Protein AF-A0A521UIH8-F1 (afdb_monomer)

Structure (mmCIF, N/CA/C/O backbone):
data_AF-A0A521UIH8-F1
#
_entry.id   AF-A0A521UIH8-F1
#
loop_
_atom_site.group_PDB
_atom_site.id
_atom_site.type_symbol
_atom_site.label_atom_id
_atom_site.label_alt_id
_atom_site.label_comp_id
_atom_site.label_asym_id
_atom_site.label_entity_id
_atom_site.label_seq_id
_atom_site.pdbx_PDB_ins_code
_atom_site.Cartn_x
_atom_site.Cartn_y
_atom_site.Cartn_z
_atom_site.occupancy
_atom_site.B_iso_or_equiv
_atom_site.auth_seq_id
_atom_site.auth_comp_id
_atom_site.auth_asym_id
_atom_site.auth_atom_id
_atom_site.pdbx_PDB_model_num
ATOM 1 N N . MET A 1 1 ? -16.086 1.139 -69.461 1.00 29.80 1 MET A N 1
ATOM 2 C CA . MET A 1 1 ? -15.122 1.568 -70.500 1.00 29.80 1 MET A CA 1
ATOM 3 C C . MET A 1 1 ? -14.608 2.951 -70.121 1.00 29.80 1 MET A C 1
ATOM 5 O O . MET A 1 1 ? -15.429 3.725 -69.659 1.00 29.80 1 MET A O 1
ATOM 9 N N . ASN A 1 2 ? -13.298 3.191 -70.269 1.00 28.78 2 ASN A N 1
ATOM 10 C CA . ASN A 1 2 ? -12.584 4.452 -70.571 1.00 28.78 2 ASN A CA 1
ATOM 11 C C . ASN A 1 2 ? -13.185 5.811 -70.108 1.00 28.78 2 ASN A C 1
ATOM 13 O O . ASN A 1 2 ? -14.320 6.101 -70.449 1.00 28.78 2 ASN A O 1
ATOM 17 N N . THR A 1 3 ? -12.506 6.819 -69.537 1.00 31.66 3 THR A N 1
ATOM 18 C CA . THR A 1 3 ? -11.187 7.076 -68.903 1.00 31.66 3 THR A CA 1
ATOM 19 C C . THR A 1 3 ? -10.995 8.615 -68.867 1.00 31.66 3 THR A C 1
ATOM 21 O O . THR A 1 3 ? -11.022 9.231 -69.925 1.00 31.66 3 THR A O 1
ATOM 24 N N . PHE A 1 4 ? -10.638 9.175 -67.699 1.00 28.64 4 PHE A N 1
ATOM 25 C CA . PHE A 1 4 ? -9.679 10.292 -67.478 1.00 28.64 4 PHE A CA 1
ATOM 26 C C . PHE A 1 4 ? -9.965 11.819 -67.684 1.00 28.64 4 PHE A C 1
ATOM 28 O O . PHE A 1 4 ? -10.278 12.278 -68.776 1.00 28.64 4 PHE A O 1
ATOM 35 N N . ARG A 1 5 ? -9.523 12.579 -66.645 1.00 30.08 5 ARG A N 1
ATOM 36 C CA . ARG A 1 5 ? -9.122 14.024 -66.527 1.00 30.08 5 ARG A CA 1
ATOM 37 C C . ARG A 1 5 ? -10.261 15.075 -66.491 1.00 30.08 5 ARG A C 1
ATOM 39 O O . ARG A 1 5 ? -11.291 14.867 -67.109 1.00 30.08 5 ARG A O 1
ATOM 46 N N . TRP A 1 6 ? -10.173 16.200 -65.756 1.00 24.73 6 TRP A N 1
ATOM 47 C CA . TRP A 1 6 ? -9.013 17.047 -65.374 1.00 24.73 6 TRP A CA 1
ATOM 48 C C . TRP A 1 6 ? -9.039 17.637 -63.937 1.00 24.73 6 TRP A C 1
ATOM 50 O O . TRP A 1 6 ? -10.040 17.560 -63.234 1.00 24.73 6 TRP A O 1
ATOM 60 N N . SER A 1 7 ? -7.905 18.229 -63.532 1.00 27.53 7 SER A N 1
ATOM 61 C CA . SER A 1 7 ? -7.573 18.787 -62.204 1.00 27.53 7 SER A CA 1
ATOM 62 C C . SER A 1 7 ? -7.971 20.260 -61.985 1.00 27.53 7 SER A C 1
ATOM 64 O O . SER A 1 7 ? -8.008 21.027 -62.943 1.00 27.53 7 SER A O 1
ATOM 66 N N . VAL A 1 8 ? -8.071 20.691 -60.716 1.00 25.27 8 VAL A N 1
ATOM 67 C CA . VAL A 1 8 ? -7.895 22.097 -60.276 1.00 25.27 8 VAL A CA 1
ATOM 68 C C . VAL A 1 8 ? -7.083 22.134 -58.968 1.00 25.27 8 VAL A C 1
ATOM 70 O O . VAL A 1 8 ? -7.305 21.312 -58.085 1.00 25.27 8 VAL A O 1
ATOM 73 N N . PHE A 1 9 ? -6.154 23.089 -58.852 1.00 27.59 9 PHE A N 1
ATOM 74 C CA . PHE A 1 9 ? -5.380 23.412 -57.642 1.00 27.59 9 PHE A CA 1
ATOM 75 C C . PHE A 1 9 ? -5.812 24.783 -57.099 1.00 27.59 9 PHE A C 1
ATOM 77 O O . PHE A 1 9 ? -5.789 25.745 -57.863 1.00 27.59 9 PHE A O 1
ATOM 84 N N . VAL A 1 10 ? -6.064 24.895 -55.790 1.00 25.72 10 VAL A N 1
ATOM 85 C CA . VAL A 1 10 ? -5.802 26.097 -54.964 1.00 25.72 10 VAL A CA 1
ATOM 86 C C . VAL A 1 10 ? -5.436 25.608 -53.555 1.00 25.72 10 VAL A C 1
ATOM 88 O O . VAL A 1 10 ? -6.010 24.629 -53.086 1.00 25.72 10 VAL A O 1
ATOM 91 N N . ALA A 1 11 ? -4.486 26.265 -52.886 1.00 26.70 11 ALA A N 1
ATOM 92 C CA . ALA A 1 11 ? -4.033 25.924 -51.536 1.00 26.70 11 ALA A CA 1
ATOM 93 C C . ALA A 1 11 ? -4.116 27.133 -50.592 1.00 26.70 11 ALA A C 1
ATOM 95 O O . ALA A 1 11 ? -3.763 28.228 -51.020 1.00 26.70 11 ALA A O 1
ATOM 96 N N . VAL A 1 12 ? -4.468 26.905 -49.317 1.00 26.09 12 VAL A N 1
ATOM 97 C CA . VAL A 1 12 ? -3.965 27.623 -48.120 1.00 26.09 12 VAL A CA 1
ATOM 98 C C . VAL A 1 12 ? -3.976 26.633 -46.932 1.00 26.09 12 VAL A C 1
ATOM 100 O O . VAL A 1 12 ? -4.798 25.722 -46.900 1.00 26.09 12 VAL A O 1
ATOM 103 N N . ALA A 1 13 ? -3.029 26.778 -45.998 1.00 24.91 13 ALA A N 1
ATOM 104 C CA . ALA A 1 13 ? -2.865 25.971 -44.774 1.00 24.91 13 ALA A CA 1
ATOM 105 C C . ALA A 1 13 ? -3.866 26.391 -43.647 1.00 24.91 13 ALA A C 1
ATOM 107 O O . ALA A 1 13 ? -4.666 27.292 -43.879 1.00 24.91 13 ALA A O 1
ATOM 108 N N . SER A 1 14 ? -3.914 25.840 -42.421 1.00 26.36 14 SER A N 1
ATOM 109 C CA . SER A 1 14 ? -2.974 25.006 -41.642 1.00 26.36 14 SER A CA 1
ATOM 110 C C . SER A 1 14 ? -3.665 24.284 -40.450 1.00 26.36 14 SER A C 1
ATOM 112 O O . SER A 1 14 ? -4.808 24.584 -40.126 1.00 26.36 14 SER A O 1
ATOM 114 N N . LEU A 1 15 ? -2.905 23.411 -39.756 1.00 28.77 15 LEU A N 1
ATOM 115 C CA . LEU A 1 15 ? -3.108 22.871 -38.388 1.00 28.77 15 LEU A CA 1
ATOM 116 C C . LEU A 1 15 ? -4.198 21.802 -38.128 1.00 28.77 15 LEU A C 1
ATOM 118 O O . LEU A 1 15 ? -5.325 22.123 -37.768 1.00 28.77 15 LEU A O 1
ATOM 122 N N . ALA A 1 16 ? -3.776 20.528 -38.109 1.00 25.72 16 ALA A N 1
ATOM 123 C CA . ALA A 1 16 ? -4.160 19.512 -37.111 1.00 25.72 16 ALA A CA 1
ATOM 124 C C . ALA A 1 16 ? -3.248 18.268 -37.229 1.00 25.72 16 ALA A C 1
ATOM 126 O O . ALA A 1 16 ? -2.805 17.950 -38.330 1.00 25.72 16 ALA A O 1
ATOM 127 N N . GLY A 1 17 ? -3.034 17.537 -36.125 1.00 25.61 17 GLY A N 1
ATOM 128 C CA . GLY A 1 17 ? -2.573 16.138 -36.156 1.00 25.61 17 GLY A CA 1
ATOM 129 C C . GLY A 1 17 ? -1.165 15.856 -35.619 1.00 25.61 17 GLY A C 1
ATOM 130 O O . GLY A 1 17 ? -0.207 15.787 -36.382 1.00 25.61 17 GLY A O 1
ATOM 131 N N . CYS A 1 18 ? -1.068 15.556 -34.321 1.00 23.88 18 CYS A N 1
ATOM 132 C CA . CYS A 1 18 ? -0.074 14.591 -33.843 1.00 23.88 18 CYS A CA 1
ATOM 133 C C . CYS A 1 18 ? -0.611 13.180 -34.122 1.00 23.88 18 CYS A C 1
ATOM 135 O O . CYS A 1 18 ? -1.764 12.903 -33.789 1.00 23.88 18 CYS A O 1
ATOM 137 N N . SER A 1 19 ? 0.206 12.273 -34.660 1.00 25.80 19 SER A N 1
ATOM 138 C CA . SER A 1 19 ? -0.119 10.842 -34.683 1.00 25.80 19 SER A CA 1
ATOM 139 C C . SER A 1 19 ? 1.139 9.983 -34.589 1.00 25.80 19 SER A C 1
ATOM 141 O O . SER A 1 19 ? 2.038 10.154 -35.404 1.00 25.80 19 SER A O 1
ATOM 143 N N . ALA A 1 20 ? 1.118 9.088 -33.599 1.00 27.11 20 ALA A N 1
ATOM 144 C CA . ALA A 1 20 ? 1.859 7.837 -33.417 1.00 27.11 20 ALA A CA 1
ATOM 145 C C . ALA A 1 20 ? 3.084 7.533 -34.303 1.00 27.11 20 ALA A C 1
ATOM 147 O O . ALA A 1 20 ? 3.005 7.509 -35.533 1.00 27.11 20 ALA A O 1
ATOM 148 N N . ASP A 1 21 ? 4.165 7.122 -33.633 1.00 26.84 21 ASP A N 1
ATOM 149 C CA . ASP A 1 21 ? 5.261 6.366 -34.234 1.00 26.84 21 ASP A CA 1
ATOM 150 C C . ASP A 1 21 ? 4.727 5.191 -35.065 1.00 26.84 21 ASP A C 1
ATOM 152 O O . ASP A 1 21 ? 3.883 4.413 -34.613 1.00 26.84 21 ASP A O 1
ATOM 156 N N . GLN A 1 22 ? 5.224 5.056 -36.295 1.00 26.36 22 GLN A N 1
ATOM 157 C CA . GLN A 1 22 ? 4.889 3.913 -37.133 1.00 26.36 22 GLN A CA 1
ATOM 158 C C . GLN A 1 22 ? 5.618 2.668 -36.629 1.00 26.36 22 GLN A C 1
ATOM 160 O O . GLN A 1 22 ? 6.847 2.599 -36.677 1.00 26.36 22 GLN A O 1
ATOM 165 N N . GLU A 1 23 ? 4.852 1.649 -36.237 1.00 28.39 23 GLU A N 1
ATOM 166 C CA . GLU A 1 23 ? 5.355 0.279 -36.191 1.00 28.39 23 GLU A CA 1
ATOM 167 C C . GLU A 1 23 ? 5.955 -0.083 -37.557 1.00 28.39 23 GLU A C 1
ATOM 169 O O . GLU A 1 23 ? 5.314 0.071 -38.602 1.00 28.39 23 GLU A O 1
ATOM 174 N N . SER A 1 24 ? 7.190 -0.582 -37.566 1.00 28.02 24 SER A N 1
ATOM 175 C CA . SER A 1 24 ? 7.796 -1.118 -38.780 1.00 28.02 24 SER A CA 1
ATOM 176 C C . SER A 1 24 ? 7.092 -2.420 -39.165 1.00 28.02 24 SER A C 1
ATOM 178 O O . SER A 1 24 ? 7.333 -3.467 -38.561 1.00 28.02 24 SER A O 1
ATOM 180 N N . VAL A 1 25 ? 6.239 -2.357 -40.185 1.00 30.89 25 VAL A N 1
ATOM 181 C CA . VAL A 1 25 ? 5.628 -3.537 -40.804 1.00 30.89 25 VAL A CA 1
ATOM 182 C C . VAL A 1 25 ? 6.720 -4.354 -41.500 1.00 30.89 25 VAL A C 1
ATOM 184 O O . VAL A 1 25 ? 7.178 -3.979 -42.578 1.00 30.89 25 VAL A O 1
ATOM 187 N N . GLU A 1 26 ? 7.115 -5.485 -40.916 1.00 37.66 26 GLU A N 1
ATOM 188 C CA . GLU A 1 26 ? 7.933 -6.495 -41.597 1.00 37.66 26 GLU A CA 1
ATOM 189 C C . GLU A 1 26 ? 7.175 -7.831 -41.659 1.00 37.66 26 GLU A C 1
ATOM 191 O O . GLU A 1 26 ? 7.083 -8.586 -40.689 1.00 37.66 26 GLU A O 1
ATOM 196 N N . GLU A 1 27 ? 6.600 -8.124 -42.828 1.00 37.50 27 GLU A N 1
ATOM 197 C CA . GLU A 1 27 ? 6.132 -9.470 -43.158 1.00 37.50 27 GLU A CA 1
ATOM 198 C C . GLU A 1 27 ? 7.301 -10.379 -43.585 1.00 37.50 27 GLU A C 1
ATOM 200 O O . GLU A 1 27 ? 8.315 -9.918 -44.102 1.00 37.50 27 GLU A O 1
ATOM 205 N N . VAL A 1 28 ? 7.060 -11.696 -43.493 1.00 41.78 28 VAL A N 1
ATOM 206 C CA . VAL A 1 28 ? 7.850 -12.818 -44.053 1.00 41.78 28 VAL A CA 1
ATOM 207 C C . VAL A 1 28 ? 8.972 -13.410 -43.169 1.00 41.78 28 VAL A C 1
ATOM 209 O O . VAL A 1 28 ? 10.071 -12.889 -43.031 1.00 41.78 28 VAL A O 1
ATOM 212 N N . ASN A 1 29 ? 8.716 -14.638 -42.703 1.00 50.62 29 ASN A N 1
ATOM 213 C CA . ASN A 1 29 ? 9.707 -15.688 -42.376 1.00 50.62 29 ASN A CA 1
ATOM 214 C C . ASN A 1 29 ? 9.721 -16.707 -43.561 1.00 50.62 29 ASN A C 1
ATOM 216 O O . ASN A 1 29 ? 8.980 -16.472 -44.513 1.00 50.62 29 ASN A O 1
ATOM 220 N N . PRO A 1 30 ? 10.438 -17.860 -43.604 1.00 48.22 30 PRO A N 1
ATOM 221 C CA . PRO A 1 30 ? 11.373 -18.481 -42.670 1.00 48.22 30 PRO A CA 1
ATOM 222 C C . PRO A 1 30 ? 12.662 -18.961 -43.373 1.00 48.22 30 PRO A C 1
ATOM 224 O O . PRO A 1 30 ? 13.184 -20.043 -43.115 1.00 48.22 30 PRO A O 1
ATOM 227 N N . SER A 1 31 ? 13.139 -18.178 -44.338 1.00 51.09 31 SER A N 1
ATOM 228 C CA . SER A 1 31 ? 14.408 -18.378 -45.043 1.00 51.09 31 SER A CA 1
ATOM 229 C C . SER A 1 31 ? 14.744 -17.068 -45.753 1.00 51.09 31 SER A C 1
ATOM 231 O O . SER A 1 31 ? 14.409 -16.899 -46.922 1.00 51.09 31 SER A O 1
ATOM 233 N N . ALA A 1 32 ? 15.281 -16.109 -44.990 1.00 52.47 32 ALA A N 1
ATOM 234 C CA . ALA A 1 32 ? 15.352 -14.688 -45.330 1.00 52.47 32 ALA A CA 1
ATOM 235 C C . ALA A 1 32 ? 15.695 -14.384 -46.798 1.00 52.47 32 ALA A C 1
ATOM 237 O O . ALA A 1 32 ? 16.686 -14.887 -47.345 1.00 52.47 32 ALA A O 1
ATOM 238 N N . SER A 1 33 ? 14.894 -13.493 -47.387 1.00 55.19 33 SER A N 1
ATOM 239 C CA . SER A 1 33 ? 15.216 -12.793 -48.629 1.00 55.19 33 SER A CA 1
ATOM 240 C C . SER A 1 33 ? 16.451 -11.905 -48.441 1.00 55.19 33 SER A C 1
ATOM 242 O O . SER A 1 33 ? 16.813 -11.548 -47.315 1.00 55.19 33 SER A O 1
ATOM 244 N N . ASP A 1 34 ? 17.099 -11.520 -49.539 1.00 53.56 34 ASP A N 1
ATOM 245 C CA . ASP A 1 34 ? 18.330 -10.720 -49.477 1.00 53.56 34 ASP A CA 1
ATOM 246 C C . ASP A 1 34 ? 18.126 -9.339 -48.831 1.00 53.56 34 ASP A C 1
ATOM 248 O O . ASP A 1 34 ? 19.036 -8.820 -48.187 1.00 53.56 34 ASP A O 1
ATOM 252 N N . ALA A 1 35 ? 16.908 -8.790 -48.907 1.00 53.03 35 ALA A N 1
ATOM 253 C CA . ALA A 1 35 ? 16.530 -7.550 -48.230 1.00 53.03 35 ALA A CA 1
ATOM 254 C C . ALA A 1 35 ? 16.553 -7.684 -46.695 1.00 53.03 35 ALA A C 1
ATOM 256 O O . ALA A 1 35 ? 17.174 -6.867 -46.019 1.00 53.03 35 ALA A O 1
ATOM 257 N N . ILE A 1 36 ? 15.954 -8.748 -46.146 1.00 57.50 36 ILE A N 1
ATOM 258 C CA . ILE A 1 36 ? 15.903 -8.991 -44.692 1.00 57.50 36 ILE A CA 1
ATOM 259 C C . ILE A 1 36 ? 17.323 -9.196 -44.130 1.00 57.50 36 ILE A C 1
ATOM 261 O O . ILE A 1 36 ? 17.656 -8.721 -43.045 1.00 57.50 36 ILE A O 1
ATOM 265 N N . ARG A 1 37 ? 18.212 -9.850 -44.889 1.00 65.19 37 ARG A N 1
ATOM 266 C CA . ARG A 1 37 ? 19.614 -10.089 -44.487 1.00 65.19 37 ARG A CA 1
ATOM 267 C C . ARG A 1 37 ? 20.432 -8.814 -44.326 1.00 65.19 37 ARG A C 1
ATOM 269 O O . ARG A 1 37 ? 21.368 -8.818 -43.531 1.00 65.19 37 ARG A O 1
ATOM 276 N N . ALA A 1 38 ? 20.094 -7.753 -45.058 1.00 60.53 38 ALA A N 1
ATOM 277 C CA . ALA A 1 38 ? 20.756 -6.458 -44.942 1.00 60.53 38 ALA A CA 1
ATOM 278 C C . ALA A 1 38 ? 20.384 -5.713 -43.643 1.00 60.53 38 ALA A C 1
ATOM 280 O O . ALA A 1 38 ? 21.172 -4.896 -43.175 1.00 60.53 38 ALA A O 1
ATOM 281 N N . GLY A 1 39 ? 19.221 -6.017 -43.049 1.00 66.00 39 GLY A N 1
ATOM 282 C CA . GLY A 1 39 ? 18.761 -5.466 -41.766 1.00 66.00 39 GLY A CA 1
ATOM 283 C C . GLY A 1 39 ? 19.103 -6.314 -40.532 1.00 66.00 39 GLY A C 1
ATOM 284 O O . GLY A 1 39 ? 18.811 -5.909 -39.408 1.00 66.00 39 GLY A O 1
ATOM 285 N N . MET A 1 40 ? 19.712 -7.493 -40.707 1.00 74.69 40 MET A N 1
ATOM 286 C CA . MET A 1 40 ? 20.062 -8.379 -39.591 1.00 74.69 40 MET A CA 1
ATOM 287 C C . MET A 1 40 ? 21.207 -7.800 -38.743 1.00 74.69 40 MET A C 1
ATOM 289 O O . MET A 1 40 ? 22.238 -7.419 -39.305 1.00 74.69 40 MET A O 1
ATOM 293 N N . PRO A 1 41 ? 21.111 -7.825 -37.396 1.00 80.56 41 PRO A N 1
ATOM 294 C CA . PRO A 1 41 ? 22.246 -7.527 -36.522 1.00 80.56 41 PRO A CA 1
ATOM 295 C C . PRO A 1 41 ? 23.450 -8.426 -36.840 1.00 80.56 41 PRO A C 1
ATOM 297 O O . PRO A 1 41 ? 23.280 -9.538 -37.348 1.00 80.56 41 PRO A O 1
ATOM 300 N N . ALA A 1 42 ? 24.669 -7.980 -36.534 1.00 84.81 42 ALA A N 1
ATOM 301 C CA . ALA A 1 42 ? 25.887 -8.708 -36.893 1.00 84.81 42 ALA A CA 1
ATOM 302 C C . ALA A 1 42 ? 25.930 -10.145 -36.324 1.00 84.81 42 ALA A C 1
ATOM 304 O O . ALA A 1 42 ? 25.291 -10.470 -35.325 1.00 84.81 42 ALA A O 1
ATOM 305 N N . CYS A 1 43 ? 26.702 -11.029 -36.967 1.00 85.38 43 CYS A N 1
ATOM 306 C CA . CYS A 1 43 ? 26.877 -12.411 -36.508 1.00 85.38 43 CYS A CA 1
ATOM 307 C C . CYS A 1 43 ? 27.311 -12.461 -35.033 1.00 85.38 43 CYS A C 1
ATOM 309 O O . CYS A 1 43 ? 28.343 -11.901 -34.667 1.00 85.38 43 CYS A O 1
ATOM 311 N N . GLY A 1 44 ? 26.545 -13.159 -34.194 1.00 81.31 44 GLY A N 1
ATOM 312 C CA . GLY A 1 44 ? 26.816 -13.286 -32.764 1.00 81.31 44 GLY A CA 1
ATOM 313 C C . GLY A 1 44 ? 26.409 -12.087 -31.905 1.00 81.31 44 GLY A C 1
ATOM 314 O O . GLY A 1 44 ? 26.666 -12.121 -30.704 1.00 81.31 44 GLY A O 1
ATOM 315 N N . THR A 1 45 ? 25.749 -11.062 -32.458 1.00 85.62 45 THR A N 1
ATOM 316 C CA . THR A 1 45 ? 25.109 -10.009 -31.655 1.00 85.62 45 THR A CA 1
ATOM 317 C C . THR A 1 45 ? 24.028 -10.630 -30.758 1.00 85.62 45 THR A C 1
ATOM 319 O O . THR A 1 45 ? 23.142 -11.303 -31.292 1.00 85.62 45 THR A O 1
ATOM 322 N N . PRO A 1 46 ? 24.067 -10.434 -29.424 1.00 82.25 46 PRO A N 1
ATOM 323 C CA . PRO A 1 46 ? 22.975 -10.821 -28.534 1.00 82.25 46 PRO A CA 1
ATOM 324 C C . PRO A 1 46 ? 21.701 -10.057 -28.899 1.00 82.25 46 PRO A C 1
ATOM 326 O O . PRO A 1 46 ? 21.744 -8.843 -29.080 1.00 82.25 46 PRO A O 1
ATOM 329 N N . LEU A 1 47 ? 20.580 -10.764 -28.996 1.00 79.25 47 LEU A N 1
ATOM 330 C CA . LEU A 1 47 ? 19.273 -10.189 -29.317 1.00 79.25 47 LEU A CA 1
ATOM 331 C C . LEU A 1 47 ? 18.453 -9.967 -28.041 1.00 79.25 47 LEU A C 1
ATOM 333 O O . LEU A 1 47 ? 18.016 -8.858 -27.752 1.00 79.25 47 LEU A O 1
ATOM 337 N N . GLY A 1 48 ? 18.329 -11.020 -27.236 1.00 78.81 48 GLY A N 1
ATOM 338 C CA . GLY A 1 48 ? 17.655 -11.012 -25.944 1.00 78.81 48 GLY A CA 1
ATOM 339 C C . GLY A 1 48 ? 17.918 -12.314 -25.193 1.00 78.81 48 GLY A C 1
ATOM 340 O O . GLY A 1 48 ? 18.507 -13.246 -25.742 1.00 78.81 48 GLY A O 1
ATOM 341 N N . SER A 1 49 ? 17.483 -12.399 -23.940 1.00 83.25 49 SER A N 1
ATOM 342 C CA . SER A 1 49 ? 17.629 -13.602 -23.115 1.00 83.25 49 SER A CA 1
ATOM 343 C C . SER A 1 49 ? 16.344 -13.961 -22.373 1.00 83.25 49 SER A C 1
ATOM 345 O O . SER A 1 49 ? 15.463 -13.117 -22.169 1.00 83.25 49 SER A O 1
ATOM 347 N N . PHE A 1 50 ? 16.253 -15.234 -21.996 1.00 83.50 50 PHE A N 1
ATOM 348 C CA . PHE A 1 50 ? 15.239 -15.814 -21.121 1.00 83.50 50 PHE A CA 1
ATOM 349 C C . PHE A 1 50 ? 15.883 -16.958 -20.335 1.00 83.50 50 PHE A C 1
ATOM 351 O O . PHE A 1 50 ? 16.585 -17.765 -20.937 1.00 83.50 50 PHE A O 1
ATOM 358 N N . ASP A 1 51 ? 15.677 -16.990 -19.015 1.00 81.38 51 ASP A N 1
ATOM 359 C CA . ASP A 1 51 ? 16.182 -18.031 -18.105 1.00 81.38 51 ASP A CA 1
ATOM 360 C C . ASP A 1 51 ? 17.639 -18.457 -18.407 1.00 81.38 51 ASP A C 1
ATOM 362 O O . ASP A 1 51 ? 17.927 -19.572 -18.828 1.00 81.38 51 ASP A O 1
ATOM 366 N N . GLY A 1 52 ? 18.574 -17.499 -18.367 1.00 78.81 52 GLY A N 1
ATOM 367 C CA . GLY A 1 52 ? 19.996 -17.719 -18.692 1.00 78.81 52 GLY A CA 1
ATOM 368 C C . GLY A 1 52 ? 20.321 -18.053 -20.162 1.00 78.81 52 GLY A C 1
ATOM 369 O O . GLY A 1 52 ? 21.485 -18.003 -20.564 1.00 78.81 52 GLY A O 1
ATOM 370 N N . THR A 1 53 ? 19.325 -18.337 -21.003 1.00 83.94 53 THR A N 1
ATOM 371 C CA . THR A 1 53 ? 19.498 -18.680 -22.416 1.00 83.94 53 THR A CA 1
ATOM 372 C C . THR A 1 53 ? 19.386 -17.438 -23.305 1.00 83.94 53 THR A C 1
ATOM 374 O O . THR A 1 53 ? 18.310 -16.881 -23.516 1.00 83.94 53 THR A O 1
ATOM 377 N N . THR A 1 54 ? 20.517 -17.009 -23.869 1.00 89.00 54 THR A N 1
ATOM 378 C CA . THR A 1 54 ? 20.597 -15.859 -24.789 1.00 89.00 54 THR A CA 1
ATOM 379 C C . THR A 1 54 ? 20.397 -16.268 -26.251 1.00 89.00 54 THR A C 1
ATOM 381 O O . THR A 1 54 ? 21.060 -17.188 -26.741 1.00 89.00 54 THR A O 1
ATOM 384 N N . ALA A 1 55 ? 19.529 -15.553 -26.962 1.00 87.00 55 ALA A N 1
ATOM 385 C CA . ALA A 1 55 ? 19.405 -15.589 -28.414 1.00 87.00 55 ALA A CA 1
ATOM 386 C C . ALA A 1 55 ? 20.426 -14.652 -29.075 1.00 87.00 55 ALA A C 1
ATOM 388 O O . ALA A 1 55 ? 20.671 -13.545 -28.598 1.00 87.00 55 ALA A O 1
ATOM 389 N N . TYR A 1 56 ? 20.996 -15.091 -30.192 1.00 88.38 56 TYR A N 1
ATOM 390 C CA . TYR A 1 56 ? 22.004 -14.381 -30.969 1.00 88.38 56 TYR A CA 1
ATOM 391 C C . TYR A 1 56 ? 21.615 -14.301 -32.448 1.00 88.38 56 TYR A C 1
ATOM 393 O O . TYR A 1 56 ? 20.975 -15.207 -32.988 1.00 88.38 56 TYR A O 1
ATOM 401 N N . SER A 1 57 ? 22.057 -13.242 -33.123 1.00 86.75 57 SER A N 1
ATOM 402 C CA . SER A 1 57 ? 21.897 -13.100 -34.568 1.00 86.75 57 SER A CA 1
ATOM 403 C C . SER A 1 57 ? 22.836 -14.022 -35.348 1.00 86.75 57 SER A C 1
ATOM 405 O O . SER A 1 57 ? 24.020 -14.155 -35.032 1.00 86.75 57 SER A O 1
ATOM 407 N N . ASN A 1 58 ? 22.325 -14.589 -36.440 1.00 84.06 58 ASN A N 1
ATOM 408 C CA . ASN A 1 58 ? 23.111 -15.299 -37.449 1.00 84.06 58 ASN A CA 1
ATOM 409 C C . ASN A 1 58 ? 23.577 -14.364 -38.600 1.00 84.06 58 ASN A C 1
ATOM 411 O O . ASN A 1 58 ? 24.217 -14.796 -39.565 1.00 84.06 58 ASN A O 1
ATOM 415 N N . GLY A 1 59 ? 23.270 -13.063 -38.510 1.00 83.69 59 GLY A N 1
ATOM 416 C CA . GLY A 1 59 ? 23.633 -12.039 -39.493 1.00 83.69 59 GLY A CA 1
ATOM 417 C C . GLY A 1 59 ? 23.130 -12.358 -40.901 1.00 83.69 59 GLY A C 1
ATOM 418 O O . GLY A 1 59 ? 22.034 -12.881 -41.088 1.00 83.69 59 GLY A O 1
ATOM 419 N N . ALA A 1 60 ? 23.965 -12.114 -41.912 1.00 81.06 60 ALA A N 1
ATOM 420 C CA . ALA A 1 60 ? 23.642 -12.408 -43.312 1.00 81.06 60 ALA A CA 1
ATOM 421 C C . ALA A 1 60 ? 23.392 -13.908 -43.617 1.00 81.06 60 ALA A C 1
ATOM 423 O O . ALA A 1 60 ? 22.853 -14.240 -44.677 1.00 81.06 60 ALA A O 1
ATOM 424 N N . ASN A 1 61 ? 23.756 -14.817 -42.699 1.00 78.38 61 ASN A N 1
ATOM 425 C CA . ASN A 1 61 ? 23.473 -16.252 -42.816 1.00 78.38 61 ASN A CA 1
ATOM 426 C C . ASN A 1 61 ? 22.085 -16.641 -42.283 1.00 78.38 61 ASN A C 1
ATOM 428 O O . ASN A 1 61 ? 21.670 -17.792 -42.465 1.00 78.38 61 ASN A O 1
ATOM 432 N N . THR A 1 62 ? 21.339 -15.709 -41.680 1.00 80.88 62 THR A N 1
ATOM 433 C CA . THR A 1 62 ? 19.933 -15.909 -41.319 1.00 80.88 62 THR A CA 1
ATOM 434 C C . THR A 1 62 ? 19.157 -16.493 -42.505 1.00 80.88 62 THR A C 1
ATOM 436 O O . THR A 1 62 ? 19.224 -15.998 -43.628 1.00 80.88 62 THR A O 1
ATOM 439 N N . GLY A 1 63 ? 18.457 -17.605 -42.270 1.00 70.88 63 GLY A N 1
ATOM 440 C CA . GLY A 1 63 ? 17.645 -18.272 -43.290 1.00 70.88 63 GLY A CA 1
ATOM 441 C C . GLY A 1 63 ? 18.386 -19.081 -44.367 1.00 70.88 63 GLY A C 1
ATOM 442 O O . GLY A 1 63 ? 17.726 -19.608 -45.256 1.00 70.88 63 GLY A O 1
ATOM 443 N N . THR A 1 64 ? 19.716 -19.229 -44.309 1.00 71.19 64 THR A N 1
ATOM 444 C CA . THR A 1 64 ? 20.477 -20.106 -45.240 1.00 71.19 64 THR A CA 1
ATOM 445 C C . THR A 1 64 ? 20.465 -21.591 -44.881 1.00 71.19 64 THR A C 1
ATOM 447 O O . THR A 1 64 ? 20.832 -22.417 -45.710 1.00 71.19 64 THR A O 1
ATOM 450 N N . GLY A 1 65 ? 20.145 -21.933 -43.630 1.00 69.94 65 GLY A N 1
ATOM 451 C CA . GLY A 1 65 ? 20.496 -23.233 -43.041 1.00 69.94 65 GLY A CA 1
ATOM 452 C C . GLY A 1 65 ? 21.975 -23.368 -42.630 1.00 69.94 65 GLY A C 1
ATOM 453 O O . GLY A 1 65 ? 22.366 -24.409 -42.114 1.00 69.94 65 GLY A O 1
ATOM 454 N N . VAL A 1 66 ? 22.799 -22.327 -42.803 1.00 74.31 66 VAL A N 1
ATOM 455 C CA . VAL A 1 66 ? 24.221 -22.268 -42.422 1.00 74.31 66 VAL A CA 1
ATOM 456 C C . VAL A 1 66 ? 24.397 -21.373 -41.191 1.00 74.31 66 VAL A C 1
ATOM 458 O O . VAL A 1 66 ? 23.668 -20.400 -40.998 1.00 74.31 66 VAL A O 1
ATOM 461 N N . SER A 1 67 ? 25.347 -21.707 -40.319 1.00 81.31 67 SER A N 1
ATOM 462 C CA . SER A 1 67 ? 25.726 -20.871 -39.172 1.00 81.31 67 SER A CA 1
ATOM 463 C C . SER A 1 67 ? 26.909 -19.976 -39.525 1.00 81.31 67 SER A C 1
ATOM 465 O O . SER A 1 67 ? 27.933 -20.465 -40.006 1.00 81.31 67 SER A O 1
ATOM 467 N N . CYS A 1 68 ? 26.814 -18.690 -39.191 1.00 82.44 68 CYS A N 1
ATOM 468 C CA . CYS A 1 68 ? 27.904 -17.727 -39.329 1.00 82.44 68 CYS A CA 1
ATOM 469 C C . CYS A 1 68 ? 29.092 -17.990 -38.378 1.00 82.44 68 CYS A C 1
ATOM 471 O O . CYS A 1 68 ? 30.157 -17.402 -38.557 1.00 82.44 68 CYS A O 1
ATOM 473 N N . ARG A 1 69 ? 28.932 -18.887 -37.391 1.00 80.38 69 ARG A N 1
ATOM 474 C CA . ARG A 1 69 ? 29.974 -19.311 -36.435 1.00 80.38 69 ARG A CA 1
ATOM 475 C C . ARG A 1 69 ? 30.315 -20.812 -36.529 1.00 80.38 69 ARG A C 1
ATOM 477 O O . ARG A 1 69 ? 31.122 -21.315 -35.758 1.00 80.38 69 ARG A O 1
ATOM 484 N N . GLY A 1 70 ? 29.724 -21.537 -37.482 1.00 75.44 70 GLY A N 1
ATOM 485 C CA . GLY A 1 70 ? 29.879 -22.987 -37.626 1.00 75.44 70 GLY A CA 1
ATOM 486 C C . GLY A 1 70 ? 29.074 -23.815 -36.610 1.00 75.44 70 GLY A C 1
ATOM 487 O O . GLY A 1 70 ? 28.020 -23.398 -36.120 1.00 75.44 70 GLY A O 1
ATOM 488 N N . SER A 1 71 ? 29.546 -25.033 -36.339 1.00 71.88 71 SER A N 1
ATOM 489 C CA . SER A 1 71 ? 28.900 -25.980 -35.421 1.00 71.88 71 SER A CA 1
ATOM 490 C C . SER A 1 71 ? 29.407 -25.812 -33.988 1.00 71.88 71 SER A C 1
ATOM 492 O O . SER A 1 71 ? 30.605 -25.656 -33.765 1.00 71.88 71 SER A O 1
ATOM 494 N N . GLY A 1 72 ? 28.499 -25.891 -33.018 1.00 71.88 72 GLY A N 1
ATOM 495 C CA . GLY A 1 72 ? 28.793 -25.896 -31.587 1.00 71.88 72 GLY A CA 1
ATOM 496 C C . GLY A 1 72 ? 28.068 -27.030 -30.861 1.00 71.88 72 GLY A C 1
ATOM 497 O O . GLY A 1 72 ? 27.407 -27.869 -31.475 1.00 71.88 72 GLY A O 1
ATOM 498 N N . ALA A 1 73 ? 28.161 -27.039 -29.528 1.00 70.31 73 ALA A N 1
ATOM 499 C CA . ALA A 1 73 ? 27.648 -28.125 -28.688 1.00 70.31 73 ALA A CA 1
ATOM 500 C C . ALA A 1 73 ? 26.165 -28.468 -28.942 1.00 70.31 73 ALA A C 1
ATOM 502 O O . ALA A 1 73 ? 25.809 -29.644 -28.925 1.00 70.31 73 ALA A O 1
ATOM 503 N N . TYR A 1 74 ? 25.321 -27.473 -29.236 1.00 73.56 74 TYR A N 1
ATOM 504 C CA . TYR A 1 74 ? 23.860 -27.619 -29.357 1.00 73.56 74 TYR A CA 1
ATOM 505 C C . TYR A 1 74 ? 23.337 -27.619 -30.804 1.00 73.56 74 TYR A C 1
ATOM 507 O O . TYR A 1 74 ? 22.174 -27.944 -31.042 1.00 73.56 74 TYR A O 1
ATOM 515 N N . GLY A 1 75 ? 24.203 -27.387 -31.795 1.00 77.56 75 GLY A N 1
ATOM 516 C CA . GLY A 1 75 ? 23.858 -27.418 -33.219 1.00 77.56 75 GLY A CA 1
ATOM 517 C C . GLY A 1 75 ? 24.681 -26.425 -34.032 1.00 77.56 75 GLY A C 1
ATOM 518 O O . GLY A 1 75 ? 25.716 -25.939 -33.577 1.00 77.56 75 GLY A O 1
ATOM 519 N N . LEU A 1 76 ? 24.200 -26.096 -35.231 1.00 78.31 76 LEU A N 1
ATOM 520 C CA . LEU A 1 76 ? 24.704 -24.955 -35.994 1.00 78.31 76 LEU A CA 1
ATOM 521 C C . LEU A 1 76 ? 24.406 -23.676 -35.203 1.00 78.31 76 LEU A C 1
ATOM 523 O O . LEU A 1 76 ? 23.242 -23.334 -35.005 1.00 78.31 76 LEU A O 1
ATOM 527 N N . GLN A 1 77 ? 25.450 -23.009 -34.712 1.00 78.81 77 GLN A N 1
ATOM 528 C CA . GLN A 1 77 ? 25.305 -21.892 -33.775 1.00 78.81 77 GLN A CA 1
ATOM 529 C C . GLN A 1 77 ? 24.422 -20.776 -34.347 1.00 78.81 77 GLN A C 1
ATOM 531 O O . GLN A 1 77 ? 24.475 -20.479 -35.538 1.00 78.81 77 GLN A O 1
ATOM 536 N N . PHE A 1 78 ? 23.603 -20.166 -33.490 1.00 87.44 78 PHE A N 1
ATOM 537 C CA . PHE A 1 78 ? 22.740 -19.029 -33.833 1.00 87.44 78 PHE A CA 1
ATOM 538 C C . PHE A 1 78 ? 21.584 -19.341 -34.810 1.00 87.44 78 PHE A C 1
ATOM 540 O O . PHE A 1 78 ? 20.807 -18.453 -35.148 1.00 87.44 78 PHE A O 1
ATOM 547 N N . GLN A 1 79 ? 21.393 -20.602 -35.217 1.00 86.38 79 GLN A N 1
ATOM 548 C CA . GLN A 1 79 ? 20.159 -21.046 -35.879 1.00 86.38 79 GLN A CA 1
ATOM 549 C C . GLN A 1 79 ? 18.998 -21.143 -34.873 1.00 86.38 79 GLN A C 1
ATOM 551 O O . GLN A 1 79 ? 19.211 -21.417 -33.694 1.00 86.38 79 GLN A O 1
ATOM 556 N N . CYS A 1 80 ? 17.748 -20.981 -35.316 1.00 88.06 80 CYS A N 1
ATOM 557 C CA . CYS A 1 80 ? 16.572 -21.048 -34.430 1.00 88.06 80 CYS A CA 1
ATOM 558 C C . CYS A 1 80 ? 16.471 -22.374 -33.641 1.00 88.06 80 CYS A C 1
ATOM 560 O O . CYS A 1 80 ? 16.197 -22.353 -32.444 1.00 88.06 80 CYS A O 1
ATOM 562 N N . VAL A 1 81 ? 16.815 -23.512 -34.259 1.00 88.50 81 VAL A N 1
ATOM 563 C CA . VAL A 1 81 ? 16.900 -24.825 -33.580 1.00 88.50 81 VAL A CA 1
ATOM 564 C C . VAL A 1 81 ? 17.954 -24.844 -32.467 1.00 88.50 81 VAL A C 1
ATOM 566 O O . VAL A 1 81 ? 17.753 -25.477 -31.434 1.00 88.50 81 VAL A O 1
ATOM 569 N N . GLU A 1 82 ? 19.079 -24.150 -32.651 1.00 91.38 82 GLU A N 1
ATOM 570 C CA . GLU A 1 82 ? 20.165 -24.139 -31.668 1.00 91.38 82 GLU A CA 1
ATOM 571 C C . GLU A 1 82 ? 19.774 -23.404 -30.384 1.00 91.38 82 GLU A C 1
ATOM 573 O O . GLU A 1 82 ? 20.181 -23.847 -29.315 1.00 91.38 82 GLU A O 1
ATOM 578 N N . LEU A 1 83 ? 18.927 -22.368 -30.464 1.00 92.75 83 LEU A N 1
ATOM 579 C CA . LEU A 1 83 ? 18.378 -21.690 -29.284 1.00 92.75 83 LEU A CA 1
ATOM 580 C C . LEU A 1 83 ? 17.596 -22.665 -28.399 1.00 92.75 83 LEU A C 1
ATOM 582 O O . LEU A 1 83 ? 17.913 -22.841 -27.222 1.00 92.75 83 LEU A O 1
ATOM 586 N N . VAL A 1 84 ? 16.578 -23.305 -28.981 1.00 94.31 84 VAL A N 1
ATOM 587 C CA . VAL A 1 84 ? 15.648 -24.157 -28.232 1.00 94.31 84 VAL A CA 1
ATOM 588 C C . VAL A 1 84 ? 16.333 -25.431 -27.733 1.00 94.31 84 VAL A C 1
ATOM 590 O O . VAL A 1 84 ? 16.114 -25.841 -26.596 1.00 94.31 84 VAL A O 1
ATOM 593 N N . MET A 1 85 ? 17.245 -26.012 -28.522 1.00 92.56 85 MET A N 1
ATOM 594 C CA . MET A 1 85 ? 18.034 -27.169 -28.088 1.00 92.56 85 MET A CA 1
ATOM 595 C C . MET A 1 85 ? 19.077 -26.806 -27.024 1.00 92.56 85 MET A C 1
ATOM 597 O O . MET A 1 85 ? 19.335 -27.624 -26.144 1.00 92.56 85 MET A O 1
ATOM 601 N N . ARG A 1 86 ? 19.664 -25.599 -27.056 1.00 92.88 86 ARG A N 1
ATOM 602 C CA . ARG A 1 86 ? 20.556 -25.120 -25.987 1.00 92.88 86 ARG A CA 1
ATOM 603 C C . ARG A 1 86 ? 19.794 -24.934 -24.678 1.00 92.88 86 ARG A C 1
ATOM 605 O O . ARG A 1 86 ? 20.310 -25.358 -23.648 1.00 92.88 86 ARG A O 1
ATOM 612 N N . HIS A 1 87 ? 18.574 -24.397 -24.716 1.00 91.00 87 HIS A N 1
ATOM 613 C CA . HIS A 1 87 ? 17.707 -24.301 -23.536 1.00 91.00 87 HIS A CA 1
ATOM 614 C C . HIS A 1 87 ? 17.376 -25.691 -22.966 1.00 91.00 87 HIS A C 1
ATOM 616 O O . HIS A 1 87 ? 17.780 -26.025 -21.854 1.00 91.00 87 HIS A O 1
ATOM 622 N N . PHE A 1 88 ? 16.760 -26.571 -23.761 1.00 90.00 88 PHE A N 1
ATOM 623 C CA . PHE A 1 88 ? 16.355 -27.901 -23.288 1.00 90.00 88 PHE A CA 1
ATOM 624 C C . PHE A 1 88 ? 17.543 -28.754 -22.795 1.00 90.00 88 PHE A C 1
ATOM 626 O O . PHE A 1 88 ? 17.396 -29.536 -21.849 1.00 90.00 88 PHE A O 1
ATOM 633 N N . GLN A 1 89 ? 18.739 -28.575 -23.371 1.00 85.94 89 GLN A N 1
ATOM 634 C CA . GLN A 1 89 ? 19.948 -29.270 -22.928 1.00 85.94 89 GLN A CA 1
ATOM 635 C C . GLN A 1 89 ? 20.536 -28.674 -21.642 1.00 85.94 89 GLN A C 1
ATOM 637 O O . GLN A 1 89 ? 21.059 -29.433 -20.828 1.00 85.94 89 GLN A O 1
ATOM 642 N N . THR A 1 90 ? 20.445 -27.356 -21.446 1.00 86.25 90 THR A N 1
ATOM 643 C CA . THR A 1 90 ? 20.972 -26.669 -20.254 1.00 86.25 90 THR A CA 1
ATOM 644 C C . THR A 1 90 ? 20.086 -26.916 -19.033 1.00 86.25 90 THR A C 1
ATOM 646 O O . THR A 1 90 ? 20.602 -27.269 -17.978 1.00 86.25 90 THR A O 1
ATOM 649 N N . HIS A 1 91 ? 18.762 -26.808 -19.182 1.00 83.81 91 HIS A N 1
ATOM 650 C CA . HIS A 1 91 ? 17.822 -26.865 -18.053 1.00 83.81 91 HIS A CA 1
ATOM 651 C C . HIS A 1 91 ? 17.379 -28.298 -17.718 1.00 83.81 91 HIS A C 1
ATOM 653 O O . HIS A 1 91 ? 17.150 -28.618 -16.554 1.00 83.81 91 HIS A O 1
ATOM 659 N N . TRP A 1 92 ? 17.313 -29.197 -18.712 1.00 89.75 92 TRP A N 1
ATOM 660 C CA . TRP A 1 92 ? 16.811 -30.566 -18.509 1.00 89.75 92 TRP A CA 1
ATOM 661 C C . TRP A 1 92 ? 17.706 -31.672 -19.083 1.00 89.75 92 TRP A C 1
ATOM 663 O O . TRP A 1 92 ? 17.322 -32.847 -19.061 1.00 89.75 92 TRP A O 1
ATOM 673 N N . GLY A 1 93 ? 18.886 -31.350 -19.620 1.00 86.31 93 GLY A N 1
ATOM 674 C CA . GLY A 1 93 ? 19.760 -32.351 -20.240 1.00 86.31 93 GLY A CA 1
ATOM 675 C C . GLY A 1 93 ? 19.109 -33.062 -21.435 1.00 86.31 93 GLY A C 1
ATOM 676 O O . GLY A 1 93 ? 19.320 -34.262 -21.623 1.00 86.31 93 GLY A O 1
ATOM 677 N N . MET A 1 94 ? 18.243 -32.365 -22.180 1.00 85.12 94 MET A N 1
ATOM 678 C CA . MET A 1 94 ? 17.500 -32.900 -23.322 1.00 85.12 94 MET A CA 1
ATOM 679 C C . MET A 1 94 ? 17.904 -32.255 -24.639 1.00 85.12 94 MET A C 1
ATOM 681 O O . MET A 1 94 ? 17.920 -31.037 -24.777 1.00 85.12 94 MET A O 1
ATOM 685 N N . ARG A 1 95 ? 18.102 -33.090 -25.656 1.00 84.31 95 ARG A N 1
ATOM 686 C CA . ARG A 1 95 ? 18.272 -32.659 -27.039 1.00 84.31 95 ARG A CA 1
ATOM 687 C C . ARG A 1 95 ? 17.777 -33.738 -27.983 1.00 84.31 95 ARG A C 1
ATOM 689 O O . ARG A 1 95 ? 17.954 -34.927 -27.723 1.00 84.31 95 ARG A O 1
ATOM 696 N N . TRP A 1 96 ? 17.201 -33.312 -29.095 1.00 88.12 96 TRP A N 1
ATOM 697 C CA . TRP A 1 96 ? 16.866 -34.171 -30.222 1.00 88.12 96 TRP A CA 1
ATOM 698 C C . TRP A 1 96 ? 17.220 -33.467 -31.534 1.00 88.12 96 TRP A C 1
ATOM 700 O O . TRP A 1 96 ? 17.739 -32.350 -31.539 1.00 88.12 96 TRP A O 1
ATOM 710 N N . TRP A 1 97 ? 17.038 -34.169 -32.647 1.00 77.75 97 TRP A N 1
ATOM 711 C CA . TRP A 1 97 ? 17.586 -33.781 -33.945 1.00 77.75 97 TRP A CA 1
ATOM 712 C C . TRP A 1 97 ? 16.486 -33.499 -34.961 1.00 77.75 97 TRP A C 1
ATOM 714 O O . TRP A 1 97 ? 15.388 -34.046 -34.873 1.00 77.75 97 TRP A O 1
ATOM 724 N N . GLY A 1 98 ? 16.808 -32.670 -35.950 1.00 81.12 98 GLY A N 1
ATOM 725 C CA . GLY A 1 98 ? 15.903 -32.251 -37.013 1.00 81.12 98 GLY A CA 1
ATOM 726 C C . GLY A 1 98 ? 16.023 -30.756 -37.286 1.00 81.12 98 GLY A C 1
ATOM 727 O O . GLY A 1 98 ? 16.715 -30.030 -36.569 1.00 81.12 98 GLY A O 1
ATOM 728 N N . ASN A 1 99 ? 15.342 -30.300 -38.327 1.00 83.75 99 ASN A N 1
ATOM 729 C CA . ASN A 1 99 ? 15.099 -28.882 -38.552 1.00 83.75 99 ASN A CA 1
ATOM 730 C C . ASN A 1 99 ? 13.951 -28.426 -37.646 1.00 83.75 99 ASN A C 1
ATOM 732 O O . ASN A 1 99 ? 13.263 -29.251 -37.044 1.00 83.75 99 ASN A O 1
ATOM 736 N N . ALA A 1 100 ? 13.697 -27.121 -37.571 1.00 86.88 100 ALA A N 1
ATOM 737 C CA . ALA A 1 100 ? 12.676 -26.579 -36.679 1.00 86.88 100 ALA A CA 1
ATOM 738 C C . ALA A 1 100 ? 11.296 -27.225 -36.900 1.00 86.88 100 ALA A C 1
ATOM 740 O O . ALA A 1 100 ? 10.635 -27.595 -35.932 1.00 86.88 100 ALA A O 1
ATOM 741 N N . ARG A 1 101 ? 10.910 -27.471 -38.162 1.00 85.69 101 ARG A N 1
ATOM 742 C CA . ARG A 1 101 ? 9.645 -28.149 -38.504 1.00 85.69 101 ARG A CA 1
ATOM 743 C C . ARG A 1 101 ? 9.529 -29.587 -37.984 1.00 85.69 101 ARG A C 1
ATOM 745 O O . ARG A 1 101 ? 8.417 -30.063 -37.760 1.00 85.69 101 ARG A O 1
ATOM 752 N N . ASP A 1 102 ? 10.659 -30.261 -37.786 1.00 86.25 102 ASP A N 1
ATOM 753 C CA . ASP A 1 102 ? 10.733 -31.669 -37.394 1.00 86.25 102 ASP A CA 1
ATOM 754 C C . ASP A 1 102 ? 10.657 -31.842 -35.864 1.00 86.25 102 ASP A C 1
ATOM 756 O O . ASP A 1 102 ? 10.373 -32.936 -35.374 1.00 86.25 102 ASP A O 1
ATOM 760 N N . LEU A 1 103 ? 10.881 -30.768 -35.090 1.00 88.94 103 LEU A N 1
ATOM 761 C CA . LEU A 1 103 ? 11.082 -30.849 -33.639 1.00 88.94 103 LEU A CA 1
ATOM 762 C C . LEU A 1 103 ? 9.874 -31.399 -32.871 1.00 88.94 103 LEU A C 1
ATOM 764 O O . LEU A 1 103 ? 10.085 -32.149 -31.924 1.00 88.94 103 LEU A O 1
ATOM 768 N N . LEU A 1 104 ? 8.632 -31.099 -33.270 1.00 92.69 104 LEU A N 1
ATOM 769 C CA . LEU A 1 104 ? 7.438 -31.657 -32.606 1.00 92.69 104 LEU A CA 1
ATOM 770 C C . LEU A 1 104 ? 7.279 -33.169 -32.856 1.00 92.69 104 LEU A C 1
ATOM 772 O O . LEU A 1 104 ? 6.794 -33.906 -31.994 1.00 92.69 104 LEU A O 1
ATOM 776 N N . ASN A 1 105 ? 7.704 -33.649 -34.028 1.00 89.62 105 ASN A N 1
ATOM 777 C CA . ASN A 1 105 ? 7.634 -35.067 -34.388 1.00 89.62 105 ASN A CA 1
ATOM 778 C C . ASN A 1 105 ? 8.758 -35.860 -33.712 1.00 89.62 105 ASN A C 1
ATOM 780 O O . ASN A 1 105 ? 8.519 -36.943 -33.182 1.00 89.62 105 ASN A O 1
ATOM 784 N N . ASN A 1 106 ? 9.961 -35.284 -33.671 1.00 88.38 106 ASN A N 1
ATOM 785 C CA . ASN A 1 106 ? 11.162 -35.922 -33.133 1.00 88.38 106 ASN A CA 1
ATOM 786 C C . ASN A 1 106 ? 11.325 -35.741 -31.608 1.00 88.38 106 ASN A C 1
ATOM 788 O O . ASN A 1 106 ? 12.297 -36.238 -31.037 1.00 88.38 106 ASN A O 1
ATOM 792 N N . ALA A 1 107 ? 10.399 -35.039 -30.945 1.00 91.38 107 ALA A N 1
ATOM 793 C CA . ALA A 1 107 ? 10.410 -34.831 -29.500 1.00 91.38 107 ALA A CA 1
ATOM 794 C C . ALA A 1 107 ? 10.331 -36.169 -28.730 1.00 91.38 107 ALA A C 1
ATOM 796 O O . ALA A 1 107 ? 9.445 -36.988 -29.010 1.00 91.38 107 ALA A O 1
ATOM 797 N N . PRO A 1 108 ? 11.205 -36.410 -27.733 1.00 88.88 108 PRO A N 1
ATOM 798 C CA . PRO A 1 108 ? 11.237 -37.666 -26.990 1.00 88.88 108 PRO A CA 1
ATOM 799 C C . PRO A 1 108 ? 10.033 -37.771 -26.041 1.00 88.88 108 PRO A C 1
ATOM 801 O O . PRO A 1 108 ? 10.077 -37.301 -24.904 1.00 88.88 108 PRO A O 1
ATOM 804 N N . ARG A 1 109 ? 8.962 -38.436 -26.493 1.00 88.75 109 ARG A N 1
ATOM 805 C CA . ARG A 1 109 ? 7.649 -38.517 -25.809 1.00 88.75 109 ARG A CA 1
ATOM 806 C C . ARG A 1 109 ? 7.654 -39.136 -24.404 1.00 88.75 109 ARG A C 1
ATOM 808 O O . ARG A 1 109 ? 6.666 -39.037 -23.688 1.00 88.75 109 ARG A O 1
ATOM 815 N N . SER A 1 110 ? 8.757 -39.751 -23.982 1.00 87.94 110 SER A N 1
ATOM 816 C CA . SER A 1 110 ? 8.969 -40.192 -22.597 1.00 87.94 110 SER A CA 1
ATOM 817 C C . SER A 1 110 ? 9.291 -39.047 -21.626 1.00 87.94 110 SER A C 1
ATOM 819 O O . SER A 1 110 ? 9.164 -39.228 -20.416 1.00 87.94 110 SER A O 1
ATOM 821 N N . ARG A 1 111 ? 9.726 -37.884 -22.132 1.00 89.81 111 ARG A N 1
ATOM 822 C CA . ARG A 1 111 ? 10.187 -36.726 -21.342 1.00 89.81 111 ARG A CA 1
ATOM 823 C C . ARG A 1 111 ? 9.629 -35.376 -21.812 1.00 89.81 111 ARG A C 1
ATOM 825 O O . ARG A 1 111 ? 9.738 -34.400 -21.074 1.00 89.81 111 ARG A O 1
ATOM 832 N N . VAL A 1 112 ? 9.072 -35.314 -23.019 1.00 93.19 112 VAL A N 1
ATOM 833 C CA . VAL A 1 112 ? 8.548 -34.096 -23.649 1.00 93.19 112 VAL A CA 1
ATOM 834 C C . VAL A 1 112 ? 7.138 -34.364 -24.165 1.00 93.19 112 VAL A C 1
ATOM 836 O O . VAL A 1 112 ? 6.944 -35.237 -25.015 1.00 93.19 112 VAL A O 1
ATOM 839 N N . ASP A 1 113 ? 6.172 -33.601 -23.666 1.00 93.38 113 ASP A N 1
ATOM 840 C CA . ASP A 1 113 ? 4.818 -33.557 -24.208 1.00 93.38 113 ASP A CA 1
ATOM 841 C C . ASP A 1 113 ? 4.748 -32.598 -25.392 1.00 93.38 113 ASP A C 1
ATOM 843 O O . ASP A 1 113 ? 5.565 -31.689 -25.532 1.00 93.38 113 ASP A O 1
ATOM 847 N N . VAL A 1 114 ? 3.796 -32.834 -26.290 1.00 94.50 114 VAL A N 1
ATOM 848 C CA . VAL A 1 114 ? 3.640 -32.059 -27.522 1.00 94.50 114 VAL A CA 1
ATOM 849 C C . VAL A 1 114 ? 2.164 -31.814 -27.754 1.00 94.50 114 VAL A C 1
ATOM 851 O O . VAL A 1 114 ? 1.397 -32.768 -27.904 1.00 94.50 114 VAL A O 1
ATOM 854 N N . TYR A 1 115 ? 1.809 -30.539 -27.841 1.00 94.88 115 TYR A N 1
ATOM 855 C CA . TYR A 1 115 ? 0.440 -30.059 -27.941 1.00 94.88 115 TYR A CA 1
ATOM 856 C C . TYR A 1 115 ? 0.235 -29.357 -29.284 1.00 94.88 115 TYR A C 1
ATOM 858 O O . TYR A 1 115 ? 1.125 -28.671 -29.794 1.00 94.88 115 TYR A O 1
ATOM 866 N N . GLY A 1 116 ? -0.931 -29.567 -29.893 1.00 92.06 116 GLY A N 1
ATOM 867 C CA . GLY A 1 116 ? -1.301 -28.919 -31.149 1.00 92.06 116 GLY A CA 1
ATOM 868 C C . GLY A 1 116 ? -1.844 -27.513 -30.909 1.00 92.06 116 GLY A C 1
ATOM 869 O O . GLY A 1 116 ? -2.523 -27.269 -29.914 1.00 92.06 116 GLY A O 1
ATOM 870 N N . ASN A 1 117 ? -1.603 -26.591 -31.840 1.00 91.94 117 ASN A N 1
ATOM 871 C CA . ASN A 1 117 ? -2.197 -25.260 -31.757 1.00 91.94 117 ASN A CA 1
ATOM 872 C C . ASN A 1 117 ? -3.735 -25.353 -31.838 1.00 91.94 117 ASN A C 1
ATOM 874 O O . ASN A 1 117 ? -4.276 -25.828 -32.836 1.00 91.94 117 ASN A O 1
ATOM 878 N N . GLY A 1 118 ? -4.428 -24.945 -30.769 1.00 83.81 118 GLY A N 1
ATOM 879 C CA . GLY A 1 118 ? -5.858 -25.204 -30.552 1.00 83.81 118 GLY A CA 1
ATOM 880 C C . GLY A 1 118 ? -6.177 -26.100 -29.347 1.00 83.81 118 GLY A C 1
ATOM 881 O O . GLY A 1 118 ? -7.359 -26.226 -28.997 1.00 83.81 118 GLY A O 1
ATOM 882 N N . ASP A 1 119 ? -5.165 -26.692 -28.702 1.00 80.81 119 ASP A N 1
ATOM 883 C CA . ASP A 1 119 ? -5.284 -27.323 -27.384 1.00 80.81 119 ASP A CA 1
ATOM 884 C C . ASP A 1 119 ? -5.369 -26.245 -26.288 1.00 80.81 119 ASP A C 1
ATOM 886 O O . ASP A 1 119 ? -4.393 -25.571 -25.968 1.00 80.81 119 ASP A O 1
ATOM 890 N N . GLY A 1 120 ? -6.573 -26.063 -25.740 1.00 75.75 120 GLY A N 1
ATOM 891 C CA . GLY A 1 120 ? -6.841 -25.145 -24.627 1.00 75.75 120 GLY A CA 1
ATOM 892 C C . GLY A 1 120 ? -6.831 -25.814 -23.251 1.00 75.75 120 GLY A C 1
ATOM 893 O O . GLY A 1 120 ? -7.108 -25.140 -22.265 1.00 75.75 120 GLY A O 1
ATOM 894 N N . ALA A 1 121 ? -6.563 -27.122 -23.169 1.00 75.19 121 ALA A N 1
ATOM 895 C CA . ALA A 1 121 ? -6.404 -27.822 -21.894 1.00 75.19 121 ALA A CA 1
ATOM 896 C C . ALA A 1 121 ? -4.958 -27.737 -21.376 1.00 75.19 121 ALA A C 1
ATOM 898 O O . ALA A 1 121 ? -4.735 -27.796 -20.169 1.00 75.19 121 ALA A O 1
ATOM 899 N N . HIS A 1 122 ? -3.990 -27.559 -22.282 1.00 86.50 122 HIS A N 1
ATOM 900 C CA . HIS A 1 122 ? -2.557 -27.537 -21.979 1.00 86.50 122 HIS A CA 1
ATOM 901 C C . HIS A 1 122 ? -1.890 -26.245 -22.486 1.00 86.50 122 HIS A C 1
ATOM 903 O O . HIS A 1 122 ? -1.054 -26.312 -23.392 1.00 86.50 122 HIS A O 1
ATOM 909 N N . PRO A 1 123 ? -2.269 -25.058 -21.965 1.00 85.38 123 PRO A N 1
ATOM 910 C CA . PRO A 1 123 ? -1.701 -23.787 -22.412 1.00 85.38 123 PRO A CA 1
ATOM 911 C C . PRO A 1 123 ? -0.163 -23.806 -22.331 1.00 85.38 123 PRO A C 1
ATOM 913 O O . PRO A 1 123 ? 0.383 -24.431 -21.419 1.00 85.38 123 PRO A O 1
ATOM 916 N N . PRO A 1 124 ? 0.546 -23.137 -23.261 1.00 90.31 124 PRO A N 1
ATOM 917 C CA . PRO A 1 124 ? 2.000 -23.049 -23.206 1.00 90.31 124 PRO A CA 1
ATOM 918 C C . PRO A 1 124 ? 2.454 -22.362 -21.913 1.00 90.31 124 PRO A C 1
ATOM 920 O O . PRO A 1 124 ? 1.748 -21.505 -21.374 1.00 90.31 124 PRO A O 1
ATOM 923 N N . VAL A 1 125 ? 3.656 -22.692 -21.449 1.00 90.19 125 VAL A N 1
ATOM 924 C CA . VAL A 1 125 ? 4.287 -22.061 -20.278 1.00 90.19 125 VAL A CA 1
ATOM 925 C C . VAL A 1 125 ? 5.703 -21.565 -20.600 1.00 90.19 125 VAL A C 1
ATOM 927 O O . VAL A 1 125 ? 6.312 -22.035 -21.566 1.00 90.19 125 VAL A O 1
ATOM 930 N N . PRO A 1 126 ? 6.263 -20.606 -19.833 1.00 93.31 126 PRO A N 1
ATOM 931 C CA . PRO A 1 126 ? 7.647 -20.168 -20.011 1.00 93.31 126 PRO A CA 1
ATOM 932 C C . PRO A 1 126 ? 8.627 -21.353 -20.003 1.00 93.31 126 PRO A C 1
ATOM 934 O O . PRO A 1 126 ? 8.530 -22.234 -19.151 1.00 93.31 126 PRO A O 1
ATOM 937 N N . GLY A 1 127 ? 9.553 -21.383 -20.963 1.00 90.31 127 GLY A N 1
ATOM 938 C CA . GLY A 1 127 ? 10.485 -22.495 -21.201 1.00 90.31 127 GLY A CA 1
ATOM 939 C C . GLY A 1 127 ? 10.035 -23.516 -22.256 1.00 90.31 127 GLY A C 1
ATOM 940 O O . GLY A 1 127 ? 10.871 -24.263 -22.769 1.00 90.31 127 GLY A O 1
ATOM 941 N N . ASP A 1 128 ? 8.759 -23.527 -22.653 1.00 95.88 128 ASP A N 1
ATOM 942 C CA . ASP A 1 128 ? 8.294 -24.349 -23.777 1.00 95.88 128 ASP A CA 1
ATOM 943 C C . ASP A 1 128 ? 8.897 -23.870 -25.107 1.00 95.88 128 ASP A C 1
ATOM 945 O O . ASP A 1 128 ? 9.208 -22.688 -25.277 1.00 95.88 128 ASP A O 1
ATOM 949 N N . LEU A 1 129 ? 9.020 -24.768 -26.092 1.00 95.56 129 LEU A N 1
ATOM 950 C CA . LEU A 1 129 ? 9.353 -24.375 -27.467 1.00 95.56 129 LEU A CA 1
ATOM 951 C C . LEU A 1 129 ? 8.118 -24.395 -28.367 1.00 95.56 129 LEU A C 1
ATOM 953 O O . LEU A 1 129 ? 7.328 -25.335 -28.334 1.00 95.56 129 LEU A O 1
ATOM 957 N N . ILE A 1 130 ? 7.972 -23.371 -29.205 1.00 95.81 130 ILE A N 1
ATOM 958 C CA . ILE A 1 130 ? 6.932 -23.254 -30.236 1.00 95.81 130 ILE A CA 1
ATOM 959 C C . ILE A 1 130 ? 7.548 -23.568 -31.600 1.00 95.81 130 ILE A C 1
ATOM 961 O O . ILE A 1 130 ? 8.694 -23.196 -31.867 1.00 95.81 130 ILE A O 1
ATOM 965 N N . VAL A 1 131 ? 6.798 -24.236 -32.482 1.00 94.06 131 VAL A N 1
ATOM 966 C CA . VAL A 1 131 ? 7.261 -24.626 -33.825 1.00 94.06 131 VAL A CA 1
ATOM 967 C C . VAL A 1 131 ? 6.306 -24.153 -34.918 1.00 94.06 131 VAL A C 1
ATOM 969 O O . VAL A 1 131 ? 5.111 -24.446 -34.899 1.00 94.06 131 VAL A O 1
ATOM 972 N N . TRP A 1 132 ? 6.871 -23.526 -35.947 1.00 91.75 132 TRP A N 1
ATOM 973 C CA . TRP A 1 132 ? 6.245 -23.292 -37.246 1.00 91.75 132 TRP A CA 1
ATOM 974 C C . TRP A 1 132 ? 6.817 -24.281 -38.260 1.00 91.75 132 TRP A C 1
ATOM 976 O O . TRP A 1 132 ? 8.033 -24.380 -38.425 1.00 91.75 132 TRP A O 1
ATOM 986 N N . GLN A 1 133 ? 5.949 -24.993 -38.980 1.00 84.44 133 GLN A N 1
ATOM 987 C CA . GLN A 1 133 ? 6.373 -25.961 -40.001 1.00 84.44 133 GLN A CA 1
ATOM 988 C C . GLN A 1 133 ? 6.478 -25.368 -41.417 1.00 84.44 133 GLN A C 1
ATOM 990 O O . GLN A 1 133 ? 6.803 -26.098 -42.357 1.00 84.44 133 GLN A O 1
ATOM 995 N N . THR A 1 134 ? 6.214 -24.069 -41.576 1.00 76.81 134 THR A N 1
ATOM 996 C CA . THR A 1 134 ? 6.186 -23.360 -42.864 1.00 76.81 134 THR A CA 1
ATOM 997 C C . THR A 1 134 ? 7.584 -23.186 -43.472 1.00 76.81 134 THR A C 1
ATOM 999 O O . THR A 1 134 ? 8.570 -23.005 -42.761 1.00 76.81 134 THR A O 1
ATOM 1002 N N . GLY A 1 135 ? 7.673 -23.221 -44.805 1.00 71.38 135 GLY A N 1
ATOM 1003 C CA . GLY A 1 135 ? 8.934 -23.148 -45.554 1.00 71.38 135 GLY A CA 1
ATOM 1004 C C . GLY A 1 135 ? 9.755 -24.444 -45.524 1.00 71.38 135 GLY A C 1
ATOM 1005 O O . GLY A 1 135 ? 9.274 -25.491 -45.100 1.00 71.38 135 GLY A O 1
ATOM 1006 N N . GLN A 1 136 ? 10.994 -24.397 -46.025 1.00 71.19 136 GLN A N 1
ATOM 1007 C CA . GLN A 1 136 ? 11.829 -25.596 -46.199 1.00 71.19 136 GLN A CA 1
ATOM 1008 C C . GLN A 1 136 ? 12.264 -26.217 -44.861 1.00 71.19 136 GLN A C 1
ATOM 1010 O O . GLN A 1 136 ? 12.202 -27.437 -44.703 1.00 71.19 136 GLN A O 1
ATOM 1015 N N . TRP A 1 137 ? 12.654 -25.374 -43.900 1.00 76.75 137 TRP A N 1
ATOM 1016 C CA . TRP A 1 137 ? 13.281 -25.775 -42.634 1.00 76.75 137 TRP A CA 1
ATOM 1017 C C . TRP A 1 137 ? 12.371 -25.589 -41.402 1.00 76.75 137 TRP A C 1
ATOM 1019 O O . TRP A 1 137 ? 12.614 -26.193 -40.355 1.00 76.75 137 TRP A O 1
ATOM 1029 N N . GLY A 1 138 ? 11.295 -24.805 -41.528 1.00 84.38 138 GLY A N 1
ATOM 1030 C CA . GLY A 1 138 ? 10.487 -24.341 -40.398 1.00 84.38 138 GLY A CA 1
ATOM 1031 C C . GLY A 1 138 ? 11.165 -23.240 -39.582 1.00 84.38 138 GLY A C 1
ATOM 1032 O O . GLY A 1 138 ? 12.266 -22.791 -39.899 1.00 84.38 138 GLY A O 1
ATOM 1033 N N . HIS A 1 139 ? 10.522 -22.852 -38.483 1.00 89.88 139 HIS A N 1
ATOM 1034 C CA . HIS A 1 139 ? 11.074 -21.938 -37.480 1.00 89.88 139 HIS A CA 1
ATOM 1035 C C . HIS A 1 139 ? 10.661 -22.354 -36.069 1.00 89.88 139 HIS A C 1
ATOM 1037 O O . HIS A 1 139 ? 9.680 -23.077 -35.898 1.00 89.88 139 HIS A O 1
ATOM 1043 N N . THR A 1 140 ? 11.410 -21.928 -35.054 1.00 92.25 140 THR A N 1
ATOM 1044 C CA . THR A 1 140 ? 11.111 -22.241 -33.654 1.00 92.25 140 THR A CA 1
ATOM 1045 C C . THR A 1 140 ? 11.605 -21.145 -32.713 1.00 92.25 140 THR A C 1
ATOM 1047 O O . THR A 1 140 ? 12.573 -20.447 -33.021 1.00 92.25 140 THR A O 1
ATOM 1050 N N . ALA A 1 141 ? 10.914 -20.994 -31.588 1.00 94.44 141 ALA A N 1
ATOM 1051 C CA . ALA A 1 141 ? 11.144 -19.976 -30.569 1.00 94.44 141 ALA A CA 1
ATOM 1052 C C . ALA A 1 141 ? 10.901 -20.570 -29.173 1.00 94.44 141 ALA A C 1
ATOM 1054 O O . ALA A 1 141 ? 10.184 -21.564 -29.050 1.00 94.44 141 ALA A O 1
ATOM 1055 N N . LEU A 1 142 ? 11.467 -19.953 -28.138 1.00 96.12 142 LEU A N 1
ATOM 1056 C CA . LEU A 1 142 ? 11.155 -20.237 -26.734 1.00 96.12 142 LEU A CA 1
ATOM 1057 C C . LEU A 1 142 ? 10.007 -19.346 -26.262 1.00 96.12 142 LEU A C 1
ATOM 1059 O O . LEU A 1 142 ? 10.004 -18.155 -26.565 1.00 96.12 142 LEU A O 1
ATOM 1063 N N . VAL A 1 143 ? 9.083 -19.894 -25.479 1.00 95.31 143 VAL A N 1
ATOM 1064 C CA . VAL A 1 143 ? 8.099 -19.122 -24.712 1.00 95.31 143 VAL A CA 1
ATOM 1065 C C . VAL A 1 143 ? 8.806 -18.470 -23.530 1.00 95.31 143 VAL A C 1
ATOM 1067 O O . VAL A 1 143 ? 9.502 -19.144 -22.772 1.00 95.31 143 VAL A O 1
ATOM 1070 N N . THR A 1 144 ? 8.623 -17.164 -23.363 1.00 90.31 144 THR A N 1
ATOM 1071 C CA . THR A 1 144 ? 9.214 -16.385 -22.263 1.00 90.31 144 THR A CA 1
ATOM 1072 C C . THR A 1 144 ? 8.179 -15.857 -21.280 1.00 90.31 144 THR A C 1
ATOM 1074 O O . THR A 1 144 ? 8.510 -15.586 -20.127 1.00 90.31 144 THR A O 1
ATOM 1077 N N . GLY A 1 145 ? 6.925 -15.748 -21.715 1.00 83.94 145 GLY A N 1
ATOM 1078 C CA . GLY A 1 145 ? 5.798 -15.295 -20.912 1.00 83.94 145 GLY A CA 1
ATOM 1079 C C . GLY A 1 145 ? 4.482 -15.684 -21.572 1.00 83.94 145 GLY A C 1
ATOM 1080 O O . GLY A 1 145 ? 4.397 -15.789 -22.794 1.00 83.94 145 GLY A O 1
ATOM 1081 N N . VAL A 1 146 ? 3.446 -15.900 -20.767 1.00 83.69 146 VAL A N 1
ATOM 1082 C CA . VAL A 1 146 ? 2.073 -16.094 -21.247 1.00 83.69 146 VAL A CA 1
ATOM 1083 C C . VAL A 1 146 ? 1.164 -15.234 -20.388 1.00 83.69 146 VAL A C 1
ATOM 1085 O O . VAL A 1 146 ? 1.248 -15.266 -19.161 1.00 83.69 146 VAL A O 1
ATOM 1088 N N . ARG A 1 147 ? 0.338 -14.421 -21.041 1.00 76.69 147 ARG A N 1
ATOM 1089 C CA . ARG A 1 147 ? -0.497 -13.392 -20.417 1.00 76.69 147 ARG A CA 1
ATOM 1090 C C . ARG A 1 147 ? -1.824 -13.268 -21.156 1.00 76.69 147 ARG A C 1
ATOM 1092 O O . ARG A 1 147 ? -1.990 -13.804 -22.252 1.00 76.69 147 ARG A O 1
ATOM 1099 N N . SER A 1 148 ? -2.777 -12.546 -20.571 1.00 73.12 148 SER A N 1
ATOM 1100 C CA . SER A 1 148 ? -4.062 -12.302 -21.233 1.00 73.12 148 SER A CA 1
ATOM 1101 C C . SER A 1 148 ? -3.840 -11.657 -22.607 1.00 73.12 148 SER A C 1
ATOM 1103 O O . SER A 1 148 ? -3.143 -10.647 -22.724 1.00 73.12 148 SER A O 1
ATOM 1105 N N . GLY A 1 149 ? -4.375 -12.287 -23.653 1.00 76.62 149 GLY A N 1
ATOM 1106 C CA . GLY A 1 149 ? -4.247 -11.836 -25.037 1.00 76.62 149 GLY A CA 1
ATOM 1107 C C . GLY A 1 149 ? -2.932 -12.178 -25.754 1.00 76.62 149 GLY A C 1
ATOM 1108 O O . GLY A 1 149 ? -2.881 -11.963 -26.967 1.00 76.62 149 GLY A O 1
ATOM 1109 N N . ALA A 1 150 ? -1.885 -12.698 -25.090 1.00 80.50 150 ALA A N 1
ATOM 1110 C CA . ALA A 1 150 ? -0.587 -12.920 -25.746 1.00 80.50 150 ALA A CA 1
ATOM 1111 C C . ALA A 1 150 ? 0.309 -14.039 -25.171 1.00 80.50 150 ALA A C 1
ATOM 1113 O O . ALA A 1 150 ? 0.338 -14.304 -23.970 1.00 80.50 150 ALA A O 1
ATOM 1114 N N . VAL A 1 151 ? 1.119 -14.632 -26.054 1.00 86.25 151 VAL A N 1
ATOM 1115 C CA . VAL A 1 151 ? 2.294 -15.457 -25.724 1.00 86.25 151 VAL A CA 1
ATOM 1116 C C . VAL A 1 151 ? 3.545 -14.701 -26.161 1.00 86.25 151 VAL A C 1
ATOM 1118 O O . VAL A 1 151 ? 3.731 -14.435 -27.349 1.00 86.25 151 VAL A O 1
ATOM 1121 N N . ASP A 1 152 ? 4.399 -14.352 -25.207 1.00 88.69 152 ASP A N 1
ATOM 1122 C CA . ASP A 1 152 ? 5.669 -13.672 -25.443 1.00 88.69 152 ASP A CA 1
ATOM 1123 C C . ASP A 1 152 ? 6.773 -14.710 -25.702 1.00 88.69 152 ASP A C 1
ATOM 1125 O O . ASP A 1 152 ? 6.834 -15.755 -25.045 1.00 88.69 152 ASP A O 1
ATOM 1129 N N . ILE A 1 153 ? 7.640 -14.443 -26.683 1.00 91.62 153 ILE A N 1
ATOM 1130 C CA . ILE A 1 153 ? 8.647 -15.391 -27.177 1.00 91.62 153 ILE A CA 1
ATOM 1131 C C . ILE A 1 153 ? 10.043 -14.774 -27.344 1.00 91.62 153 ILE A C 1
ATOM 1133 O O . ILE A 1 153 ? 10.202 -13.558 -27.469 1.00 91.62 153 ILE A O 1
ATOM 1137 N N . LEU A 1 154 ? 11.056 -15.644 -27.378 1.00 92.06 154 LEU A N 1
ATOM 1138 C CA . LEU A 1 154 ? 12.449 -15.353 -27.721 1.00 92.06 154 LEU A CA 1
ATOM 1139 C C . LEU A 1 154 ? 12.905 -16.262 -28.869 1.00 92.06 154 LEU A C 1
ATOM 1141 O O . LEU A 1 154 ? 12.713 -17.479 -28.825 1.00 92.06 154 LEU A O 1
ATOM 1145 N N . GLU A 1 155 ? 13.561 -15.695 -29.876 1.00 88.25 155 GLU A N 1
ATOM 1146 C CA . GLU A 1 155 ? 13.980 -16.415 -31.078 1.00 88.25 155 GLU A CA 1
ATOM 1147 C C . GLU A 1 155 ? 15.284 -15.883 -31.699 1.00 88.25 155 GLU A C 1
ATOM 1149 O O . GLU A 1 155 ? 15.709 -14.751 -31.473 1.00 88.25 155 GLU A O 1
ATOM 1154 N N . GLN A 1 156 ? 15.930 -16.736 -32.498 1.00 87.44 156 GLN A N 1
ATOM 1155 C CA . GLN A 1 156 ? 17.071 -16.385 -33.358 1.00 87.44 156 GLN A CA 1
ATOM 1156 C C . GLN A 1 156 ? 16.595 -16.309 -34.819 1.00 87.44 156 GLN A C 1
ATOM 1158 O O . GLN A 1 156 ? 15.468 -16.703 -35.111 1.00 87.44 156 GLN A O 1
ATOM 1163 N N . ASN A 1 157 ? 17.453 -15.869 -35.748 1.00 78.19 157 ASN A N 1
ATOM 1164 C CA . ASN A 1 157 ? 17.126 -15.711 -37.178 1.00 78.19 157 ASN A CA 1
ATOM 1165 C C . ASN A 1 157 ? 16.022 -14.665 -37.494 1.00 78.19 157 ASN A C 1
ATOM 1167 O O . ASN A 1 157 ? 15.356 -14.779 -38.521 1.00 78.19 157 ASN A O 1
ATOM 1171 N N . VAL A 1 158 ? 15.844 -13.636 -36.660 1.00 74.25 158 VAL A N 1
ATOM 1172 C CA . VAL A 1 158 ? 14.925 -12.503 -36.909 1.00 74.25 158 VAL A CA 1
ATOM 1173 C C . VAL A 1 158 ? 15.648 -11.163 -36.740 1.00 74.25 158 VAL A C 1
ATOM 1175 O O . VAL A 1 158 ? 16.671 -11.099 -36.056 1.00 74.25 158 VAL A O 1
ATOM 1178 N N . GLY A 1 159 ? 15.119 -10.102 -37.358 1.00 66.44 159 GLY A N 1
ATOM 1179 C CA . GLY A 1 159 ? 15.578 -8.730 -37.129 1.00 66.44 159 GLY A CA 1
ATOM 1180 C C . GLY A 1 159 ? 15.215 -8.211 -35.730 1.00 66.44 159 GLY A C 1
ATOM 1181 O O . GLY A 1 159 ? 14.433 -8.822 -34.997 1.00 66.44 159 GLY A O 1
ATOM 1182 N N . GLY A 1 160 ? 15.782 -7.063 -35.352 1.00 70.00 160 GLY A N 1
ATOM 1183 C CA . GLY A 1 160 ? 15.513 -6.424 -34.059 1.00 70.00 160 GLY A CA 1
ATOM 1184 C C . GLY A 1 160 ? 16.029 -7.219 -32.849 1.00 70.00 160 GLY A C 1
ATOM 1185 O O . GLY A 1 160 ? 17.030 -7.924 -32.933 1.00 70.00 160 GLY A O 1
ATOM 1186 N N . GLY A 1 161 ? 15.355 -7.085 -31.702 1.00 70.75 161 GLY A N 1
ATOM 1187 C CA . GLY A 1 161 ? 15.780 -7.645 -30.407 1.00 70.75 161 GLY A CA 1
ATOM 1188 C C . GLY A 1 161 ? 15.435 -9.121 -30.159 1.00 70.75 161 GLY A C 1
ATOM 1189 O O . GLY A 1 161 ? 15.420 -9.551 -29.009 1.00 70.75 161 GLY A O 1
ATOM 1190 N N . GLY A 1 162 ? 15.094 -9.903 -31.191 1.00 78.94 162 GLY A N 1
ATOM 1191 C CA . GLY A 1 162 ? 14.813 -11.343 -31.051 1.00 78.94 162 GLY A CA 1
ATOM 1192 C C . GLY A 1 162 ? 13.637 -11.702 -30.132 1.00 78.94 162 GLY A C 1
ATOM 1193 O O . GLY A 1 162 ? 13.509 -12.858 -29.741 1.00 78.94 162 GLY A O 1
ATOM 1194 N N . ARG A 1 163 ? 12.797 -10.729 -29.764 1.00 85.12 163 ARG A N 1
ATOM 1195 C CA . ARG A 1 163 ? 11.594 -10.899 -28.942 1.00 85.12 163 ARG A CA 1
ATOM 1196 C C . ARG A 1 163 ? 10.360 -10.513 -29.745 1.00 85.12 163 ARG A C 1
ATOM 1198 O O . ARG A 1 163 ? 10.418 -9.582 -30.546 1.00 85.12 163 ARG A O 1
ATOM 1205 N N . ALA A 1 164 ? 9.251 -11.201 -29.503 1.00 82.62 164 ALA A N 1
ATOM 1206 C CA . ALA A 1 164 ? 7.950 -10.878 -30.080 1.00 82.62 164 ALA A CA 1
ATOM 1207 C C . ALA A 1 164 ? 6.814 -11.323 -29.152 1.00 82.62 164 ALA A C 1
ATOM 1209 O O . ALA A 1 164 ? 7.013 -12.172 -28.284 1.00 82.62 164 ALA A O 1
ATOM 1210 N N . SER A 1 165 ? 5.620 -10.783 -29.383 1.00 86.69 165 SER A N 1
ATOM 1211 C CA . SER A 1 165 ? 4.376 -11.217 -28.746 1.00 86.69 165 SER A CA 1
ATOM 1212 C C . SER A 1 165 ? 3.434 -11.762 -29.813 1.00 86.69 165 SER A C 1
ATOM 1214 O O . SER A 1 165 ? 3.173 -11.103 -30.818 1.00 86.69 165 SER A O 1
ATOM 1216 N N . LEU A 1 166 ? 2.920 -12.969 -29.604 1.00 84.69 166 LEU A N 1
ATOM 1217 C CA . LEU A 1 166 ? 1.935 -13.610 -30.469 1.00 84.69 166 LEU A CA 1
ATOM 1218 C C . LEU A 1 166 ? 0.544 -13.416 -29.867 1.00 84.69 166 LEU A C 1
ATOM 1220 O O . LEU A 1 166 ? 0.397 -13.689 -28.676 1.00 84.69 166 LEU A O 1
ATOM 1224 N N . PRO A 1 167 ? -0.488 -13.033 -30.641 1.00 87.56 167 PRO A N 1
ATOM 1225 C CA . PRO A 1 167 ? -1.860 -13.009 -30.140 1.00 87.56 167 PRO A CA 1
ATOM 1226 C C . PRO A 1 167 ? -2.256 -14.377 -29.572 1.00 87.56 167 PRO A C 1
ATOM 1228 O O . PRO A 1 167 ? -1.986 -15.401 -30.197 1.00 87.56 167 PRO A O 1
ATOM 1231 N N . TYR A 1 168 ? -2.896 -14.423 -28.408 1.00 88.31 168 TYR A N 1
ATOM 1232 C CA . TYR A 1 168 ? -3.292 -15.676 -27.763 1.00 88.31 168 TYR A CA 1
ATOM 1233 C C . TYR A 1 168 ? -4.609 -15.520 -27.005 1.00 88.31 168 TYR A C 1
ATOM 1235 O O . TYR A 1 168 ? -4.734 -14.699 -26.104 1.00 88.31 168 TYR A O 1
ATOM 1243 N N . ASN A 1 169 ? -5.596 -16.338 -27.361 1.00 79.56 169 ASN A N 1
ATOM 1244 C CA . ASN A 1 169 ? -6.953 -16.296 -26.802 1.00 79.56 169 ASN A CA 1
ATOM 1245 C C . ASN A 1 169 ? -7.206 -17.378 -25.731 1.00 79.56 169 ASN A C 1
ATOM 1247 O O . ASN A 1 169 ? -8.345 -17.795 -25.543 1.00 79.56 169 ASN A O 1
ATOM 1251 N N . GLY A 1 170 ? -6.153 -17.902 -25.093 1.00 75.81 170 GLY A N 1
ATOM 1252 C CA . GLY A 1 170 ? -6.258 -19.022 -24.147 1.00 75.81 170 GLY A CA 1
ATOM 1253 C C . GLY A 1 170 ? -6.377 -20.408 -24.798 1.00 75.81 170 GLY A C 1
ATOM 1254 O O . GLY A 1 170 ? -6.480 -21.404 -24.089 1.00 75.81 170 GLY A O 1
ATOM 1255 N N . ARG A 1 171 ? -6.361 -20.507 -26.138 1.00 81.25 171 ARG A N 1
ATOM 1256 C CA . ARG A 1 171 ? -6.502 -21.790 -26.854 1.00 81.25 171 ARG A CA 1
ATOM 1257 C C . ARG A 1 171 ? -5.678 -21.905 -28.136 1.00 81.25 171 ARG A C 1
ATOM 1259 O O . ARG A 1 171 ? -5.082 -22.945 -28.396 1.00 81.25 171 ARG A O 1
ATOM 1266 N N . THR A 1 172 ? -5.657 -20.858 -28.950 1.00 87.56 172 THR A N 1
ATOM 1267 C CA . THR A 1 172 ? -4.911 -20.791 -30.211 1.00 87.56 172 THR A CA 1
ATOM 1268 C C . THR A 1 172 ? -3.902 -19.657 -30.166 1.00 87.56 172 THR A C 1
ATOM 1270 O O . THR A 1 172 ? -4.269 -18.513 -29.889 1.00 87.56 172 THR A O 1
ATOM 1273 N N . ILE A 1 173 ? -2.651 -19.969 -30.489 1.00 91.94 173 ILE A N 1
ATOM 1274 C CA . ILE A 1 173 ? -1.591 -18.991 -30.717 1.00 91.94 173 ILE A CA 1
ATOM 1275 C C . ILE A 1 173 ? -1.724 -18.470 -32.152 1.00 91.94 173 ILE A C 1
ATOM 1277 O O . ILE A 1 173 ? -1.793 -19.246 -33.110 1.00 91.94 173 ILE A O 1
ATOM 1281 N N . GLY A 1 174 ? -1.787 -17.151 -32.284 1.00 85.31 174 GLY A N 1
ATOM 1282 C CA . GLY A 1 174 ? -1.962 -16.423 -33.529 1.00 85.31 174 GLY A CA 1
ATOM 1283 C C . GLY A 1 174 ? -0.727 -16.424 -34.429 1.00 85.31 174 GLY A C 1
ATOM 1284 O O . GLY A 1 174 ? 0.305 -17.037 -34.155 1.00 85.31 174 GLY A O 1
ATOM 1285 N N . SER A 1 175 ? -0.857 -15.724 -35.552 1.00 82.12 175 SER A N 1
ATOM 1286 C CA . SER A 1 175 ? 0.194 -15.647 -36.568 1.00 82.12 175 SER A CA 1
ATOM 1287 C C . SER A 1 175 ? 1.291 -14.660 -36.188 1.00 82.12 175 SER A C 1
ATOM 1289 O O . SER A 1 175 ? 0.983 -13.571 -35.715 1.00 82.12 175 SER A O 1
ATOM 1291 N N . ARG A 1 176 ? 2.556 -15.005 -36.470 1.00 72.88 176 ARG A N 1
ATOM 1292 C CA . ARG A 1 176 ? 3.690 -14.071 -36.321 1.00 72.88 176 ARG A CA 1
ATOM 1293 C C . ARG A 1 176 ? 4.037 -13.318 -37.611 1.00 72.88 176 ARG A C 1
ATOM 1295 O O . ARG A 1 176 ? 4.553 -12.213 -37.545 1.00 72.88 176 ARG A O 1
ATOM 1302 N N . TRP A 1 177 ? 3.759 -13.909 -38.775 1.00 69.81 177 TRP A N 1
ATOM 1303 C CA . TRP A 1 177 ? 4.055 -13.326 -40.090 1.00 69.81 177 TRP A CA 1
ATOM 1304 C C . TRP A 1 177 ? 2.938 -13.670 -41.070 1.00 69.81 177 TRP A C 1
ATOM 1306 O O . TRP A 1 177 ? 2.659 -14.856 -41.218 1.00 69.81 177 TRP A O 1
ATOM 1316 N N . GLY A 1 178 ? 2.318 -12.688 -41.733 1.00 56.69 178 GLY A N 1
ATOM 1317 C CA . GLY A 1 178 ? 1.462 -12.889 -42.919 1.00 56.69 178 GLY A CA 1
ATOM 1318 C C . GLY A 1 178 ? 0.487 -14.078 -42.885 1.00 56.69 178 GLY A C 1
ATOM 1319 O O . GLY A 1 178 ? 0.361 -14.804 -43.869 1.00 56.69 178 GLY A O 1
ATOM 1320 N N . GLY A 1 179 ? -0.162 -14.333 -41.741 1.00 65.12 179 GLY A N 1
ATOM 1321 C CA . GLY A 1 179 ? -1.104 -15.451 -41.559 1.00 65.12 179 GLY A CA 1
ATOM 1322 C C . GLY A 1 179 ? -0.505 -16.804 -41.134 1.00 65.12 179 GLY A C 1
ATOM 1323 O O . GLY A 1 179 ? -1.203 -17.816 -41.176 1.00 65.12 179 GLY A O 1
ATOM 1324 N N . TRP A 1 180 ? 0.768 -16.870 -40.732 1.00 74.88 180 TRP A N 1
ATOM 1325 C CA . TRP A 1 180 ? 1.424 -18.113 -40.306 1.00 74.88 180 TRP A CA 1
ATOM 1326 C C . TRP A 1 180 ? 1.408 -18.293 -38.784 1.00 74.88 180 TRP A C 1
ATOM 1328 O O . TRP A 1 180 ? 2.291 -17.818 -38.057 1.00 74.88 180 TRP A O 1
ATOM 1338 N N . ALA A 1 181 ? 0.403 -19.024 -38.310 1.00 86.69 181 ALA A N 1
ATOM 1339 C CA . ALA A 1 181 ? 0.326 -19.537 -36.946 1.00 86.69 181 ALA A CA 1
ATOM 1340 C C . ALA A 1 181 ? 1.319 -20.701 -36.724 1.00 86.69 181 ALA A C 1
ATOM 1342 O O . ALA A 1 181 ? 1.674 -21.399 -37.681 1.00 86.69 181 ALA A O 1
ATOM 1343 N N . PRO A 1 182 ? 1.782 -20.939 -35.483 1.00 92.62 182 PRO A N 1
ATOM 1344 C CA . PRO A 1 182 ? 2.569 -22.125 -35.169 1.00 92.62 182 PRO A CA 1
ATOM 1345 C C . PRO A 1 182 ? 1.719 -23.397 -35.270 1.00 92.62 182 PRO A C 1
ATOM 1347 O O . PRO A 1 182 ? 0.501 -23.367 -35.098 1.00 92.62 182 PRO A O 1
ATOM 1350 N N . GLN A 1 183 ? 2.371 -24.535 -35.502 1.00 93.50 183 GLN A N 1
ATOM 1351 C CA . GLN A 1 183 ? 1.723 -25.849 -35.533 1.00 93.50 183 GLN A CA 1
ATOM 1352 C C . GLN A 1 183 ? 1.375 -26.353 -34.122 1.00 93.50 183 GLN A C 1
ATOM 1354 O O . GLN A 1 183 ? 0.424 -27.116 -33.944 1.00 93.50 183 GLN A O 1
ATOM 1359 N N . GLY A 1 184 ? 2.152 -25.936 -33.122 1.00 93.56 184 GLY A N 1
ATOM 1360 C CA . GLY A 1 184 ? 2.035 -26.384 -31.739 1.00 93.56 184 GLY A CA 1
ATOM 1361 C C . GLY A 1 184 ? 3.271 -26.035 -30.911 1.00 93.56 184 GLY A C 1
ATOM 1362 O O . GLY A 1 184 ? 4.193 -25.371 -31.405 1.00 93.56 184 GLY A O 1
ATOM 1363 N N . TRP A 1 185 ? 3.286 -26.509 -29.669 1.00 96.62 185 TRP A N 1
ATOM 1364 C CA . TRP A 1 185 ? 4.404 -26.376 -28.734 1.00 96.62 185 TRP A CA 1
ATOM 1365 C C . TRP A 1 185 ? 4.821 -27.731 -28.163 1.00 96.62 185 TRP A C 1
ATOM 1367 O O . TRP A 1 185 ? 4.067 -28.707 -28.192 1.00 96.62 185 TRP A O 1
ATOM 1377 N N . ALA A 1 186 ? 6.056 -27.790 -27.672 1.00 95.69 186 ALA A N 1
ATOM 1378 C CA . ALA A 1 186 ? 6.593 -28.922 -26.940 1.00 95.69 186 ALA A CA 1
ATOM 1379 C C . ALA A 1 186 ? 7.023 -28.477 -25.539 1.00 95.69 186 ALA A C 1
ATOM 1381 O O . ALA A 1 186 ? 7.785 -27.519 -25.385 1.00 95.69 186 ALA A O 1
ATOM 1382 N N . HIS A 1 187 ? 6.534 -29.209 -24.544 1.00 94.62 187 HIS A N 1
ATOM 1383 C CA . HIS A 1 187 ? 6.685 -28.946 -23.122 1.00 94.62 187 HIS A CA 1
ATOM 1384 C C . HIS A 1 187 ? 7.573 -30.019 -22.494 1.00 94.62 187 HIS A C 1
ATOM 1386 O O . HIS A 1 187 ? 7.302 -31.218 -22.611 1.00 94.62 187 HIS A O 1
ATOM 1392 N N . ALA A 1 188 ? 8.648 -29.622 -21.819 1.00 92.88 188 ALA A N 1
ATOM 1393 C CA . ALA A 1 188 ? 9.433 -30.562 -21.030 1.00 92.88 188 ALA A CA 1
ATOM 1394 C C . ALA A 1 188 ? 8.635 -30.978 -19.787 1.00 92.88 188 ALA A C 1
ATOM 1396 O O . ALA A 1 188 ? 8.294 -30.124 -18.986 1.00 92.88 188 ALA A O 1
ATOM 1397 N N . ARG A 1 189 ? 8.438 -32.278 -19.531 1.00 89.88 189 ARG A N 1
ATOM 1398 C CA . ARG A 1 189 ? 7.739 -32.762 -18.313 1.00 89.88 189 ARG A CA 1
ATOM 1399 C C . ARG A 1 189 ? 8.416 -32.378 -16.992 1.00 89.88 189 ARG A C 1
ATOM 1401 O O . ARG A 1 189 ? 7.830 -32.529 -15.929 1.00 89.88 189 ARG A O 1
ATOM 1408 N N . ALA A 1 190 ? 9.672 -31.943 -17.064 1.00 84.69 190 ALA A N 1
ATOM 1409 C CA . ALA A 1 190 ? 10.438 -31.413 -15.942 1.00 84.69 190 ALA A CA 1
ATOM 1410 C C . ALA A 1 190 ? 10.299 -29.882 -15.782 1.00 84.69 190 ALA A C 1
ATOM 1412 O O . ALA A 1 190 ? 10.876 -29.317 -14.858 1.00 84.69 190 ALA A O 1
ATOM 1413 N N . ASN A 1 191 ? 9.562 -29.210 -16.671 1.00 86.81 191 ASN A N 1
ATOM 1414 C CA . ASN A 1 191 ? 9.229 -27.797 -16.569 1.00 86.81 191 ASN A CA 1
ATOM 1415 C C . ASN A 1 191 ? 7.969 -27.627 -15.710 1.00 86.81 191 ASN A C 1
ATOM 1417 O O . ASN A 1 191 ? 6.852 -27.618 -16.214 1.00 86.81 191 ASN A O 1
ATOM 1421 N N . THR A 1 192 ? 8.132 -27.495 -14.396 1.00 74.00 192 THR A N 1
ATOM 1422 C CA . THR A 1 192 ? 7.002 -27.295 -13.471 1.00 74.00 192 THR A CA 1
ATOM 1423 C C . THR A 1 192 ? 6.569 -25.828 -13.354 1.00 74.00 192 THR A C 1
ATOM 1425 O O . THR A 1 192 ? 5.900 -25.467 -12.387 1.00 74.00 192 THR A O 1
ATOM 1428 N N . ALA A 1 193 ? 6.969 -24.962 -14.292 1.00 60.59 193 ALA A N 1
ATOM 1429 C CA . ALA A 1 193 ? 6.609 -23.552 -14.279 1.00 60.59 193 ALA A CA 1
ATOM 1430 C C . ALA A 1 193 ? 5.114 -23.355 -14.585 1.00 60.59 193 ALA A C 1
ATOM 1432 O O . ALA A 1 193 ? 4.696 -23.301 -15.739 1.00 60.59 193 ALA A O 1
ATOM 1433 N N . THR A 1 194 ? 4.304 -23.157 -13.545 1.00 55.81 194 THR A N 1
ATOM 1434 C CA . THR A 1 194 ? 3.093 -22.333 -13.674 1.00 55.81 194 THR A CA 1
ATOM 1435 C C . THR A 1 194 ? 3.507 -20.901 -14.030 1.00 55.81 194 THR A C 1
ATOM 1437 O O . THR A 1 194 ? 4.630 -20.501 -13.725 1.00 55.81 194 THR A O 1
ATOM 1440 N N . ALA A 1 195 ? 2.640 -20.121 -14.678 1.00 47.16 195 ALA A N 1
ATOM 1441 C CA . ALA A 1 195 ? 3.004 -18.835 -15.285 1.00 47.16 195 ALA A CA 1
ATOM 1442 C C . ALA A 1 195 ? 3.501 -17.740 -14.290 1.00 47.16 195 ALA A C 1
ATOM 1444 O O . ALA A 1 195 ? 2.745 -16.839 -13.942 1.00 47.16 195 ALA A O 1
ATOM 1445 N N . ALA A 1 196 ? 4.807 -17.801 -13.959 1.00 39.50 196 ALA A N 1
ATOM 1446 C CA . ALA A 1 196 ? 5.705 -16.817 -13.308 1.00 39.50 196 ALA A CA 1
ATOM 1447 C C . ALA A 1 196 ? 5.448 -16.435 -11.820 1.00 39.50 196 ALA A C 1
ATOM 1449 O O . ALA A 1 196 ? 4.305 -16.492 -11.372 1.00 39.50 196 ALA A O 1
ATOM 1450 N N . PRO A 1 197 ? 6.444 -15.879 -11.070 1.00 50.00 197 PRO A N 1
ATOM 1451 C CA . PRO A 1 197 ? 7.913 -16.126 -10.963 1.00 50.00 197 PRO A CA 1
ATOM 1452 C C . PRO A 1 197 ? 8.297 -16.393 -9.450 1.00 50.00 197 PRO A C 1
ATOM 1454 O O . PRO A 1 197 ? 7.453 -16.991 -8.785 1.00 50.00 197 PRO A O 1
ATOM 1457 N N . PRO A 1 198 ? 9.426 -15.974 -8.789 1.00 41.94 198 PRO A N 1
ATOM 1458 C CA . PRO A 1 198 ? 10.789 -15.570 -9.206 1.00 41.94 198 PRO A CA 1
ATOM 1459 C C . PRO A 1 198 ? 12.022 -16.440 -8.740 1.00 41.94 198 PRO A C 1
ATOM 1461 O O . PRO A 1 198 ? 12.350 -17.327 -9.525 1.00 41.94 198 PRO A O 1
ATOM 1464 N N . PRO A 1 199 ? 12.845 -16.185 -7.668 1.00 39.88 199 PRO A N 1
ATOM 1465 C CA . PRO A 1 199 ? 14.313 -16.134 -7.886 1.00 39.88 199 PRO A CA 1
ATOM 1466 C C . PRO A 1 199 ? 15.235 -17.156 -7.129 1.00 39.88 199 PRO A C 1
ATOM 1468 O O . PRO A 1 199 ? 14.753 -17.893 -6.271 1.00 39.88 199 PRO A O 1
ATOM 1471 N N . PRO A 1 200 ? 16.567 -17.228 -7.437 1.00 44.91 200 PRO A N 1
ATOM 1472 C CA . PRO A 1 200 ? 17.403 -18.449 -7.278 1.00 44.91 200 PRO A CA 1
ATOM 1473 C C . PRO A 1 200 ? 18.698 -18.364 -6.405 1.00 44.91 200 PRO A C 1
ATOM 1475 O O . PRO A 1 200 ? 19.182 -17.272 -6.109 1.00 44.91 200 PRO A O 1
ATOM 1478 N N . PRO A 1 201 ? 19.339 -19.520 -6.085 1.00 33.44 201 PRO A N 1
ATOM 1479 C CA . PRO A 1 201 ? 20.800 -19.639 -5.804 1.00 33.44 201 PRO A CA 1
ATOM 1480 C C . PRO A 1 201 ? 21.457 -20.966 -6.342 1.00 33.44 201 PRO A C 1
ATOM 1482 O O . PRO A 1 201 ? 20.745 -21.782 -6.923 1.00 33.44 201 PRO A O 1
ATOM 1485 N N . PRO A 1 202 ? 22.735 -21.335 -6.043 1.00 34.25 202 PRO A N 1
ATOM 1486 C CA . PRO A 1 202 ? 24.049 -20.725 -6.362 1.00 34.25 202 PRO A CA 1
ATOM 1487 C C . PRO A 1 202 ? 25.028 -21.695 -7.140 1.00 34.25 202 PRO A C 1
ATOM 1489 O O . PRO A 1 202 ? 24.665 -22.844 -7.391 1.00 34.25 202 PRO A O 1
ATOM 1492 N N . PRO A 1 203 ? 26.275 -21.302 -7.528 1.00 39.25 203 PRO A N 1
ATOM 1493 C CA . PRO A 1 203 ? 27.157 -22.093 -8.428 1.00 39.25 203 PRO A CA 1
ATOM 1494 C C . PRO A 1 203 ? 28.350 -22.864 -7.772 1.00 39.25 203 PRO A C 1
ATOM 1496 O O . PRO A 1 203 ? 28.803 -22.477 -6.694 1.00 39.25 203 PRO A O 1
ATOM 1499 N N . PRO A 1 204 ? 28.933 -23.897 -8.439 1.00 26.00 204 PRO A N 1
ATOM 1500 C CA . PRO A 1 204 ? 30.182 -24.592 -8.046 1.00 26.00 204 PRO A CA 1
ATOM 1501 C C . PRO A 1 204 ? 31.473 -24.083 -8.763 1.00 26.00 204 PRO A C 1
ATOM 1503 O O . PRO A 1 204 ? 31.417 -23.160 -9.571 1.00 26.00 204 PRO A O 1
ATOM 1506 N N . THR A 1 205 ? 32.656 -24.645 -8.439 1.00 32.41 205 THR A N 1
ATOM 1507 C CA . THR A 1 205 ? 33.943 -23.900 -8.307 1.00 32.41 205 THR A CA 1
ATOM 1508 C C . THR A 1 205 ? 35.187 -24.352 -9.135 1.00 32.41 205 THR A C 1
ATOM 1510 O O . THR A 1 205 ? 35.252 -25.482 -9.612 1.00 32.41 205 THR A O 1
ATOM 1513 N N . CYS A 1 206 ? 36.224 -23.471 -9.157 1.00 25.02 206 CYS A N 1
ATOM 1514 C CA . CYS A 1 206 ? 37.680 -23.658 -9.471 1.00 25.02 206 CYS A CA 1
ATOM 1515 C C . CYS A 1 206 ? 38.182 -23.606 -10.954 1.00 25.02 206 CYS A C 1
ATOM 1517 O O . CYS A 1 206 ? 37.463 -24.047 -11.844 1.00 25.02 206 CYS A O 1
ATOM 1519 N N . PRO A 1 207 ? 39.472 -23.251 -11.242 1.00 35.22 207 PRO A N 1
ATOM 1520 C CA . PRO A 1 207 ? 40.277 -22.114 -10.727 1.00 35.22 207 PRO A CA 1
ATOM 1521 C C . PRO A 1 207 ? 41.215 -21.390 -11.768 1.00 35.22 207 PRO A C 1
ATOM 1523 O O . PRO A 1 207 ? 41.510 -21.922 -12.834 1.00 35.22 207 PRO A O 1
ATOM 1526 N N . ALA A 1 208 ? 41.815 -20.259 -11.340 1.00 33.53 208 ALA A N 1
ATOM 1527 C CA . ALA A 1 208 ? 43.036 -19.565 -11.844 1.00 33.53 208 ALA A CA 1
ATOM 1528 C C . ALA A 1 208 ? 42.972 -18.590 -13.061 1.00 33.53 208 ALA A C 1
ATOM 1530 O O . ALA A 1 208 ? 42.160 -18.719 -13.971 1.00 33.53 208 ALA A O 1
ATOM 1531 N N . HIS A 1 209 ? 43.847 -17.567 -13.018 1.00 36.69 209 HIS A N 1
ATOM 1532 C CA . HIS A 1 209 ? 43.702 -16.240 -13.656 1.00 36.69 209 HIS A CA 1
ATOM 1533 C C . HIS A 1 209 ? 44.641 -15.951 -14.850 1.00 36.69 209 HIS A C 1
ATOM 1535 O O . HIS A 1 209 ? 45.605 -16.670 -15.102 1.00 36.69 209 HIS A O 1
ATOM 1541 N N . CYS A 1 210 ? 44.396 -14.820 -15.527 1.00 33.91 210 CYS A N 1
ATOM 1542 C CA . CYS A 1 210 ? 45.321 -14.185 -16.469 1.00 33.91 210 CYS A CA 1
ATOM 1543 C C . CYS A 1 210 ? 46.335 -13.261 -15.765 1.00 33.91 210 CYS A C 1
ATOM 1545 O O . CYS A 1 210 ? 45.931 -12.290 -15.131 1.00 33.91 210 CYS A O 1
ATOM 1547 N N . GLU A 1 211 ? 47.628 -13.456 -16.031 1.00 38.38 211 GLU A N 1
ATOM 1548 C CA . GLU A 1 211 ? 48.631 -12.380 -16.074 1.00 38.38 211 GLU A CA 1
ATOM 1549 C C . GLU A 1 211 ? 49.516 -12.558 -17.321 1.00 38.38 211 GLU A C 1
ATOM 1551 O O . GLU A 1 211 ? 49.853 -13.679 -17.689 1.00 38.38 211 GLU A O 1
ATOM 1556 N N . GLY A 1 212 ? 49.884 -11.442 -17.961 1.00 43.97 212 GLY A N 1
ATOM 1557 C CA . GLY A 1 212 ? 51.027 -11.310 -18.878 1.00 43.97 212 GLY A CA 1
ATOM 1558 C C . GLY A 1 212 ? 51.147 -12.257 -20.087 1.00 43.97 212 GLY A C 1
ATOM 1559 O O . GLY A 1 212 ? 51.818 -13.280 -19.993 1.00 43.97 212 GLY A O 1
ATOM 1560 N N . ASN A 1 213 ? 50.633 -11.839 -21.256 1.00 28.81 213 ASN A N 1
ATOM 1561 C CA . ASN A 1 213 ? 51.323 -11.777 -22.573 1.00 28.81 213 ASN A CA 1
ATOM 1562 C C . ASN A 1 213 ? 50.309 -11.622 -23.734 1.00 28.81 213 ASN A C 1
ATOM 1564 O O . ASN A 1 213 ? 49.136 -11.954 -23.590 1.00 28.81 213 ASN A O 1
ATOM 1568 N N . VAL A 1 214 ? 50.740 -11.060 -24.873 1.00 40.84 214 VAL A N 1
ATOM 1569 C CA . VAL A 1 214 ? 49.853 -10.474 -25.909 1.00 40.84 214 VAL A CA 1
ATOM 1570 C C . VAL A 1 214 ? 50.071 -11.098 -27.307 1.00 40.84 214 VAL A C 1
ATOM 1572 O O . VAL A 1 214 ? 51.174 -11.553 -27.598 1.00 40.84 214 VAL A O 1
ATOM 1575 N N . PHE A 1 215 ? 49.047 -10.989 -28.180 1.00 35.09 215 PHE A N 1
ATOM 1576 C CA . PHE A 1 215 ? 49.027 -11.184 -29.658 1.00 35.09 215 PHE A CA 1
ATOM 1577 C C . PHE A 1 215 ? 48.857 -12.646 -30.178 1.00 35.09 215 PHE A C 1
ATOM 1579 O O . PHE A 1 215 ? 49.328 -13.574 -29.538 1.00 35.09 215 PHE A O 1
ATOM 1586 N N . VAL A 1 216 ? 48.217 -12.965 -31.328 1.00 40.44 216 VAL A N 1
ATOM 1587 C CA . VAL A 1 216 ? 47.367 -12.218 -32.302 1.00 40.44 216 VAL A CA 1
ATOM 1588 C C . VAL A 1 216 ? 46.520 -13.185 -33.170 1.00 40.44 216 VAL A C 1
ATOM 1590 O O . VAL A 1 216 ? 46.856 -14.357 -33.280 1.00 40.44 216 VAL A O 1
ATOM 1593 N N . ALA A 1 217 ? 45.506 -12.631 -33.858 1.00 31.05 217 ALA A N 1
ATOM 1594 C CA . ALA A 1 217 ? 44.743 -13.168 -35.007 1.00 31.05 217 ALA A CA 1
ATOM 1595 C C . ALA A 1 217 ? 43.524 -14.084 -34.746 1.00 31.05 217 ALA A C 1
ATOM 1597 O O . ALA A 1 217 ? 43.639 -15.207 -34.276 1.00 31.05 217 ALA A O 1
ATOM 1598 N N . GLY A 1 218 ? 42.359 -13.620 -35.224 1.00 34.94 218 GLY A N 1
ATOM 1599 C CA . GLY A 1 218 ? 41.220 -14.464 -35.610 1.00 34.94 218 GLY A CA 1
ATOM 1600 C C . GLY A 1 218 ? 40.320 -14.980 -34.480 1.00 34.94 218 GLY A C 1
ATOM 1601 O O . GLY A 1 218 ? 40.494 -16.089 -33.996 1.00 34.94 218 GLY A O 1
ATOM 1602 N N . ASN A 1 219 ? 39.249 -14.237 -34.183 1.00 34.50 219 ASN A N 1
ATOM 1603 C CA . ASN A 1 219 ? 38.046 -14.727 -33.491 1.00 34.50 219 ASN A CA 1
ATOM 1604 C C . ASN A 1 219 ? 38.228 -15.286 -32.062 1.00 34.50 219 ASN A C 1
ATOM 1606 O O . ASN A 1 219 ? 37.974 -16.459 -31.790 1.00 34.50 219 ASN A O 1
ATOM 1610 N N . CYS A 1 220 ? 38.494 -14.395 -31.104 1.00 29.72 220 CYS A N 1
ATOM 1611 C CA . CYS A 1 220 ? 38.166 -14.624 -29.692 1.00 29.72 220 CYS A CA 1
ATOM 1612 C C . CYS A 1 220 ? 37.589 -13.358 -29.043 1.00 29.72 220 CYS A C 1
ATOM 1614 O O . CYS A 1 220 ? 38.270 -12.669 -28.291 1.00 29.72 220 CYS A O 1
ATOM 1616 N N . ALA A 1 221 ? 36.301 -13.088 -29.278 1.00 35.59 221 ALA A N 1
ATOM 1617 C CA . ALA A 1 221 ? 35.523 -12.205 -28.409 1.00 35.59 221 ALA A CA 1
ATOM 1618 C C . ALA A 1 221 ? 35.228 -12.942 -27.087 1.00 35.59 221 ALA A C 1
ATOM 1620 O O . ALA A 1 221 ? 34.149 -13.506 -26.894 1.00 35.59 221 ALA A O 1
ATOM 1621 N N . ARG A 1 222 ? 36.237 -13.011 -26.210 1.00 41.94 222 ARG A N 1
ATOM 1622 C CA . ARG A 1 222 ? 36.088 -13.401 -24.803 1.00 41.94 222 ARG A CA 1
ATOM 1623 C C . ARG A 1 222 ? 35.992 -12.108 -23.993 1.00 41.94 222 ARG A C 1
ATOM 1625 O O . ARG A 1 222 ? 36.893 -11.284 -24.055 1.00 41.94 222 ARG A O 1
ATOM 1632 N N . THR A 1 223 ? 34.883 -11.932 -23.285 1.00 43.34 223 THR A N 1
ATOM 1633 C CA . THR A 1 223 ? 34.475 -10.672 -22.635 1.00 43.34 223 THR A CA 1
ATOM 1634 C C . THR A 1 223 ? 34.810 -10.605 -21.144 1.00 43.34 223 THR A C 1
ATOM 1636 O O . THR A 1 223 ? 34.289 -9.742 -20.445 1.00 43.34 223 THR A O 1
ATOM 1639 N N . ASP A 1 224 ? 35.607 -11.547 -20.639 1.00 48.94 224 ASP A N 1
ATOM 1640 C CA . ASP A 1 224 ? 35.827 -11.726 -19.206 1.00 48.94 224 ASP A CA 1
ATOM 1641 C C . ASP A 1 224 ? 37.209 -11.220 -18.781 1.00 48.94 224 ASP A C 1
ATOM 1643 O O . ASP A 1 224 ? 38.245 -11.688 -19.259 1.00 48.94 224 ASP A O 1
ATOM 1647 N N . CYS A 1 225 ? 37.198 -10.273 -17.847 1.00 53.97 225 CYS A N 1
ATOM 1648 C CA . CYS A 1 225 ? 38.374 -9.709 -17.197 1.00 53.97 225 CYS A CA 1
ATOM 1649 C C . CYS A 1 225 ? 38.792 -10.479 -15.929 1.00 53.97 225 CYS A C 1
ATOM 1651 O O . CYS A 1 225 ? 39.488 -9.938 -15.070 1.00 53.97 225 CYS A O 1
ATOM 1653 N N . GLY A 1 226 ? 38.351 -11.733 -15.790 1.00 47.72 226 GLY A N 1
ATOM 1654 C CA . GLY A 1 226 ? 38.695 -12.648 -14.700 1.00 47.72 226 GLY A CA 1
ATOM 1655 C C . GLY A 1 226 ? 38.069 -12.283 -13.352 1.00 47.72 226 GLY A C 1
ATOM 1656 O O . GLY A 1 226 ? 38.437 -12.866 -12.333 1.00 47.72 226 GLY A O 1
ATOM 1657 N N . SER A 1 227 ? 37.169 -11.298 -13.326 1.00 50.88 227 SER A N 1
ATOM 1658 C CA . SER A 1 227 ? 36.445 -10.854 -12.138 1.00 50.88 227 SER A CA 1
ATOM 1659 C C . SER A 1 227 ? 35.179 -10.093 -12.536 1.00 50.88 227 SER A C 1
ATOM 1661 O O . SER A 1 227 ? 35.176 -9.342 -13.510 1.00 50.88 227 SER A O 1
ATOM 1663 N N . ALA A 1 228 ? 34.127 -10.202 -11.721 1.00 51.75 228 ALA A N 1
ATOM 1664 C CA . ALA A 1 228 ? 32.888 -9.430 -11.882 1.00 51.75 228 ALA A CA 1
ATOM 1665 C C . ALA A 1 228 ? 33.069 -7.903 -11.693 1.00 51.75 228 ALA A C 1
ATOM 1667 O O . ALA A 1 228 ? 32.112 -7.146 -11.816 1.00 51.75 228 ALA A O 1
ATOM 1668 N N . ALA A 1 229 ? 34.291 -7.450 -11.392 1.00 56.59 229 ALA A N 1
ATOM 1669 C CA . ALA A 1 229 ? 34.657 -6.061 -11.148 1.00 56.59 229 ALA A CA 1
ATOM 1670 C C . ALA A 1 229 ? 35.392 -5.406 -12.337 1.00 56.59 229 ALA A C 1
ATOM 1672 O O . ALA A 1 229 ? 36.020 -4.364 -12.153 1.00 56.59 229 ALA A O 1
ATOM 1673 N N . ALA A 1 230 ? 35.350 -5.981 -13.546 1.00 60.28 230 ALA A N 1
ATOM 1674 C CA . ALA A 1 230 ? 35.975 -5.393 -14.735 1.00 60.28 230 ALA A CA 1
ATOM 1675 C C . ALA A 1 230 ? 35.267 -5.760 -16.057 1.00 60.28 230 ALA A C 1
ATOM 1677 O O . ALA A 1 230 ? 34.675 -6.827 -16.192 1.00 60.28 230 ALA A O 1
ATOM 1678 N N . GLN A 1 231 ? 35.359 -4.864 -17.043 1.00 64.62 231 GLN A N 1
ATOM 1679 C CA . GLN A 1 231 ? 34.744 -4.948 -18.372 1.00 64.62 231 GLN A CA 1
ATOM 1680 C C . GLN A 1 231 ? 35.788 -4.662 -19.467 1.00 64.62 231 GLN A C 1
ATOM 1682 O O . GLN A 1 231 ? 36.636 -3.782 -19.315 1.00 64.62 231 GLN A O 1
ATOM 1687 N N . CYS A 1 232 ? 35.724 -5.373 -20.597 1.00 61.62 232 CYS A N 1
ATOM 1688 C CA . CYS A 1 232 ? 36.569 -5.090 -21.762 1.00 61.62 232 CYS A CA 1
ATOM 1689 C C . CYS A 1 232 ? 36.120 -3.812 -22.497 1.00 61.62 232 CYS A C 1
ATOM 1691 O O . CYS A 1 232 ? 34.926 -3.623 -22.737 1.00 61.62 232 CYS A O 1
ATOM 1693 N N . ARG A 1 233 ? 37.075 -2.969 -22.908 1.00 59.88 233 ARG A N 1
ATOM 1694 C CA . ARG A 1 233 ? 36.833 -1.744 -23.693 1.00 59.88 233 ARG A CA 1
ATOM 1695 C C . ARG A 1 233 ? 37.897 -1.570 -24.784 1.00 59.88 233 ARG A C 1
ATOM 1697 O O . ARG A 1 233 ? 39.046 -1.960 -24.581 1.00 59.88 233 ARG A O 1
ATOM 1704 N N . GLU A 1 234 ? 37.516 -0.980 -25.920 1.00 56.84 234 GLU A N 1
ATOM 1705 C CA . GLU A 1 234 ? 38.357 -0.856 -27.130 1.00 56.84 234 GLU A CA 1
ATOM 1706 C C . GLU A 1 234 ? 38.885 0.573 -27.394 1.00 56.84 234 GLU A C 1
ATOM 1708 O O . GLU A 1 234 ? 39.333 0.900 -28.492 1.00 56.84 234 GLU A O 1
ATOM 1713 N N . ASP A 1 235 ? 38.909 1.432 -26.373 1.00 53.34 235 ASP A N 1
ATOM 1714 C CA . ASP A 1 235 ? 39.439 2.799 -26.456 1.00 53.34 235 ASP A CA 1
ATOM 1715 C C . ASP A 1 235 ? 40.980 2.794 -26.515 1.00 53.34 235 ASP A C 1
ATOM 1717 O O . ASP A 1 235 ? 41.657 2.875 -25.479 1.00 53.34 235 ASP A O 1
ATOM 1721 N N . GLY A 1 236 ? 41.522 2.697 -27.734 1.00 49.16 236 GLY A N 1
ATOM 1722 C CA . GLY A 1 236 ? 42.964 2.689 -28.027 1.00 49.16 236 GLY A CA 1
ATOM 1723 C C . GLY A 1 236 ? 43.625 1.303 -27.997 1.00 49.16 236 GLY A C 1
ATOM 1724 O O . GLY A 1 236 ? 44.849 1.210 -28.057 1.00 49.16 236 GLY A O 1
ATOM 1725 N N . GLY A 1 237 ? 42.829 0.237 -27.903 1.00 51.31 237 GLY A N 1
ATOM 1726 C CA . GLY A 1 237 ? 43.279 -1.153 -27.795 1.00 51.31 237 GLY A CA 1
ATOM 1727 C C . GLY A 1 237 ? 42.461 -1.924 -26.759 1.00 51.31 237 GLY A C 1
ATOM 1728 O O . GLY A 1 237 ? 41.985 -1.340 -25.787 1.00 51.31 237 GLY A O 1
ATOM 1729 N N . ALA A 1 238 ? 42.286 -3.231 -26.966 1.00 49.53 238 ALA A N 1
ATOM 1730 C CA . ALA A 1 238 ? 41.489 -4.073 -26.078 1.00 49.53 238 ALA A CA 1
ATOM 1731 C C . ALA A 1 238 ? 42.147 -4.193 -24.693 1.00 49.53 238 ALA A C 1
ATOM 1733 O O . ALA A 1 238 ? 43.200 -4.818 -24.542 1.00 49.53 238 ALA A O 1
ATOM 1734 N N . ARG A 1 239 ? 41.515 -3.599 -23.677 1.00 62.78 239 ARG A N 1
ATOM 1735 C CA . ARG A 1 239 ? 41.969 -3.639 -22.279 1.00 62.78 239 ARG A CA 1
ATOM 1736 C C . ARG A 1 239 ? 40.815 -3.884 -21.319 1.00 62.78 239 ARG A C 1
ATOM 1738 O O . ARG A 1 239 ? 39.675 -3.507 -21.584 1.00 62.78 239 ARG A O 1
ATOM 1745 N N . CYS A 1 240 ? 41.140 -4.487 -20.182 1.00 65.19 240 CYS A N 1
ATOM 1746 C CA . CYS A 1 240 ? 40.226 -4.607 -19.058 1.00 65.19 240 CYS A CA 1
ATOM 1747 C C . CYS A 1 240 ? 40.189 -3.304 -18.262 1.00 65.19 240 CYS A C 1
ATOM 1749 O O . CYS A 1 240 ? 41.225 -2.776 -17.861 1.00 65.19 240 CYS A O 1
ATOM 1751 N N . VAL A 1 241 ? 38.981 -2.790 -18.057 1.00 72.06 241 VAL A N 1
ATOM 1752 C CA . VAL A 1 241 ? 38.686 -1.550 -17.342 1.00 72.06 241 VAL A CA 1
ATOM 1753 C C . VAL A 1 241 ? 37.865 -1.914 -16.113 1.00 72.06 241 VAL A C 1
ATOM 1755 O O . VAL A 1 241 ? 36.880 -2.639 -16.225 1.00 72.06 241 VAL A O 1
ATOM 1758 N N . ALA A 1 242 ? 38.267 -1.441 -14.935 1.00 79.44 242 ALA A N 1
ATOM 1759 C CA . ALA A 1 242 ? 37.548 -1.737 -13.700 1.00 79.44 242 ALA A CA 1
ATOM 1760 C C . ALA A 1 242 ? 36.112 -1.189 -13.748 1.00 79.44 242 ALA A C 1
ATOM 1762 O O . ALA A 1 242 ? 35.883 -0.049 -14.149 1.00 79.44 242 ALA A O 1
ATOM 1763 N N . LEU A 1 243 ? 35.135 -1.978 -13.317 1.00 85.56 243 LEU A N 1
ATOM 1764 C CA . LEU A 1 243 ? 33.765 -1.523 -13.101 1.00 85.56 243 LEU A CA 1
ATOM 1765 C C . LEU A 1 243 ? 33.661 -0.712 -11.799 1.00 85.56 243 LEU A C 1
ATOM 1767 O O . LEU A 1 243 ? 34.555 -0.798 -10.952 1.00 85.56 243 LEU A O 1
ATOM 1771 N N . PRO A 1 244 ? 32.602 0.099 -11.634 1.00 91.56 244 PRO A N 1
ATOM 1772 C CA . PRO A 1 244 ? 32.284 0.697 -10.344 1.00 91.56 244 PRO A CA 1
ATOM 1773 C C . PRO A 1 244 ? 32.171 -0.372 -9.255 1.00 91.56 244 PRO A C 1
ATOM 1775 O O . PRO A 1 244 ? 31.764 -1.502 -9.520 1.00 91.56 244 PRO A O 1
ATOM 1778 N N . ARG A 1 245 ? 32.517 -0.020 -8.021 1.00 91.06 245 ARG A N 1
ATOM 1779 C CA . ARG A 1 245 ? 32.436 -0.911 -6.856 1.00 91.06 245 ARG A CA 1
ATOM 1780 C C . ARG A 1 245 ? 31.841 -0.172 -5.671 1.00 91.06 245 ARG A C 1
ATOM 1782 O O . ARG A 1 245 ? 31.972 1.044 -5.588 1.00 91.06 245 ARG A O 1
ATOM 1789 N N . GLY A 1 246 ? 31.237 -0.902 -4.747 1.00 93.12 246 GLY A N 1
ATOM 1790 C CA . GLY A 1 246 ? 30.621 -0.313 -3.568 1.00 93.12 246 GLY A CA 1
ATOM 1791 C C . GLY A 1 246 ? 29.735 -1.296 -2.820 1.00 93.12 246 GLY A C 1
ATOM 1792 O O . GLY A 1 246 ? 29.612 -2.460 -3.218 1.00 93.12 246 GLY A O 1
ATOM 1793 N N . ALA A 1 247 ? 29.090 -0.811 -1.768 1.00 93.75 247 ALA A N 1
ATOM 1794 C CA . ALA A 1 247 ? 28.154 -1.578 -0.959 1.00 93.75 247 ALA A CA 1
ATOM 1795 C C . ALA A 1 247 ? 26.933 -0.733 -0.582 1.00 93.75 247 ALA A C 1
ATOM 1797 O O . ALA A 1 247 ? 27.041 0.474 -0.369 1.00 93.75 247 ALA A O 1
ATOM 1798 N N . LEU A 1 248 ? 25.783 -1.396 -0.480 1.00 94.38 248 LEU A N 1
ATOM 1799 C CA . LEU A 1 248 ? 24.605 -0.908 0.221 1.00 94.38 248 LEU A CA 1
ATOM 1800 C C . LEU A 1 248 ? 24.734 -1.357 1.684 1.00 94.38 248 LEU A C 1
ATOM 1802 O O . LEU A 1 248 ? 24.494 -2.520 2.030 1.00 94.38 248 LEU A O 1
ATOM 1806 N N . ASP A 1 249 ? 25.192 -0.459 2.548 1.00 83.38 249 ASP A N 1
ATOM 1807 C CA . ASP A 1 249 ? 25.528 -0.792 3.934 1.00 83.38 249 ASP A CA 1
ATOM 1808 C C . ASP A 1 249 ? 24.271 -0.885 4.804 1.00 83.38 249 ASP A C 1
ATOM 1810 O O . ASP A 1 249 ? 24.163 -1.792 5.632 1.00 83.38 249 ASP A O 1
ATOM 1814 N N . ALA A 1 250 ? 23.289 -0.013 4.564 1.00 76.12 250 ALA A N 1
ATOM 1815 C CA . ALA A 1 250 ? 22.011 -0.008 5.261 1.00 76.12 250 ALA A CA 1
ATOM 1816 C C . ALA A 1 250 ? 20.852 0.400 4.339 1.00 76.12 250 ALA A C 1
ATOM 1818 O O . ALA A 1 250 ? 21.004 1.245 3.461 1.00 76.12 250 ALA A O 1
ATOM 1819 N N . ALA A 1 251 ? 19.689 -0.198 4.589 1.00 77.69 251 ALA A N 1
ATOM 1820 C CA . ALA A 1 251 ? 18.385 0.305 4.178 1.00 77.69 251 ALA A CA 1
ATOM 1821 C C . ALA A 1 251 ? 17.521 0.290 5.447 1.00 77.69 251 ALA A C 1
ATOM 1823 O O . ALA A 1 251 ? 17.153 -0.779 5.936 1.00 77.69 251 ALA A O 1
ATOM 1824 N N . GLN A 1 252 ? 17.340 1.457 6.057 1.00 66.31 252 GLN A N 1
ATOM 1825 C CA . GLN A 1 252 ? 16.669 1.660 7.346 1.00 66.31 252 GLN A CA 1
ATOM 1826 C C . GLN A 1 252 ? 15.571 2.717 7.176 1.00 66.31 252 GLN A C 1
ATOM 1828 O O . GLN A 1 252 ? 15.464 3.325 6.119 1.00 66.31 252 GLN A O 1
ATOM 1833 N N . CYS A 1 253 ? 14.694 2.909 8.160 1.00 59.41 253 CYS A N 1
ATOM 1834 C CA . CYS A 1 253 ? 13.531 3.785 7.965 1.00 59.41 253 CYS A CA 1
ATOM 1835 C C . CYS A 1 253 ? 13.882 5.269 7.914 1.00 59.41 253 CYS A C 1
ATOM 1837 O O . CYS A 1 253 ? 13.204 6.019 7.226 1.00 59.41 253 CYS A O 1
ATOM 1839 N N . ASP A 1 254 ? 14.959 5.649 8.583 1.00 53.25 254 ASP A N 1
ATOM 1840 C CA . ASP A 1 254 ? 15.649 6.927 8.492 1.00 53.25 254 ASP A CA 1
ATOM 1841 C C . ASP A 1 254 ? 16.455 7.037 7.186 1.00 53.25 254 ASP A C 1
ATOM 1843 O O . ASP A 1 254 ? 16.201 7.936 6.388 1.00 53.25 254 ASP A O 1
ATOM 1847 N N . GLU A 1 255 ? 17.369 6.096 6.916 1.00 61.91 255 GLU A N 1
ATOM 1848 C CA . GLU A 1 255 ? 18.399 6.278 5.883 1.00 61.91 255 GLU A CA 1
ATOM 1849 C C . GLU A 1 255 ? 18.700 5.018 5.041 1.00 61.91 255 GLU A C 1
ATOM 1851 O O . GLU A 1 255 ? 18.820 3.891 5.539 1.00 61.91 255 GLU A O 1
ATOM 1856 N N . ILE A 1 256 ? 18.915 5.233 3.741 1.00 76.75 256 ILE A N 1
ATOM 1857 C CA . ILE A 1 256 ? 19.543 4.309 2.793 1.00 76.75 256 ILE A CA 1
ATOM 1858 C C . ILE A 1 256 ? 20.973 4.802 2.535 1.00 76.75 256 ILE A C 1
ATOM 1860 O O . ILE A 1 256 ? 21.198 5.776 1.811 1.00 76.75 256 ILE A O 1
ATOM 1864 N N . ARG A 1 257 ? 21.967 4.116 3.108 1.00 87.31 257 ARG A N 1
ATOM 1865 C CA . ARG A 1 257 ? 23.382 4.515 3.007 1.00 87.31 257 ARG A CA 1
ATOM 1866 C C . ARG A 1 257 ? 24.303 3.408 2.527 1.00 87.31 257 ARG A C 1
ATOM 1868 O O . ARG A 1 257 ? 24.047 2.212 2.689 1.00 87.31 257 ARG A O 1
ATOM 1875 N N . GLY A 1 258 ? 25.428 3.834 1.978 1.00 92.38 258 GLY A N 1
ATOM 1876 C CA . GLY A 1 258 ? 26.472 2.967 1.470 1.00 92.38 258 GLY A CA 1
ATOM 1877 C C . GLY A 1 258 ? 27.665 3.761 0.961 1.00 92.38 258 GLY A C 1
ATOM 1878 O O . GLY A 1 258 ? 27.941 4.880 1.401 1.00 92.38 258 GLY A O 1
ATOM 1879 N N . TRP A 1 259 ? 28.382 3.178 0.012 1.00 97.25 259 TRP A N 1
ATOM 1880 C CA . TRP A 1 259 ? 29.460 3.853 -0.702 1.00 97.25 259 TRP A CA 1
ATOM 1881 C C . TRP A 1 259 ? 29.596 3.309 -2.122 1.00 97.25 259 TRP A C 1
ATOM 1883 O O . TRP A 1 259 ? 29.233 2.159 -2.385 1.00 97.25 259 TRP A O 1
ATOM 1893 N N . ALA A 1 260 ? 30.123 4.123 -3.036 1.00 95.88 260 ALA A N 1
ATOM 1894 C CA . ALA A 1 260 ? 30.415 3.721 -4.406 1.00 95.88 260 ALA A CA 1
ATOM 1895 C C . ALA A 1 260 ? 31.597 4.511 -4.985 1.00 95.88 260 ALA A C 1
ATOM 1897 O O . ALA A 1 260 ? 31.619 5.735 -4.923 1.00 95.88 260 ALA A O 1
ATOM 1898 N N . GLN A 1 261 ? 32.552 3.806 -5.593 1.00 94.81 261 GLN A N 1
ATOM 1899 C CA . GLN A 1 261 ? 33.741 4.373 -6.230 1.00 94.81 261 GLN A CA 1
ATOM 1900 C C . GLN A 1 261 ? 33.922 3.802 -7.641 1.00 94.81 261 GLN A C 1
ATOM 1902 O O . GLN A 1 261 ? 33.764 2.601 -7.875 1.00 94.81 261 GLN A O 1
ATOM 1907 N N . ASP A 1 262 ? 34.352 4.655 -8.564 1.00 93.06 262 ASP A N 1
ATOM 1908 C CA . ASP A 1 262 ? 34.914 4.275 -9.858 1.00 93.06 262 ASP A CA 1
ATOM 1909 C C . ASP A 1 262 ? 36.447 4.108 -9.737 1.00 93.06 262 ASP A C 1
ATOM 1911 O O . ASP A 1 262 ? 37.141 5.104 -9.535 1.00 93.06 262 ASP A O 1
ATOM 1915 N N . PRO A 1 263 ? 37.026 2.897 -9.885 1.00 89.31 263 PRO A N 1
ATOM 1916 C CA . PRO A 1 263 ? 38.477 2.710 -9.754 1.00 89.31 263 PRO A CA 1
ATOM 1917 C C . PRO A 1 263 ? 39.311 3.283 -10.916 1.00 89.31 263 PRO A C 1
ATOM 1919 O O . PRO A 1 263 ? 40.533 3.345 -10.808 1.00 89.31 263 PRO A O 1
ATOM 1922 N N . VAL A 1 264 ? 38.679 3.684 -12.026 1.00 87.12 264 VAL A N 1
ATOM 1923 C CA . VAL A 1 264 ? 39.308 4.383 -13.164 1.00 87.12 264 VAL A CA 1
ATOM 1924 C C . VAL A 1 264 ? 39.450 5.876 -12.860 1.00 87.12 264 VAL A C 1
ATOM 1926 O O . VAL A 1 264 ? 40.432 6.497 -13.263 1.00 87.12 264 VAL A O 1
ATOM 1929 N N . THR A 1 265 ? 38.512 6.440 -12.095 1.00 89.38 265 THR A N 1
ATOM 1930 C CA . THR A 1 265 ? 38.562 7.814 -11.571 1.00 89.38 265 THR A CA 1
ATOM 1931 C C . THR A 1 265 ? 38.493 7.809 -10.034 1.00 89.38 265 THR A C 1
ATOM 1933 O O . THR A 1 265 ? 37.530 8.321 -9.463 1.00 89.38 265 THR A O 1
ATOM 1936 N N . PRO A 1 266 ? 39.498 7.244 -9.332 1.00 87.00 266 PRO A N 1
ATOM 1937 C CA . PRO A 1 266 ? 39.389 6.835 -7.923 1.00 87.00 266 PRO A CA 1
ATOM 1938 C C . PRO A 1 266 ? 39.225 7.978 -6.911 1.00 87.00 266 PRO A C 1
ATOM 1940 O O . PRO A 1 266 ? 38.943 7.716 -5.743 1.00 87.00 266 PRO A O 1
ATOM 1943 N N . THR A 1 267 ? 39.392 9.231 -7.335 1.00 88.19 267 THR A N 1
ATOM 1944 C CA . THR A 1 267 ? 39.179 10.446 -6.532 1.00 88.19 267 THR A CA 1
ATOM 1945 C C . THR A 1 267 ? 37.913 11.219 -6.912 1.00 88.19 267 THR A C 1
ATOM 1947 O O . THR A 1 267 ? 37.594 12.205 -6.255 1.00 88.19 267 THR A O 1
ATOM 1950 N N . ALA A 1 268 ? 37.202 10.815 -7.969 1.00 90.12 268 ALA A N 1
ATOM 1951 C CA . ALA A 1 268 ? 35.986 11.482 -8.418 1.00 90.12 268 ALA A CA 1
ATOM 1952 C C . ALA A 1 268 ? 34.749 10.748 -7.869 1.00 90.12 268 ALA A C 1
ATOM 1954 O O . ALA A 1 268 ? 34.631 9.541 -8.094 1.00 90.12 268 ALA A O 1
ATOM 1955 N N . PRO A 1 269 ? 33.812 11.446 -7.200 1.00 89.75 269 PRO A N 1
ATOM 1956 C CA . PRO A 1 269 ? 32.569 10.834 -6.746 1.00 89.75 269 PRO A CA 1
ATOM 1957 C C . PRO A 1 269 ? 31.717 10.423 -7.949 1.00 89.75 269 PRO A C 1
ATOM 1959 O O . PRO A 1 269 ? 31.720 11.120 -8.971 1.00 89.75 269 PRO A O 1
ATOM 1962 N N . ILE A 1 270 ? 30.941 9.349 -7.818 1.00 93.50 270 ILE A N 1
ATOM 1963 C CA . ILE A 1 270 ? 30.032 8.846 -8.863 1.00 93.50 270 ILE A CA 1
ATOM 1964 C C . ILE A 1 270 ? 28.567 8.864 -8.424 1.00 93.50 270 ILE A C 1
ATOM 1966 O O . ILE A 1 270 ? 28.263 9.149 -7.269 1.00 93.50 270 ILE A O 1
ATOM 1970 N N . ASP A 1 271 ? 27.653 8.601 -9.356 1.00 92.81 271 ASP A N 1
ATOM 1971 C CA . ASP A 1 271 ? 26.230 8.466 -9.045 1.00 92.81 271 ASP A CA 1
ATOM 1972 C C . ASP A 1 271 ? 25.889 7.016 -8.668 1.00 92.81 271 ASP A C 1
ATOM 1974 O O . ASP A 1 271 ? 26.488 6.063 -9.177 1.00 92.81 271 ASP A O 1
ATOM 1978 N N . VAL A 1 272 ? 24.884 6.854 -7.813 1.00 94.06 272 VAL A N 1
ATOM 1979 C CA . VAL A 1 272 ? 24.252 5.574 -7.481 1.00 94.06 272 VAL A CA 1
ATOM 1980 C C . VAL A 1 272 ? 22.765 5.676 -7.799 1.00 94.06 272 VAL A C 1
ATOM 1982 O O . VAL A 1 272 ? 22.101 6.629 -7.393 1.00 94.06 272 VAL A O 1
ATOM 1985 N N . ASP A 1 273 ? 22.251 4.696 -8.536 1.00 87.94 273 ASP A N 1
ATOM 1986 C CA . ASP A 1 273 ? 20.826 4.530 -8.807 1.00 87.94 273 ASP A CA 1
ATOM 1987 C C . ASP A 1 273 ? 20.229 3.530 -7.819 1.00 87.94 273 ASP A C 1
ATOM 1989 O O . ASP A 1 273 ? 20.594 2.350 -7.817 1.00 87.94 273 ASP A O 1
ATOM 1993 N N . LEU A 1 274 ? 19.302 4.004 -6.995 1.00 84.31 274 LEU A N 1
ATOM 1994 C CA . LEU A 1 274 ? 18.465 3.186 -6.131 1.00 84.31 274 LEU A CA 1
ATOM 1995 C C . LEU A 1 274 ? 17.152 2.879 -6.855 1.00 84.31 274 LEU A C 1
ATOM 1997 O O . LEU A 1 274 ? 16.522 3.796 -7.382 1.00 84.31 274 LEU A O 1
ATOM 2001 N N . TYR A 1 275 ? 16.735 1.616 -6.867 1.00 73.69 275 TYR A N 1
ATOM 2002 C CA . TYR A 1 275 ? 15.436 1.184 -7.386 1.00 73.69 275 TYR A CA 1
ATOM 2003 C C . TYR A 1 275 ? 14.636 0.509 -6.275 1.00 73.69 275 TYR A C 1
ATOM 2005 O O . TYR A 1 275 ? 15.193 -0.247 -5.474 1.00 73.69 275 TYR A O 1
ATOM 2013 N N . PHE A 1 276 ? 13.334 0.775 -6.247 1.00 73.38 276 PHE A N 1
ATOM 2014 C CA . PHE A 1 276 ? 12.427 0.319 -5.198 1.00 73.38 276 PHE A CA 1
ATOM 2015 C C . PHE A 1 276 ? 11.415 -0.679 -5.764 1.00 73.38 276 PHE A C 1
ATOM 2017 O O . PHE A 1 276 ? 10.879 -0.463 -6.848 1.00 73.38 276 PHE A O 1
ATOM 2024 N N . ASP A 1 277 ? 11.182 -1.782 -5.055 1.00 61.09 277 ASP A N 1
ATOM 2025 C CA . ASP A 1 277 ? 10.230 -2.851 -5.413 1.00 61.09 277 ASP A CA 1
ATOM 2026 C C . ASP A 1 277 ? 10.527 -3.612 -6.718 1.00 61.09 277 ASP A C 1
ATOM 2028 O O . ASP A 1 277 ? 9.809 -4.540 -7.094 1.00 61.09 277 ASP A O 1
ATOM 2032 N N . GLY A 1 278 ? 11.643 -3.306 -7.381 1.00 61.34 278 GLY A N 1
ATOM 2033 C CA . GLY A 1 278 ? 12.134 -4.057 -8.528 1.00 61.34 278 GLY A CA 1
ATOM 2034 C C . GLY A 1 278 ? 13.543 -3.641 -8.965 1.00 61.34 278 GLY A C 1
ATOM 2035 O O . GLY A 1 278 ? 13.991 -2.535 -8.669 1.00 61.34 278 GLY A O 1
ATOM 2036 N N . PRO A 1 279 ? 14.268 -4.517 -9.683 1.00 74.19 279 PRO A N 1
ATOM 2037 C CA . PRO A 1 279 ? 15.611 -4.231 -10.182 1.00 74.19 279 PRO A CA 1
ATOM 2038 C C . PRO A 1 279 ? 15.599 -3.231 -11.347 1.00 74.19 279 PRO A C 1
ATOM 2040 O O . PRO A 1 279 ? 14.559 -2.961 -11.959 1.00 74.19 279 PRO A O 1
ATOM 2043 N N . ALA A 1 280 ? 16.781 -2.733 -11.721 1.00 66.69 280 ALA A N 1
ATOM 2044 C CA . ALA A 1 280 ? 16.942 -1.844 -12.869 1.00 66.69 280 ALA A CA 1
ATOM 2045 C C . ALA A 1 280 ? 16.318 -2.432 -14.154 1.00 66.69 280 ALA A C 1
ATOM 2047 O O . ALA A 1 280 ? 16.561 -3.584 -14.512 1.00 66.69 280 ALA A O 1
ATOM 2048 N N . GLY A 1 281 ? 15.512 -1.628 -14.856 1.00 60.84 281 GLY A N 1
ATOM 2049 C CA . GLY A 1 281 ? 14.825 -2.032 -16.092 1.00 60.84 281 GLY A CA 1
ATOM 2050 C C . GLY A 1 281 ? 13.464 -2.721 -15.907 1.00 60.84 281 GLY A C 1
ATOM 2051 O O . GLY A 1 281 ? 12.817 -3.025 -16.904 1.00 60.84 281 GLY A O 1
ATOM 2052 N N . SER A 1 282 ? 12.995 -2.924 -14.671 1.00 52.56 282 SER A N 1
ATOM 2053 C CA . SER A 1 282 ? 11.651 -3.464 -14.379 1.00 52.56 282 SER A CA 1
ATOM 2054 C C . SER A 1 282 ? 10.503 -2.448 -14.508 1.00 52.56 282 SER A C 1
ATOM 2056 O O . SER A 1 282 ? 9.341 -2.832 -14.439 1.00 52.56 282 SER A O 1
ATOM 2058 N N . GLY A 1 283 ? 10.815 -1.157 -14.669 1.00 47.69 283 GLY A N 1
ATOM 2059 C CA . GLY A 1 283 ? 9.854 -0.057 -14.505 1.00 47.69 283 GLY A CA 1
ATOM 2060 C C . GLY A 1 283 ? 9.729 0.453 -13.062 1.00 47.69 283 GLY A C 1
ATOM 2061 O O . GLY A 1 283 ? 8.997 1.409 -12.829 1.00 47.69 283 GLY A O 1
ATOM 2062 N N . ALA A 1 284 ? 10.464 -0.146 -12.117 1.00 48.94 284 ALA A N 1
ATOM 2063 C CA . ALA A 1 284 ? 10.537 0.267 -10.717 1.00 48.94 284 ALA A CA 1
ATOM 2064 C C . ALA A 1 284 ? 10.850 1.770 -10.522 1.00 48.94 284 ALA A C 1
ATOM 2066 O O . ALA A 1 284 ? 11.742 2.301 -11.203 1.00 48.94 284 ALA A O 1
ATOM 2067 N N . PRO A 1 285 ? 10.201 2.445 -9.549 1.00 52.06 285 PRO A N 1
ATOM 2068 C CA . PRO A 1 285 ? 10.574 3.787 -9.112 1.00 52.06 285 PRO A CA 1
ATOM 2069 C C . PRO A 1 285 ? 12.074 3.885 -8.808 1.00 52.06 285 PRO A C 1
ATOM 2071 O O . PRO A 1 285 ? 12.658 2.984 -8.207 1.00 52.06 285 PRO A O 1
ATOM 2074 N N . THR A 1 286 ? 12.707 4.973 -9.256 1.00 68.06 286 THR A N 1
ATOM 2075 C CA . THR A 1 286 ? 14.167 5.151 -9.203 1.00 68.06 286 THR A CA 1
ATOM 2076 C C . THR A 1 286 ? 14.545 6.478 -8.545 1.00 68.06 286 THR A C 1
ATOM 2078 O O . THR A 1 286 ? 13.973 7.516 -8.880 1.00 68.06 286 THR A O 1
ATOM 2081 N N . LEU A 1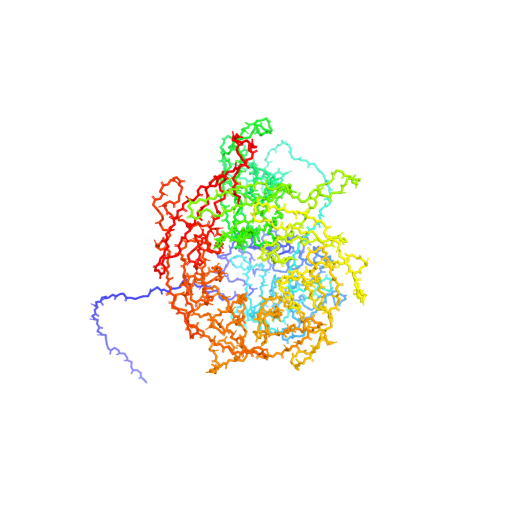 287 ? 15.560 6.465 -7.680 1.00 69.06 287 LEU A N 1
ATOM 2082 C CA . LEU A 1 287 ? 16.168 7.644 -7.059 1.00 69.06 287 LEU A CA 1
ATOM 2083 C C . LEU A 1 287 ? 17.681 7.645 -7.318 1.00 69.06 287 LEU A C 1
ATOM 2085 O O . LEU A 1 287 ? 18.349 6.643 -7.084 1.00 69.06 287 LEU A O 1
ATOM 2089 N N . ARG A 1 288 ? 18.238 8.768 -7.789 1.00 81.62 288 ARG A N 1
ATOM 2090 C CA . ARG A 1 288 ? 19.686 8.920 -8.011 1.00 81.62 288 ARG A CA 1
ATOM 2091 C C . ARG A 1 288 ? 20.315 9.761 -6.907 1.00 81.62 288 ARG A C 1
ATOM 2093 O O . ARG A 1 288 ? 19.886 10.891 -6.690 1.00 81.62 288 ARG A O 1
ATOM 2100 N N . VAL A 1 289 ? 21.361 9.236 -6.275 1.00 78.94 289 VAL A N 1
ATOM 2101 C CA . VAL A 1 289 ? 22.149 9.908 -5.230 1.00 78.94 289 VAL A CA 1
ATOM 2102 C C . VAL A 1 289 ? 23.613 10.035 -5.660 1.00 78.94 289 VAL A C 1
ATOM 2104 O O . VAL A 1 289 ? 24.132 9.175 -6.374 1.00 78.94 289 VAL A O 1
ATOM 2107 N N . ARG A 1 290 ? 24.292 11.111 -5.245 1.00 89.19 290 ARG A N 1
ATOM 2108 C CA . ARG A 1 290 ? 25.732 11.292 -5.475 1.00 89.19 290 ARG A CA 1
ATOM 2109 C C . ARG A 1 290 ? 26.526 10.674 -4.325 1.00 89.19 290 ARG A C 1
ATOM 2111 O O . ARG A 1 290 ? 26.280 10.985 -3.166 1.00 89.19 290 ARG A O 1
ATOM 2118 N N . ALA A 1 291 ? 27.509 9.842 -4.645 1.00 92.12 291 ALA A N 1
ATOM 2119 C CA . ALA A 1 291 ? 28.434 9.266 -3.678 1.00 92.12 291 ALA A CA 1
ATOM 2120 C C . ALA A 1 291 ? 29.631 10.205 -3.450 1.00 92.12 291 ALA A C 1
ATOM 2122 O O . ALA A 1 291 ? 30.726 9.937 -3.932 1.00 92.12 291 ALA A O 1
ATOM 2123 N N . ASN A 1 292 ? 29.397 11.350 -2.797 1.00 87.31 292 ASN A N 1
ATOM 2124 C CA . ASN A 1 292 ? 30.402 12.382 -2.488 1.00 87.31 292 ASN A CA 1
ATOM 2125 C C . ASN A 1 292 ? 30.576 12.664 -0.983 1.00 87.31 292 ASN A C 1
ATOM 2127 O O . ASN A 1 292 ? 31.269 13.613 -0.615 1.00 87.31 292 ASN A O 1
ATOM 2131 N N . GLY A 1 293 ? 29.926 11.888 -0.116 1.00 84.69 293 GLY A N 1
ATOM 2132 C CA . GLY A 1 293 ? 30.073 11.993 1.331 1.00 84.69 293 GLY A CA 1
ATOM 2133 C C . GLY A 1 293 ? 31.429 11.462 1.796 1.00 84.69 293 GLY A C 1
ATOM 2134 O O . GLY A 1 293 ? 31.952 10.485 1.254 1.00 84.69 293 GLY A O 1
ATOM 2135 N N . ARG A 1 294 ? 31.996 12.090 2.827 1.00 88.62 294 ARG A N 1
ATOM 2136 C CA . ARG A 1 294 ? 33.286 11.695 3.395 1.00 88.62 294 ARG A CA 1
ATOM 2137 C C . ARG A 1 294 ? 33.126 10.582 4.429 1.00 88.62 294 ARG A C 1
ATOM 2139 O O . ARG A 1 294 ? 32.365 10.729 5.381 1.00 88.62 294 ARG A O 1
ATOM 2146 N N . ARG A 1 295 ? 33.918 9.517 4.297 1.00 85.94 295 ARG A N 1
ATOM 2147 C CA . ARG A 1 295 ? 34.036 8.423 5.273 1.00 85.94 295 ARG A CA 1
ATOM 2148 C C . ARG A 1 295 ? 35.496 8.062 5.528 1.00 85.94 295 ARG A C 1
ATOM 2150 O O . ARG A 1 295 ? 36.261 7.830 4.594 1.00 85.94 295 ARG A O 1
ATOM 2157 N N . GLU A 1 296 ? 35.893 8.034 6.799 1.00 86.75 296 GLU A N 1
ATOM 2158 C CA . GLU A 1 296 ? 37.300 7.838 7.183 1.00 86.75 296 GLU A CA 1
ATOM 2159 C C . GLU A 1 296 ? 37.793 6.403 6.957 1.00 86.75 296 GLU A C 1
ATOM 2161 O O . GLU A 1 296 ? 38.951 6.196 6.593 1.00 86.75 296 GLU A O 1
ATOM 2166 N N . ASP A 1 297 ? 36.904 5.415 7.084 1.00 85.81 297 ASP A N 1
ATOM 2167 C CA . ASP A 1 297 ? 37.198 4.007 6.804 1.00 85.81 297 ASP A CA 1
ATOM 2168 C C . ASP A 1 297 ? 37.527 3.762 5.320 1.00 85.81 297 ASP A C 1
ATOM 2170 O O . ASP A 1 297 ? 38.386 2.937 4.995 1.00 85.81 297 ASP A O 1
ATOM 2174 N N . LEU A 1 298 ? 36.929 4.545 4.414 1.00 88.69 298 LEU A N 1
ATOM 2175 C CA . LEU A 1 298 ? 37.191 4.468 2.975 1.00 88.69 298 LEU A CA 1
ATOM 2176 C C . LEU A 1 298 ? 38.574 5.019 2.588 1.00 88.69 298 LEU A C 1
ATOM 2178 O O . LEU A 1 298 ? 39.212 4.466 1.688 1.00 88.69 298 LEU A O 1
ATOM 2182 N N . CYS A 1 299 ? 39.079 6.042 3.292 1.00 88.75 299 CYS A N 1
ATOM 2183 C CA . CYS A 1 299 ? 40.351 6.706 2.975 1.00 88.75 299 CYS A CA 1
ATOM 2184 C C . CYS A 1 299 ? 41.500 5.708 2.745 1.00 88.75 299 CYS A C 1
ATOM 2186 O O . CYS A 1 299 ? 42.205 5.783 1.737 1.00 88.75 299 CYS A O 1
ATOM 2188 N N . SER A 1 300 ? 41.654 4.749 3.663 1.00 84.69 300 SER A N 1
ATOM 2189 C CA . SER A 1 300 ? 42.698 3.718 3.606 1.00 84.69 300 SER A CA 1
ATOM 2190 C C . SER A 1 300 ? 42.267 2.472 2.828 1.00 84.69 300 SER A C 1
ATOM 2192 O O . SER A 1 300 ? 43.113 1.819 2.221 1.00 84.69 300 SER A O 1
ATOM 2194 N N . ALA A 1 301 ? 40.973 2.131 2.824 1.00 83.50 301 ALA A N 1
ATOM 2195 C CA . ALA A 1 301 ? 40.465 0.920 2.175 1.00 83.50 301 ALA A CA 1
ATOM 2196 C C . ALA A 1 301 ? 40.421 1.019 0.639 1.00 83.50 301 ALA A C 1
ATOM 2198 O O . ALA A 1 301 ? 40.667 0.029 -0.052 1.00 83.50 301 ALA A O 1
ATOM 2199 N N . ILE A 1 302 ? 40.112 2.204 0.099 1.00 86.88 302 ILE A N 1
ATOM 2200 C CA . ILE A 1 302 ? 39.947 2.437 -1.347 1.00 86.88 302 ILE A CA 1
ATOM 2201 C C . ILE A 1 302 ? 40.787 3.605 -1.893 1.00 86.88 302 ILE A C 1
ATOM 2203 O O . ILE A 1 302 ? 40.659 3.955 -3.069 1.00 86.88 302 ILE A O 1
ATOM 2207 N N . GLY A 1 303 ? 41.659 4.190 -1.064 1.00 87.44 303 GLY A N 1
ATOM 2208 C CA . GLY A 1 303 ? 42.588 5.263 -1.442 1.00 87.44 303 GLY A CA 1
ATOM 2209 C C . GLY A 1 303 ? 41.952 6.651 -1.578 1.00 87.44 303 GLY A C 1
ATOM 2210 O O . GLY A 1 303 ? 42.582 7.560 -2.115 1.00 87.44 303 GLY A O 1
ATOM 2211 N N . SER A 1 304 ? 40.701 6.820 -1.141 1.00 90.69 304 SER A N 1
ATOM 2212 C CA . SER A 1 304 ? 39.963 8.084 -1.187 1.00 90.69 304 SER A CA 1
ATOM 2213 C C . SER A 1 304 ? 38.793 8.045 -0.201 1.00 90.69 304 SER A C 1
ATOM 2215 O O . SER A 1 304 ? 38.184 6.997 -0.003 1.00 90.69 304 SER A O 1
ATOM 2217 N N . CYS A 1 305 ? 38.494 9.177 0.434 1.00 89.12 305 CYS A N 1
ATOM 2218 C CA . CYS A 1 305 ? 37.502 9.267 1.508 1.00 89.12 305 CYS A CA 1
ATOM 2219 C C . CYS A 1 305 ? 36.083 9.598 1.012 1.00 89.12 305 CYS A C 1
ATOM 2221 O O . CYS A 1 305 ? 35.106 9.285 1.687 1.00 89.12 305 CYS A O 1
ATOM 2223 N N . ASP A 1 306 ? 35.971 10.262 -0.140 1.00 91.69 306 ASP A N 1
ATOM 2224 C CA . ASP A 1 306 ? 34.782 11.031 -0.534 1.00 91.69 306 ASP A CA 1
ATOM 2225 C C . ASP A 1 306 ? 33.890 10.243 -1.510 1.00 91.69 306 ASP A C 1
ATOM 2227 O O . ASP A 1 306 ? 33.600 10.690 -2.619 1.00 91.69 306 ASP A O 1
ATOM 2231 N N . HIS A 1 307 ? 33.511 9.030 -1.088 1.00 94.31 307 HIS A N 1
ATOM 2232 C CA . HIS A 1 307 ? 32.755 8.034 -1.873 1.00 94.31 307 HIS A CA 1
ATOM 2233 C C . HIS A 1 307 ? 31.535 7.464 -1.138 1.00 94.31 307 HIS A C 1
ATOM 2235 O O . HIS A 1 307 ? 30.927 6.499 -1.603 1.00 94.31 307 HIS A O 1
ATOM 2241 N N . ALA A 1 308 ? 31.172 8.010 0.022 1.00 86.88 308 ALA A N 1
ATOM 2242 C CA . ALA A 1 308 ? 29.954 7.616 0.722 1.00 86.88 308 ALA A CA 1
ATOM 2243 C C . ALA A 1 308 ? 28.722 8.200 0.020 1.00 86.88 308 ALA A C 1
ATOM 2245 O O . ALA A 1 308 ? 28.759 9.335 -0.458 1.00 86.88 308 ALA A O 1
ATOM 2246 N N . PHE A 1 309 ? 27.617 7.462 0.013 1.00 87.81 309 PHE A N 1
ATOM 2247 C CA . PHE A 1 309 ? 26.297 8.036 -0.230 1.00 87.81 309 PHE A CA 1
ATOM 2248 C C . PHE A 1 309 ? 25.410 7.776 0.981 1.00 87.81 309 PHE A C 1
ATOM 2250 O O . PHE A 1 309 ? 25.443 6.704 1.586 1.00 87.81 309 PHE A O 1
ATOM 2257 N N . ALA A 1 310 ? 24.605 8.774 1.294 1.00 77.69 310 ALA A N 1
ATOM 2258 C CA . ALA A 1 310 ? 23.511 8.712 2.234 1.00 77.69 310 ALA A CA 1
ATOM 2259 C C . ALA A 1 310 ? 22.340 9.394 1.538 1.00 77.69 310 ALA A C 1
ATOM 2261 O O . ALA A 1 310 ? 22.493 10.493 0.996 1.00 77.69 310 ALA A O 1
ATOM 2262 N N . VAL A 1 311 ? 21.203 8.717 1.487 1.00 64.56 311 VAL A N 1
ATOM 2263 C CA . VAL A 1 311 ? 19.940 9.354 1.160 1.00 64.56 311 VAL A CA 1
ATOM 2264 C C . VAL A 1 311 ? 18.896 8.818 2.103 1.00 64.56 311 VAL A C 1
ATOM 2266 O O . VAL A 1 311 ? 18.811 7.624 2.371 1.00 64.56 311 VAL A O 1
ATOM 2269 N N . ASP A 1 312 ? 18.114 9.734 2.613 1.00 58.91 312 ASP A N 1
ATOM 2270 C CA . ASP A 1 312 ? 17.030 9.443 3.513 1.00 58.91 312 ASP A CA 1
ATOM 2271 C C . ASP A 1 312 ? 15.972 8.559 2.820 1.00 58.91 312 ASP A C 1
ATOM 2273 O O . ASP A 1 312 ? 15.746 8.648 1.605 1.00 58.91 312 ASP A O 1
ATOM 2277 N N . THR A 1 313 ? 15.295 7.709 3.580 1.00 59.94 313 THR A N 1
ATOM 2278 C CA . THR A 1 313 ? 14.364 6.728 3.009 1.00 59.94 313 THR A CA 1
ATOM 2279 C C . THR A 1 313 ? 13.043 7.369 2.567 1.00 59.94 313 THR A C 1
ATOM 2281 O O . THR A 1 313 ? 12.355 7.955 3.408 1.00 59.94 313 THR A O 1
ATOM 2284 N N . PRO A 1 314 ? 12.618 7.216 1.292 1.00 58.78 314 PRO A N 1
ATOM 2285 C CA . PRO A 1 314 ? 11.361 7.784 0.800 1.00 58.78 314 PRO A CA 1
ATOM 2286 C C . PRO A 1 314 ? 10.143 7.334 1.616 1.00 58.78 314 PRO A C 1
ATOM 2288 O O . PRO A 1 314 ? 9.965 6.140 1.866 1.00 58.78 314 PRO A O 1
ATOM 2291 N N . LEU A 1 315 ? 9.258 8.272 1.978 1.00 51.00 315 LEU A N 1
ATOM 2292 C CA . LEU A 1 315 ? 8.075 7.967 2.798 1.00 51.00 315 LEU A CA 1
ATOM 2293 C C . LEU A 1 315 ? 7.105 7.002 2.108 1.00 51.00 315 LEU A C 1
ATOM 2295 O O . LEU A 1 315 ? 6.402 6.259 2.785 1.00 51.00 315 LEU A O 1
ATOM 2299 N N . SER A 1 316 ? 7.086 6.976 0.773 1.00 48.97 316 SER A N 1
ATOM 2300 C CA . SER A 1 316 ? 6.315 6.001 -0.009 1.00 48.97 316 SER A CA 1
ATOM 2301 C C . SER A 1 316 ? 6.701 4.540 0.261 1.00 48.97 316 SER A C 1
ATOM 2303 O O . SER A 1 316 ? 5.925 3.656 -0.075 1.00 48.97 316 SER A O 1
ATOM 2305 N N . LEU A 1 317 ? 7.873 4.287 0.860 1.00 54.31 317 LEU A N 1
ATOM 2306 C CA . LEU A 1 317 ? 8.351 2.958 1.275 1.00 54.31 317 LEU A CA 1
ATOM 2307 C C . LEU A 1 317 ? 8.156 2.706 2.783 1.00 54.31 317 LEU A C 1
ATOM 2309 O O . LEU A 1 317 ? 8.730 1.781 3.362 1.00 54.31 317 LEU A O 1
ATOM 2313 N N . ARG A 1 318 ? 7.396 3.582 3.451 1.00 61.47 318 ARG A N 1
ATOM 2314 C CA . ARG A 1 318 ? 7.043 3.487 4.869 1.00 61.47 318 ARG A CA 1
ATOM 2315 C C . ARG A 1 318 ? 5.569 3.098 5.046 1.00 61.47 318 ARG A C 1
ATOM 2317 O O . ARG A 1 318 ? 4.923 3.551 5.982 1.00 61.47 318 ARG A O 1
ATOM 2324 N N . ASP A 1 319 ? 5.011 2.269 4.166 1.00 51.28 319 ASP A N 1
ATOM 2325 C CA . ASP A 1 319 ? 3.590 1.872 4.202 1.00 51.28 319 ASP A CA 1
ATOM 2326 C C . ASP A 1 319 ? 3.291 0.669 5.136 1.00 51.28 319 ASP A C 1
ATOM 2328 O O . ASP A 1 319 ? 2.140 0.264 5.301 1.00 51.28 319 ASP A O 1
ATOM 2332 N N . GLY A 1 320 ? 4.316 0.107 5.786 1.00 50.03 320 GLY A N 1
ATOM 2333 C CA . GLY A 1 320 ? 4.243 -1.090 6.631 1.00 50.03 320 GLY A CA 1
ATOM 2334 C C . GLY A 1 320 ? 4.511 -2.414 5.901 1.00 50.03 320 GLY A C 1
ATOM 2335 O O . GLY A 1 320 ? 4.574 -3.459 6.564 1.00 50.03 320 GLY A O 1
ATOM 2336 N N . ARG A 1 321 ? 4.693 -2.397 4.575 1.00 50.28 321 ARG A N 1
ATOM 2337 C CA . ARG A 1 321 ? 5.076 -3.550 3.743 1.00 50.28 321 ARG A CA 1
ATOM 2338 C C . ARG A 1 321 ? 6.597 -3.678 3.636 1.00 50.28 321 ARG A C 1
ATOM 2340 O O . ARG A 1 321 ? 7.355 -2.851 4.137 1.00 50.28 321 ARG A O 1
ATOM 2347 N N . GLU A 1 322 ? 7.040 -4.785 3.048 1.00 57.50 322 GLU A N 1
ATOM 2348 C CA . GLU A 1 322 ? 8.450 -5.027 2.746 1.00 57.50 322 GLU A CA 1
ATOM 2349 C C . GLU A 1 322 ? 8.762 -4.603 1.308 1.00 57.50 322 GLU A C 1
ATOM 2351 O O . GLU A 1 322 ? 8.147 -5.100 0.367 1.00 57.50 322 GLU A O 1
ATOM 2356 N N . HIS A 1 323 ? 9.744 -3.717 1.166 1.00 67.25 323 HIS A N 1
ATOM 2357 C CA . HIS A 1 323 ? 10.219 -3.140 -0.083 1.00 67.25 323 HIS A CA 1
ATOM 2358 C C . HIS A 1 323 ? 11.674 -3.564 -0.348 1.00 67.25 323 HIS A C 1
ATOM 2360 O O . HIS A 1 323 ? 12.571 -3.185 0.415 1.00 67.25 323 HIS A O 1
ATOM 2366 N N . PRO A 1 324 ? 11.983 -4.339 -1.403 1.00 68.44 324 PRO A N 1
ATOM 2367 C CA . PRO A 1 324 ? 13.365 -4.623 -1.778 1.00 68.44 324 PRO A CA 1
ATOM 2368 C C . PRO A 1 324 ? 14.028 -3.400 -2.437 1.00 68.44 324 PRO A C 1
ATOM 2370 O O . PRO A 1 324 ? 13.605 -2.924 -3.491 1.00 68.44 324 PRO A O 1
ATOM 2373 N N . ILE A 1 325 ? 15.112 -2.921 -1.824 1.00 84.62 325 ILE A N 1
ATOM 2374 C CA . ILE A 1 325 ? 15.915 -1.776 -2.267 1.00 84.62 325 ILE A CA 1
ATOM 2375 C C . ILE A 1 325 ? 17.132 -2.271 -3.047 1.00 84.62 325 ILE A C 1
ATOM 2377 O O . ILE A 1 325 ? 18.077 -2.812 -2.465 1.00 84.62 325 ILE A O 1
ATOM 2381 N N . TYR A 1 326 ? 17.136 -2.059 -4.359 1.00 89.25 326 TYR A N 1
ATOM 2382 C CA . TYR A 1 326 ? 18.268 -2.352 -5.237 1.00 89.25 326 TYR A CA 1
ATOM 2383 C C . TYR A 1 326 ? 19.144 -1.105 -5.391 1.00 89.25 326 TYR A C 1
ATOM 2385 O O . TYR A 1 326 ? 18.626 0.004 -5.438 1.00 89.25 326 TYR A O 1
ATOM 2393 N N . ALA A 1 327 ? 20.462 -1.272 -5.518 1.00 93.25 327 ALA A N 1
ATOM 2394 C CA . ALA A 1 327 ? 21.403 -0.168 -5.699 1.00 93.25 327 ALA A CA 1
ATOM 2395 C C . ALA A 1 327 ? 22.442 -0.515 -6.772 1.00 93.25 327 ALA A C 1
ATOM 2397 O O . ALA A 1 327 ? 23.034 -1.593 -6.716 1.00 93.25 327 ALA A O 1
ATOM 2398 N N . TYR A 1 328 ? 22.685 0.393 -7.720 1.00 94.56 328 TYR A N 1
ATOM 2399 C CA . TYR A 1 328 ? 23.622 0.209 -8.833 1.00 94.56 328 TYR A CA 1
ATOM 2400 C C . TYR A 1 328 ? 24.545 1.420 -8.970 1.00 94.56 328 TYR A C 1
ATOM 2402 O O . TYR A 1 328 ? 24.085 2.560 -8.944 1.00 94.56 328 TYR A O 1
ATOM 2410 N N . ALA A 1 329 ? 25.847 1.195 -9.142 1.00 91.88 329 ALA A N 1
ATOM 2411 C CA . ALA A 1 329 ? 26.811 2.284 -9.299 1.00 91.88 329 ALA A CA 1
ATOM 2412 C C . ALA A 1 329 ? 27.013 2.673 -10.771 1.00 91.88 329 ALA A C 1
ATOM 2414 O O . ALA A 1 329 ? 27.226 1.819 -11.636 1.00 91.88 329 ALA A O 1
ATOM 2415 N N . ARG A 1 330 ? 26.989 3.980 -11.048 1.00 90.44 330 ARG A N 1
ATOM 2416 C CA . ARG A 1 330 ? 27.025 4.564 -12.393 1.00 90.44 330 ARG A CA 1
ATOM 2417 C C . ARG A 1 330 ? 28.304 5.370 -12.609 1.00 90.44 330 ARG A C 1
ATOM 2419 O O . ARG A 1 330 ? 28.440 6.491 -12.124 1.00 90.44 330 ARG A O 1
ATOM 2426 N N . ALA A 1 331 ? 29.220 4.820 -13.403 1.00 84.50 331 ALA A N 1
ATOM 2427 C CA . ALA A 1 331 ? 30.356 5.578 -13.919 1.00 84.50 331 ALA A CA 1
ATOM 2428 C C . ALA A 1 331 ? 29.924 6.601 -14.982 1.00 84.50 331 ALA A C 1
ATOM 2430 O O . ALA A 1 331 ? 28.974 6.388 -15.740 1.00 84.50 331 ALA A O 1
ATOM 2431 N N . ALA A 1 332 ? 30.669 7.705 -15.066 1.00 79.31 332 ALA A N 1
ATOM 2432 C CA . ALA A 1 332 ? 30.390 8.812 -15.983 1.00 79.31 332 ALA A CA 1
ATOM 2433 C C . ALA A 1 332 ? 30.642 8.479 -17.468 1.00 79.31 332 ALA A C 1
ATOM 2435 O O . ALA A 1 332 ? 30.206 9.214 -18.349 1.00 79.31 332 ALA A O 1
ATOM 2436 N N . ASP A 1 333 ? 31.343 7.379 -17.754 1.00 75.94 333 ASP A N 1
ATOM 2437 C CA . ASP A 1 333 ? 31.750 6.952 -19.095 1.00 75.94 333 ASP A CA 1
ATOM 2438 C C . ASP A 1 333 ? 30.786 5.948 -19.756 1.00 75.94 333 ASP A C 1
ATOM 2440 O O . ASP A 1 333 ? 31.101 5.399 -20.812 1.00 75.94 333 ASP A O 1
ATOM 2444 N N . GLY A 1 334 ? 29.617 5.709 -19.151 1.00 70.19 334 GLY A N 1
ATOM 2445 C CA . GLY A 1 334 ? 28.543 4.892 -19.728 1.00 70.19 334 GLY A CA 1
ATOM 2446 C C . GLY A 1 334 ? 28.793 3.380 -19.725 1.00 70.19 334 GLY A C 1
ATOM 2447 O O . GLY A 1 334 ? 28.033 2.644 -20.355 1.00 70.19 334 GLY A O 1
ATOM 2448 N N . ARG A 1 335 ? 29.836 2.900 -19.033 1.00 79.62 335 ARG A N 1
ATOM 2449 C CA . ARG A 1 335 ? 30.096 1.460 -18.876 1.00 79.62 335 ARG A CA 1
ATOM 2450 C C . ARG A 1 335 ? 29.059 0.777 -17.972 1.00 79.62 335 ARG A C 1
ATOM 2452 O O . ARG A 1 335 ? 28.198 1.439 -17.389 1.00 79.62 335 ARG A O 1
ATOM 2459 N N . ALA A 1 336 ? 29.111 -0.555 -17.887 1.00 74.81 336 ALA A N 1
ATOM 2460 C CA . ALA A 1 336 ? 28.099 -1.337 -17.180 1.00 74.81 336 ALA A CA 1
ATOM 2461 C C . ALA A 1 336 ? 27.935 -0.890 -15.716 1.00 74.81 336 ALA A C 1
ATOM 2463 O O . ALA A 1 336 ? 28.906 -0.524 -15.054 1.00 74.81 336 ALA A O 1
ATOM 2464 N N . GLN A 1 337 ? 26.694 -0.938 -15.229 1.00 84.06 337 GLN A N 1
ATOM 2465 C CA . GLN A 1 337 ? 26.305 -0.504 -13.886 1.00 84.06 337 GLN A CA 1
ATOM 2466 C C . GLN A 1 337 ? 26.116 -1.745 -13.002 1.00 84.06 337 GLN A C 1
ATOM 2468 O O . GLN A 1 337 ? 25.048 -2.360 -13.046 1.00 84.06 337 GLN A O 1
ATOM 2473 N N . PRO A 1 338 ? 27.145 -2.195 -12.261 1.00 82.56 338 PRO A N 1
ATOM 2474 C CA . PRO A 1 338 ? 27.008 -3.345 -11.381 1.00 82.56 338 PRO A CA 1
ATOM 2475 C C . PRO A 1 338 ? 26.109 -3.005 -10.192 1.00 82.56 338 PRO A C 1
ATOM 2477 O O . PRO A 1 338 ? 26.108 -1.874 -9.695 1.00 82.56 338 PRO A O 1
ATOM 2480 N N . ALA A 1 339 ? 25.378 -4.012 -9.715 1.00 88.44 339 ALA A N 1
ATOM 2481 C CA . ALA A 1 339 ? 24.720 -3.936 -8.420 1.00 88.44 339 ALA A CA 1
ATOM 2482 C C . ALA A 1 339 ? 25.780 -3.780 -7.318 1.00 88.44 339 ALA A C 1
ATOM 2484 O O . ALA A 1 339 ? 26.834 -4.423 -7.361 1.00 88.44 339 ALA A O 1
ATOM 2485 N N . LEU A 1 340 ? 25.502 -2.930 -6.333 1.00 91.88 340 LEU A N 1
ATOM 2486 C CA . LEU A 1 340 ? 26.341 -2.797 -5.150 1.00 91.88 340 LEU A CA 1
ATOM 2487 C C . LEU A 1 340 ? 26.263 -4.060 -4.285 1.00 91.88 340 LEU A C 1
ATOM 2489 O O . LEU A 1 340 ? 25.245 -4.756 -4.260 1.00 91.88 340 LEU A O 1
ATOM 2493 N N . ALA A 1 341 ? 27.328 -4.341 -3.532 1.00 88.69 341 ALA A N 1
ATOM 2494 C CA . ALA A 1 341 ? 27.312 -5.433 -2.566 1.00 88.69 341 ALA A CA 1
ATOM 2495 C C . ALA A 1 341 ? 26.162 -5.252 -1.556 1.00 88.69 341 ALA A C 1
ATOM 2497 O O . ALA A 1 341 ? 25.828 -4.130 -1.177 1.00 88.69 341 ALA A O 1
ATOM 2498 N N . ASN A 1 342 ? 25.571 -6.365 -1.115 1.00 85.00 342 ASN A N 1
ATOM 2499 C CA . ASN A 1 342 ? 24.367 -6.434 -0.274 1.00 85.00 342 ASN A CA 1
ATOM 2500 C C . ASN A 1 342 ? 23.051 -5.943 -0.915 1.00 85.00 342 ASN A C 1
ATOM 2502 O O . ASN A 1 342 ? 22.040 -5.950 -0.221 1.00 85.00 342 ASN A O 1
ATOM 2506 N N . ALA A 1 343 ? 23.016 -5.528 -2.188 1.00 86.00 343 ALA A N 1
ATOM 2507 C CA . ALA A 1 343 ? 21.758 -5.217 -2.871 1.00 86.00 343 ALA A CA 1
ATOM 2508 C C . ALA A 1 343 ? 21.138 -6.476 -3.535 1.00 86.00 343 ALA A C 1
ATOM 2510 O O . ALA A 1 343 ? 21.873 -7.240 -4.166 1.00 86.00 343 ALA A O 1
ATOM 2511 N N . PRO A 1 344 ? 19.806 -6.681 -3.472 1.00 87.00 344 PRO A N 1
ATOM 2512 C CA . PRO A 1 344 ? 18.838 -5.855 -2.756 1.00 87.00 344 PRO A CA 1
ATOM 2513 C C . PRO A 1 344 ? 18.884 -6.045 -1.232 1.00 87.00 344 PRO A C 1
ATOM 2515 O O . PRO A 1 344 ? 19.097 -7.156 -0.747 1.00 87.00 344 PRO A O 1
ATOM 2518 N N . ARG A 1 345 ? 18.596 -4.975 -0.481 1.00 82.81 345 ARG A N 1
ATOM 2519 C CA . ARG A 1 345 ? 18.237 -5.065 0.945 1.00 82.81 345 ARG A CA 1
ATOM 2520 C C . ARG A 1 345 ? 16.731 -4.916 1.107 1.00 82.81 345 ARG A C 1
ATOM 2522 O O . ARG A 1 345 ? 16.158 -3.994 0.541 1.00 82.81 345 ARG A O 1
ATOM 2529 N N . ALA A 1 346 ? 16.108 -5.772 1.910 1.00 71.38 346 ALA A N 1
ATOM 2530 C CA . ALA A 1 346 ? 14.731 -5.565 2.340 1.00 71.38 346 ALA A CA 1
ATOM 2531 C C . ALA A 1 346 ? 14.650 -4.364 3.297 1.00 71.38 346 ALA A C 1
ATOM 2533 O O . ALA A 1 346 ? 15.399 -4.284 4.275 1.00 71.38 346 ALA A O 1
ATOM 2534 N N . LEU A 1 347 ? 13.732 -3.449 3.006 1.00 70.44 347 LEU A N 1
ATOM 2535 C CA . LEU A 1 347 ? 13.328 -2.330 3.844 1.00 70.44 347 LEU A CA 1
ATOM 2536 C C . LEU A 1 347 ? 11.880 -2.581 4.263 1.00 70.44 347 LEU A C 1
ATOM 2538 O O . LEU A 1 347 ? 11.021 -2.743 3.407 1.00 70.44 347 LEU A O 1
ATOM 2542 N N . ARG A 1 348 ? 11.581 -2.584 5.561 1.00 64.12 348 ARG A N 1
ATOM 2543 C CA . ARG A 1 348 ? 10.196 -2.628 6.039 1.00 64.12 348 ARG A CA 1
ATOM 2544 C C . ARG A 1 348 ? 9.997 -1.551 7.081 1.00 64.12 348 ARG A C 1
ATOM 2546 O O . ARG A 1 348 ? 10.561 -1.634 8.171 1.00 64.12 348 ARG A O 1
ATOM 2553 N N . CYS A 1 349 ? 9.226 -0.538 6.712 1.00 58.66 349 CYS A N 1
ATOM 2554 C CA . CYS A 1 349 ? 9.100 0.683 7.486 1.00 58.66 349 CYS A CA 1
ATOM 2555 C C . CYS A 1 349 ? 7.652 1.070 7.676 1.00 58.66 349 CYS A C 1
ATOM 2557 O O . CYS A 1 349 ? 6.816 0.899 6.797 1.00 58.66 349 CYS A O 1
ATOM 2559 N N . THR A 1 350 ? 7.364 1.572 8.865 1.00 55.06 350 THR A N 1
ATOM 2560 C CA . THR A 1 350 ? 6.013 1.799 9.349 1.00 55.06 350 THR A CA 1
ATOM 2561 C C . THR A 1 350 ? 5.771 3.298 9.397 1.00 55.06 350 THR A C 1
ATOM 2563 O O . THR A 1 350 ? 6.516 4.002 10.082 1.00 55.06 350 THR A O 1
ATOM 2566 N N . ALA A 1 351 ? 4.752 3.792 8.697 1.00 60.78 351 ALA A N 1
ATOM 2567 C CA . ALA A 1 351 ? 4.366 5.193 8.785 1.00 60.78 351 ALA A CA 1
ATOM 2568 C C . ALA A 1 351 ? 4.097 5.563 10.246 1.00 60.78 351 ALA A C 1
ATOM 2570 O O . ALA A 1 351 ? 3.587 4.747 11.023 1.00 60.78 351 ALA A O 1
ATOM 2571 N N . ALA A 1 352 ? 4.416 6.805 10.602 1.00 70.50 352 ALA A N 1
ATOM 2572 C CA . ALA A 1 352 ? 3.956 7.367 11.859 1.00 70.50 352 ALA A CA 1
ATOM 2573 C C . ALA A 1 352 ? 2.413 7.359 11.907 1.00 70.50 352 ALA A C 1
ATOM 2575 O O . ALA A 1 352 ? 1.736 7.178 10.886 1.00 70.50 352 ALA A O 1
ATOM 2576 N N . ARG A 1 353 ? 1.854 7.478 13.108 1.00 78.06 353 ARG A N 1
ATOM 2577 C CA . ARG A 1 353 ? 0.410 7.455 13.350 1.00 78.06 353 ARG A CA 1
ATOM 2578 C C . ARG A 1 353 ? -0.024 8.768 13.976 1.00 78.06 353 ARG A C 1
ATOM 2580 O O . ARG A 1 353 ? 0.731 9.359 14.746 1.00 78.06 353 ARG A O 1
ATOM 2587 N N . VAL A 1 354 ? -1.238 9.176 13.632 1.00 84.25 354 VAL A N 1
ATOM 2588 C CA . VAL A 1 354 ? -1.852 10.432 14.048 1.00 84.25 354 VAL A CA 1
ATOM 2589 C C . VAL A 1 354 ? -3.069 10.124 14.906 1.00 84.25 354 VAL A C 1
ATOM 2591 O O . VAL A 1 354 ? -3.907 9.328 14.486 1.00 84.25 354 VAL A O 1
ATOM 2594 N N . ALA A 1 355 ? -3.140 10.729 16.089 1.00 88.00 355 ALA A N 1
ATOM 2595 C CA . ALA A 1 355 ? -4.320 10.783 16.951 1.00 88.00 355 ALA A CA 1
ATOM 2596 C C . ALA A 1 355 ? -4.081 11.809 18.068 1.00 88.00 355 ALA A C 1
ATOM 2598 O O . ALA A 1 355 ? -2.932 12.113 18.367 1.00 88.00 355 ALA A O 1
ATOM 2599 N N . ASP A 1 356 ? -5.132 12.326 18.700 1.00 90.38 356 ASP A N 1
ATOM 2600 C CA . ASP A 1 356 ? -5.005 13.189 19.883 1.00 90.38 356 ASP A CA 1
ATOM 2601 C C . ASP A 1 356 ? -4.621 12.359 21.113 1.00 90.38 356 ASP A C 1
ATOM 2603 O O . ASP A 1 356 ? -5.481 11.761 21.755 1.00 90.38 356 ASP A O 1
ATOM 2607 N N . PHE A 1 357 ? -3.328 12.283 21.437 1.00 88.19 357 PHE A N 1
ATOM 2608 C CA . PHE A 1 357 ? -2.841 11.475 22.556 1.00 88.19 357 PHE A CA 1
ATOM 2609 C C . PHE A 1 357 ? -3.023 12.160 23.909 1.00 88.19 357 PHE A C 1
ATOM 2611 O O . PHE A 1 357 ? -2.824 11.505 24.938 1.00 88.19 357 PHE A O 1
ATOM 2618 N N . ASN A 1 358 ? -3.353 13.453 23.935 1.00 87.56 358 ASN A N 1
ATOM 2619 C CA . ASN A 1 358 ? -3.357 14.253 25.155 1.00 87.56 358 ASN A CA 1
ATOM 2620 C C . ASN A 1 358 ? -4.737 14.796 25.572 1.00 87.56 358 ASN A C 1
ATOM 2622 O O . ASN A 1 358 ? -4.910 15.164 26.738 1.00 87.56 358 ASN A O 1
ATOM 2626 N N . GLY A 1 359 ? -5.720 14.738 24.675 1.00 89.19 359 GLY A N 1
ATOM 2627 C CA . GLY A 1 359 ? -7.093 15.185 24.875 1.00 89.19 359 GLY A CA 1
ATOM 2628 C C . GLY A 1 359 ? -7.289 16.696 24.708 1.00 89.19 359 GLY A C 1
ATOM 2629 O O . GLY A 1 359 ? -8.283 17.217 25.223 1.00 89.19 359 GLY A O 1
ATOM 2630 N N . ASP A 1 360 ? -6.362 17.424 24.065 1.00 90.25 360 ASP A N 1
ATOM 2631 C CA . ASP A 1 360 ? -6.497 18.874 23.821 1.00 90.25 360 ASP A CA 1
ATOM 2632 C C . ASP A 1 360 ? -7.286 19.229 22.550 1.00 90.25 360 ASP A C 1
ATOM 2634 O O . ASP A 1 360 ? -7.508 20.415 22.276 1.00 90.25 360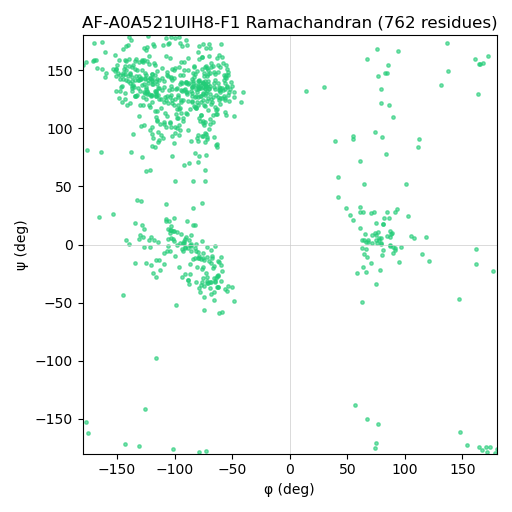 ASP A O 1
ATOM 2638 N N . GLY A 1 361 ? -7.767 18.221 21.819 1.00 89.94 361 GLY A N 1
ATOM 2639 C CA . GLY A 1 361 ? -8.507 18.367 20.571 1.00 89.94 361 GLY A CA 1
ATOM 2640 C C . GLY A 1 361 ? -7.613 18.455 19.337 1.00 89.94 361 GLY A C 1
ATOM 2641 O O . GLY A 1 361 ? -8.135 18.708 18.252 1.00 89.94 361 GLY A O 1
ATOM 2642 N N . ARG A 1 362 ? -6.293 18.266 19.467 1.00 90.69 362 ARG A N 1
ATOM 2643 C CA . ARG A 1 362 ? -5.361 18.264 18.336 1.00 90.69 362 ARG A CA 1
ATOM 2644 C C . ARG A 1 362 ? -4.792 16.889 18.078 1.00 90.69 362 ARG A C 1
ATOM 2646 O O . ARG A 1 362 ? -4.433 16.138 18.970 1.00 90.69 362 ARG A O 1
ATOM 2653 N N . SER A 1 363 ? -4.611 16.611 16.804 1.00 90.75 363 SER A N 1
ATOM 2654 C CA . SER A 1 363 ? -3.864 15.474 16.310 1.00 90.75 363 SER A CA 1
ATOM 2655 C C . SER A 1 363 ? -2.392 15.575 16.712 1.00 90.75 363 SER A C 1
ATOM 2657 O O . SER A 1 363 ? -1.646 16.419 16.216 1.00 90.75 363 SER A O 1
ATOM 2659 N N . ASP A 1 364 ? -1.968 14.674 17.588 1.00 87.25 364 ASP A N 1
ATOM 2660 C CA . ASP A 1 364 ? -0.572 14.430 17.920 1.00 87.25 364 ASP A CA 1
ATOM 2661 C C . ASP A 1 364 ? 0.019 13.357 16.993 1.00 87.25 364 ASP A C 1
ATOM 2663 O O . ASP A 1 364 ? -0.664 12.740 16.168 1.00 87.25 364 ASP A O 1
ATOM 2667 N N . LEU A 1 365 ? 1.319 13.106 17.143 1.00 81.75 365 LEU A N 1
ATOM 2668 C CA . LEU A 1 365 ? 2.054 12.118 16.370 1.00 81.75 365 LEU A CA 1
ATOM 2669 C C . LEU A 1 365 ? 2.781 11.114 17.268 1.00 81.75 365 LEU A C 1
ATOM 2671 O O . LEU A 1 365 ? 3.523 11.505 18.170 1.00 81.75 365 LEU A O 1
ATOM 2675 N N . VAL A 1 366 ? 2.687 9.827 16.927 1.00 76.69 366 VAL A N 1
ATOM 2676 C CA . VAL A 1 366 ? 3.634 8.797 17.377 1.00 76.69 366 VAL A CA 1
ATOM 2677 C C . VAL A 1 366 ? 4.384 8.218 16.185 1.00 76.69 366 VAL A C 1
ATOM 2679 O O . VAL A 1 366 ? 3.798 7.831 15.169 1.00 76.69 366 VAL A O 1
ATOM 2682 N N . GLN A 1 367 ? 5.701 8.136 16.317 1.00 70.19 367 GLN A N 1
ATOM 2683 C CA . GLN A 1 367 ? 6.586 7.550 15.325 1.00 70.19 367 GLN A CA 1
ATOM 2684 C C . GLN A 1 367 ? 7.390 6.398 15.930 1.00 70.19 367 GLN A C 1
ATOM 2686 O O . GLN A 1 367 ? 7.507 6.236 17.142 1.00 70.19 367 GLN A O 1
ATOM 2691 N N . TYR A 1 368 ? 7.945 5.577 15.047 1.00 59.59 368 TYR A N 1
ATOM 2692 C CA . TYR A 1 368 ? 8.815 4.473 15.382 1.00 59.59 368 TYR A CA 1
ATOM 2693 C C . TYR A 1 368 ? 10.228 4.697 14.813 1.00 59.59 368 TYR A C 1
ATOM 2695 O O . TYR A 1 368 ? 10.363 5.007 13.628 1.00 59.59 368 TYR A O 1
ATOM 2703 N N . ARG A 1 369 ? 11.278 4.530 15.632 1.00 54.31 369 ARG A N 1
ATOM 2704 C CA . ARG A 1 369 ? 12.685 4.694 15.211 1.00 54.31 369 ARG A CA 1
ATOM 2705 C C . ARG A 1 369 ? 13.345 3.370 14.822 1.00 54.31 369 ARG A C 1
ATOM 2707 O O . ARG A 1 369 ? 13.093 2.316 15.404 1.00 54.31 369 ARG A O 1
ATOM 2714 N N . SER A 1 370 ? 14.240 3.429 13.836 1.00 49.53 370 SER A N 1
ATOM 2715 C CA . SER A 1 370 ? 14.971 2.266 13.305 1.00 49.53 370 SER A CA 1
ATOM 2716 C C . SER A 1 370 ? 15.937 1.621 14.312 1.00 49.53 370 SER A C 1
ATOM 2718 O O . SER A 1 370 ? 16.283 0.445 14.149 1.00 49.53 370 SER A O 1
ATOM 2720 N N . ASP A 1 371 ? 16.313 2.351 15.370 1.00 49.06 371 ASP A N 1
ATOM 2721 C CA . ASP A 1 371 ? 17.098 1.868 16.516 1.00 49.06 371 ASP A CA 1
ATOM 2722 C C . ASP A 1 371 ? 16.369 0.830 17.387 1.00 49.06 371 ASP A C 1
ATOM 2724 O O . ASP A 1 371 ? 17.026 0.029 18.052 1.00 49.06 371 ASP A O 1
ATOM 2728 N N . ARG A 1 372 ? 15.032 0.766 17.306 1.00 49.97 372 ARG A N 1
ATOM 2729 C CA . ARG A 1 372 ? 14.171 -0.184 18.030 1.00 49.97 372 ARG A CA 1
ATOM 2730 C C . ARG A 1 372 ? 14.228 -0.092 19.555 1.00 49.97 372 ARG A C 1
ATOM 2732 O O . ARG A 1 372 ? 13.987 -1.088 20.235 1.00 49.97 372 ARG A O 1
ATOM 2739 N N . THR A 1 373 ? 14.526 1.082 20.105 1.00 50.22 373 THR A N 1
ATOM 2740 C CA . THR A 1 373 ? 14.573 1.286 21.567 1.00 50.22 373 THR A CA 1
ATOM 2741 C C . THR A 1 373 ? 13.676 2.418 22.059 1.00 50.22 373 THR A C 1
ATOM 2743 O O . THR A 1 373 ? 13.370 2.478 23.252 1.00 50.22 373 THR A O 1
ATOM 2746 N N . THR A 1 374 ? 13.213 3.292 21.161 1.00 55.12 374 THR A N 1
ATOM 2747 C CA . THR A 1 374 ? 12.426 4.479 21.518 1.00 55.12 374 THR A CA 1
ATOM 2748 C C . THR A 1 374 ? 11.174 4.656 20.660 1.00 55.12 374 THR A C 1
ATOM 2750 O O . THR A 1 374 ? 11.127 4.270 19.490 1.00 55.12 374 THR A O 1
ATOM 2753 N N . LEU A 1 375 ? 10.155 5.271 21.262 1.00 63.78 375 LEU A N 1
ATOM 2754 C CA . LEU A 1 375 ? 8.940 5.745 20.600 1.00 63.78 375 LEU A CA 1
ATOM 2755 C C . LEU A 1 375 ? 8.911 7.278 20.690 1.00 63.78 375 LEU A C 1
ATOM 2757 O O . LEU A 1 375 ? 8.525 7.813 21.733 1.00 63.78 375 LEU A O 1
ATOM 2761 N N . PRO A 1 376 ? 9.354 8.013 19.655 1.00 68.38 376 PRO A N 1
ATOM 2762 C CA . PRO A 1 376 ? 9.102 9.443 19.576 1.00 68.38 376 PRO A CA 1
ATOM 2763 C C . PRO A 1 376 ? 7.602 9.734 19.578 1.00 68.38 376 PRO A C 1
ATOM 2765 O O . PRO A 1 376 ? 6.861 9.226 18.734 1.00 68.38 376 PRO A O 1
ATOM 2768 N N . VAL A 1 377 ? 7.173 10.585 20.505 1.00 75.56 377 VAL A N 1
ATOM 2769 C CA . VAL A 1 377 ? 5.839 11.189 20.502 1.00 75.56 377 VAL A CA 1
ATOM 2770 C C . VAL A 1 377 ? 6.001 12.699 20.447 1.00 75.56 377 VAL A C 1
ATOM 2772 O O . VAL A 1 377 ? 6.735 13.274 21.255 1.00 75.56 377 VAL A O 1
ATOM 2775 N N .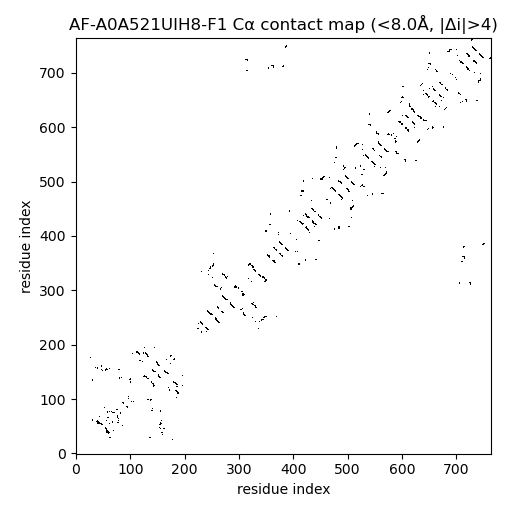 CYS A 1 378 ? 5.315 13.318 19.493 1.00 78.31 378 CYS A N 1
ATOM 2776 C CA . CYS A 1 378 ? 5.286 14.754 19.271 1.00 78.31 378 CYS A CA 1
ATOM 2777 C C . CYS A 1 378 ? 3.862 15.256 19.472 1.00 78.31 378 CYS A C 1
ATOM 2779 O O . CYS A 1 378 ? 2.969 14.896 18.707 1.00 78.31 378 CYS A O 1
ATOM 2781 N N . LEU A 1 379 ? 3.669 16.079 20.500 1.00 85.06 379 LEU A N 1
ATOM 2782 C CA . LEU A 1 379 ? 2.385 16.710 20.782 1.00 85.06 379 LEU A CA 1
ATOM 2783 C C . LEU A 1 379 ? 2.244 17.995 19.956 1.00 85.06 379 LEU A C 1
ATOM 2785 O O . LEU A 1 379 ? 3.207 18.774 19.888 1.00 85.06 379 LEU A O 1
ATOM 2789 N N . SER A 1 380 ? 1.086 18.232 19.341 1.00 86.69 380 SER A N 1
ATOM 2790 C CA . SER A 1 380 ? 0.853 19.449 18.561 1.00 86.69 380 SER A CA 1
ATOM 2791 C C . SER A 1 380 ? 0.511 20.631 19.464 1.00 86.69 380 SER A C 1
ATOM 2793 O O . SER A 1 380 ? -0.486 20.652 20.177 1.00 86.69 380 SER A O 1
ATOM 2795 N N . LEU A 1 381 ? 1.300 21.700 19.370 1.00 84.88 381 LEU A N 1
ATOM 2796 C CA . LEU A 1 381 ? 1.016 22.965 20.051 1.00 84.88 381 LEU A CA 1
ATOM 2797 C C . LEU A 1 381 ? 0.162 23.914 19.187 1.00 84.88 381 LEU A C 1
ATOM 2799 O O . LEU A 1 381 ? 0.050 25.102 19.505 1.00 84.88 381 LEU A O 1
ATOM 2803 N N . GLY A 1 382 ? -0.331 23.463 18.024 1.00 79.81 382 GLY A N 1
ATOM 2804 C CA . GLY A 1 382 ? -1.033 24.286 17.024 1.00 79.81 382 GLY A CA 1
ATOM 2805 C C . GLY A 1 382 ? -0.187 25.411 16.395 1.00 79.81 382 GLY A C 1
ATOM 2806 O O . GLY A 1 382 ? -0.639 26.131 15.503 1.00 79.81 382 GLY A O 1
ATOM 2807 N N . SER A 1 383 ? 1.063 25.583 16.831 1.00 77.88 383 SER A N 1
ATOM 2808 C CA . SER A 1 383 ? 2.043 26.564 16.330 1.00 77.88 383 SER A CA 1
ATOM 2809 C C . SER A 1 383 ? 3.479 26.024 16.278 1.00 77.88 383 SER A C 1
ATOM 2811 O O . SER A 1 383 ? 4.404 26.757 15.941 1.00 77.88 383 SER A O 1
ATOM 2813 N N . GLY A 1 384 ? 3.649 24.744 16.597 1.00 74.25 384 GLY A N 1
ATOM 2814 C CA . GLY A 1 384 ? 4.909 24.037 16.789 1.00 74.25 384 GLY A CA 1
ATOM 2815 C C . GLY A 1 384 ? 4.612 22.644 17.346 1.00 74.25 384 GLY A C 1
ATOM 2816 O O . GLY A 1 384 ? 3.445 22.310 17.563 1.00 74.25 384 GLY A O 1
ATOM 2817 N N . TRP A 1 385 ? 5.652 21.868 17.618 1.00 77.62 385 TRP A N 1
ATOM 2818 C CA . TRP A 1 385 ? 5.554 20.528 18.191 1.00 77.62 385 TRP A CA 1
ATOM 2819 C C . TRP A 1 385 ? 6.402 20.420 19.458 1.00 77.62 385 TRP A C 1
ATOM 2821 O O . TRP A 1 385 ? 7.501 20.971 19.521 1.00 77.62 385 TRP A O 1
ATOM 2831 N N . SER A 1 386 ? 5.907 19.684 20.452 1.00 79.25 386 SER A N 1
ATOM 2832 C CA . SER A 1 386 ? 6.672 19.294 21.641 1.00 79.25 386 SER A CA 1
ATOM 2833 C C . SER A 1 386 ? 6.966 17.800 21.567 1.00 79.25 386 SER A C 1
ATOM 2835 O O . SER A 1 386 ? 6.076 16.970 21.771 1.00 79.25 386 SER A O 1
ATOM 2837 N N . CYS A 1 387 ? 8.201 17.455 21.218 1.00 73.12 387 CYS A N 1
ATOM 2838 C CA . CYS A 1 387 ? 8.637 16.090 20.965 1.00 73.12 387 CYS A CA 1
ATOM 2839 C C . CYS A 1 387 ? 9.437 15.517 22.139 1.00 73.12 387 CYS A C 1
ATOM 2841 O O . CYS A 1 387 ? 10.240 16.187 22.793 1.00 73.12 387 CYS A O 1
ATOM 2843 N N . ARG A 1 388 ? 9.247 14.222 22.387 1.00 70.00 388 ARG A N 1
ATOM 2844 C CA . ARG A 1 388 ? 10.024 13.452 23.361 1.00 70.00 388 ARG A CA 1
ATOM 2845 C C . ARG A 1 388 ? 10.222 12.025 22.880 1.00 70.00 388 ARG A C 1
ATOM 2847 O O . ARG A 1 388 ? 9.279 11.372 22.440 1.00 70.00 388 ARG A O 1
ATOM 2854 N N . ASN A 1 389 ? 11.444 11.524 23.029 1.00 61.09 389 ASN A N 1
ATOM 2855 C CA . ASN A 1 389 ? 11.718 10.100 22.887 1.00 61.09 389 ASN A CA 1
ATOM 2856 C C . ASN A 1 389 ? 11.256 9.406 24.167 1.00 61.09 389 ASN A C 1
ATOM 2858 O O . ASN A 1 389 ? 11.841 9.600 25.234 1.00 61.09 389 ASN A O 1
ATOM 2862 N N . LEU A 1 390 ? 10.201 8.606 24.071 1.00 57.69 390 LEU A N 1
ATOM 2863 C CA . LEU A 1 390 ? 9.794 7.733 25.161 1.00 57.69 390 LEU A CA 1
ATOM 2864 C C . LEU A 1 390 ? 10.655 6.474 25.110 1.00 57.69 390 LEU A C 1
ATOM 2866 O O . LEU A 1 390 ? 10.858 5.902 24.035 1.00 57.69 390 LEU A O 1
ATOM 2870 N N . ALA A 1 391 ? 11.119 6.009 26.268 1.00 51.56 391 ALA A N 1
ATOM 2871 C CA . ALA A 1 391 ? 11.589 4.638 26.376 1.00 51.56 391 ALA A CA 1
ATOM 2872 C C . ALA A 1 391 ? 10.417 3.705 26.031 1.00 51.56 391 ALA A C 1
ATOM 2874 O O . ALA A 1 391 ? 9.339 3.820 26.621 1.00 51.56 391 ALA A O 1
ATOM 2875 N N . ALA A 1 392 ? 10.615 2.797 25.072 1.00 49.06 392 ALA A N 1
ATOM 2876 C CA . ALA A 1 392 ? 9.663 1.712 24.849 1.00 49.06 392 ALA A CA 1
ATOM 2877 C C . ALA A 1 392 ? 9.563 0.831 26.114 1.00 49.06 392 ALA A C 1
ATOM 2879 O O . ALA A 1 392 ? 10.435 0.891 26.979 1.00 49.06 392 ALA A O 1
ATOM 2880 N N . ALA A 1 393 ? 8.515 0.006 26.232 1.00 47.88 393 ALA A N 1
ATOM 2881 C CA . ALA A 1 393 ? 8.291 -0.852 27.403 1.00 47.88 393 ALA A CA 1
ATOM 2882 C C . ALA A 1 393 ? 9.556 -1.644 27.807 1.00 47.88 393 ALA A C 1
ATOM 2884 O O . ALA A 1 393 ? 9.942 -2.591 27.122 1.00 47.88 393 ALA A O 1
ATOM 2885 N N . THR A 1 394 ? 10.169 -1.311 28.945 1.00 45.72 394 THR A N 1
ATOM 2886 C CA . THR A 1 394 ? 11.326 -2.048 29.502 1.00 45.72 394 THR A CA 1
ATOM 2887 C C . THR A 1 394 ? 10.945 -2.947 30.684 1.00 45.72 394 THR A C 1
ATOM 2889 O O . THR A 1 394 ? 11.800 -3.466 31.404 1.00 45.72 394 THR A O 1
ATOM 2892 N N . ASP A 1 395 ? 9.645 -3.151 30.883 1.00 37.44 395 ASP A N 1
ATOM 2893 C CA . ASP A 1 395 ? 9.040 -3.679 32.102 1.00 37.44 395 ASP A CA 1
ATOM 2894 C C . ASP A 1 395 ? 9.152 -5.217 32.210 1.00 37.44 395 ASP A C 1
ATOM 2896 O O . ASP A 1 395 ? 8.166 -5.955 32.146 1.00 37.44 395 ASP A O 1
ATOM 2900 N N . GLY A 1 396 ? 10.376 -5.710 32.441 1.00 38.31 396 GLY A N 1
ATOM 2901 C CA . GLY A 1 396 ? 10.592 -6.930 33.233 1.00 38.31 396 GLY A CA 1
ATOM 2902 C C . GLY A 1 396 ? 11.258 -8.146 32.577 1.00 38.31 396 GLY A C 1
ATOM 2903 O O . GLY A 1 396 ? 11.341 -9.179 33.240 1.00 38.31 396 GLY A O 1
ATOM 2904 N N . TRP A 1 397 ? 11.769 -8.082 31.340 1.00 33.09 397 TRP A N 1
ATOM 2905 C CA . TRP A 1 397 ? 12.460 -9.231 30.715 1.00 33.09 397 TRP A CA 1
ATOM 2906 C C . TRP A 1 397 ? 13.984 -9.220 30.960 1.00 33.09 397 TRP A C 1
ATOM 2908 O O . TRP A 1 397 ? 14.786 -9.078 30.042 1.00 33.09 397 TRP A O 1
ATOM 2918 N N . SER A 1 398 ? 14.420 -9.441 32.204 1.00 30.06 398 SER A N 1
ATOM 2919 C CA . SER A 1 398 ? 15.847 -9.574 32.581 1.00 30.06 398 SER A CA 1
ATOM 2920 C C . SER A 1 398 ? 16.416 -10.996 32.384 1.00 30.06 398 SER A C 1
ATOM 2922 O O . SER A 1 398 ? 17.298 -11.450 33.114 1.00 30.06 398 SER A O 1
ATOM 2924 N N . GLY A 1 399 ? 15.895 -11.722 31.392 1.00 26.02 399 GLY A N 1
ATOM 2925 C CA . GLY A 1 399 ? 16.075 -13.164 31.216 1.00 26.02 399 GLY A CA 1
ATOM 2926 C C . GLY A 1 399 ? 16.753 -13.581 29.909 1.00 26.02 399 GLY A C 1
ATOM 2927 O O . GLY A 1 399 ? 16.077 -14.023 28.986 1.00 26.02 399 GLY A O 1
ATOM 2928 N N . GLY A 1 400 ? 18.089 -13.573 29.890 1.00 26.83 400 GLY A N 1
ATOM 2929 C CA . GLY A 1 400 ? 18.821 -14.703 29.299 1.00 26.83 400 GLY A CA 1
ATOM 2930 C C . GLY A 1 400 ? 19.223 -14.692 27.818 1.00 26.83 400 GLY A C 1
ATOM 2931 O O . GLY A 1 400 ? 19.377 -15.780 27.277 1.00 26.83 400 GLY A O 1
ATOM 2932 N N . ASN A 1 401 ? 19.442 -13.540 27.173 1.00 25.09 401 ASN A N 1
ATOM 2933 C CA . ASN A 1 401 ? 20.521 -13.326 26.181 1.00 25.09 401 ASN A CA 1
ATOM 2934 C C . ASN A 1 401 ? 20.490 -11.883 25.654 1.00 25.09 401 ASN A C 1
ATOM 2936 O O . ASN A 1 401 ? 19.443 -11.245 25.662 1.00 25.09 401 ASN A O 1
ATOM 2940 N N . GLY A 1 402 ? 21.633 -11.367 25.190 1.00 28.89 402 GLY A N 1
ATOM 2941 C CA . GLY A 1 402 ? 21.775 -9.998 24.672 1.00 28.89 402 GLY A CA 1
ATOM 2942 C C . GLY A 1 402 ? 21.147 -9.783 23.290 1.00 28.89 402 GLY A C 1
ATOM 2943 O O . GLY A 1 402 ? 21.866 -9.518 22.331 1.00 28.89 402 GLY A O 1
ATOM 2944 N N . GLY A 1 403 ? 19.824 -9.914 23.190 1.00 27.66 403 GLY A N 1
ATOM 2945 C CA . GLY A 1 403 ? 19.013 -9.511 22.041 1.00 27.66 403 GLY A CA 1
ATOM 2946 C C . GLY A 1 403 ? 18.058 -8.387 22.444 1.00 27.66 403 GLY A C 1
ATOM 2947 O O . GLY A 1 403 ? 17.561 -8.383 23.569 1.00 27.66 403 GLY A O 1
ATOM 2948 N N . SER A 1 404 ? 17.831 -7.426 21.542 1.00 32.97 404 SER A N 1
ATOM 2949 C CA . SER A 1 404 ? 16.973 -6.264 21.809 1.00 32.97 404 SER A CA 1
ATOM 2950 C C . SER A 1 404 ? 15.572 -6.676 22.261 1.00 32.97 404 SER A C 1
ATOM 2952 O O . SER A 1 404 ? 15.002 -7.650 21.758 1.00 32.97 404 SER A O 1
ATOM 2954 N N . ALA A 1 405 ? 14.994 -5.910 23.183 1.00 33.06 405 ALA A N 1
ATOM 2955 C CA . ALA A 1 405 ? 13.604 -6.086 23.554 1.00 33.06 405 ALA A CA 1
ATOM 2956 C C . ALA A 1 405 ? 12.703 -5.655 22.383 1.00 33.06 405 ALA A C 1
ATOM 2958 O O . ALA A 1 405 ? 12.507 -4.467 22.154 1.00 33.06 405 ALA A O 1
ATOM 2959 N N . VAL A 1 406 ? 12.091 -6.650 21.724 1.00 33.97 406 VAL A N 1
ATOM 2960 C CA . VAL A 1 406 ? 10.986 -6.500 20.753 1.00 33.97 406 VAL A CA 1
ATOM 2961 C C . VAL A 1 406 ? 11.441 -5.983 19.359 1.00 33.97 406 VAL A C 1
ATOM 2963 O O . VAL A 1 406 ? 12.564 -5.524 19.168 1.00 33.97 406 VAL A O 1
ATOM 2966 N N . LEU A 1 407 ? 10.518 -6.072 18.385 1.00 48.88 407 LEU A N 1
ATOM 2967 C CA . LEU A 1 407 ? 10.400 -5.211 17.190 1.00 48.88 407 LEU A CA 1
ATOM 2968 C C . LEU A 1 407 ? 10.936 -5.743 15.841 1.00 48.88 407 LEU A C 1
ATOM 2970 O O . LEU A 1 407 ? 11.619 -5.049 15.078 1.00 48.88 407 LEU A O 1
ATOM 2974 N N . GLU A 1 408 ? 10.488 -6.946 15.470 1.00 38.94 408 GLU A N 1
ATOM 2975 C CA . GLU A 1 408 ? 10.386 -7.344 14.060 1.00 38.94 408 GLU A CA 1
ATOM 2976 C C . GLU A 1 408 ? 9.105 -6.776 13.409 1.00 38.94 408 GLU A C 1
ATOM 2978 O O . GLU A 1 408 ? 8.040 -7.386 13.407 1.00 38.94 408 GLU A O 1
ATOM 2983 N N . ALA A 1 409 ? 9.246 -5.592 12.807 1.00 39.09 409 ALA A N 1
ATOM 2984 C CA . ALA A 1 409 ? 8.505 -5.143 11.619 1.00 39.09 409 ALA A CA 1
ATOM 2985 C C . ALA A 1 409 ? 6.968 -4.924 11.674 1.00 39.09 409 ALA A C 1
ATOM 2987 O O . ALA A 1 409 ? 6.371 -4.682 10.624 1.00 39.09 409 ALA A O 1
ATOM 2988 N N . ALA A 1 410 ? 6.305 -4.955 12.833 1.00 47.22 410 ALA A N 1
ATOM 2989 C CA . ALA A 1 410 ? 4.884 -4.590 12.940 1.00 47.22 410 ALA A CA 1
ATOM 2990 C C . ALA A 1 410 ? 4.677 -3.067 13.079 1.00 47.22 410 ALA A C 1
ATOM 2992 O O . ALA A 1 410 ? 5.360 -2.410 13.861 1.00 47.22 410 ALA A O 1
ATOM 2993 N N . THR A 1 411 ? 3.704 -2.506 12.352 1.00 55.22 411 THR A N 1
ATOM 2994 C CA . THR A 1 411 ? 3.248 -1.118 12.536 1.00 55.22 411 THR A CA 1
ATOM 2995 C C . THR A 1 411 ? 2.597 -0.926 13.909 1.00 55.22 411 THR A C 1
ATOM 2997 O O . THR A 1 411 ? 1.815 -1.799 14.295 1.00 55.22 411 THR A O 1
ATOM 3000 N N . PRO A 1 412 ? 2.800 0.212 14.602 1.00 67.56 412 PRO A N 1
ATOM 3001 C CA . PRO A 1 412 ? 1.970 0.553 15.753 1.00 67.56 412 PRO A CA 1
ATOM 3002 C C . PRO A 1 412 ? 0.508 0.684 15.307 1.00 67.56 412 PRO A C 1
ATOM 3004 O O . PRO A 1 412 ? 0.207 1.312 14.282 1.00 67.56 412 PRO A O 1
ATOM 3007 N N . LEU A 1 413 ? -0.392 0.061 16.063 1.00 78.06 413 LEU A N 1
ATOM 3008 C CA . LEU A 1 413 ? -1.834 0.227 15.909 1.00 78.06 413 LEU A CA 1
ATOM 3009 C C . LEU A 1 413 ? -2.318 1.193 16.985 1.00 78.06 413 LEU A C 1
ATOM 3011 O O . LEU A 1 413 ? -1.797 1.166 18.101 1.00 78.06 413 LEU A O 1
ATOM 3015 N N . LEU A 1 414 ? -3.292 2.033 16.647 1.00 85.25 414 LEU A N 1
ATOM 3016 C CA . LEU A 1 414 ? -3.929 2.934 17.601 1.00 85.25 414 LEU A CA 1
ATOM 3017 C C . LEU A 1 414 ? -5.323 2.420 17.947 1.00 85.25 414 LEU A C 1
ATOM 3019 O O . LEU A 1 414 ? -6.000 1.878 17.073 1.00 85.25 414 LEU A O 1
ATOM 3023 N N . GLY A 1 415 ? -5.731 2.622 19.193 1.00 87.94 415 GLY A N 1
ATOM 3024 C CA . GLY A 1 415 ? -7.084 2.378 19.690 1.00 87.94 415 GLY A CA 1
ATOM 3025 C C . GLY A 1 415 ? -7.189 2.799 21.153 1.00 87.94 415 GLY A C 1
ATOM 3026 O O . GLY A 1 415 ? -6.170 2.887 21.828 1.00 87.94 415 GLY A O 1
ATOM 3027 N N . ARG A 1 416 ? -8.385 3.090 21.657 1.00 91.69 416 ARG A N 1
ATOM 3028 C CA . ARG A 1 416 ? -8.637 3.382 23.075 1.00 91.69 416 ARG A CA 1
ATOM 3029 C C . ARG A 1 416 ? -8.704 2.061 23.837 1.00 91.69 416 ARG A C 1
ATOM 3031 O O . ARG A 1 416 ? -9.772 1.466 23.946 1.00 91.69 416 ARG A O 1
ATOM 3038 N N . PHE A 1 417 ? -7.581 1.549 24.332 1.00 90.69 417 PHE A N 1
ATOM 3039 C CA . PHE A 1 417 ? -7.569 0.236 24.990 1.00 90.69 417 PHE A CA 1
ATOM 3040 C C . PHE A 1 417 ? -8.072 0.297 26.438 1.00 90.69 417 PHE A C 1
ATOM 3042 O O . PHE A 1 417 ? -8.243 -0.754 27.061 1.00 90.69 417 PHE A O 1
ATOM 3049 N N . ASN A 1 418 ? -8.335 1.488 26.979 1.00 89.00 418 ASN A N 1
ATOM 3050 C CA . ASN A 1 418 ? -8.808 1.693 28.343 1.00 89.00 418 ASN A CA 1
ATOM 3051 C C . ASN A 1 418 ? -9.898 2.792 28.442 1.00 89.00 418 ASN A C 1
ATOM 3053 O O . ASN A 1 418 ? -10.307 3.368 27.438 1.00 89.00 418 ASN A O 1
ATOM 3057 N N . ASP A 1 419 ? -10.412 3.034 29.652 1.00 89.62 419 ASP A N 1
ATOM 3058 C CA . ASP A 1 419 ? -11.604 3.867 29.900 1.00 89.62 419 ASP A CA 1
ATOM 3059 C C . ASP A 1 419 ? -11.311 5.383 30.031 1.00 89.62 419 ASP A C 1
ATOM 3061 O O . ASP A 1 419 ? -12.194 6.151 30.418 1.00 89.62 419 ASP A O 1
ATOM 3065 N N . ASP A 1 420 ? -10.083 5.837 29.755 1.00 86.44 420 ASP A N 1
ATOM 3066 C CA . ASP A 1 420 ? -9.680 7.255 29.825 1.00 86.44 420 ASP A CA 1
ATOM 3067 C C . ASP A 1 420 ? -10.031 8.084 28.573 1.00 86.44 420 ASP A C 1
ATOM 3069 O O . ASP A 1 420 ? -9.832 9.299 28.563 1.00 86.44 420 ASP A O 1
ATOM 3073 N N . ALA A 1 421 ? -10.593 7.428 27.552 1.00 84.81 421 ALA A N 1
ATOM 3074 C CA . ALA A 1 421 ? -10.919 7.956 26.228 1.00 84.81 421 ALA A CA 1
ATOM 3075 C C . ALA A 1 421 ? -9.719 8.411 25.369 1.00 84.81 421 ALA A C 1
ATOM 3077 O O . ALA A 1 421 ? -9.935 8.888 24.250 1.00 84.81 421 ALA A O 1
ATOM 3078 N N . LEU A 1 422 ? -8.480 8.225 25.831 1.00 89.50 422 LEU A N 1
ATOM 3079 C CA . LEU A 1 422 ? -7.284 8.564 25.069 1.00 89.50 422 LEU A CA 1
ATOM 3080 C C . LEU A 1 422 ? -6.915 7.429 24.093 1.00 89.50 422 LEU A C 1
ATOM 3082 O O . LEU A 1 422 ? -7.071 6.247 24.404 1.00 89.50 422 LEU A O 1
ATOM 3086 N N . PRO A 1 423 ? -6.408 7.752 22.893 1.00 89.19 423 PRO A N 1
ATOM 3087 C CA . PRO A 1 423 ? -5.781 6.783 22.011 1.00 89.19 423 PRO A CA 1
ATOM 3088 C C . PRO A 1 423 ? -4.515 6.209 22.657 1.00 89.19 423 PRO A C 1
ATOM 3090 O O . PRO A 1 423 ? -3.603 6.929 23.060 1.00 89.19 423 PRO A O 1
ATOM 3093 N N . ASP A 1 424 ? -4.433 4.890 22.683 1.00 86.94 424 ASP A N 1
ATOM 3094 C CA . ASP A 1 424 ? -3.299 4.114 23.158 1.00 86.94 424 ASP A CA 1
ATOM 3095 C C . ASP A 1 424 ? -2.565 3.476 21.962 1.00 86.94 424 ASP A C 1
ATOM 3097 O O . ASP A 1 424 ? -3.107 3.345 20.859 1.00 86.94 424 ASP A O 1
ATOM 3101 N N . VAL A 1 425 ? -1.320 3.036 22.166 1.00 81.38 425 VAL A N 1
ATOM 3102 C CA . VAL A 1 425 ? -0.506 2.377 21.128 1.00 81.38 425 VAL A CA 1
ATOM 3103 C C . VAL A 1 425 ? -0.364 0.886 21.427 1.00 81.38 425 VAL A C 1
ATOM 3105 O O . VAL A 1 425 ? 0.322 0.484 22.369 1.00 81.38 425 VAL A O 1
ATOM 3108 N N . PHE A 1 426 ? -0.947 0.045 20.577 1.00 78.12 426 PHE A N 1
ATOM 3109 C CA . PHE A 1 426 ? -0.794 -1.409 20.615 1.00 78.12 426 PHE A CA 1
ATOM 3110 C C . PHE A 1 426 ? 0.318 -1.883 19.677 1.00 78.12 426 PHE A C 1
ATOM 3112 O O . PHE A 1 426 ? 0.451 -1.415 18.540 1.00 78.12 426 PHE A O 1
ATOM 3119 N N . GLN A 1 427 ? 1.102 -2.858 20.139 1.00 70.81 427 GLN A N 1
ATOM 3120 C CA . GLN A 1 427 ? 2.168 -3.476 19.353 1.00 70.81 427 GLN A CA 1
ATOM 3121 C C . GLN A 1 427 ? 1.863 -4.955 19.125 1.00 70.81 427 GLN A C 1
ATOM 3123 O O . GLN A 1 427 ? 1.943 -5.777 20.034 1.00 70.81 427 GLN A O 1
ATOM 3128 N N . PHE A 1 428 ? 1.544 -5.316 17.885 1.00 61.75 428 PHE A N 1
ATOM 3129 C CA . PHE A 1 428 ? 1.284 -6.706 17.533 1.00 61.75 428 PHE A CA 1
ATOM 3130 C C . PHE A 1 428 ? 2.587 -7.502 17.392 1.00 61.75 428 PHE A C 1
ATOM 3132 O O . PHE A 1 428 ? 3.474 -7.113 16.631 1.00 61.75 428 PHE A O 1
ATOM 3139 N N . ARG A 1 429 ? 2.698 -8.644 18.078 1.00 60.72 429 ARG A N 1
ATOM 3140 C CA . ARG A 1 429 ? 3.857 -9.540 17.976 1.00 60.72 429 ARG A CA 1
ATOM 3141 C C . ARG A 1 429 ? 3.399 -11.003 18.059 1.00 60.72 429 ARG A C 1
ATOM 3143 O O . ARG A 1 429 ? 2.614 -11.353 18.931 1.00 60.72 429 ARG A O 1
ATOM 3150 N N . ALA A 1 430 ? 3.847 -11.840 17.121 1.00 53.19 430 ALA A N 1
ATOM 3151 C CA . ALA A 1 430 ? 3.243 -13.153 16.847 1.00 53.19 430 ALA A CA 1
ATOM 3152 C C . ALA A 1 430 ? 3.831 -14.350 17.629 1.00 53.19 430 ALA A C 1
ATOM 3154 O O . ALA A 1 430 ? 3.453 -15.491 17.374 1.00 53.19 430 ALA A O 1
ATOM 3155 N N . ASP A 1 431 ? 4.764 -14.104 18.548 1.00 51.00 431 ASP A N 1
ATOM 3156 C CA . ASP A 1 431 ? 5.569 -15.099 19.276 1.00 51.00 431 ASP A CA 1
ATOM 3157 C C . ASP A 1 431 ? 5.534 -14.905 20.810 1.00 51.00 431 ASP A C 1
ATOM 3159 O O . ASP A 1 431 ? 6.390 -15.438 21.517 1.00 51.00 431 ASP A O 1
ATOM 3163 N N . VAL A 1 432 ? 4.569 -14.139 21.339 1.00 54.12 432 VAL A N 1
ATOM 3164 C CA . VAL A 1 432 ? 4.474 -13.783 22.769 1.00 54.12 432 VAL A CA 1
ATOM 3165 C C . VAL A 1 432 ? 3.096 -14.059 23.377 1.00 54.12 432 VAL A C 1
ATOM 3167 O O . VAL A 1 432 ? 2.056 -13.816 22.771 1.00 54.12 432 VAL A O 1
ATOM 3170 N N . ASP A 1 433 ? 3.104 -14.511 24.632 1.00 56.41 433 ASP A N 1
ATOM 3171 C CA . ASP A 1 433 ? 1.931 -14.760 25.485 1.00 56.41 433 ASP A CA 1
ATOM 3172 C C . ASP A 1 433 ? 1.342 -13.477 26.110 1.00 56.41 433 ASP A C 1
ATOM 3174 O O . ASP A 1 433 ? 0.238 -13.485 26.664 1.00 56.41 433 ASP A O 1
ATOM 3178 N N . ARG A 1 434 ? 2.076 -12.364 26.010 1.00 63.22 434 ARG A N 1
ATOM 3179 C CA . ARG A 1 434 ? 1.686 -11.027 26.470 1.00 63.22 434 ARG A CA 1
ATOM 3180 C C . ARG A 1 434 ? 1.598 -10.075 25.292 1.00 63.22 434 ARG A C 1
ATOM 3182 O O . ARG A 1 434 ? 2.546 -9.974 24.519 1.00 63.22 434 ARG A O 1
ATOM 3189 N N . LEU A 1 435 ? 0.505 -9.326 25.215 1.00 71.88 435 LEU A N 1
ATOM 3190 C CA . LEU A 1 435 ? 0.281 -8.321 24.181 1.00 71.88 435 LEU A CA 1
ATOM 3191 C C . LEU A 1 435 ? 0.729 -6.942 24.709 1.00 71.88 435 LEU A C 1
ATOM 3193 O O . LEU A 1 435 ? 0.139 -6.455 25.680 1.00 71.88 435 LEU A O 1
ATOM 3197 N N . PRO A 1 436 ? 1.789 -6.323 24.150 1.00 72.12 436 PRO A N 1
ATOM 3198 C CA . PRO A 1 436 ? 2.275 -5.029 24.615 1.00 72.12 436 PRO A CA 1
ATOM 3199 C C . PRO A 1 436 ? 1.341 -3.875 24.239 1.00 72.12 436 PRO A C 1
ATOM 3201 O O . PRO A 1 436 ? 0.959 -3.716 23.078 1.00 72.12 436 PRO A O 1
ATOM 3204 N N . VAL A 1 437 ? 1.048 -3.032 25.228 1.00 77.12 437 VAL A N 1
ATOM 3205 C CA . VAL A 1 437 ? 0.287 -1.788 25.069 1.00 77.12 437 VAL A CA 1
ATOM 3206 C C . VAL A 1 437 ? 1.052 -0.654 25.735 1.00 77.12 437 VAL A C 1
ATOM 3208 O O . VAL A 1 437 ? 1.493 -0.794 26.875 1.00 77.12 437 VAL A O 1
ATOM 3211 N N . CYS A 1 438 ? 1.203 0.461 25.032 1.00 77.88 438 CYS A N 1
ATOM 3212 C CA . CYS A 1 438 ? 1.585 1.755 25.579 1.00 77.88 438 CYS A CA 1
ATOM 3213 C C . CYS A 1 438 ? 0.317 2.572 25.788 1.00 77.88 438 CYS A C 1
ATOM 3215 O O . CYS A 1 438 ? -0.215 3.125 24.830 1.00 77.88 438 CYS A O 1
ATOM 3217 N N . LEU A 1 439 ? -0.154 2.617 27.035 1.00 81.00 439 LEU A N 1
ATOM 3218 C CA . LEU A 1 439 ? -1.295 3.444 27.410 1.00 81.00 439 LEU A CA 1
ATOM 3219 C C . LEU A 1 439 ? -0.865 4.913 27.448 1.00 81.00 439 LEU A C 1
ATOM 3221 O O . LEU A 1 439 ? 0.192 5.208 28.029 1.00 81.00 439 LEU A O 1
ATOM 3225 N N . SER A 1 440 ? -1.647 5.815 26.863 1.00 83.00 440 SER A N 1
ATOM 3226 C CA . SER A 1 440 ? -1.467 7.247 27.082 1.00 83.00 440 SER A CA 1
ATOM 3227 C C . SER A 1 440 ? -1.917 7.615 28.498 1.00 83.00 440 SER A C 1
ATOM 3229 O O . SER A 1 440 ? -2.728 6.946 29.124 1.00 83.00 440 SER A O 1
ATOM 3231 N N . LEU A 1 441 ? -1.326 8.668 29.050 1.00 79.06 441 LEU A N 1
ATOM 3232 C CA . LEU A 1 441 ? -1.723 9.297 30.315 1.00 79.06 441 LEU A CA 1
ATOM 3233 C C . LEU A 1 441 ? -1.958 10.807 30.114 1.00 79.06 441 LEU A C 1
ATOM 3235 O O . LEU A 1 441 ? -1.905 11.581 31.078 1.00 79.06 441 LEU A O 1
ATOM 3239 N N . GLY A 1 442 ? -2.051 11.231 28.847 1.00 73.88 442 GLY A N 1
ATOM 3240 C CA . GLY A 1 442 ? -2.059 12.597 28.312 1.00 73.88 442 GLY A CA 1
ATOM 3241 C C . GLY A 1 442 ? -0.777 13.399 28.567 1.00 73.88 442 GLY A C 1
ATOM 3242 O O . GLY A 1 442 ? -0.130 13.918 27.662 1.00 73.88 442 GLY A O 1
ATOM 3243 N N . SER A 1 443 ? -0.318 13.418 29.814 1.00 67.50 443 SER A N 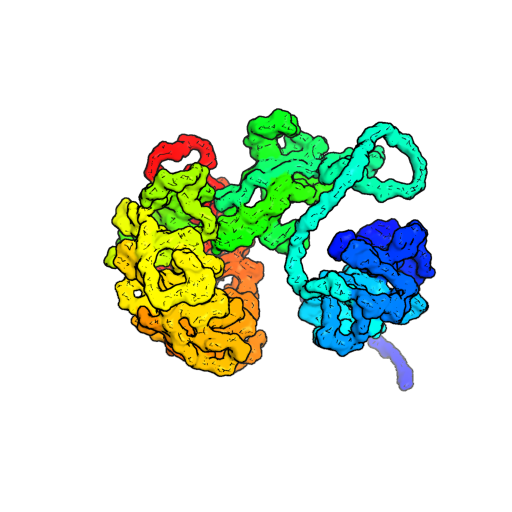1
ATOM 3244 C CA . SER A 1 443 ? 0.962 14.000 30.231 1.00 67.50 443 SER A CA 1
ATOM 3245 C C . SER A 1 443 ? 2.168 13.076 30.010 1.00 67.50 443 SER A C 1
ATOM 3247 O O . SER A 1 443 ? 3.312 13.529 30.076 1.00 67.50 443 SER A O 1
ATOM 3249 N N . GLY A 1 444 ? 1.956 11.797 29.700 1.00 68.62 444 GLY A N 1
ATOM 3250 C CA . GLY A 1 444 ? 2.993 10.767 29.600 1.00 68.62 444 GLY A CA 1
ATOM 3251 C C . GLY A 1 444 ? 2.417 9.440 29.112 1.00 68.62 444 GLY A C 1
ATOM 3252 O O . GLY A 1 444 ? 1.329 9.429 28.553 1.00 68.62 444 GLY A O 1
ATOM 3253 N N . TRP A 1 445 ? 3.144 8.341 29.318 1.00 74.56 445 TRP A N 1
ATOM 3254 C CA . TRP A 1 445 ? 2.779 7.017 28.804 1.00 74.56 445 TRP A CA 1
ATOM 3255 C C . TRP A 1 445 ? 3.119 5.913 29.811 1.00 74.56 445 TRP A C 1
ATOM 3257 O O . TRP A 1 445 ? 4.094 6.035 30.559 1.00 74.56 445 TRP A O 1
ATOM 3267 N N . SER A 1 446 ? 2.358 4.816 29.817 1.00 74.56 446 SER A N 1
ATOM 3268 C CA . SER A 1 446 ? 2.680 3.598 30.572 1.00 74.56 446 SER A CA 1
ATOM 3269 C C . SER A 1 446 ? 2.658 2.378 29.655 1.00 74.56 446 SER A C 1
ATOM 3271 O O . SER A 1 446 ? 1.599 1.863 29.305 1.00 74.56 446 SER A O 1
ATOM 3273 N N . CYS A 1 447 ? 3.843 1.900 29.278 1.00 72.12 447 CYS A N 1
ATOM 3274 C CA . CYS A 1 447 ? 3.993 0.755 28.389 1.00 72.12 447 CYS A CA 1
ATOM 3275 C C . CYS A 1 447 ? 4.176 -0.558 29.155 1.00 72.12 447 CYS A C 1
ATOM 3277 O O . CYS A 1 447 ? 5.104 -0.689 29.948 1.00 72.12 447 CYS A O 1
ATOM 3279 N N . ARG A 1 448 ? 3.305 -1.546 28.916 1.00 70.31 448 ARG A N 1
ATOM 3280 C CA . ARG A 1 448 ? 3.281 -2.824 29.646 1.00 70.31 448 ARG A CA 1
ATOM 3281 C C . ARG A 1 448 ? 2.958 -3.992 28.718 1.00 70.31 448 ARG A C 1
ATOM 3283 O O . ARG A 1 448 ? 2.085 -3.897 27.862 1.00 70.31 448 ARG A O 1
ATOM 3290 N N . GLY A 1 449 ? 3.612 -5.132 28.938 1.00 70.00 449 GLY A N 1
ATOM 3291 C CA . GLY A 1 449 ? 3.187 -6.413 28.368 1.00 70.00 449 GLY A CA 1
ATOM 3292 C C . GLY A 1 449 ? 1.973 -6.944 29.127 1.00 70.00 449 GLY A C 1
ATOM 3293 O O . GLY A 1 449 ? 2.148 -7.602 30.156 1.00 70.00 449 GLY A O 1
ATOM 3294 N N . LEU A 1 450 ? 0.763 -6.642 28.652 1.00 72.12 450 LEU A N 1
ATOM 3295 C CA . LEU A 1 450 ? -0.477 -7.046 29.313 1.00 72.12 450 LEU A CA 1
ATOM 3296 C C . LEU A 1 450 ? -0.755 -8.540 29.091 1.00 72.12 450 LEU A C 1
ATOM 3298 O O . LEU A 1 450 ? -0.534 -9.084 28.008 1.00 72.12 450 LEU A O 1
ATOM 3302 N N . VAL A 1 451 ? -1.236 -9.216 30.136 1.00 70.06 451 VAL A N 1
ATOM 3303 C CA . VAL A 1 451 ? -1.528 -10.656 30.090 1.00 70.06 451 VAL A CA 1
ATOM 3304 C C . VAL A 1 451 ? -2.782 -10.902 29.257 1.00 70.06 451 VAL A C 1
ATOM 3306 O O . VAL A 1 451 ? -3.821 -10.283 29.496 1.00 70.06 451 VAL A O 1
ATOM 3309 N N . ALA A 1 452 ? -2.695 -11.841 28.317 1.00 70.62 452 ALA A N 1
ATOM 3310 C CA . ALA A 1 452 ? -3.834 -12.309 27.547 1.00 70.62 452 ALA A CA 1
ATOM 3311 C C . ALA A 1 452 ? -4.395 -13.617 28.128 1.00 70.62 452 ALA A C 1
ATOM 3313 O O . ALA A 1 452 ? -3.727 -14.649 28.169 1.00 70.62 452 ALA A O 1
ATOM 3314 N N . GLY A 1 453 ? -5.639 -13.565 28.601 1.00 67.12 453 GLY A N 1
ATOM 3315 C CA . GLY A 1 453 ? -6.403 -14.726 29.040 1.00 67.12 453 GLY A CA 1
ATOM 3316 C C . GLY A 1 453 ? -7.129 -15.369 27.862 1.00 67.12 453 GLY A C 1
ATOM 3317 O O . GLY A 1 453 ? -8.013 -14.752 27.268 1.00 67.12 453 GLY A O 1
ATOM 3318 N N . TYR A 1 454 ? -6.782 -16.615 27.543 1.00 70.50 454 TYR A N 1
ATOM 3319 C CA . TYR A 1 454 ? -7.355 -17.360 26.419 1.00 70.50 454 TYR A CA 1
ATOM 3320 C C . TYR A 1 454 ? -8.480 -18.294 26.870 1.00 70.50 454 TYR A C 1
ATOM 3322 O O . TYR A 1 454 ? -8.338 -19.031 27.846 1.00 70.50 454 TYR A O 1
ATOM 3330 N N . SER A 1 455 ? -9.595 -18.302 26.135 1.00 59.47 455 SER A N 1
ATOM 3331 C CA . SER A 1 455 ? -10.745 -19.173 26.414 1.00 59.47 455 SER A CA 1
ATOM 3332 C C . SER A 1 455 ? -11.359 -19.758 25.135 1.00 59.47 455 SER A C 1
ATOM 3334 O O . SER A 1 455 ? -11.229 -19.194 24.051 1.00 59.47 455 SER A O 1
ATOM 3336 N N . GLY A 1 456 ? -12.010 -20.921 25.258 1.00 53.91 456 GLY A N 1
ATOM 3337 C CA . GLY A 1 456 ? -12.740 -21.579 24.161 1.00 53.91 456 GLY A CA 1
ATOM 3338 C C . GLY A 1 456 ? -11.936 -22.552 23.288 1.00 53.91 456 GLY A C 1
ATOM 3339 O O . GLY A 1 456 ? -12.534 -23.261 22.488 1.00 53.91 456 GLY A O 1
ATOM 3340 N N . GLY A 1 457 ? -10.616 -22.644 23.472 1.00 52.09 457 GLY A N 1
ATOM 3341 C CA . GLY A 1 457 ? -9.750 -23.503 22.662 1.00 52.09 457 GLY A CA 1
ATOM 3342 C C . GLY A 1 457 ? -9.416 -22.869 21.311 1.00 52.09 457 GLY A C 1
ATOM 3343 O O . GLY A 1 457 ? -10.286 -22.534 20.506 1.00 52.09 457 GLY A O 1
ATOM 3344 N N . LEU A 1 458 ? -8.123 -22.696 21.055 1.00 51.41 458 LEU A N 1
ATOM 3345 C CA . LEU A 1 458 ? -7.639 -22.249 19.757 1.00 51.41 458 LEU A CA 1
ATOM 3346 C C . LEU A 1 458 ? -7.593 -23.484 18.848 1.00 51.41 458 LEU A C 1
ATOM 3348 O O . LEU A 1 458 ? -6.906 -24.452 19.171 1.00 51.41 458 LEU A O 1
ATOM 3352 N N . GLY A 1 459 ? -8.381 -23.482 17.767 1.00 46.03 459 GLY A N 1
ATOM 3353 C CA . GLY A 1 459 ? -8.416 -24.580 16.795 1.00 46.03 459 GLY A CA 1
ATOM 3354 C C . GLY A 1 459 ? -7.051 -24.829 16.139 1.00 46.03 459 GLY A C 1
ATOM 3355 O O . GLY A 1 459 ? -6.107 -24.063 16.349 1.00 46.03 459 GLY A O 1
ATOM 3356 N N . GLU A 1 460 ? -6.944 -25.904 15.349 1.00 41.44 460 GLU A N 1
ATOM 3357 C CA . GLU A 1 460 ? -5.674 -26.362 14.763 1.00 41.44 460 GLU A CA 1
ATOM 3358 C C . GLU A 1 460 ? -4.802 -25.209 14.224 1.00 41.44 460 GLU A C 1
ATOM 3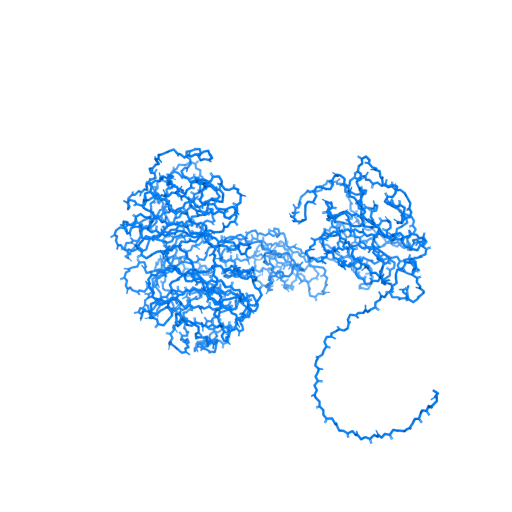360 O O . GLU A 1 460 ? -5.216 -24.427 13.367 1.00 41.44 460 GLU A O 1
ATOM 3365 N N . GLY A 1 461 ? -3.570 -25.112 14.741 1.00 45.81 461 GLY A N 1
ATOM 3366 C CA . GLY A 1 461 ? -2.543 -24.187 14.248 1.00 45.81 461 GLY A CA 1
ATOM 3367 C C . GLY A 1 461 ? -1.992 -23.166 15.250 1.00 45.81 461 GLY A C 1
ATOM 3368 O O . GLY A 1 461 ? -0.933 -22.611 14.983 1.00 45.81 461 GLY A O 1
ATOM 3369 N N . ASN A 1 462 ? -2.625 -22.937 16.406 1.00 51.47 462 ASN A N 1
ATOM 3370 C CA . ASN A 1 462 ? -2.095 -22.030 17.439 1.00 51.47 462 ASN A CA 1
ATOM 3371 C C . ASN A 1 462 ? -1.728 -22.816 18.705 1.00 51.47 462 ASN A C 1
ATOM 3373 O O . ASN A 1 462 ? -2.554 -23.017 19.594 1.00 51.47 462 ASN A O 1
ATOM 3377 N N . GLN A 1 463 ? -0.485 -23.312 18.747 1.00 49.84 463 GLN A N 1
ATOM 3378 C CA . GLN A 1 463 ? 0.041 -24.241 19.762 1.00 49.84 463 GLN A CA 1
ATOM 3379 C C . GLN A 1 463 ? 0.292 -23.567 21.131 1.00 49.84 463 GLN A C 1
ATOM 3381 O O . GLN A 1 463 ? 1.396 -23.608 21.664 1.00 49.84 463 GLN A O 1
ATOM 3386 N N . GLY A 1 464 ? -0.727 -22.909 21.690 1.00 47.94 464 GLY A N 1
ATOM 3387 C CA . GLY A 1 464 ? -0.627 -22.119 22.921 1.00 47.94 464 GLY A CA 1
ATOM 3388 C C . GLY A 1 464 ? 0.029 -20.743 22.746 1.00 47.94 464 GLY A C 1
ATOM 3389 O O . GLY A 1 464 ? 0.224 -20.054 23.739 1.00 47.94 464 GLY A O 1
ATOM 3390 N N . ALA A 1 465 ? 0.343 -20.330 21.513 1.00 48.59 465 ALA A N 1
ATOM 3391 C CA . ALA A 1 465 ? 1.034 -19.073 21.216 1.00 48.59 465 ALA A CA 1
ATOM 3392 C C . ALA A 1 465 ? 0.143 -17.824 21.359 1.00 48.59 465 ALA A C 1
ATOM 3394 O O . ALA A 1 465 ? 0.653 -16.710 21.369 1.00 48.59 465 ALA A O 1
ATOM 3395 N N . GLY A 1 466 ? -1.181 -17.989 21.451 1.00 50.34 466 GLY A N 1
ATOM 3396 C CA . GLY A 1 466 ? -2.148 -16.914 21.699 1.00 50.34 466 GLY A CA 1
ATOM 3397 C C . GLY A 1 466 ? -2.420 -16.003 20.496 1.00 50.34 466 GLY A C 1
ATOM 3398 O O . GLY A 1 466 ? -3.564 -15.630 20.226 1.00 50.34 466 GLY A O 1
ATOM 3399 N N . VAL A 1 467 ? -1.395 -15.771 19.685 1.00 59.09 467 VAL A N 1
ATOM 3400 C CA . VAL A 1 467 ? -1.450 -15.064 18.410 1.00 59.09 467 VAL A CA 1
ATOM 3401 C C . VAL A 1 467 ? -1.244 -16.045 17.256 1.00 59.09 467 VAL A C 1
ATOM 3403 O O . VAL A 1 467 ? -0.360 -16.899 17.305 1.00 59.09 467 VAL A O 1
ATOM 3406 N N . TYR A 1 468 ? -2.050 -15.947 16.198 1.00 62.78 468 TYR A N 1
ATOM 3407 C CA . TYR A 1 468 ? -1.804 -16.725 14.984 1.00 62.78 468 TYR A CA 1
ATOM 3408 C C . TYR A 1 468 ? -0.756 -16.024 14.106 1.00 62.78 468 TYR A C 1
ATOM 3410 O O . TYR A 1 468 ? -0.988 -14.922 13.603 1.00 62.78 468 TYR A O 1
ATOM 3418 N N . ALA A 1 469 ? 0.381 -16.681 13.872 1.00 61.88 469 ALA A N 1
ATOM 3419 C CA . ALA A 1 469 ? 1.405 -16.194 12.949 1.00 61.88 469 ALA A CA 1
ATOM 3420 C C . ALA A 1 469 ? 0.834 -15.946 11.538 1.00 61.88 469 ALA A C 1
ATOM 3422 O O . ALA A 1 469 ? 0.026 -16.729 11.035 1.00 61.88 469 ALA A O 1
ATOM 3423 N N . GLY A 1 470 ? 1.249 -14.841 10.910 1.00 64.94 470 GLY A N 1
ATOM 3424 C CA . GLY A 1 470 ? 0.754 -14.420 9.593 1.00 64.94 470 GLY A CA 1
ATOM 3425 C C . GLY A 1 470 ? -0.660 -13.823 9.580 1.00 64.94 470 GLY A C 1
ATOM 3426 O O . GLY A 1 470 ? -1.195 -13.600 8.499 1.00 64.94 470 GLY A O 1
ATOM 3427 N N . SER A 1 471 ? -1.275 -13.564 10.740 1.00 72.00 471 SER A N 1
ATOM 3428 C CA . SER A 1 471 ? -2.530 -12.804 10.809 1.00 72.00 471 SER A CA 1
ATOM 3429 C C . SER A 1 471 ? -2.314 -11.297 10.625 1.00 72.00 471 SER A C 1
ATOM 3431 O O . SER A 1 4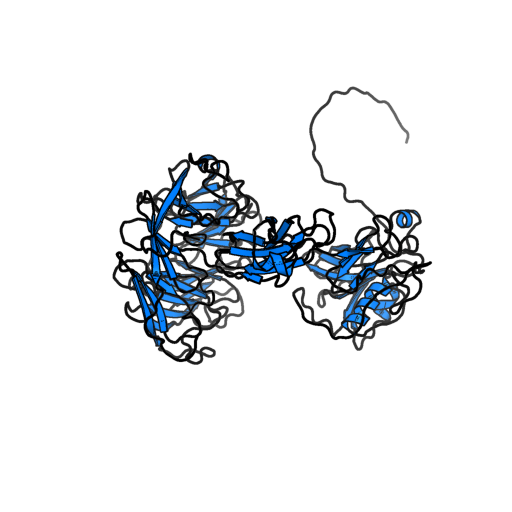71 ? -1.261 -10.749 10.959 1.00 72.00 471 SER A O 1
ATOM 3433 N N . THR A 1 472 ? -3.330 -10.629 10.082 1.00 76.69 472 THR A N 1
ATOM 3434 C CA . THR A 1 472 ? -3.418 -9.172 9.969 1.00 76.69 472 THR A CA 1
ATOM 3435 C C . THR A 1 472 ? -4.212 -8.641 11.162 1.00 76.69 472 THR A C 1
ATOM 3437 O O . THR A 1 472 ? -5.382 -9.004 11.303 1.00 76.69 472 THR A O 1
ATOM 3440 N N . PRO A 1 473 ? -3.619 -7.814 12.036 1.00 79.00 473 PRO A N 1
ATOM 3441 C CA . PRO A 1 473 ? -4.352 -7.246 13.152 1.00 79.00 473 PRO A CA 1
ATOM 3442 C C . PRO A 1 473 ? -5.243 -6.081 12.693 1.00 79.00 473 PRO A C 1
ATOM 3444 O O . PRO A 1 473 ? -4.801 -5.232 11.918 1.00 79.00 473 PRO A O 1
ATOM 3447 N N . LEU A 1 474 ? -6.478 -6.033 13.190 1.00 84.56 474 LEU A N 1
ATOM 3448 C CA . LEU A 1 474 ? -7.422 -4.921 13.014 1.00 84.56 474 LEU A CA 1
ATOM 3449 C C . LEU A 1 474 ? -7.896 -4.447 14.391 1.00 84.56 474 LEU A C 1
ATOM 3451 O O . LEU A 1 474 ? -8.016 -5.270 15.299 1.00 84.56 474 LEU A O 1
ATOM 3455 N N . VAL A 1 475 ? -8.150 -3.146 14.540 1.00 88.00 475 VAL A N 1
ATOM 3456 C CA . VAL A 1 475 ? -8.510 -2.507 15.816 1.00 88.00 475 VAL A CA 1
ATOM 3457 C C . VAL A 1 475 ? -9.866 -1.815 15.707 1.00 88.00 475 VAL A C 1
ATOM 3459 O O . VAL A 1 475 ? -10.175 -1.257 14.655 1.00 88.00 475 VAL A O 1
ATOM 3462 N N . GLY A 1 476 ? -10.638 -1.864 16.789 1.00 90.88 476 GLY A N 1
ATOM 3463 C CA . GLY A 1 476 ? -11.901 -1.148 16.975 1.00 90.88 476 GLY A CA 1
ATOM 3464 C C . GLY A 1 476 ? -12.733 -1.783 18.090 1.00 90.88 476 GLY A C 1
ATOM 3465 O O . GLY A 1 476 ? -12.490 -2.934 18.452 1.00 90.88 476 GLY A O 1
ATOM 3466 N N . ASP A 1 477 ? -13.688 -1.058 18.666 1.00 93.44 477 ASP A N 1
ATOM 3467 C CA . ASP A 1 477 ? -14.631 -1.599 19.655 1.00 93.44 477 ASP A CA 1
ATOM 3468 C C . ASP A 1 477 ? -15.545 -2.638 18.995 1.00 93.44 477 ASP A C 1
ATOM 3470 O O . ASP A 1 477 ? -16.575 -2.312 18.404 1.00 93.44 477 ASP A O 1
ATOM 3474 N N . PHE A 1 478 ? -15.151 -3.908 19.054 1.00 93.00 478 PHE A N 1
ATOM 3475 C CA . PHE A 1 478 ? -15.904 -4.999 18.448 1.00 93.00 478 PHE A CA 1
ATOM 3476 C C . PHE A 1 478 ? -17.025 -5.496 19.368 1.00 93.00 478 PHE A C 1
ATOM 3478 O O . PHE A 1 478 ? -17.872 -6.264 18.906 1.00 93.00 478 PHE A O 1
ATOM 3485 N N . ASN A 1 479 ? -17.059 -5.108 20.648 1.00 92.81 479 ASN A N 1
ATOM 3486 C CA . ASN A 1 479 ? -17.999 -5.671 21.619 1.00 92.81 479 ASN A CA 1
ATOM 3487 C C . ASN A 1 479 ? -19.067 -4.700 22.157 1.00 92.81 479 ASN A C 1
ATOM 3489 O O . ASN A 1 479 ? -20.106 -5.164 22.641 1.00 92.81 479 ASN A O 1
ATOM 3493 N N . GLY A 1 480 ? -18.893 -3.400 21.929 1.00 93.25 480 GLY A N 1
ATOM 3494 C CA . GLY A 1 480 ? -19.779 -2.317 22.350 1.00 93.25 480 GLY A CA 1
ATOM 3495 C C . GLY A 1 480 ? -19.520 -1.851 23.783 1.00 93.25 480 GLY A C 1
ATOM 3496 O O . GLY A 1 480 ? -20.465 -1.435 24.456 1.00 93.25 480 GLY A O 1
ATOM 3497 N N . ASP A 1 481 ? -18.286 -1.985 24.284 1.00 93.19 481 ASP A N 1
ATOM 3498 C CA . ASP A 1 481 ? -17.900 -1.550 25.638 1.00 93.19 481 ASP A CA 1
ATOM 3499 C C . ASP A 1 481 ? -17.094 -0.237 25.672 1.00 93.19 481 ASP A C 1
ATOM 3501 O O . ASP A 1 481 ? -16.680 0.203 26.749 1.00 93.19 481 ASP A O 1
ATOM 3505 N N . HIS A 1 482 ? -16.947 0.401 24.507 1.00 90.62 482 HIS A N 1
ATOM 3506 C CA . HIS A 1 482 ? -16.216 1.635 24.213 1.00 90.62 482 HIS A CA 1
ATOM 3507 C C . HIS A 1 482 ? -14.687 1.565 24.328 1.00 90.62 482 HIS A C 1
ATOM 3509 O O . HIS A 1 482 ? -14.022 2.576 24.056 1.00 90.62 482 HIS A O 1
ATOM 3515 N N . ARG A 1 483 ? -14.122 0.389 24.634 1.00 92.50 483 ARG A N 1
ATOM 3516 C CA . ARG A 1 483 ? -12.698 0.106 24.440 1.00 92.50 483 ARG A CA 1
ATOM 3517 C C . ARG A 1 483 ? -12.501 -0.556 23.085 1.00 92.50 483 ARG A C 1
ATOM 3519 O O . ARG A 1 483 ? -13.262 -1.427 22.682 1.00 92.50 483 ARG A O 1
ATOM 3526 N N . ASP A 1 484 ? -11.445 -0.165 22.391 1.00 92.94 484 ASP A N 1
ATOM 3527 C CA . ASP A 1 484 ? -11.068 -0.844 21.164 1.00 92.94 484 ASP A CA 1
ATOM 3528 C C . ASP A 1 484 ? -10.470 -2.225 21.488 1.00 92.94 484 ASP A C 1
ATOM 3530 O O . ASP A 1 484 ? -9.654 -2.389 22.395 1.00 92.94 484 ASP A O 1
ATOM 3534 N N . ASP A 1 485 ? -10.870 -3.234 20.725 1.00 91.25 485 ASP A N 1
ATOM 3535 C CA . ASP A 1 485 ? -10.382 -4.607 20.802 1.00 91.25 485 ASP A CA 1
ATOM 3536 C C . ASP A 1 485 ? -9.453 -4.903 19.605 1.00 91.25 485 ASP A C 1
ATOM 3538 O O . ASP A 1 485 ? -9.333 -4.102 18.674 1.00 91.25 485 ASP A O 1
ATOM 3542 N N . VAL A 1 486 ? -8.796 -6.072 19.586 1.00 86.00 486 VAL A N 1
ATOM 3543 C CA . VAL A 1 486 ? -7.915 -6.476 18.470 1.00 86.00 486 VAL A CA 1
ATOM 3544 C C . VAL A 1 486 ? -8.357 -7.794 17.838 1.00 86.00 486 VAL A C 1
ATOM 3546 O O . VAL A 1 486 ? -8.344 -8.850 18.478 1.00 86.00 486 VAL A O 1
ATOM 3549 N N . ILE A 1 487 ? -8.672 -7.762 16.544 1.00 83.06 487 ILE A N 1
ATOM 3550 C CA . ILE A 1 487 ? -8.953 -8.948 15.724 1.00 83.06 487 ILE A CA 1
ATOM 3551 C C . ILE A 1 487 ? -7.681 -9.470 15.081 1.00 83.06 487 ILE A C 1
ATOM 3553 O O . ILE A 1 487 ? -6.883 -8.702 14.558 1.00 83.06 487 ILE A O 1
ATOM 3557 N N . GLN A 1 488 ? -7.534 -10.793 15.044 1.00 80.38 488 GLN A N 1
ATOM 3558 C CA . GLN A 1 488 ? -6.460 -11.480 14.329 1.00 80.38 488 GLN A CA 1
ATOM 3559 C C . GLN A 1 488 ? -6.990 -12.053 13.005 1.00 80.38 488 GLN A C 1
ATOM 3561 O O . GLN A 1 488 ? -7.251 -13.256 12.896 1.00 80.38 488 GLN A O 1
ATOM 3566 N N . TYR A 1 489 ? -7.185 -11.198 11.996 1.00 78.38 489 TYR A N 1
ATOM 3567 C CA . TYR A 1 489 ? -7.731 -11.626 10.707 1.00 78.38 489 TYR A CA 1
ATOM 3568 C C . TYR A 1 489 ? -6.765 -12.586 10.010 1.00 78.38 489 TYR A C 1
ATOM 3570 O O . TYR A 1 489 ? -5.559 -12.347 9.939 1.00 78.38 489 TYR A O 1
ATOM 3578 N N . ARG A 1 490 ? -7.289 -13.689 9.477 1.00 77.00 490 ARG A N 1
ATOM 3579 C CA . ARG A 1 490 ? -6.510 -14.668 8.719 1.00 77.00 490 ARG A CA 1
ATOM 3580 C C . ARG A 1 490 ? -7.250 -15.087 7.477 1.00 77.00 490 ARG A C 1
ATOM 3582 O O . ARG A 1 490 ? -8.433 -15.409 7.536 1.00 77.00 490 ARG A O 1
ATOM 3589 N N . ASP A 1 491 ? -6.498 -15.183 6.391 1.00 71.19 491 ASP A N 1
ATOM 3590 C CA . ASP A 1 491 ? -7.033 -15.678 5.142 1.00 71.19 491 ASP A CA 1
ATOM 3591 C C . ASP A 1 491 ? -7.618 -17.100 5.285 1.00 71.19 491 ASP A C 1
ATOM 3593 O O . ASP A 1 491 ? -6.989 -17.991 5.861 1.00 71.19 491 ASP A O 1
ATOM 3597 N N . ALA A 1 492 ? -8.828 -17.294 4.751 1.00 64.81 492 ALA A N 1
ATOM 3598 C CA . ALA A 1 492 ? -9.593 -18.542 4.745 1.00 64.81 492 ALA A CA 1
ATOM 3599 C C . ALA A 1 492 ? -9.786 -19.209 6.130 1.00 64.81 492 ALA A C 1
ATOM 3601 O O . ALA A 1 492 ? -9.967 -20.427 6.210 1.00 64.81 492 ALA A O 1
ATOM 3602 N N . ALA A 1 493 ? -9.745 -18.441 7.226 1.00 71.38 493 ALA A N 1
ATOM 3603 C CA . ALA A 1 493 ? -9.924 -18.969 8.577 1.00 71.38 493 ALA A CA 1
ATOM 3604 C C . ALA A 1 493 ? -11.404 -19.168 8.944 1.00 71.38 493 ALA A C 1
ATOM 3606 O O . ALA A 1 493 ? -12.217 -18.270 8.787 1.00 71.38 493 ALA A O 1
ATOM 3607 N N . THR A 1 494 ? -11.739 -20.322 9.528 1.00 65.00 494 THR A N 1
ATOM 3608 C CA . THR A 1 494 ? -13.113 -20.687 9.934 1.00 65.00 494 THR A CA 1
ATOM 3609 C C . THR A 1 494 ? -13.617 -20.008 11.210 1.00 65.00 494 THR A C 1
ATOM 3611 O O . THR A 1 494 ? -14.719 -20.302 11.672 1.00 65.00 494 THR A O 1
ATOM 3614 N N . THR A 1 495 ? -12.816 -19.124 11.801 1.00 69.31 495 THR A N 1
ATOM 3615 C CA . THR A 1 495 ? -13.144 -18.330 12.987 1.00 69.31 495 THR A CA 1
ATOM 3616 C C . THR A 1 495 ? -12.514 -16.950 12.858 1.00 69.31 495 THR A C 1
ATOM 3618 O O . THR A 1 495 ? -11.437 -16.813 12.276 1.00 69.31 495 THR A O 1
ATOM 3621 N N . LEU A 1 496 ? -13.141 -15.946 13.475 1.00 77.50 496 LEU A N 1
ATOM 3622 C CA . LEU A 1 496 ? -12.563 -14.618 13.687 1.00 77.50 496 LEU A CA 1
ATOM 3623 C C . LEU A 1 496 ? -12.114 -14.521 15.158 1.00 77.50 496 LEU A C 1
ATOM 3625 O O . LEU A 1 496 ? -12.959 -14.384 16.050 1.00 77.50 496 LEU A O 1
ATOM 3629 N N . PRO A 1 497 ? -10.809 -14.674 15.457 1.00 78.75 497 PRO A N 1
ATOM 3630 C CA . PRO A 1 497 ? -10.288 -14.548 16.810 1.00 78.75 497 PRO A CA 1
ATOM 3631 C C . PRO A 1 497 ? -10.237 -13.076 17.206 1.00 78.75 497 PRO A C 1
ATOM 3633 O O . PRO A 1 497 ? -9.664 -12.261 16.480 1.00 78.75 497 PRO A O 1
ATOM 3636 N N . VAL A 1 498 ? -10.789 -12.760 18.375 1.00 83.88 498 VAL A N 1
ATOM 3637 C CA . VAL A 1 498 ? -10.807 -11.405 18.935 1.00 83.88 498 VAL A CA 1
ATOM 3638 C C . VAL A 1 498 ? -10.168 -11.435 20.317 1.00 83.88 498 VAL A C 1
ATOM 3640 O O . VAL A 1 498 ? -10.494 -12.294 21.142 1.00 83.88 498 VAL A O 1
ATOM 3643 N N . CYS A 1 499 ? -9.247 -10.511 20.556 1.00 85.06 499 CYS A N 1
ATOM 3644 C CA . CYS A 1 499 ? -8.694 -10.187 21.860 1.00 85.06 499 CYS A CA 1
ATOM 3645 C C . CYS A 1 499 ? -9.402 -8.944 22.382 1.00 85.06 499 CYS A C 1
ATOM 3647 O O . CYS A 1 499 ? -9.088 -7.838 21.955 1.00 85.06 499 CYS A O 1
ATOM 3649 N N . LEU A 1 500 ? -10.363 -9.159 23.282 1.00 89.31 500 LEU A N 1
ATOM 3650 C CA . LEU A 1 500 ? -11.137 -8.078 23.884 1.00 89.31 500 LEU A CA 1
ATOM 3651 C C . LEU A 1 500 ? -10.297 -7.342 24.932 1.00 89.31 500 LEU A C 1
ATOM 3653 O O . LEU A 1 500 ? -9.639 -8.015 25.739 1.00 89.31 500 LEU A O 1
ATOM 3657 N N . SER A 1 501 ? -10.316 -6.012 24.951 1.00 90.56 501 SER A N 1
ATOM 3658 C CA . SER A 1 501 ? -9.594 -5.233 25.952 1.00 90.56 501 SER A CA 1
ATOM 3659 C C . SER A 1 501 ? -10.362 -5.159 27.270 1.00 90.56 501 SER A C 1
ATOM 3661 O O . SER A 1 501 ? -11.543 -4.825 27.336 1.00 90.56 501 SER A O 1
ATOM 3663 N N . LEU A 1 502 ? -9.657 -5.437 28.366 1.00 88.69 502 LEU A N 1
ATOM 3664 C CA . LEU A 1 502 ? -10.166 -5.316 29.734 1.00 88.69 502 LEU A CA 1
ATOM 3665 C C . LEU A 1 502 ? -9.590 -4.079 30.454 1.00 88.69 502 LEU A C 1
ATOM 3667 O O . LEU A 1 502 ? -9.575 -4.051 31.688 1.00 88.69 502 LEU A O 1
ATOM 3671 N N . GLY A 1 503 ? -8.963 -3.146 29.721 1.00 86.06 503 GLY A N 1
ATOM 3672 C CA . GLY A 1 503 ? -8.207 -1.987 30.239 1.00 86.06 503 GLY A CA 1
ATOM 3673 C C . GLY A 1 503 ? -6.921 -2.328 31.017 1.00 86.06 503 GLY A C 1
ATOM 3674 O O . GLY A 1 503 ? -5.996 -1.530 31.115 1.00 86.06 503 GLY A O 1
ATOM 3675 N N . SER A 1 504 ? -6.836 -3.541 31.565 1.00 83.31 504 SER A N 1
ATOM 3676 C CA . SER A 1 504 ? -5.752 -4.046 32.421 1.00 83.31 504 SER A CA 1
ATOM 3677 C C . SER A 1 504 ? -5.153 -5.372 31.930 1.00 83.31 504 SER A C 1
ATOM 3679 O O . SER A 1 504 ? -4.213 -5.902 32.527 1.00 83.31 504 SER A O 1
ATOM 3681 N N . GLY A 1 505 ? -5.694 -5.916 30.841 1.00 81.81 505 GLY A N 1
ATOM 3682 C CA . GLY A 1 505 ? -5.413 -7.243 30.303 1.00 81.81 505 GLY A CA 1
ATOM 3683 C C . GLY A 1 505 ? -6.265 -7.509 29.066 1.00 81.81 505 GLY A C 1
ATOM 3684 O O . GLY A 1 505 ? -7.067 -6.663 28.677 1.00 81.81 505 GLY A O 1
ATOM 3685 N N . TRP A 1 506 ? -6.125 -8.696 28.483 1.00 83.94 506 TRP A N 1
ATOM 3686 C CA . TRP A 1 506 ? -6.872 -9.097 27.287 1.00 83.94 506 TRP A CA 1
ATOM 3687 C C . TRP A 1 506 ? -7.696 -10.362 27.531 1.00 83.94 506 TRP A C 1
ATOM 3689 O O . TRP A 1 506 ? -7.229 -11.289 28.195 1.00 83.94 506 TRP A O 1
ATOM 3699 N N . SER A 1 507 ? -8.897 -10.444 26.954 1.00 85.31 507 SER A N 1
ATOM 3700 C CA . SER A 1 507 ? -9.702 -11.670 26.887 1.00 85.31 507 SER A CA 1
ATOM 3701 C C . SER A 1 507 ? -9.795 -12.160 25.445 1.00 85.31 507 SER A C 1
ATOM 3703 O O . SER A 1 507 ? -10.667 -11.750 24.680 1.00 85.31 507 SER A O 1
ATOM 3705 N N . CYS A 1 508 ? -8.894 -13.064 25.073 1.00 80.94 508 CYS A N 1
ATOM 3706 C CA . CYS A 1 508 ? -8.814 -13.602 23.723 1.00 80.94 508 CYS A CA 1
ATOM 3707 C C . CYS A 1 508 ? -9.682 -14.859 23.557 1.00 80.94 508 CYS A C 1
ATOM 3709 O O . CYS A 1 508 ? -9.631 -15.799 24.362 1.00 80.94 508 CYS A O 1
ATOM 3711 N N . ARG A 1 509 ? -10.490 -14.877 22.495 1.00 78.50 509 ARG A N 1
ATOM 3712 C CA . ARG A 1 509 ? -11.451 -15.946 22.189 1.00 78.50 509 ARG A CA 1
ATOM 3713 C C . ARG A 1 509 ? -11.702 -16.056 20.684 1.00 78.50 509 ARG A C 1
ATOM 3715 O O . ARG A 1 509 ? -11.672 -15.063 19.963 1.00 78.50 509 ARG A O 1
ATOM 3722 N N . ASN A 1 510 ? -11.995 -17.264 20.211 1.00 76.00 510 ASN A N 1
ATOM 3723 C CA . ASN A 1 510 ? -12.537 -17.465 18.866 1.00 76.00 510 ASN A CA 1
ATOM 3724 C C . ASN A 1 510 ? -14.036 -17.132 18.900 1.00 76.00 510 ASN A C 1
ATOM 3726 O O . ASN A 1 510 ? -14.807 -17.889 19.491 1.00 76.00 510 ASN A O 1
ATOM 3730 N N . LEU A 1 511 ? -14.452 -16.014 18.297 1.00 76.00 511 LEU A N 1
ATOM 3731 C CA . LEU A 1 511 ? -15.873 -15.691 18.169 1.00 76.00 511 LEU A CA 1
ATOM 3732 C C . LEU A 1 511 ? -16.489 -16.477 17.005 1.00 76.00 511 LEU A C 1
ATOM 3734 O O . LEU A 1 511 ? -15.896 -16.602 15.931 1.00 76.00 511 LEU A O 1
ATOM 3738 N N . ALA A 1 512 ? -17.682 -17.027 17.232 1.00 69.62 512 ALA A N 1
ATOM 3739 C CA . ALA A 1 512 ? -18.406 -17.797 16.226 1.00 69.62 512 ALA A CA 1
ATOM 3740 C C . ALA A 1 512 ? -19.033 -16.870 15.176 1.00 69.62 512 ALA A C 1
ATOM 3742 O O . ALA A 1 512 ? -19.607 -15.839 15.527 1.00 69.62 512 ALA A O 1
ATOM 3743 N N . ALA A 1 513 ? -18.972 -17.264 13.903 1.00 72.81 513 ALA A N 1
ATOM 3744 C CA . ALA A 1 513 ? -19.622 -16.558 12.806 1.00 72.81 513 ALA A CA 1
ATOM 3745 C C . ALA A 1 513 ? -20.838 -17.337 12.288 1.00 72.81 513 ALA A C 1
ATOM 3747 O O . ALA A 1 513 ? -20.736 -18.498 11.890 1.00 72.81 513 ALA A O 1
ATOM 3748 N N . SER A 1 514 ? -21.994 -16.679 12.275 1.00 71.25 514 SER A N 1
ATOM 3749 C CA . SER A 1 514 ? -23.156 -17.099 11.489 1.00 71.25 514 SER A CA 1
ATOM 3750 C C . SER A 1 514 ? -23.014 -16.578 10.055 1.00 71.25 514 SER A C 1
ATOM 3752 O O . SER A 1 514 ? -22.413 -15.524 9.846 1.00 71.25 514 SER A O 1
ATOM 3754 N N . HIS A 1 515 ? -23.517 -17.318 9.063 1.00 69.56 515 HIS A N 1
ATOM 3755 C CA . HIS A 1 515 ? -23.317 -16.998 7.645 1.00 69.56 515 HIS A CA 1
ATOM 3756 C C . HIS A 1 515 ? -24.596 -17.158 6.811 1.00 69.56 515 HIS A C 1
ATOM 3758 O O . HIS A 1 515 ? -25.336 -18.125 6.992 1.00 69.56 515 HIS A O 1
ATOM 3764 N N . THR A 1 516 ? -24.825 -16.245 5.861 1.00 57.88 516 THR A N 1
ATOM 3765 C CA . THR A 1 516 ? -25.860 -16.353 4.812 1.00 57.88 516 THR A CA 1
ATOM 3766 C C . THR A 1 516 ? -25.387 -15.744 3.477 1.00 57.88 516 THR A C 1
ATOM 3768 O O . THR A 1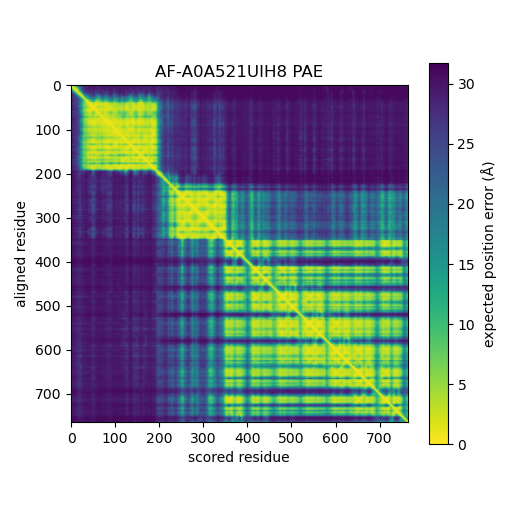 516 ? -24.702 -14.721 3.463 1.00 57.88 516 THR A O 1
ATOM 3771 N N . GLY A 1 517 ? -25.744 -16.361 2.342 1.00 53.38 517 GLY A N 1
ATOM 3772 C CA . GLY A 1 517 ? -25.405 -15.894 0.982 1.00 53.38 517 GLY A CA 1
ATOM 3773 C C . GLY A 1 517 ? -24.826 -17.002 0.089 1.00 53.38 517 GLY A C 1
ATOM 3774 O O . GLY A 1 517 ? -24.002 -17.787 0.551 1.00 53.38 517 GLY A O 1
ATOM 3775 N N . ASP A 1 518 ? -25.257 -17.058 -1.179 1.00 51.44 518 ASP A N 1
ATOM 3776 C CA . ASP A 1 518 ? -25.174 -18.273 -2.017 1.00 51.44 518 ASP A CA 1
ATOM 3777 C C . ASP A 1 518 ? -24.231 -18.204 -3.242 1.00 51.44 518 ASP A C 1
ATOM 3779 O O . ASP A 1 518 ? -24.121 -19.189 -3.975 1.00 51.44 518 ASP A O 1
ATOM 3783 N N . GLU A 1 519 ? -23.511 -17.101 -3.485 1.00 46.91 519 GLU A N 1
ATOM 3784 C CA . GLU A 1 519 ? -22.559 -17.025 -4.610 1.00 46.91 519 GLU A CA 1
ATOM 3785 C C . GLU A 1 519 ? -21.103 -17.241 -4.168 1.00 46.91 519 GLU A C 1
ATOM 3787 O O . GLU A 1 519 ? -20.555 -16.500 -3.353 1.00 46.91 519 GLU A O 1
ATOM 3792 N N . GLY A 1 520 ? -20.472 -18.283 -4.725 1.00 46.50 520 GLY A N 1
ATOM 3793 C CA . GLY A 1 520 ? -19.090 -18.681 -4.434 1.00 46.50 520 GLY A CA 1
ATOM 3794 C C . GLY A 1 520 ? -18.983 -20.009 -3.679 1.00 46.50 520 GLY A C 1
ATOM 3795 O O . GLY A 1 520 ? -18.817 -20.047 -2.459 1.00 46.50 520 GLY A O 1
ATOM 3796 N N . ALA A 1 521 ? -19.018 -21.128 -4.407 1.00 36.16 521 ALA A N 1
ATOM 3797 C CA . ALA A 1 521 ? -18.795 -22.449 -3.823 1.00 36.16 521 ALA A CA 1
ATOM 3798 C C . ALA A 1 521 ? -17.363 -22.575 -3.262 1.00 36.16 521 ALA A C 1
ATOM 3800 O O . ALA A 1 521 ? -16.399 -22.566 -4.026 1.00 36.16 521 ALA A O 1
ATOM 3801 N N . GLY A 1 522 ? -17.213 -22.751 -1.941 1.00 41.88 522 GLY A N 1
ATOM 3802 C CA . GLY A 1 522 ? -15.916 -23.139 -1.367 1.00 41.88 522 GLY A CA 1
ATOM 3803 C C . GLY A 1 522 ? -15.669 -22.920 0.129 1.00 41.88 522 GLY A C 1
ATOM 3804 O O . GLY A 1 522 ? -14.738 -23.527 0.648 1.00 41.88 522 GLY A O 1
ATOM 3805 N N . ASN A 1 523 ? -16.450 -22.100 0.845 1.00 47.41 523 ASN A N 1
ATOM 3806 C CA . ASN A 1 523 ? -16.011 -21.619 2.169 1.00 47.41 523 ASN A CA 1
ATOM 3807 C C . ASN A 1 523 ? -16.416 -22.466 3.401 1.00 47.41 523 ASN A C 1
ATOM 3809 O O . ASN A 1 523 ? -16.069 -22.119 4.524 1.00 47.41 523 ASN A O 1
ATOM 3813 N N . GLY A 1 524 ? -17.18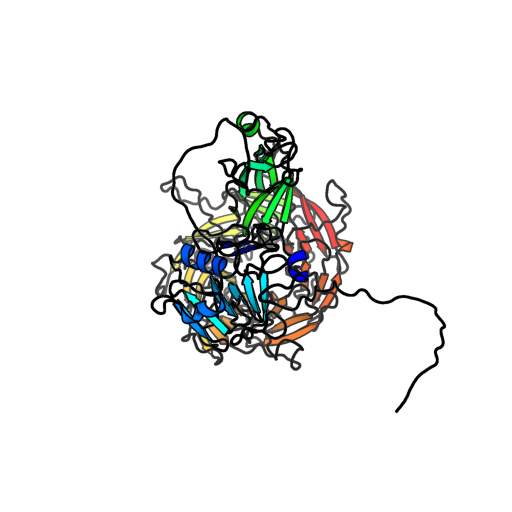8 -23.547 3.251 1.00 49.50 524 GLY A N 1
ATOM 3814 C CA . GLY A 1 524 ? -17.492 -24.466 4.369 1.00 49.50 524 GLY A CA 1
ATOM 3815 C C . GLY A 1 524 ? -18.109 -23.837 5.638 1.00 49.50 524 GLY A C 1
ATOM 3816 O O . GLY A 1 524 ? -18.003 -24.427 6.708 1.00 49.50 524 GLY A O 1
ATOM 3817 N N . GLY A 1 525 ? -18.727 -22.652 5.535 1.00 51.47 525 GLY A N 1
ATOM 3818 C CA . GLY A 1 525 ? -19.356 -21.929 6.651 1.00 51.47 525 GLY A CA 1
ATOM 3819 C C . GLY A 1 525 ? -18.464 -20.961 7.448 1.00 51.47 525 GLY A C 1
ATOM 3820 O O . GLY A 1 525 ? -18.896 -20.475 8.488 1.00 51.47 525 GLY A O 1
ATOM 3821 N N . SER A 1 526 ? -17.250 -20.669 6.970 1.00 58.31 526 SER A N 1
ATOM 3822 C CA . SER A 1 526 ? -16.210 -19.880 7.664 1.00 58.31 526 SER A CA 1
ATOM 3823 C C . SER A 1 526 ? -16.538 -18.395 7.927 1.00 58.31 526 SER A C 1
ATOM 3825 O O . SER A 1 526 ? -16.067 -17.823 8.906 1.00 58.31 526 SER A O 1
ATOM 3827 N N . GLY A 1 527 ? -17.305 -17.744 7.045 1.00 67.06 527 GLY A N 1
ATOM 3828 C CA . GLY A 1 527 ? -17.507 -16.285 7.061 1.00 67.06 527 GLY A CA 1
ATOM 3829 C C . GLY A 1 527 ? -16.346 -15.467 6.465 1.00 67.06 527 GLY A C 1
ATOM 3830 O O . GLY A 1 527 ? -16.586 -14.365 5.975 1.00 67.06 527 GLY A O 1
ATOM 3831 N N . VAL A 1 528 ? -15.125 -16.017 6.408 1.00 75.25 528 VAL A N 1
ATOM 3832 C CA . VAL A 1 528 ? -13.924 -15.380 5.831 1.00 75.25 528 VAL A CA 1
ATOM 3833 C C . VAL A 1 528 ? -13.546 -16.000 4.482 1.00 75.25 528 VAL A C 1
ATOM 3835 O O . VAL A 1 528 ? -13.418 -17.218 4.377 1.00 75.25 528 VAL A O 1
ATOM 3838 N N . TYR A 1 529 ? -13.364 -15.187 3.444 1.00 74.56 529 TYR A N 1
ATOM 3839 C CA . TYR A 1 529 ? -13.209 -15.595 2.044 1.00 74.56 529 TYR A CA 1
ATOM 3840 C C . TYR A 1 529 ? -11.749 -15.561 1.580 1.00 74.56 529 TYR A C 1
ATOM 3842 O O . TYR A 1 529 ? -10.996 -14.645 1.910 1.00 74.56 529 TYR A O 1
ATOM 3850 N N . ARG A 1 530 ? -11.346 -16.552 0.766 1.00 76.94 530 ARG A N 1
ATOM 3851 C CA . ARG A 1 530 ? -9.933 -16.740 0.410 1.00 76.94 530 ARG A CA 1
ATOM 3852 C C . ARG A 1 530 ? -9.345 -15.579 -0.405 1.00 76.94 530 ARG A C 1
ATOM 3854 O O . ARG A 1 530 ? -9.684 -15.380 -1.571 1.00 76.94 530 ARG A O 1
ATOM 3861 N N . GLY A 1 531 ? -8.345 -14.945 0.187 1.00 74.50 531 GLY A N 1
ATOM 3862 C CA . GLY A 1 531 ? -7.398 -13.952 -0.288 1.00 74.50 531 GLY A CA 1
ATOM 3863 C C . GLY A 1 531 ? -8.011 -12.583 -0.551 1.00 74.50 531 GLY A C 1
ATOM 3864 O O . GLY A 1 531 ? -7.506 -11.876 -1.422 1.00 74.50 531 GLY A O 1
ATOM 3865 N N . GLY A 1 532 ? -9.099 -12.239 0.140 1.00 75.88 532 GLY A N 1
ATOM 3866 C CA . GLY A 1 532 ? -9.521 -10.848 0.300 1.00 75.88 532 GLY A CA 1
ATOM 3867 C C . GLY A 1 532 ? -8.772 -10.174 1.451 1.00 75.88 532 GLY A C 1
ATOM 3868 O O . GLY A 1 532 ? -8.362 -10.838 2.409 1.00 75.88 532 GLY A O 1
ATOM 3869 N N . THR A 1 533 ? -8.615 -8.853 1.374 1.00 78.50 533 THR A N 1
ATOM 3870 C CA . THR A 1 533 ? -8.212 -8.040 2.531 1.00 78.50 533 THR A CA 1
ATOM 3871 C C . THR A 1 533 ? -9.429 -7.765 3.405 1.00 78.50 533 THR A C 1
ATOM 3873 O O . THR A 1 533 ? -10.535 -7.653 2.878 1.00 78.50 533 THR A O 1
ATOM 3876 N N . ALA A 1 534 ? -9.238 -7.624 4.714 1.00 84.12 534 ALA A N 1
ATOM 3877 C CA . ALA A 1 534 ? -10.278 -7.130 5.609 1.00 84.12 534 ALA A CA 1
ATOM 3878 C C . ALA A 1 534 ? -10.061 -5.653 5.955 1.00 84.12 534 ALA A C 1
ATOM 3880 O O . ALA A 1 534 ? -8.925 -5.173 5.968 1.00 84.12 534 ALA A O 1
ATOM 3881 N N . LEU A 1 535 ? -11.161 -4.953 6.215 1.00 87.38 535 LEU A N 1
ATOM 3882 C CA . LEU A 1 535 ? -11.211 -3.568 6.682 1.00 87.38 535 LEU A CA 1
ATOM 3883 C C . LEU A 1 535 ? -12.231 -3.491 7.821 1.00 87.38 535 LEU A C 1
ATOM 3885 O O . LEU A 1 535 ? -13.183 -4.273 7.839 1.00 87.38 535 LEU A O 1
ATOM 3889 N N . ALA A 1 536 ? -12.025 -2.556 8.741 1.00 89.44 536 ALA A N 1
ATOM 3890 C CA . ALA A 1 536 ? -12.862 -2.353 9.916 1.00 89.44 536 ALA A CA 1
ATOM 3891 C C . ALA A 1 536 ? -13.562 -0.985 9.859 1.00 89.44 536 ALA A C 1
ATOM 3893 O O . ALA A 1 536 ? -13.021 -0.043 9.278 1.00 89.44 536 ALA A O 1
ATOM 3894 N N . GLY A 1 537 ? -14.749 -0.902 10.451 1.00 91.31 537 GLY A N 1
ATOM 3895 C CA . GLY A 1 537 ? -15.581 0.301 10.552 1.00 91.31 537 GLY A CA 1
ATOM 3896 C C . GLY A 1 537 ? -16.982 -0.077 11.031 1.00 91.31 537 GLY A C 1
ATOM 3897 O O . GLY A 1 537 ? -17.366 -1.229 10.875 1.00 91.31 537 GLY A O 1
ATOM 3898 N N . ASP A 1 538 ? -17.733 0.842 11.632 1.00 93.56 538 ASP A N 1
ATOM 3899 C CA . ASP A 1 538 ? -19.153 0.621 11.952 1.00 93.56 538 ASP A CA 1
ATOM 3900 C C . ASP A 1 538 ? -19.964 0.687 10.650 1.00 93.56 538 ASP A C 1
ATOM 3902 O O . ASP A 1 538 ? -20.097 1.768 10.072 1.00 93.56 538 ASP A O 1
ATOM 3906 N N . PHE A 1 539 ? -20.428 -0.453 10.128 1.00 93.50 539 PHE A N 1
ATOM 3907 C CA . PHE A 1 539 ? -21.111 -0.508 8.834 1.00 93.50 539 PHE A CA 1
ATOM 3908 C C . PHE A 1 539 ? -22.640 -0.465 8.978 1.00 93.50 539 PHE A C 1
ATOM 3910 O O . PHE A 1 539 ? -23.303 -0.122 7.993 1.00 93.50 539 PHE A O 1
ATOM 3917 N N . ASP A 1 540 ? -23.227 -0.767 10.143 1.00 93.81 540 ASP A N 1
ATOM 3918 C CA . ASP A 1 540 ? -24.686 -0.717 10.357 1.00 93.81 540 ASP A CA 1
ATOM 3919 C C . ASP A 1 540 ? -25.209 0.421 11.252 1.00 93.81 540 ASP A C 1
ATOM 3921 O O . ASP A 1 540 ? -26.414 0.723 11.212 1.00 93.81 540 ASP A O 1
ATOM 3925 N N . GLY A 1 541 ? -24.312 1.174 11.881 1.00 94.31 541 GLY A N 1
ATOM 3926 C CA . GLY A 1 541 ? -24.588 2.349 12.704 1.00 94.31 541 GLY A CA 1
ATOM 3927 C C . GLY A 1 541 ? -24.997 2.003 14.136 1.00 94.31 541 GLY A C 1
ATOM 3928 O O . GLY A 1 541 ? -25.711 2.796 14.759 1.00 94.31 541 GLY A O 1
ATOM 3929 N N . ASP A 1 542 ? -24.643 0.815 14.640 1.00 94.44 542 ASP A N 1
ATOM 3930 C CA . ASP A 1 542 ? -24.960 0.397 16.012 1.00 94.44 542 ASP A CA 1
ATOM 3931 C C . ASP A 1 542 ? -23.910 0.794 17.067 1.00 94.44 542 ASP A C 1
ATOM 3933 O O . ASP A 1 542 ? -24.142 0.611 18.268 1.00 94.44 542 ASP A O 1
ATOM 3937 N N . GLY A 1 543 ? -22.810 1.417 16.636 1.00 92.25 543 GLY A N 1
ATOM 3938 C CA . GLY A 1 543 ? -21.711 1.883 17.477 1.00 92.25 543 GLY A CA 1
ATOM 3939 C C . GLY A 1 543 ? -20.611 0.846 17.699 1.00 92.25 543 GLY A C 1
ATOM 3940 O O . GLY A 1 543 ? -19.626 1.162 18.372 1.00 92.25 543 GLY A O 1
ATOM 3941 N N . ARG A 1 544 ? -20.749 -0.372 17.161 1.00 94.62 544 ARG A N 1
ATOM 3942 C CA . ARG A 1 544 ? -19.695 -1.392 17.162 1.00 94.62 544 ARG A CA 1
ATOM 3943 C C . ARG A 1 544 ? -18.927 -1.368 15.854 1.00 94.62 544 ARG A C 1
ATOM 3945 O O . ARG A 1 544 ? -19.428 -1.023 14.793 1.00 94.62 544 ARG A O 1
ATOM 3952 N N . THR A 1 545 ? -17.679 -1.792 15.934 1.00 94.44 545 THR A N 1
ATOM 3953 C CA . THR A 1 545 ? -16.850 -2.007 14.759 1.00 94.44 545 THR A CA 1
ATOM 3954 C C . THR A 1 545 ? -17.264 -3.320 14.101 1.00 94.44 545 THR A C 1
ATOM 3956 O O . THR A 1 545 ? -17.291 -4.373 14.737 1.00 94.44 545 THR A O 1
ATOM 3959 N N . ASP A 1 546 ? -17.546 -3.265 12.810 1.00 93.00 546 ASP A N 1
ATOM 3960 C CA . ASP A 1 546 ? -17.810 -4.410 11.951 1.00 93.00 546 ASP A CA 1
ATOM 3961 C C . ASP A 1 546 ? -16.578 -4.721 11.086 1.00 93.00 546 ASP A C 1
ATOM 3963 O O . ASP A 1 546 ? -15.556 -4.026 11.116 1.00 93.00 546 ASP A O 1
ATOM 3967 N N . LEU A 1 547 ? -16.670 -5.775 10.274 1.00 89.38 547 LEU A N 1
ATOM 3968 C CA . LEU A 1 547 ? -15.671 -6.095 9.258 1.00 89.38 547 LEU A CA 1
ATOM 3969 C C . LEU A 1 547 ? -16.287 -6.181 7.868 1.00 89.38 547 LEU A C 1
ATOM 3971 O O . LEU A 1 547 ? -17.331 -6.801 7.674 1.00 89.38 547 LEU A O 1
ATOM 3975 N N . ILE A 1 548 ? -15.561 -5.697 6.869 1.00 88.19 548 ILE A N 1
ATOM 3976 C CA . ILE A 1 548 ? -15.809 -6.033 5.464 1.00 88.19 548 ILE A CA 1
ATOM 3977 C C . ILE A 1 548 ? -14.608 -6.748 4.874 1.00 88.19 548 ILE A C 1
ATOM 3979 O O . ILE A 1 548 ? -13.478 -6.604 5.343 1.00 88.19 548 ILE A O 1
ATOM 3983 N N . GLN A 1 549 ? -14.855 -7.515 3.821 1.00 85.94 549 GLN A N 1
ATOM 3984 C CA . GLN A 1 549 ? -13.823 -8.185 3.048 1.00 85.94 549 GLN A CA 1
ATOM 3985 C C . GLN A 1 549 ? -13.856 -7.676 1.614 1.00 85.94 549 GLN A C 1
ATOM 3987 O O . GLN A 1 549 ? -14.922 -7.501 1.025 1.00 85.94 549 GLN A O 1
ATOM 3992 N N . TYR A 1 550 ? -12.680 -7.441 1.047 1.00 82.94 550 TYR A N 1
ATOM 3993 C CA . TYR A 1 550 ? -12.540 -6.840 -0.267 1.00 82.94 550 TYR A CA 1
ATOM 3994 C C . TYR A 1 550 ? -11.504 -7.569 -1.115 1.00 82.94 550 TYR A C 1
ATOM 3996 O O . TYR A 1 550 ? -10.376 -7.825 -0.680 1.00 82.94 550 TYR A O 1
ATOM 4004 N N . ARG A 1 551 ? -11.861 -7.814 -2.374 1.00 82.38 551 ARG A N 1
ATOM 4005 C CA . ARG A 1 551 ? -10.911 -8.117 -3.438 1.00 82.38 551 ARG A CA 1
ATOM 4006 C C . ARG A 1 551 ? -11.439 -7.554 -4.752 1.00 82.38 551 ARG A C 1
ATOM 4008 O O . ARG A 1 551 ? -12.606 -7.729 -5.070 1.00 82.38 551 ARG A O 1
ATOM 4015 N N . ALA A 1 552 ? -10.569 -6.910 -5.525 1.00 77.38 552 ALA A N 1
ATOM 4016 C CA . ALA A 1 552 ? -10.948 -6.175 -6.731 1.00 77.38 552 ALA A CA 1
ATOM 4017 C C . ALA A 1 552 ? -11.447 -7.043 -7.915 1.00 77.38 552 ALA A C 1
ATOM 4019 O O . ALA A 1 552 ? -11.834 -6.486 -8.934 1.00 77.38 552 ALA A O 1
ATOM 4020 N N . ASP A 1 553 ? -11.411 -8.378 -7.822 1.00 74.00 553 ASP A N 1
ATOM 4021 C CA . ASP A 1 553 ? -11.947 -9.317 -8.827 1.00 74.00 553 ASP A CA 1
ATOM 4022 C C . ASP A 1 553 ? -13.264 -9.999 -8.387 1.00 74.00 553 ASP A C 1
ATOM 4024 O O . ASP A 1 553 ? -13.820 -10.800 -9.141 1.00 74.00 553 ASP A O 1
ATOM 4028 N N . TRP A 1 554 ? -13.765 -9.710 -7.180 1.00 79.00 554 TRP A N 1
ATOM 4029 C CA . TRP A 1 554 ? -15.067 -10.189 -6.710 1.00 79.00 554 TRP A CA 1
ATOM 4030 C C . TRP A 1 554 ? -16.202 -9.341 -7.298 1.00 79.00 554 TRP A C 1
ATOM 4032 O O . TRP A 1 554 ? -15.977 -8.254 -7.818 1.00 79.00 554 TRP A O 1
ATOM 4042 N N . GLN A 1 555 ? -17.442 -9.829 -7.205 1.00 75.50 555 GLN A N 1
ATOM 4043 C CA . GLN A 1 555 ? -18.660 -9.081 -7.576 1.00 75.50 555 GLN A CA 1
ATOM 4044 C C . GLN A 1 555 ? -19.459 -8.610 -6.343 1.00 75.50 555 GLN A C 1
ATOM 4046 O O . GLN A 1 555 ? -20.547 -8.038 -6.440 1.00 75.50 555 GLN A O 1
ATOM 4051 N N . SER A 1 556 ? -18.906 -8.839 -5.154 1.00 78.75 556 SER A N 1
ATOM 4052 C CA . SER A 1 556 ? -19.506 -8.541 -3.861 1.00 78.75 556 SER A CA 1
ATOM 4053 C C . SER A 1 556 ? -18.469 -7.983 -2.892 1.00 78.75 556 SER A C 1
ATOM 4055 O O . SER A 1 556 ? -17.264 -8.184 -3.050 1.00 78.75 556 SER A O 1
ATOM 4057 N N . ILE A 1 557 ? -18.964 -7.298 -1.863 1.00 83.00 557 ILE A N 1
ATOM 4058 C CA . ILE A 1 557 ? -18.179 -6.860 -0.708 1.00 83.00 557 ILE A CA 1
ATOM 4059 C C . ILE A 1 557 ? -18.815 -7.555 0.505 1.00 83.00 557 ILE A C 1
ATOM 4061 O O . ILE A 1 557 ? -19.811 -7.052 1.036 1.00 83.00 557 ILE A O 1
ATOM 4065 N N . PRO A 1 558 ? -18.346 -8.759 0.896 1.00 84.50 558 PRO A N 1
ATOM 4066 C CA . PRO A 1 558 ? -18.877 -9.455 2.061 1.00 84.50 558 PRO A CA 1
ATOM 4067 C C . PRO A 1 558 ? -18.730 -8.612 3.330 1.00 84.50 558 PRO A C 1
ATOM 4069 O O . PRO A 1 558 ? -17.657 -8.070 3.592 1.00 84.50 558 PRO A O 1
ATOM 4072 N N . VAL A 1 559 ? -19.793 -8.549 4.130 1.00 86.81 559 VAL A N 1
ATOM 4073 C CA . VAL A 1 559 ? -19.833 -7.843 5.418 1.00 86.81 559 VAL A CA 1
ATOM 4074 C C . VAL A 1 559 ? -20.033 -8.850 6.547 1.00 86.81 559 VAL A C 1
ATOM 4076 O O . VAL A 1 559 ? -20.816 -9.786 6.416 1.00 86.81 559 VAL A O 1
ATOM 4079 N N . CYS A 1 560 ? -19.321 -8.676 7.650 1.00 87.81 560 CYS A N 1
ATOM 4080 C CA . CYS A 1 560 ? -19.451 -9.417 8.895 1.00 87.81 560 CYS A CA 1
ATOM 4081 C C . CYS A 1 560 ? -19.760 -8.416 10.001 1.00 87.81 560 CYS A C 1
ATOM 4083 O O . CYS A 1 560 ? -18.854 -7.777 10.528 1.00 87.81 560 CYS A O 1
ATOM 4085 N N . LEU A 1 561 ? -21.047 -8.307 10.332 1.00 90.75 561 LEU A N 1
ATOM 4086 C CA . LEU A 1 561 ? -21.520 -7.439 11.405 1.00 90.75 561 LEU A CA 1
ATOM 4087 C C . LEU A 1 561 ? -21.162 -8.050 12.762 1.00 90.75 561 LEU A C 1
ATOM 4089 O O . LEU A 1 561 ? -21.318 -9.271 12.940 1.00 90.75 561 LEU A O 1
ATOM 4093 N N . SER A 1 562 ? -20.708 -7.238 13.708 1.00 91.56 562 SER A N 1
ATOM 4094 C CA . SER A 1 562 ? -20.433 -7.682 15.064 1.00 91.56 562 SER A CA 1
ATOM 4095 C C . SER A 1 562 ? -21.716 -7.779 15.882 1.00 91.56 562 SER A C 1
ATOM 4097 O O . SER A 1 562 ? -22.554 -6.889 15.932 1.00 91.56 562 SER A O 1
ATOM 4099 N N . LEU A 1 563 ? -21.859 -8.891 16.596 1.00 90.19 563 LEU A N 1
ATOM 4100 C CA . LEU A 1 563 ? -22.912 -9.096 17.590 1.00 90.19 563 LEU A CA 1
ATOM 4101 C C . LEU A 1 563 ? -22.357 -8.957 19.020 1.00 90.19 563 LEU A C 1
ATOM 4103 O O . LEU A 1 563 ? -23.014 -9.373 19.979 1.00 90.19 563 LEU A O 1
ATOM 4107 N N . GLY A 1 564 ? -21.111 -8.484 19.163 1.00 88.06 564 GLY A N 1
ATOM 4108 C CA . GLY A 1 564 ? -20.305 -8.387 20.392 1.00 88.06 564 GLY A CA 1
ATOM 4109 C C . GLY A 1 564 ? -19.944 -9.715 21.076 1.00 88.06 564 GLY A C 1
ATOM 4110 O O . GLY A 1 564 ? -18.983 -9.811 21.834 1.00 88.06 564 GLY A O 1
ATOM 4111 N N . SER A 1 565 ? -20.678 -10.783 20.771 1.00 84.25 565 SER A N 1
ATOM 4112 C CA . SER A 1 565 ? -20.441 -12.158 21.237 1.00 84.25 565 SER A CA 1
ATOM 4113 C C . SER A 1 565 ? -20.247 -13.160 20.089 1.00 84.25 565 SER A C 1
ATOM 4115 O O . SER A 1 565 ? -20.097 -14.361 20.320 1.00 84.25 565 SER A O 1
ATOM 4117 N N . GLY A 1 566 ? -20.234 -12.671 18.849 1.00 83.94 566 GLY A N 1
ATOM 4118 C CA . GLY A 1 566 ? -20.203 -13.449 17.615 1.00 83.94 566 GLY A CA 1
ATOM 4119 C C . GLY A 1 566 ? -20.348 -12.536 16.399 1.00 83.94 566 GLY A C 1
ATOM 4120 O O . GLY A 1 566 ? -20.393 -11.318 16.549 1.00 83.94 566 GLY A O 1
ATOM 4121 N N . TRP A 1 567 ? -20.463 -13.131 15.215 1.00 86.25 567 TRP A N 1
ATOM 4122 C CA . TRP A 1 567 ? -20.548 -12.416 13.939 1.00 86.25 567 TRP A CA 1
ATOM 4123 C C . TRP A 1 567 ? -21.785 -12.816 13.127 1.00 86.25 567 TRP A C 1
ATOM 4125 O O . TRP A 1 567 ? -22.203 -13.981 13.136 1.00 86.25 567 TRP A O 1
ATOM 4135 N N . SER A 1 568 ? -22.334 -11.867 12.370 1.00 86.62 568 SER A N 1
ATOM 4136 C CA . SER A 1 568 ? -23.334 -12.086 11.318 1.00 86.62 568 SER A CA 1
ATOM 4137 C C . SER A 1 568 ? -22.725 -11.746 9.956 1.00 86.62 568 SER A C 1
ATOM 4139 O O . SER A 1 568 ? -22.820 -10.614 9.482 1.00 86.62 568 SER A O 1
ATOM 4141 N N . CYS A 1 569 ? -22.114 -12.741 9.315 1.00 83.50 569 CYS A N 1
ATOM 4142 C CA . CYS A 1 569 ? -21.495 -12.605 8.001 1.00 83.50 569 CYS A CA 1
ATOM 4143 C C . CYS A 1 569 ? -22.499 -12.811 6.860 1.00 83.50 569 CYS A C 1
ATOM 4145 O O . CYS A 1 569 ? -23.233 -13.801 6.819 1.00 83.50 569 CYS A O 1
ATOM 4147 N N . ARG A 1 570 ? -22.496 -11.898 5.888 1.00 78.81 570 ARG A N 1
ATOM 4148 C CA . ARG A 1 570 ? -23.314 -11.950 4.677 1.00 78.81 570 ARG A CA 1
ATOM 4149 C C . ARG A 1 570 ? -22.470 -11.659 3.445 1.00 78.81 570 ARG A C 1
ATOM 4151 O O . ARG A 1 570 ? -21.780 -10.644 3.383 1.00 78.81 570 ARG A O 1
ATOM 4158 N N . ASN A 1 571 ? -22.556 -12.532 2.446 1.00 76.00 571 ASN A N 1
ATOM 4159 C CA . ASN A 1 571 ? -22.013 -12.254 1.118 1.00 76.00 571 ASN A CA 1
ATOM 4160 C C . ASN A 1 571 ? -23.139 -11.727 0.230 1.00 76.00 571 ASN A C 1
ATOM 4162 O O . ASN A 1 571 ? -24.002 -12.493 -0.197 1.00 76.00 571 ASN A O 1
ATOM 4166 N N . LEU A 1 572 ? -23.156 -10.414 0.010 1.00 65.44 572 LEU A N 1
ATOM 4167 C CA . LEU A 1 572 ? -24.208 -9.735 -0.737 1.00 65.44 572 LEU A CA 1
ATOM 4168 C C . LEU A 1 572 ? -23.598 -8.956 -1.896 1.00 65.44 572 LEU A C 1
ATOM 4170 O O . LEU A 1 572 ? -22.613 -8.234 -1.730 1.00 65.44 572 LEU A O 1
ATOM 4174 N N . ALA A 1 573 ? -24.195 -9.129 -3.076 1.00 65.50 573 ALA A N 1
ATOM 4175 C CA . ALA A 1 573 ? -23.760 -8.481 -4.301 1.00 65.50 573 ALA A CA 1
ATOM 4176 C C . ALA A 1 573 ? -23.733 -6.960 -4.120 1.00 65.50 573 ALA A C 1
ATOM 4178 O O . ALA A 1 573 ? -24.737 -6.343 -3.748 1.00 65.50 573 ALA A O 1
ATOM 4179 N N . ALA A 1 574 ? -22.584 -6.358 -4.421 1.00 66.19 574 ALA A N 1
ATOM 4180 C CA . ALA A 1 574 ? -22.431 -4.915 -4.451 1.00 66.19 574 ALA A CA 1
ATOM 4181 C C . ALA A 1 574 ? -23.184 -4.414 -5.694 1.00 66.19 574 ALA A C 1
ATOM 4183 O O . ALA A 1 574 ? -22.658 -4.430 -6.800 1.00 66.19 574 ALA A O 1
ATOM 4184 N N . SER A 1 575 ? -24.465 -4.084 -5.540 1.00 62.00 575 SER A N 1
ATOM 4185 C CA . SER A 1 575 ? -25.361 -3.836 -6.675 1.00 62.00 575 SER A CA 1
ATOM 4186 C C . SER A 1 575 ? -25.435 -2.346 -7.005 1.00 62.00 575 SER A C 1
ATOM 4188 O O . SER A 1 575 ? -25.524 -1.499 -6.113 1.00 62.00 575 SER A O 1
ATOM 4190 N N . TYR A 1 576 ? -25.414 -2.014 -8.297 1.00 62.38 576 TYR A N 1
ATOM 4191 C CA . TYR A 1 576 ? -25.423 -0.626 -8.758 1.00 62.38 576 TYR A CA 1
ATOM 4192 C C . TYR A 1 576 ? -26.822 0.004 -8.744 1.00 62.38 576 TYR A C 1
ATOM 4194 O O . TYR A 1 576 ? -27.723 -0.407 -9.481 1.00 62.38 576 TYR A O 1
ATOM 4202 N N . ALA A 1 577 ? -26.986 1.080 -7.975 1.00 51.56 577 ALA A N 1
ATOM 4203 C CA . ALA A 1 577 ? -28.202 1.888 -7.962 1.00 51.56 577 ALA A CA 1
ATOM 4204 C C . ALA A 1 577 ? -28.190 2.898 -9.127 1.00 51.56 577 ALA A C 1
ATOM 4206 O O . ALA A 1 577 ? -27.891 4.077 -8.937 1.00 51.56 577 ALA A O 1
ATOM 4207 N N . GLY A 1 578 ? -28.504 2.434 -10.343 1.00 44.94 578 GLY A N 1
ATOM 4208 C CA . GLY A 1 578 ? -28.598 3.306 -11.529 1.00 44.94 578 GLY A CA 1
ATOM 4209 C C . GLY A 1 578 ? -28.534 2.633 -12.906 1.00 44.94 578 GLY A C 1
ATOM 4210 O O . GLY A 1 578 ? -28.708 3.321 -13.909 1.00 44.94 578 GLY A O 1
ATOM 4211 N N . GLY A 1 579 ? -28.316 1.315 -12.970 1.00 42.81 579 GLY A N 1
ATOM 4212 C CA . GLY A 1 579 ? -28.033 0.598 -14.220 1.00 42.81 579 GLY A CA 1
ATOM 4213 C C . GLY A 1 579 ? -26.531 0.443 -14.472 1.00 42.81 579 GLY A C 1
ATOM 4214 O O . GLY A 1 579 ? -25.713 1.051 -13.782 1.00 42.81 579 GLY A O 1
ATOM 4215 N N . GLU A 1 580 ? -26.171 -0.418 -15.427 1.00 42.25 580 GLU A N 1
ATOM 4216 C CA . GLU A 1 580 ? -24.783 -0.813 -15.690 1.00 42.25 580 GLU A CA 1
ATOM 4217 C C . GLU A 1 580 ? -23.878 0.394 -15.979 1.00 42.25 580 GLU A C 1
ATOM 4219 O O . GLU A 1 580 ? -23.998 1.068 -17.006 1.00 42.25 580 GLU A O 1
ATOM 4224 N N . GLY A 1 581 ? -22.927 0.649 -15.076 1.00 43.81 581 GLY A N 1
ATOM 4225 C CA . GLY A 1 581 ? -21.841 1.584 -15.331 1.00 43.81 581 GLY A CA 1
ATOM 4226 C C . GLY A 1 581 ? -20.994 1.088 -16.502 1.00 43.81 581 GLY A C 1
ATOM 4227 O O . GLY A 1 581 ? -20.516 -0.049 -16.489 1.00 43.81 581 GLY A O 1
ATOM 4228 N N . VAL A 1 582 ? -20.796 1.944 -17.509 1.00 44.25 582 VAL A N 1
ATOM 4229 C CA . VAL A 1 582 ? -20.006 1.619 -18.706 1.00 44.25 582 VAL A CA 1
ATOM 4230 C C . VAL A 1 582 ? -18.608 1.152 -18.288 1.00 44.25 582 VAL A C 1
ATOM 4232 O O . VAL A 1 582 ? -17.807 1.948 -17.802 1.00 44.25 582 VAL A O 1
ATOM 4235 N N . GLY A 1 583 ? -18.323 -0.138 -18.495 1.00 48.81 583 GLY A N 1
ATOM 4236 C CA . GLY A 1 583 ? -17.008 -0.741 -18.260 1.00 48.81 583 GLY A CA 1
ATOM 4237 C C . GLY A 1 583 ? -16.862 -1.677 -17.052 1.00 48.81 583 GLY A C 1
ATOM 4238 O O . GLY A 1 583 ? -15.733 -2.096 -16.817 1.00 48.81 583 GLY A O 1
ATOM 4239 N N . ASN A 1 584 ? -17.928 -2.023 -16.309 1.00 53.62 584 ASN A N 1
ATOM 4240 C CA . ASN A 1 584 ? -17.825 -2.975 -15.179 1.00 53.62 584 ASN A CA 1
ATOM 4241 C C . ASN A 1 584 ? -18.919 -4.068 -15.114 1.00 53.62 584 ASN A C 1
ATOM 4243 O O . ASN A 1 584 ? -19.144 -4.639 -14.051 1.00 53.62 584 ASN A O 1
ATOM 4247 N N . GLU A 1 585 ? -19.628 -4.343 -16.219 1.00 55.06 585 GLU A N 1
ATOM 4248 C CA . GLU A 1 585 ? -20.596 -5.462 -16.362 1.00 55.06 585 GLU A CA 1
ATOM 4249 C C . GLU A 1 585 ? -21.638 -5.588 -15.220 1.00 55.06 585 GLU A C 1
ATOM 4251 O O . GLU A 1 585 ? -22.073 -6.679 -14.863 1.00 55.06 585 GLU A O 1
ATOM 4256 N N . GLY A 1 586 ? -22.032 -4.463 -14.611 1.00 55.72 586 GLY A N 1
ATOM 4257 C CA . GLY A 1 586 ? -22.985 -4.423 -13.492 1.00 55.72 586 GLY A CA 1
ATOM 4258 C C . GLY A 1 586 ? -22.408 -4.745 -12.104 1.00 55.72 586 GLY A C 1
ATOM 4259 O O . GLY A 1 586 ? -23.124 -4.579 -11.116 1.00 55.72 586 GLY A O 1
ATOM 4260 N N . SER A 1 587 ? -21.131 -5.131 -11.999 1.00 63.88 587 SER A N 1
ATOM 4261 C CA . SER A 1 587 ? -20.447 -5.327 -10.715 1.00 63.88 587 SER A CA 1
ATOM 4262 C C . SER A 1 587 ? -20.294 -4.006 -9.954 1.00 63.88 587 SER A C 1
ATOM 4264 O O . SER A 1 587 ? -19.934 -2.972 -10.526 1.00 63.88 587 SER A O 1
ATOM 4266 N N . GLY A 1 588 ? -20.511 -4.042 -8.640 1.00 65.62 588 GLY A N 1
ATOM 4267 C CA . GLY A 1 588 ? -20.195 -2.936 -7.737 1.00 65.62 588 GLY A CA 1
ATOM 4268 C C . GLY A 1 588 ? -18.716 -2.802 -7.404 1.00 65.62 588 GLY A C 1
ATOM 4269 O O . GLY A 1 588 ? -18.333 -1.772 -6.862 1.00 65.62 588 GLY A O 1
ATOM 4270 N N . VAL A 1 589 ? -17.897 -3.806 -7.722 1.00 75.62 589 VAL A N 1
ATOM 4271 C CA . VAL A 1 589 ? -16.468 -3.878 -7.391 1.00 75.62 589 VAL A CA 1
ATOM 4272 C C . VAL A 1 589 ? -15.626 -3.697 -8.654 1.00 75.62 589 VAL A C 1
ATOM 4274 O O . VAL A 1 589 ? -15.844 -4.388 -9.649 1.00 75.62 589 VAL A O 1
ATOM 4277 N N . TYR A 1 590 ? -14.677 -2.762 -8.626 1.00 73.56 590 TYR A N 1
ATOM 4278 C CA . TYR A 1 590 ? -13.884 -2.343 -9.784 1.00 73.56 590 TYR A CA 1
ATOM 4279 C C . TYR A 1 590 ? -12.499 -2.995 -9.820 1.00 73.56 590 TYR A C 1
ATOM 4281 O O . TYR A 1 590 ? -11.682 -2.818 -8.916 1.00 73.56 590 TYR A O 1
ATOM 4289 N N . ALA A 1 591 ? -12.179 -3.653 -10.935 1.00 73.06 591 ALA A N 1
ATOM 4290 C CA . ALA A 1 591 ? -10.876 -4.275 -11.145 1.00 73.06 591 ALA A CA 1
ATOM 4291 C C . ALA A 1 591 ? -9.707 -3.277 -11.022 1.00 73.06 591 ALA A C 1
ATOM 4293 O O . ALA A 1 591 ? -9.659 -2.240 -11.695 1.00 73.06 591 ALA A O 1
ATOM 4294 N N . GLY A 1 592 ? -8.731 -3.629 -10.179 1.00 72.81 592 GLY A N 1
ATOM 4295 C CA . GLY A 1 592 ? -7.514 -2.846 -9.943 1.00 72.81 592 GLY A CA 1
ATOM 4296 C C . GLY A 1 592 ? -7.693 -1.583 -9.090 1.00 72.81 592 GLY A C 1
ATOM 4297 O O . GLY A 1 592 ? -6.839 -0.702 -9.164 1.00 72.81 592 GLY A O 1
ATOM 4298 N N . SER A 1 593 ? -8.779 -1.462 -8.321 1.00 79.38 593 SER A N 1
ATOM 4299 C CA . SER A 1 593 ? -8.960 -0.392 -7.330 1.00 79.38 593 SER A CA 1
ATOM 4300 C C . SER A 1 593 ? -8.519 -0.815 -5.919 1.00 79.38 593 SER A C 1
ATOM 4302 O O . SER A 1 593 ? -8.479 -2.004 -5.585 1.00 79.38 593 SER A O 1
ATOM 4304 N N . ALA A 1 594 ? -8.205 0.176 -5.085 1.00 82.69 594 ALA A N 1
ATOM 4305 C CA . ALA A 1 594 ? -7.948 0.027 -3.658 1.00 82.69 594 ALA A CA 1
ATOM 4306 C C . ALA A 1 594 ? -9.157 0.542 -2.849 1.00 82.69 594 ALA A C 1
ATOM 4308 O O . ALA A 1 594 ? -9.650 1.635 -3.139 1.00 82.69 594 ALA A O 1
ATOM 4309 N N . PRO A 1 595 ? -9.642 -0.209 -1.848 1.00 85.44 595 PRO A N 1
ATOM 4310 C CA . PRO A 1 595 ? -10.745 0.226 -1.001 1.00 85.44 595 PRO A CA 1
ATOM 4311 C C . PRO A 1 595 ? -10.263 1.223 0.066 1.00 85.44 595 PRO A C 1
ATOM 4313 O O . PRO A 1 595 ? -9.195 1.035 0.651 1.00 85.44 595 PRO A O 1
ATOM 4316 N N . LEU A 1 596 ? -11.066 2.245 0.355 1.00 89.00 596 LEU A N 1
ATOM 4317 C CA . LEU A 1 596 ? -10.906 3.139 1.509 1.00 89.00 596 LEU A CA 1
ATOM 4318 C C . LEU A 1 596 ? -12.258 3.256 2.229 1.00 89.00 596 LEU A C 1
ATOM 4320 O O . LEU A 1 596 ? -13.302 3.224 1.575 1.00 89.00 596 LEU A O 1
ATOM 4324 N N . VAL A 1 597 ? -12.226 3.360 3.558 1.00 89.81 597 VAL A N 1
ATOM 4325 C CA . VAL A 1 597 ? -13.407 3.356 4.441 1.00 89.81 597 VAL A CA 1
ATOM 4326 C C . VAL A 1 597 ? -13.555 4.717 5.118 1.00 89.81 597 VAL A C 1
ATOM 4328 O O . VAL A 1 597 ? -12.552 5.318 5.497 1.00 89.81 597 VAL A O 1
ATOM 4331 N N . GLY A 1 598 ? -14.793 5.179 5.268 1.00 91.38 598 GLY A N 1
ATOM 4332 C CA . GLY A 1 598 ? -15.168 6.415 5.959 1.00 91.38 598 GLY A CA 1
ATOM 4333 C C . GLY A 1 598 ? -16.654 6.701 5.749 1.00 91.38 598 GLY A C 1
ATOM 4334 O O . GLY A 1 598 ? -17.244 6.129 4.837 1.00 91.38 598 GLY A O 1
ATOM 4335 N N . ASP A 1 599 ? -17.276 7.548 6.567 1.00 93.38 599 ASP A N 1
ATOM 4336 C CA . ASP A 1 599 ? -18.641 8.019 6.291 1.00 93.38 599 ASP A CA 1
ATOM 4337 C C . ASP A 1 599 ? -18.586 9.063 5.171 1.00 93.38 599 ASP A C 1
ATOM 4339 O O . ASP A 1 599 ? -18.145 10.189 5.396 1.00 93.38 599 ASP A O 1
ATOM 4343 N N . PHE A 1 600 ? -18.991 8.707 3.950 1.00 93.56 600 PHE A N 1
ATOM 4344 C CA . PHE A 1 600 ? -18.969 9.638 2.817 1.00 93.56 600 PHE A CA 1
ATOM 4345 C C . PHE A 1 600 ? -20.303 10.371 2.640 1.00 93.56 600 PHE A C 1
ATOM 4347 O O . PHE A 1 600 ? -20.382 11.255 1.782 1.00 93.56 600 PHE A O 1
ATOM 4354 N N . ASN A 1 601 ? -21.350 10.038 3.402 1.00 92.94 601 ASN A N 1
ATOM 4355 C CA . ASN A 1 601 ? -22.703 10.553 3.178 1.00 92.94 601 ASN A CA 1
ATOM 4356 C C . ASN A 1 601 ? -23.302 11.339 4.363 1.00 92.94 601 ASN A C 1
ATOM 4358 O O . ASN A 1 601 ? -24.185 12.173 4.144 1.00 92.94 601 ASN A O 1
ATOM 4362 N N . GLY A 1 602 ? -22.742 11.185 5.561 1.00 93.75 602 GLY A N 1
ATOM 4363 C CA . GLY A 1 602 ? -23.117 11.870 6.795 1.00 93.75 602 GLY A CA 1
ATOM 4364 C C . GLY A 1 602 ? -24.254 11.191 7.562 1.00 93.75 602 GLY A C 1
ATOM 4365 O O . GLY A 1 602 ? -24.962 11.880 8.300 1.00 93.75 602 GLY A O 1
ATOM 4366 N N . ASP A 1 603 ? -24.491 9.887 7.361 1.00 93.75 603 ASP A N 1
ATOM 4367 C CA . ASP A 1 603 ? -25.506 9.121 8.105 1.00 93.75 603 ASP A CA 1
ATOM 4368 C C . ASP A 1 603 ? -24.960 8.412 9.357 1.00 93.75 603 ASP A C 1
ATOM 4370 O O . ASP A 1 603 ? -25.729 7.772 10.081 1.00 93.75 603 ASP A O 1
ATOM 4374 N N . GLY A 1 604 ? -23.668 8.582 9.655 1.00 91.88 604 GLY A N 1
ATOM 4375 C CA . GLY A 1 604 ? -22.982 7.984 10.798 1.00 91.88 604 GLY A CA 1
ATOM 4376 C C . GLY A 1 604 ? -22.480 6.565 10.541 1.00 91.88 604 GLY A C 1
ATOM 4377 O O . GLY A 1 604 ? -22.024 5.919 11.484 1.00 91.88 604 GLY A O 1
ATOM 4378 N N . ARG A 1 605 ? -22.563 6.064 9.302 1.00 94.19 605 ARG A N 1
ATOM 4379 C CA . ARG A 1 605 ? -22.072 4.735 8.921 1.00 94.19 605 ARG A CA 1
ATOM 4380 C C . ARG A 1 605 ? -20.804 4.827 8.100 1.00 94.19 605 ARG A C 1
ATOM 4382 O O . ARG A 1 605 ? -20.612 5.722 7.288 1.00 94.19 605 ARG A O 1
ATOM 4389 N N . SER A 1 606 ? -19.966 3.818 8.252 1.00 94.38 606 SER A N 1
ATOM 4390 C CA . SER A 1 606 ? -18.840 3.579 7.364 1.00 94.38 606 SER A CA 1
ATOM 4391 C C . SER A 1 606 ? -19.355 3.159 5.988 1.00 94.38 606 SER A C 1
ATOM 4393 O O . SER A 1 606 ? -20.084 2.181 5.847 1.00 94.38 606 SER A O 1
ATOM 4395 N N . ASP A 1 607 ? -18.927 3.868 4.956 1.00 93.31 607 ASP A N 1
ATOM 4396 C CA . ASP A 1 607 ? -19.114 3.535 3.549 1.00 93.31 607 ASP A CA 1
ATOM 4397 C C . ASP A 1 607 ? -17.769 3.066 2.948 1.00 93.31 607 ASP A C 1
ATOM 4399 O O . ASP A 1 607 ? -16.724 3.071 3.608 1.00 93.31 607 ASP A O 1
ATOM 4403 N N . VAL A 1 608 ? -17.765 2.667 1.669 1.00 90.38 608 VAL A N 1
ATOM 4404 C CA . VAL A 1 608 ? -16.543 2.255 0.951 1.00 90.38 608 VAL A CA 1
ATOM 4405 C C . VAL A 1 608 ? -16.391 3.007 -0.363 1.00 90.38 608 VAL A C 1
ATOM 4407 O O . VAL A 1 608 ? -17.260 2.923 -1.232 1.00 90.38 608 VAL A O 1
ATOM 4410 N N . ILE A 1 609 ? -15.240 3.642 -0.580 1.00 89.06 609 ILE A N 1
ATOM 4411 C CA . ILE A 1 609 ? -14.826 4.110 -1.912 1.00 89.06 609 ILE A CA 1
ATOM 4412 C C . ILE A 1 609 ? -13.795 3.170 -2.527 1.00 89.06 609 ILE A C 1
ATOM 4414 O O . ILE A 1 609 ? -13.014 2.526 -1.828 1.00 89.06 609 ILE A O 1
ATOM 4418 N N . GLN A 1 610 ? -13.775 3.107 -3.855 1.00 86.25 610 GLN A N 1
ATOM 4419 C CA . GLN A 1 610 ? -12.876 2.238 -4.615 1.00 86.25 610 GLN A CA 1
ATOM 4420 C C . GLN A 1 610 ? -11.942 3.081 -5.470 1.00 86.25 610 GLN A C 1
ATOM 4422 O O . GLN A 1 610 ? -12.184 3.342 -6.650 1.00 86.25 610 GLN A O 1
ATOM 4427 N N . TYR A 1 611 ? -10.864 3.542 -4.853 1.00 84.88 611 TYR A N 1
ATOM 4428 C CA . TYR A 1 611 ? -9.939 4.468 -5.477 1.00 84.88 611 TYR A CA 1
ATOM 4429 C C . TYR A 1 611 ? -9.065 3.781 -6.537 1.00 84.88 611 TYR A C 1
ATOM 4431 O O . TYR A 1 611 ? -8.501 2.708 -6.315 1.00 84.88 611 TYR A O 1
ATOM 4439 N N . ARG A 1 612 ? -8.914 4.422 -7.700 1.00 82.62 612 ARG A N 1
ATOM 4440 C CA . ARG A 1 612 ? -8.011 3.987 -8.771 1.00 82.62 612 ARG A CA 1
ATOM 4441 C C . ARG A 1 612 ? -7.344 5.204 -9.408 1.00 82.62 612 ARG A C 1
ATOM 4443 O O . ARG A 1 612 ? -8.019 6.060 -9.972 1.00 82.62 612 ARG A O 1
ATOM 4450 N N . ALA A 1 613 ? -6.015 5.248 -9.357 1.00 79.25 613 ALA A N 1
ATOM 4451 C CA . ALA A 1 613 ? -5.222 6.327 -9.940 1.00 79.25 613 ALA A CA 1
ATOM 4452 C C . ALA A 1 613 ? -5.543 6.535 -11.433 1.00 79.25 613 ALA A C 1
ATOM 4454 O O . ALA A 1 613 ? -5.652 5.564 -12.188 1.00 79.25 613 ALA A O 1
ATOM 4455 N N . GLY A 1 614 ? -5.682 7.790 -11.869 1.00 76.25 614 GLY A N 1
ATOM 4456 C CA . GLY A 1 614 ? -6.028 8.132 -13.254 1.00 76.25 614 GLY A CA 1
ATOM 4457 C C . GLY A 1 614 ? -7.472 7.830 -13.682 1.00 76.25 614 GLY A C 1
ATOM 4458 O O . GLY A 1 614 ? -7.807 8.076 -14.841 1.00 76.25 614 GLY A O 1
ATOM 4459 N N . ALA A 1 615 ? -8.338 7.305 -12.807 1.00 79.06 615 ALA A N 1
ATOM 4460 C CA . ALA A 1 615 ? -9.742 7.069 -13.144 1.00 79.06 615 ALA A CA 1
ATOM 4461 C C . ALA A 1 615 ? -10.556 8.374 -13.111 1.00 79.06 615 ALA A C 1
ATOM 4463 O O . ALA A 1 615 ? -10.479 9.144 -12.160 1.00 79.06 615 ALA A O 1
ATOM 4464 N N . ALA A 1 616 ? -11.399 8.595 -14.126 1.00 77.31 616 ALA A N 1
ATOM 4465 C CA . ALA A 1 616 ? -12.298 9.757 -14.217 1.00 77.31 616 ALA A CA 1
ATOM 4466 C C . ALA A 1 616 ? -13.489 9.717 -13.232 1.00 77.31 616 ALA A C 1
ATOM 4468 O O . ALA A 1 616 ? -14.324 10.623 -13.206 1.00 77.31 616 ALA A O 1
ATOM 4469 N N . THR A 1 617 ? -13.607 8.649 -12.447 1.00 79.38 617 THR A N 1
ATOM 4470 C CA . THR A 1 617 ? -14.694 8.418 -11.498 1.00 79.38 617 THR A CA 1
ATOM 4471 C C . THR A 1 617 ? -14.149 7.736 -10.247 1.00 79.38 617 THR A C 1
ATOM 4473 O O . THR A 1 617 ? -13.236 6.915 -10.340 1.00 79.38 617 THR A O 1
ATOM 4476 N N . VAL A 1 618 ? -14.738 8.040 -9.091 1.00 82.06 618 VAL A N 1
ATOM 4477 C CA . VAL A 1 618 ? -14.507 7.322 -7.831 1.00 82.06 618 VAL A CA 1
ATOM 4478 C C . VAL A 1 618 ? -15.817 6.609 -7.478 1.00 82.06 618 VAL A C 1
ATOM 4480 O O . VAL A 1 618 ? -16.779 7.268 -7.069 1.00 82.06 618 VAL A O 1
ATOM 4483 N N . PRO A 1 619 ? -15.901 5.282 -7.685 1.00 83.25 619 PRO A N 1
ATOM 4484 C CA . PRO A 1 619 ? -17.028 4.483 -7.230 1.00 83.25 619 PRO A CA 1
ATOM 4485 C C . PRO A 1 619 ? -17.159 4.546 -5.709 1.00 83.25 619 PRO A C 1
ATOM 4487 O O . PRO A 1 619 ? -16.170 4.398 -4.989 1.00 83.25 619 PRO A O 1
ATOM 4490 N N . VAL A 1 620 ? -18.391 4.738 -5.242 1.00 87.06 620 VAL A N 1
ATOM 4491 C CA . VAL A 1 620 ? -18.763 4.795 -3.825 1.00 87.06 620 VAL A CA 1
ATOM 4492 C C . VAL A 1 620 ? -19.864 3.769 -3.582 1.00 87.06 620 VAL A C 1
ATOM 4494 O O . VAL A 1 620 ? -20.887 3.784 -4.267 1.00 87.06 620 VAL A O 1
ATOM 4497 N N . CYS A 1 621 ? -19.658 2.879 -2.622 1.00 88.75 621 CYS A N 1
ATOM 4498 C CA . CYS A 1 621 ? -20.636 1.926 -2.120 1.00 88.75 621 CYS A CA 1
ATOM 4499 C C . CYS A 1 621 ? -21.082 2.377 -0.735 1.00 88.75 621 CYS A C 1
ATOM 4501 O O . CYS A 1 621 ? -20.369 2.173 0.245 1.00 88.75 621 CYS A O 1
ATOM 4503 N N . LEU A 1 622 ? -22.262 3.000 -0.688 1.00 90.62 622 LEU A N 1
ATOM 4504 C CA . LEU A 1 622 ? -22.870 3.442 0.562 1.00 90.62 622 LEU A CA 1
ATOM 4505 C C . LEU A 1 622 ? -23.398 2.234 1.340 1.00 90.62 622 LEU A C 1
ATOM 4507 O O . LEU A 1 622 ? -24.019 1.350 0.729 1.00 90.62 622 LEU A O 1
ATOM 4511 N N . SER A 1 623 ? -23.170 2.185 2.648 1.00 90.75 623 SER A N 1
ATOM 4512 C CA . SER A 1 623 ? -23.635 1.092 3.492 1.00 90.75 623 SER A CA 1
ATOM 4513 C C . SER A 1 623 ? -25.114 1.236 3.836 1.00 90.75 623 SER A C 1
ATOM 4515 O O . SER A 1 623 ? -25.616 2.284 4.231 1.00 90.75 623 SER A O 1
ATOM 4517 N N . LEU A 1 624 ? -25.839 0.128 3.720 1.00 86.31 624 LEU A N 1
ATOM 4518 C CA . LEU A 1 624 ? -27.233 0.014 4.147 1.00 86.31 624 LEU A CA 1
ATOM 4519 C C . LEU A 1 624 ? -27.353 -0.759 5.475 1.00 86.31 624 LEU A C 1
ATOM 4521 O O . LEU A 1 624 ? -28.440 -1.236 5.812 1.00 86.31 624 LEU A O 1
ATOM 4525 N N . GLY A 1 625 ? -26.234 -0.979 6.176 1.00 79.56 625 GLY A N 1
ATOM 4526 C CA . GLY A 1 625 ? -26.116 -1.814 7.380 1.00 79.56 625 GLY A CA 1
ATOM 4527 C C . GLY A 1 625 ? -26.361 -3.308 7.169 1.00 79.56 625 GLY A C 1
ATOM 4528 O O . GLY A 1 625 ? -26.242 -4.120 8.073 1.00 79.56 625 GLY A O 1
ATOM 4529 N N . SER A 1 626 ? -26.734 -3.715 5.960 1.00 71.69 626 SER A N 1
ATOM 4530 C CA . SER A 1 626 ? -26.944 -5.122 5.615 1.00 71.69 626 SER A CA 1
ATOM 4531 C C . SER A 1 626 ? -26.734 -5.391 4.127 1.00 71.69 626 SER A C 1
ATOM 4533 O O . SER A 1 626 ? -27.324 -6.316 3.579 1.00 71.69 626 SER A O 1
ATOM 4535 N N . GLY A 1 627 ? -25.922 -4.564 3.466 1.00 78.94 627 GLY A N 1
ATOM 4536 C CA . GLY A 1 627 ? -25.706 -4.553 2.021 1.00 78.94 627 GLY A CA 1
ATOM 4537 C C . GLY A 1 627 ? -25.269 -3.168 1.544 1.00 78.94 627 GLY A C 1
ATOM 4538 O O . GLY A 1 627 ? -25.047 -2.276 2.359 1.00 78.94 627 GLY A O 1
ATOM 4539 N N . TRP A 1 628 ? -25.182 -2.984 0.225 1.00 85.25 628 TRP A N 1
ATOM 4540 C CA . TRP A 1 628 ? -24.550 -1.813 -0.389 1.00 85.25 628 TRP A CA 1
ATOM 4541 C C . TRP A 1 628 ? -25.441 -1.138 -1.433 1.00 85.25 628 TRP A C 1
ATOM 4543 O O . TRP A 1 628 ? -26.099 -1.814 -2.225 1.00 85.25 628 TRP A O 1
ATOM 4553 N N . SER A 1 629 ? -25.389 0.193 -1.494 1.00 85.31 629 SER A N 1
ATOM 4554 C CA . SER A 1 629 ? -25.892 1.002 -2.609 1.00 85.31 629 SER A CA 1
ATOM 4555 C C . SER A 1 629 ? -24.708 1.621 -3.357 1.00 85.31 629 SER A C 1
ATOM 4557 O O . SER A 1 629 ? -24.262 2.722 -3.023 1.00 85.31 629 SER A O 1
ATOM 4559 N N . CYS A 1 630 ? -24.208 0.937 -4.388 1.00 83.56 630 CYS A N 1
ATOM 4560 C CA . CYS A 1 630 ? -23.061 1.414 -5.162 1.00 83.56 630 CYS A CA 1
ATOM 4561 C C . CYS A 1 630 ? -23.459 2.402 -6.270 1.00 83.56 630 CYS A C 1
ATOM 4563 O O . CYS A 1 630 ? -24.471 2.225 -6.958 1.00 83.56 630 CYS A O 1
ATOM 4565 N N . ARG A 1 631 ? -22.652 3.455 -6.441 1.00 79.75 631 ARG A N 1
ATOM 4566 C CA . ARG A 1 631 ? -22.795 4.514 -7.451 1.00 79.75 631 ARG A CA 1
ATOM 4567 C C . ARG A 1 631 ? -21.427 4.906 -8.000 1.00 79.75 631 ARG A C 1
ATOM 4569 O O . ARG A 1 631 ? -20.445 4.948 -7.267 1.00 79.75 631 ARG A O 1
ATOM 4576 N N . ASN A 1 632 ? -21.360 5.243 -9.289 1.00 77.50 632 ASN A N 1
ATOM 4577 C CA . ASN A 1 632 ? -20.128 5.731 -9.905 1.00 77.50 632 ASN A CA 1
ATOM 4578 C C . ASN A 1 632 ? -20.156 7.258 -9.900 1.00 77.50 632 ASN A C 1
ATOM 4580 O O . ASN A 1 632 ? -20.821 7.861 -10.744 1.00 77.50 632 ASN A O 1
ATOM 4584 N N . LEU A 1 633 ? -19.496 7.882 -8.926 1.00 76.31 633 LEU A N 1
ATOM 4585 C CA . LEU A 1 633 ? -19.497 9.334 -8.802 1.00 76.31 633 LEU A CA 1
ATOM 4586 C C . LEU A 1 633 ? -18.344 9.904 -9.632 1.00 76.31 633 LEU A C 1
ATOM 4588 O O . LEU A 1 633 ? -17.184 9.523 -9.474 1.00 76.31 633 LEU A O 1
ATOM 4592 N N . ALA A 1 634 ? -18.670 10.800 -10.562 1.00 73.19 634 ALA A N 1
ATOM 4593 C CA . ALA A 1 634 ? -17.662 11.470 -11.371 1.00 73.19 634 ALA A CA 1
ATOM 4594 C C . ALA A 1 634 ? -16.788 12.370 -10.490 1.00 73.19 634 ALA A C 1
ATOM 4596 O O . ALA A 1 634 ? -17.307 13.132 -9.674 1.00 73.19 634 ALA A O 1
ATOM 4597 N N . VAL A 1 635 ? -15.472 12.312 -10.697 1.00 72.75 635 VAL A N 1
ATOM 4598 C CA . VAL A 1 635 ? -14.535 13.293 -10.144 1.00 72.75 635 VAL A CA 1
ATOM 4599 C C . VAL A 1 635 ? -14.150 14.252 -11.261 1.00 72.75 635 VAL A C 1
ATOM 4601 O O . VAL A 1 635 ? -13.662 13.847 -12.313 1.00 72.75 635 VAL A O 1
ATOM 4604 N N . THR A 1 636 ? -14.401 15.545 -11.059 1.00 68.50 636 THR A N 1
ATOM 4605 C CA . THR A 1 636 ? -14.152 16.574 -12.086 1.00 68.50 636 THR A CA 1
ATOM 4606 C C . THR A 1 636 ? -12.665 16.795 -12.367 1.00 68.50 636 THR A C 1
ATOM 4608 O O . THR A 1 636 ? -12.323 17.373 -13.396 1.00 68.50 636 THR A O 1
ATOM 4611 N N . LEU A 1 637 ? -11.792 16.323 -11.471 1.00 70.19 637 LEU A N 1
ATOM 4612 C CA . LEU A 1 637 ? -10.337 16.349 -11.587 1.00 70.19 637 LEU A CA 1
ATOM 4613 C C . LEU A 1 637 ? -9.771 14.983 -11.148 1.00 70.19 637 LEU A C 1
ATOM 4615 O O . LEU A 1 637 ? -9.599 14.759 -9.947 1.00 70.19 637 LEU A O 1
ATOM 4619 N N . PRO A 1 638 ? -9.517 14.052 -12.086 1.00 69.75 638 PRO A N 1
ATOM 4620 C CA . PRO A 1 638 ? -8.847 12.794 -11.774 1.00 69.75 638 PRO A CA 1
ATOM 4621 C C . PRO A 1 638 ? -7.369 13.040 -11.453 1.00 69.75 638 PRO A C 1
ATOM 4623 O O . PRO A 1 638 ? -6.703 13.813 -12.147 1.00 69.75 638 PRO A O 1
ATOM 4626 N N . ALA A 1 639 ? -6.834 12.375 -10.429 1.00 66.88 639 ALA A N 1
ATOM 4627 C CA . ALA A 1 639 ? -5.410 12.460 -10.119 1.00 66.88 639 ALA A CA 1
ATOM 4628 C C . ALA A 1 639 ? -4.523 11.752 -11.152 1.00 66.88 639 ALA A C 1
ATOM 4630 O O . ALA A 1 639 ? -4.973 10.902 -11.924 1.00 66.88 639 ALA A O 1
ATOM 4631 N N . ALA A 1 640 ? -3.234 12.098 -11.140 1.00 67.44 640 ALA A N 1
ATOM 4632 C CA . ALA A 1 640 ? -2.231 11.516 -12.020 1.00 67.44 640 ALA A CA 1
ATOM 4633 C C . ALA A 1 640 ? -2.183 9.975 -11.943 1.00 67.44 640 ALA A C 1
ATOM 4635 O O . ALA A 1 640 ? -2.449 9.356 -10.910 1.00 67.44 640 ALA A O 1
ATOM 4636 N N . SER A 1 641 ? -1.788 9.338 -13.048 1.00 69.19 641 SER A N 1
ATOM 4637 C CA . SER A 1 641 ? -1.517 7.897 -13.069 1.00 69.19 641 SER A CA 1
ATOM 4638 C C . SER A 1 641 ? -0.387 7.564 -12.090 1.00 69.19 641 SER A C 1
ATOM 4640 O O . SER A 1 641 ? 0.723 8.063 -12.250 1.00 69.19 641 SER A O 1
ATOM 4642 N N . GLY A 1 642 ? -0.661 6.704 -11.107 1.00 67.75 642 GLY A N 1
ATOM 4643 C CA . GLY A 1 642 ? 0.264 6.374 -10.013 1.00 67.75 642 GLY A CA 1
ATOM 4644 C C . GLY A 1 642 ? 0.044 7.153 -8.707 1.00 67.75 642 GLY A C 1
ATOM 4645 O O . GLY A 1 642 ? 0.724 6.869 -7.726 1.00 67.75 642 GLY A O 1
ATOM 4646 N N . ALA A 1 643 ? -0.910 8.090 -8.656 1.00 75.06 643 ALA A N 1
ATOM 4647 C CA . ALA A 1 643 ? -1.303 8.753 -7.413 1.00 75.06 643 ALA A CA 1
ATOM 4648 C C . ALA A 1 643 ? -1.946 7.779 -6.407 1.00 75.06 643 ALA A C 1
ATOM 4650 O O . ALA A 1 643 ? -2.696 6.882 -6.793 1.00 75.06 643 ALA A O 1
ATOM 4651 N N . THR A 1 644 ? -1.726 8.005 -5.113 1.00 76.62 644 THR A N 1
ATOM 4652 C CA . THR A 1 644 ? -2.446 7.340 -4.010 1.00 76.62 644 THR A CA 1
ATOM 4653 C C . THR A 1 644 ? -3.546 8.257 -3.460 1.00 76.62 644 THR A C 1
ATOM 4655 O O . THR A 1 644 ? -3.684 9.391 -3.921 1.00 76.62 644 THR A O 1
ATOM 4658 N N . ALA A 1 645 ? -4.328 7.796 -2.485 1.00 81.25 645 ALA A N 1
ATOM 4659 C CA . ALA A 1 645 ? -5.301 8.635 -1.797 1.00 81.25 645 ALA A CA 1
ATOM 4660 C C . ALA A 1 645 ? -5.411 8.321 -0.298 1.00 81.25 645 ALA A C 1
ATOM 4662 O O . ALA A 1 645 ? -5.149 7.198 0.133 1.00 81.25 645 ALA A O 1
ATOM 4663 N N . VAL A 1 646 ? -5.810 9.333 0.471 1.00 84.75 646 VAL A N 1
ATOM 4664 C CA . VAL A 1 646 ? -6.151 9.258 1.901 1.00 84.75 646 VAL A CA 1
ATOM 4665 C C . VAL A 1 646 ? -7.497 9.945 2.138 1.00 84.75 646 VAL A C 1
ATOM 4667 O O . VAL A 1 646 ? -7.918 10.772 1.325 1.00 84.75 646 VAL A O 1
ATOM 4670 N N . VAL A 1 647 ? -8.173 9.585 3.230 1.00 88.19 647 VAL A N 1
ATOM 4671 C CA . VAL A 1 647 ? -9.519 10.071 3.570 1.00 88.19 647 VAL A CA 1
ATOM 4672 C C . VAL A 1 647 ? -9.547 10.666 4.974 1.00 88.19 647 VAL A C 1
ATOM 4674 O O . VAL A 1 647 ? -8.912 10.122 5.877 1.00 88.19 647 VAL A O 1
ATOM 4677 N N . ALA A 1 648 ? -10.233 11.798 5.125 1.00 90.25 648 ALA A N 1
ATOM 4678 C CA . ALA A 1 648 ? -10.459 12.521 6.380 1.00 90.25 648 ALA A CA 1
ATOM 4679 C C . ALA A 1 648 ? -11.507 13.624 6.151 1.00 90.25 648 ALA A C 1
ATOM 4681 O O . ALA A 1 648 ? -11.674 14.051 5.014 1.00 90.25 648 ALA A O 1
ATOM 4682 N N . ASP A 1 649 ? -12.176 14.105 7.199 1.00 92.00 649 ASP A N 1
ATOM 4683 C CA . ASP A 1 649 ? -13.056 15.284 7.127 1.00 92.00 649 ASP A CA 1
ATOM 4684 C C . ASP A 1 649 ? -12.210 16.564 7.044 1.00 92.00 649 ASP A C 1
ATOM 4686 O O . ASP A 1 649 ? -11.609 16.979 8.037 1.00 92.00 649 ASP A O 1
ATOM 4690 N N . LEU A 1 650 ? -12.088 17.157 5.852 1.00 91.12 650 LEU A N 1
ATOM 4691 C CA . LEU A 1 650 ? -11.257 18.344 5.632 1.00 91.12 650 LEU A CA 1
ATOM 4692 C C . LEU A 1 650 ? -12.038 19.629 5.901 1.00 91.12 650 LEU A C 1
ATOM 4694 O O . LEU A 1 650 ? -11.442 20.615 6.329 1.00 91.12 650 LEU A O 1
ATOM 4698 N N . ASP A 1 651 ? -13.342 19.676 5.617 1.00 91.50 651 ASP A N 1
ATOM 4699 C CA . ASP A 1 651 ? -14.133 20.904 5.759 1.00 91.50 651 ASP A CA 1
ATOM 4700 C C . ASP A 1 651 ? -14.994 21.001 7.037 1.00 91.50 651 ASP A C 1
ATOM 4702 O O . ASP A 1 651 ? -15.591 22.061 7.296 1.00 91.50 651 ASP A O 1
ATOM 4706 N N . GLY A 1 652 ? -14.897 19.999 7.910 1.00 91.69 652 GLY A N 1
ATOM 4707 C CA . GLY A 1 652 ? -15.489 19.954 9.245 1.00 91.69 652 GLY A CA 1
ATOM 4708 C C . GLY A 1 652 ? -17.003 19.761 9.212 1.00 91.69 652 GLY A C 1
ATOM 4709 O O . GLY A 1 652 ? -17.701 20.288 10.086 1.00 91.69 652 GLY A O 1
ATOM 4710 N N . ASP A 1 653 ? -17.528 19.108 8.171 1.00 93.19 653 ASP A N 1
ATOM 4711 C CA . ASP A 1 653 ? -18.967 18.903 7.980 1.00 93.19 653 ASP A CA 1
ATOM 4712 C C . ASP A 1 653 ? -19.489 17.530 8.433 1.00 93.19 653 ASP A C 1
ATOM 4714 O O . ASP A 1 653 ? -20.703 17.283 8.392 1.00 93.19 653 ASP A O 1
ATOM 4718 N N . GLY A 1 654 ? -18.592 16.682 8.942 1.00 91.06 654 GLY A N 1
ATOM 4719 C CA . GLY A 1 654 ? -18.865 15.338 9.437 1.00 91.06 654 GLY A CA 1
ATOM 4720 C C . GLY A 1 654 ? -18.716 14.240 8.383 1.00 91.06 654 GLY A C 1
ATOM 4721 O O . GLY A 1 654 ? -18.876 13.070 8.728 1.00 91.06 654 GLY A O 1
ATOM 4722 N N . ARG A 1 655 ? -18.423 14.575 7.117 1.00 94.31 655 ARG A N 1
ATOM 4723 C CA . ARG A 1 655 ? -18.165 13.593 6.051 1.00 94.31 655 ARG A CA 1
ATOM 4724 C C . ARG A 1 655 ? -16.676 13.402 5.801 1.00 94.31 655 ARG A C 1
ATOM 4726 O O . ARG A 1 655 ? -15.859 14.295 5.959 1.00 94.31 655 ARG A O 1
ATOM 4733 N N . SER A 1 656 ? -16.328 12.213 5.336 1.00 94.06 656 SER A N 1
ATOM 4734 C CA . SER A 1 656 ? -14.996 11.874 4.855 1.00 94.06 656 SER A CA 1
ATOM 4735 C C . SER A 1 656 ? -14.785 12.455 3.457 1.00 94.06 656 SER A C 1
ATOM 4737 O O . SER A 1 656 ? -15.507 12.124 2.516 1.00 94.06 656 SER A O 1
ATOM 4739 N N . ASP A 1 657 ? -13.758 13.278 3.300 1.00 93.00 657 ASP A N 1
ATOM 4740 C CA . ASP A 1 657 ? -13.289 13.782 2.014 1.00 93.00 657 ASP A CA 1
ATOM 4741 C C . ASP A 1 657 ? -12.147 12.923 1.463 1.00 93.00 657 ASP A C 1
ATOM 4743 O O . ASP A 1 657 ? -11.636 12.015 2.122 1.00 93.00 657 ASP A O 1
ATOM 4747 N N . LEU A 1 658 ? -11.725 13.215 0.231 1.00 89.69 658 LEU A N 1
ATOM 4748 C CA . LEU A 1 658 ? -10.659 12.496 -0.460 1.00 89.69 658 LEU A CA 1
ATOM 4749 C C . LEU A 1 658 ? -9.508 13.431 -0.849 1.00 89.69 658 LEU A C 1
ATOM 4751 O O . LEU A 1 658 ? -9.670 14.311 -1.701 1.00 89.69 658 LEU A O 1
ATOM 4755 N N . VAL A 1 659 ? -8.312 13.178 -0.313 1.00 86.75 659 VAL A N 1
ATOM 4756 C CA . VAL A 1 659 ? -7.062 13.799 -0.780 1.00 86.75 659 VAL A CA 1
ATOM 4757 C C . VAL A 1 659 ? -6.344 12.819 -1.699 1.00 86.75 659 VAL A C 1
ATOM 4759 O O . VAL A 1 659 ? -5.850 11.783 -1.253 1.00 86.75 659 VAL A O 1
ATOM 4762 N N . GLN A 1 660 ? -6.256 13.151 -2.985 1.00 83.56 660 GLN A N 1
ATOM 4763 C CA . GLN A 1 660 ? -5.484 12.386 -3.961 1.00 83.56 660 GLN A CA 1
ATOM 4764 C C . GLN A 1 660 ? -4.068 12.978 -4.057 1.00 83.56 660 GLN A C 1
ATOM 4766 O O . GLN A 1 660 ? -3.904 14.167 -4.331 1.00 83.56 660 GLN A O 1
ATOM 4771 N N . TYR A 1 661 ? -3.037 12.160 -3.842 1.00 75.00 661 TYR A N 1
ATOM 4772 C CA . TYR A 1 661 ? -1.635 12.588 -3.792 1.00 75.00 661 TYR A CA 1
ATOM 4773 C C . TYR A 1 661 ? -0.792 11.897 -4.868 1.00 75.00 661 TYR A C 1
ATOM 4775 O O . TYR A 1 661 ? -0.688 10.671 -4.890 1.00 75.00 661 TYR A O 1
ATOM 4783 N N . ASP A 1 662 ? -0.152 12.692 -5.730 1.00 70.94 662 ASP A N 1
ATOM 4784 C CA . ASP A 1 662 ? 0.875 12.242 -6.675 1.00 70.94 662 ASP A CA 1
ATOM 4785 C C . ASP A 1 662 ? 2.285 12.302 -6.041 1.00 70.94 662 ASP A C 1
ATOM 4787 O O . ASP A 1 662 ? 2.816 13.403 -5.847 1.00 70.94 662 ASP A O 1
ATOM 4791 N N . PRO A 1 663 ? 2.957 11.154 -5.795 1.00 57.88 663 PRO A N 1
ATOM 4792 C CA . PRO A 1 663 ? 4.335 11.116 -5.299 1.00 57.88 663 PRO A CA 1
ATOM 4793 C C . PRO A 1 663 ? 5.349 11.820 -6.207 1.00 57.88 663 PRO A C 1
ATOM 4795 O O . PRO A 1 663 ? 6.412 12.242 -5.743 1.00 57.88 663 PRO A O 1
ATOM 4798 N N . HIS A 1 664 ? 5.046 11.974 -7.497 1.00 57.62 664 HIS A N 1
ATOM 4799 C CA . HIS A 1 664 ? 5.903 12.663 -8.457 1.00 57.62 664 HIS A CA 1
ATOM 4800 C C . HIS A 1 664 ? 5.648 14.178 -8.522 1.00 57.62 664 HIS A C 1
ATOM 4802 O O . HIS A 1 664 ? 6.340 14.873 -9.272 1.00 57.62 664 HIS A O 1
ATOM 4808 N N . GLY A 1 665 ? 4.763 14.702 -7.666 1.00 54.88 665 GLY A N 1
ATOM 4809 C CA . GLY A 1 665 ? 4.634 16.118 -7.339 1.00 54.88 665 GLY A CA 1
ATOM 4810 C C . GLY A 1 665 ? 4.205 16.995 -8.510 1.00 54.88 665 GLY A C 1
ATOM 4811 O O . GLY A 1 665 ? 4.898 17.976 -8.805 1.00 54.88 665 GLY A O 1
ATOM 4812 N N . GLN A 1 666 ? 3.112 16.630 -9.187 1.00 55.69 666 GLN A N 1
ATOM 4813 C CA . GLN A 1 666 ? 2.471 17.465 -10.212 1.00 55.69 666 GLN A CA 1
ATOM 4814 C C . GLN A 1 666 ? 1.043 17.914 -9.861 1.00 55.69 666 GLN A C 1
ATOM 4816 O O . GLN A 1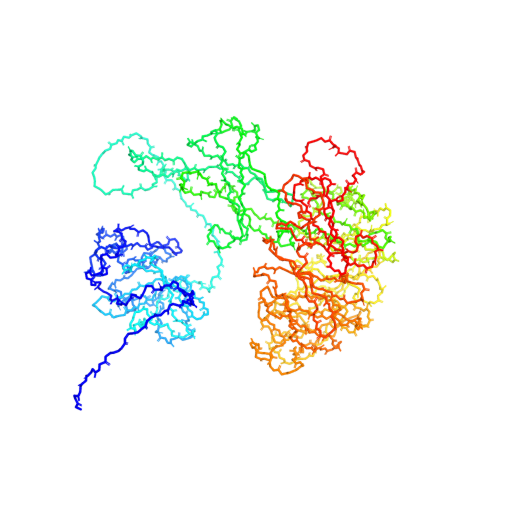 666 ? 0.663 18.995 -10.299 1.00 55.69 666 GLN A O 1
ATOM 4821 N N . THR A 1 667 ? 0.279 17.155 -9.060 1.00 66.00 667 THR A N 1
ATOM 4822 C CA . THR A 1 667 ? -1.097 17.520 -8.645 1.00 66.00 667 THR A CA 1
ATOM 4823 C C . THR A 1 667 ? -1.448 17.013 -7.239 1.00 66.00 667 THR A C 1
ATOM 4825 O O . THR A 1 667 ? -1.079 15.888 -6.892 1.00 66.00 667 THR A O 1
ATOM 4828 N N . LEU A 1 668 ? -2.251 17.775 -6.488 1.00 75.75 668 LEU A N 1
ATOM 4829 C CA . LEU A 1 668 ? -2.912 17.363 -5.240 1.00 75.75 668 LEU A CA 1
ATOM 4830 C C . LEU A 1 668 ? -4.425 17.666 -5.336 1.00 75.75 668 LEU A C 1
ATOM 4832 O O . LEU A 1 668 ? -4.894 18.659 -4.762 1.00 75.75 668 LEU A O 1
ATOM 4836 N N . PRO A 1 669 ? -5.206 16.863 -6.087 1.00 83.44 669 PRO A N 1
ATOM 4837 C CA . PRO A 1 669 ? -6.651 17.025 -6.146 1.00 83.44 669 PRO A CA 1
ATOM 4838 C C . PRO A 1 669 ? -7.299 16.667 -4.808 1.00 83.44 669 PRO A C 1
ATOM 4840 O O . PRO A 1 669 ? -7.208 15.535 -4.333 1.00 83.44 669 PRO A O 1
ATOM 4843 N N . VAL A 1 670 ? -8.002 17.634 -4.231 1.00 87.19 670 VAL A N 1
ATOM 4844 C CA . VAL A 1 670 ? -8.853 17.457 -3.053 1.00 87.19 670 VAL A CA 1
ATOM 4845 C C . VAL A 1 670 ? -10.297 17.404 -3.525 1.00 87.19 670 VAL A C 1
ATOM 4847 O O . VAL A 1 670 ? -10.746 18.320 -4.215 1.00 87.19 670 VAL A O 1
ATOM 4850 N N . CYS A 1 671 ? -11.013 16.342 -3.174 1.00 89.44 671 CYS A N 1
ATOM 4851 C CA . CYS A 1 671 ? -12.422 16.147 -3.489 1.00 89.44 671 CYS A CA 1
ATOM 4852 C C . CYS A 1 671 ? -13.233 16.119 -2.197 1.00 89.44 671 CYS A C 1
ATOM 4854 O O . CYS A 1 671 ? -13.192 15.128 -1.473 1.00 89.44 671 CYS A O 1
ATOM 4856 N N . LEU A 1 672 ? -13.978 17.198 -1.948 1.00 91.81 672 LEU A N 1
ATOM 4857 C CA . LEU A 1 672 ? -14.904 17.272 -0.819 1.00 91.81 672 LEU A CA 1
ATOM 4858 C C . LEU A 1 672 ? -16.164 16.449 -1.112 1.00 91.81 672 LEU A C 1
ATOM 4860 O O . LEU A 1 672 ? -16.663 16.497 -2.250 1.00 91.81 672 LEU A O 1
ATOM 4864 N N . SER A 1 673 ? -16.684 15.719 -0.129 1.00 92.19 673 SER A N 1
ATOM 4865 C CA . SER A 1 673 ? -17.902 14.928 -0.282 1.00 92.19 673 SER A CA 1
ATOM 4866 C C . SER A 1 673 ? -19.160 15.784 -0.136 1.00 92.19 673 SER A C 1
ATOM 4868 O O . SER A 1 673 ? -19.397 16.470 0.857 1.00 92.19 673 SER A O 1
ATOM 4870 N N . LEU A 1 674 ? -20.047 15.675 -1.124 1.00 90.50 674 LEU A N 1
ATOM 4871 C CA . LEU A 1 674 ? -21.368 16.307 -1.123 1.00 90.50 674 LEU A CA 1
ATOM 4872 C C . LEU A 1 674 ? -22.492 15.291 -0.841 1.00 90.50 674 LEU A C 1
ATOM 4874 O O . LEU A 1 674 ? -23.630 15.510 -1.274 1.00 90.50 674 LEU A O 1
ATOM 4878 N N . ALA A 1 675 ? -22.160 14.137 -0.240 1.00 86.56 675 ALA A N 1
ATOM 4879 C CA . ALA A 1 675 ? -22.989 12.931 -0.026 1.00 86.56 675 ALA A CA 1
ATOM 4880 C C . ALA A 1 675 ? -23.564 12.256 -1.295 1.00 86.56 675 ALA A C 1
ATOM 4882 O O . ALA A 1 675 ? -23.858 11.063 -1.325 1.00 86.56 675 ALA A O 1
ATOM 4883 N N . THR A 1 676 ? -23.727 13.010 -2.381 1.00 83.50 676 THR A N 1
ATOM 4884 C CA . THR A 1 676 ? -24.310 12.583 -3.662 1.00 83.50 676 THR A CA 1
ATOM 4885 C C . THR A 1 676 ? -23.350 12.754 -4.842 1.00 83.50 676 THR A C 1
ATOM 4887 O O . THR A 1 676 ? -23.687 12.395 -5.970 1.00 83.50 676 THR A O 1
ATOM 4890 N N . GLY A 1 677 ? -22.153 13.287 -4.590 1.00 85.38 677 GLY A N 1
ATOM 4891 C CA . GLY A 1 677 ? -21.135 13.628 -5.579 1.00 85.38 677 GLY A CA 1
ATOM 4892 C C . GLY A 1 677 ? -19.898 14.228 -4.910 1.00 85.38 677 GLY A C 1
ATOM 4893 O O . GLY A 1 677 ? -19.847 14.341 -3.688 1.00 85.38 677 GLY A O 1
ATOM 4894 N N . TRP A 1 678 ? -18.929 14.649 -5.722 1.00 87.62 678 TRP A N 1
ATOM 4895 C CA . TRP A 1 678 ? -17.658 15.214 -5.265 1.00 87.62 678 TRP A CA 1
ATOM 4896 C C . TRP A 1 678 ? -17.467 16.652 -5.760 1.00 87.62 678 TRP A C 1
ATOM 4898 O O . TRP A 1 678 ? -17.695 16.942 -6.938 1.00 87.62 678 TRP A O 1
ATOM 4908 N N . SER A 1 679 ? -16.964 17.539 -4.900 1.00 89.06 679 SER A N 1
ATOM 4909 C CA . SER A 1 679 ? -16.432 18.851 -5.291 1.00 89.06 679 SER A CA 1
ATOM 4910 C C . SER A 1 679 ? -14.903 18.794 -5.344 1.00 89.06 679 SER A C 1
ATOM 4912 O O . SER A 1 679 ? -14.228 19.122 -4.368 1.00 89.06 679 SER A O 1
ATOM 4914 N N . CYS A 1 680 ? -14.349 18.398 -6.493 1.00 87.25 680 CYS A N 1
ATOM 4915 C CA . CYS A 1 680 ? -12.900 18.316 -6.682 1.00 87.25 680 CYS A CA 1
ATOM 4916 C C . CYS A 1 680 ? -12.264 19.650 -7.097 1.00 87.25 680 CYS A C 1
ATOM 4918 O O . CYS A 1 680 ? -12.745 20.326 -8.013 1.00 87.25 680 CYS A O 1
ATOM 4920 N N . ARG A 1 681 ? -11.137 19.993 -6.467 1.00 86.06 681 ARG A N 1
ATOM 4921 C CA . ARG A 1 681 ? -10.255 21.117 -6.820 1.00 86.06 681 ARG A CA 1
ATOM 4922 C C . ARG A 1 681 ? -8.800 20.672 -6.736 1.00 86.06 681 ARG A C 1
ATOM 4924 O O . ARG A 1 681 ? -8.409 20.026 -5.771 1.00 86.06 681 ARG A O 1
ATOM 4931 N N . ASP A 1 682 ? -7.989 21.047 -7.719 1.00 81.94 682 ASP A N 1
ATOM 4932 C CA . ASP A 1 682 ? -6.538 20.925 -7.599 1.00 81.94 682 ASP A CA 1
ATOM 4933 C C . ASP A 1 682 ? -6.032 22.061 -6.709 1.00 81.94 682 ASP A C 1
ATOM 4935 O O . ASP A 1 682 ? -6.114 23.237 -7.076 1.00 81.94 682 ASP A O 1
ATOM 4939 N N . LEU A 1 683 ? -5.564 21.709 -5.512 1.00 78.50 683 LEU A N 1
ATOM 4940 C CA . LEU A 1 683 ? -5.078 22.670 -4.524 1.00 78.50 683 LEU A CA 1
ATOM 4941 C C . LEU A 1 683 ? -3.544 22.745 -4.484 1.00 78.50 683 LEU A C 1
ATOM 4943 O O . LEU A 1 683 ? -2.997 23.414 -3.605 1.00 78.50 683 LEU A O 1
ATOM 4947 N N . SER A 1 684 ? -2.842 22.151 -5.463 1.00 73.50 684 SER A N 1
ATOM 4948 C CA . SER A 1 684 ? -1.375 22.197 -5.574 1.00 73.50 684 SER A CA 1
ATOM 4949 C C . SER A 1 684 ? -0.776 23.598 -5.480 1.00 73.50 684 SER A C 1
ATOM 4951 O O . SER A 1 684 ? 0.281 23.771 -4.879 1.00 73.50 684 SER A O 1
ATOM 4953 N N . ALA A 1 685 ? -1.445 24.613 -6.032 1.00 65.25 685 ALA A N 1
ATOM 4954 C CA . ALA A 1 685 ? -0.956 25.992 -5.989 1.00 65.25 685 ALA A CA 1
ATOM 4955 C C . ALA A 1 685 ? -0.904 26.579 -4.563 1.00 65.25 685 ALA A C 1
ATOM 4957 O O . ALA A 1 685 ? -0.056 27.425 -4.285 1.00 65.25 685 ALA A O 1
ATOM 4958 N N . GLY A 1 686 ? -1.778 26.120 -3.657 1.00 58.75 686 GLY A N 1
ATOM 4959 C CA . GLY A 1 686 ? -1.806 26.548 -2.253 1.00 58.75 686 GLY A CA 1
ATOM 4960 C C . GLY A 1 686 ? -0.691 25.942 -1.400 1.00 58.75 686 GLY A C 1
ATOM 4961 O O . GLY A 1 686 ? -0.447 26.404 -0.292 1.00 58.75 686 GLY A O 1
ATOM 4962 N N . LEU A 1 687 ? 0.023 24.938 -1.915 1.00 62.50 687 LEU A N 1
ATOM 4963 C CA . LEU A 1 687 ? 1.111 24.279 -1.191 1.00 62.50 687 LEU A CA 1
ATOM 4964 C C . LEU A 1 687 ? 2.389 25.138 -1.149 1.00 62.50 687 LEU A C 1
ATOM 4966 O O . LEU A 1 687 ? 3.340 24.787 -0.458 1.00 62.50 687 LEU A O 1
ATOM 4970 N N . ALA A 1 688 ? 2.427 26.270 -1.860 1.00 54.59 688 ALA A N 1
ATOM 4971 C CA . ALA A 1 688 ? 3.546 27.207 -1.854 1.00 54.59 688 ALA A CA 1
ATOM 4972 C C . ALA A 1 688 ? 3.578 28.069 -0.569 1.00 54.59 688 ALA A C 1
ATOM 4974 O O . ALA A 1 688 ? 2.962 29.134 -0.503 1.00 54.59 688 ALA A O 1
ATOM 4975 N N . GLY A 1 689 ? 4.323 27.621 0.444 1.00 49.06 689 GLY A N 1
ATOM 4976 C CA . GLY A 1 689 ? 4.568 28.343 1.694 1.00 49.06 689 GLY A CA 1
ATOM 4977 C C . GLY A 1 689 ? 5.586 29.498 1.568 1.00 49.06 689 GLY A C 1
ATOM 4978 O O . GLY A 1 689 ? 6.380 29.550 0.623 1.00 49.06 689 GLY A O 1
ATOM 4979 N N . PRO A 1 690 ? 5.594 30.445 2.528 1.00 40.16 690 PRO A N 1
ATOM 4980 C CA . PRO A 1 690 ? 6.441 31.641 2.475 1.00 40.16 690 PRO A CA 1
ATOM 4981 C C . PRO A 1 690 ? 7.924 31.393 2.812 1.00 40.16 690 PRO A C 1
ATOM 4983 O O . PRO A 1 690 ? 8.776 32.194 2.419 1.00 40.16 690 PRO A O 1
ATOM 4986 N N . GLU A 1 691 ? 8.268 30.305 3.508 1.00 43.00 691 GLU A N 1
ATOM 4987 C CA . GLU A 1 691 ? 9.660 29.977 3.843 1.00 43.00 691 GLU A CA 1
ATOM 4988 C C . GLU A 1 691 ? 10.402 29.329 2.665 1.00 43.00 691 GLU A C 1
ATOM 4990 O O . GLU A 1 691 ? 10.403 28.118 2.457 1.00 43.00 691 GLU A O 1
ATOM 4995 N N . ARG A 1 692 ? 11.103 30.163 1.890 1.00 39.97 692 ARG A N 1
ATOM 4996 C CA . ARG A 1 692 ? 12.077 29.724 0.874 1.00 39.97 692 ARG A CA 1
ATOM 4997 C C . ARG A 1 692 ? 13.464 29.442 1.469 1.00 39.97 692 ARG A C 1
ATOM 4999 O O . ARG A 1 692 ? 14.464 29.992 1.002 1.00 39.97 692 ARG A O 1
ATOM 5006 N N . THR A 1 693 ? 13.554 28.583 2.475 1.00 33.47 693 THR A N 1
ATOM 5007 C CA . THR A 1 693 ? 14.837 28.153 3.052 1.00 33.47 693 THR A CA 1
ATOM 5008 C C . THR A 1 693 ? 15.332 26.863 2.385 1.00 33.47 693 THR A C 1
ATOM 5010 O O . THR A 1 693 ? 14.793 25.781 2.564 1.00 33.47 693 THR A O 1
ATOM 5013 N N . THR A 1 694 ? 16.358 27.024 1.539 1.00 36.72 694 THR A N 1
ATOM 5014 C CA . THR A 1 694 ? 17.270 25.986 1.005 1.00 36.72 694 THR A CA 1
ATOM 5015 C C . THR A 1 694 ? 16.670 24.623 0.615 1.00 36.72 694 THR A C 1
ATOM 5017 O O . THR A 1 694 ? 16.745 23.663 1.372 1.00 36.72 694 THR A O 1
ATOM 5020 N N . GLY A 1 695 ? 16.221 24.493 -0.641 1.00 41.69 695 GLY A N 1
ATOM 5021 C CA . GLY A 1 695 ? 16.125 23.183 -1.308 1.00 41.69 695 GLY A CA 1
ATOM 5022 C C . GLY A 1 695 ? 14.977 23.029 -2.306 1.00 41.69 695 GLY A C 1
ATOM 5023 O O . GLY A 1 695 ? 15.207 22.572 -3.421 1.00 41.69 695 GLY A O 1
ATOM 5024 N N . ASN A 1 696 ? 13.757 23.440 -1.938 1.00 41.69 696 ASN A N 1
ATOM 5025 C CA . ASN A 1 696 ? 12.532 22.971 -2.611 1.00 41.69 696 ASN A CA 1
ATOM 5026 C C . ASN A 1 696 ? 11.551 24.076 -3.075 1.00 41.69 696 ASN A C 1
ATOM 5028 O O . ASN A 1 696 ? 10.336 23.930 -2.966 1.00 41.69 696 ASN A O 1
ATOM 5032 N N . GLY A 1 697 ? 12.046 25.222 -3.558 1.00 41.31 697 GLY A N 1
ATOM 5033 C CA . GLY A 1 697 ? 11.235 26.238 -4.268 1.00 41.31 697 GLY A CA 1
ATOM 5034 C C . GLY A 1 697 ? 10.117 26.960 -3.483 1.00 41.31 697 GLY A C 1
ATOM 5035 O O . GLY A 1 697 ? 9.578 27.948 -3.989 1.00 41.31 697 GLY A O 1
ATOM 5036 N N . GLY A 1 698 ? 9.814 26.520 -2.258 1.00 46.62 698 GLY A N 1
ATOM 5037 C CA . GLY A 1 698 ? 8.714 26.983 -1.410 1.00 46.62 698 GLY A CA 1
ATOM 5038 C C . GLY A 1 698 ? 7.515 26.026 -1.302 1.00 46.62 698 GLY A C 1
ATOM 5039 O O . GLY A 1 698 ? 6.518 26.439 -0.737 1.00 46.62 698 GLY A O 1
ATOM 5040 N N . SER A 1 699 ? 7.548 24.789 -1.822 1.00 44.88 699 SER A N 1
ATOM 5041 C CA . SER A 1 699 ? 6.412 23.849 -1.677 1.00 44.88 699 SER A CA 1
ATOM 5042 C C . SER A 1 699 ? 6.465 23.073 -0.353 1.00 44.88 699 SER A C 1
ATOM 5044 O O . SER A 1 699 ? 7.435 22.357 -0.108 1.00 44.88 699 SER A O 1
ATOM 5046 N N . GLY A 1 700 ? 5.407 23.180 0.458 1.00 47.84 700 GLY A N 1
ATOM 5047 C CA . GLY A 1 700 ? 5.195 22.468 1.729 1.00 47.84 700 GLY A CA 1
ATOM 5048 C C . GLY A 1 700 ? 4.671 21.034 1.591 1.00 47.84 700 GLY A C 1
ATOM 5049 O O . GLY A 1 700 ? 4.483 20.354 2.591 1.00 47.84 700 GLY A O 1
ATOM 5050 N N . VAL A 1 701 ? 4.471 20.565 0.357 1.00 52.31 701 VAL A N 1
ATOM 5051 C CA . VAL A 1 701 ? 4.333 19.143 0.019 1.00 52.31 701 VAL A CA 1
ATOM 5052 C C . VAL A 1 701 ? 5.523 18.739 -0.844 1.00 52.31 701 VAL A C 1
ATOM 5054 O O . VAL A 1 701 ? 5.845 19.405 -1.839 1.00 52.31 701 VAL A O 1
ATOM 5057 N N . PHE A 1 702 ? 6.190 17.658 -0.445 1.00 54.00 702 PHE A N 1
ATOM 5058 C CA . PHE A 1 702 ? 7.403 17.145 -1.070 1.00 54.00 702 PHE A CA 1
ATOM 5059 C C . PHE A 1 702 ? 7.093 16.097 -2.147 1.00 54.00 702 PHE A C 1
ATOM 5061 O O . PHE A 1 702 ? 6.066 15.416 -2.123 1.00 54.00 702 PHE A O 1
ATOM 5068 N N . ARG A 1 703 ? 8.036 15.910 -3.079 1.00 53.06 703 ARG A N 1
ATOM 5069 C CA . ARG A 1 703 ? 8.067 14.714 -3.937 1.00 53.06 703 ARG A CA 1
ATOM 5070 C C . ARG A 1 703 ? 8.460 13.497 -3.099 1.00 53.06 703 ARG A C 1
ATOM 5072 O O . ARG A 1 703 ? 9.430 13.565 -2.353 1.00 53.06 703 ARG A O 1
ATOM 5079 N N . GLY A 1 704 ? 7.740 12.389 -3.263 1.00 50.81 704 GLY A N 1
ATOM 5080 C CA . GLY A 1 704 ? 7.988 11.114 -2.577 1.00 50.81 704 GLY A CA 1
ATOM 5081 C C . GLY A 1 704 ? 7.512 11.038 -1.118 1.00 50.81 704 GLY A C 1
ATOM 5082 O O . GLY A 1 704 ? 7.758 10.028 -0.457 1.00 50.81 704 GLY A O 1
ATOM 5083 N N . GLY A 1 705 ? 6.844 12.080 -0.611 1.00 54.62 705 GLY A N 1
ATOM 5084 C CA . GLY A 1 705 ? 6.355 12.172 0.763 1.00 54.62 705 GLY A CA 1
ATOM 5085 C C . GLY A 1 705 ? 4.877 11.797 0.892 1.00 54.62 705 GLY A C 1
ATOM 5086 O O . GLY A 1 705 ? 4.025 12.574 0.480 1.00 54.62 705 GLY A O 1
ATOM 5087 N N . MET A 1 706 ? 4.535 10.648 1.485 1.00 61.12 706 MET A N 1
ATOM 5088 C CA . MET A 1 706 ? 3.130 10.322 1.767 1.00 61.12 706 MET A CA 1
ATOM 5089 C C . MET A 1 706 ? 2.567 11.291 2.826 1.00 61.12 706 MET A C 1
ATOM 5091 O O . MET A 1 706 ? 3.181 11.418 3.889 1.00 61.12 706 MET A O 1
ATOM 5095 N N . PRO A 1 707 ? 1.433 11.971 2.570 1.00 72.06 707 PRO A N 1
ATOM 5096 C CA . PRO A 1 707 ? 0.794 12.811 3.572 1.00 72.06 707 PRO A CA 1
ATOM 5097 C C . PRO A 1 707 ? 0.149 11.988 4.688 1.00 72.06 707 PRO A C 1
ATOM 5099 O O . PRO A 1 707 ? -0.503 10.973 4.437 1.00 72.06 707 PRO A O 1
ATOM 5102 N N . LEU A 1 708 ? 0.288 12.492 5.908 1.00 79.25 708 LEU A N 1
ATOM 5103 C CA . LEU A 1 708 ? -0.585 12.192 7.033 1.00 79.25 708 LEU A CA 1
ATOM 5104 C C . LEU A 1 708 ? -1.718 13.224 7.086 1.00 79.25 708 LEU A C 1
ATOM 5106 O O . LEU A 1 708 ? -1.525 14.375 6.688 1.00 79.25 708 LEU A O 1
ATOM 5110 N N . VAL A 1 709 ? -2.874 12.799 7.591 1.00 84.75 709 VAL A N 1
ATOM 5111 C CA . VAL A 1 709 ? -4.074 13.622 7.796 1.00 84.75 709 VAL A CA 1
ATOM 5112 C C . VAL A 1 709 ? -4.455 13.642 9.274 1.00 84.75 709 VAL A C 1
ATOM 5114 O O . VAL A 1 709 ? -4.314 12.625 9.954 1.00 84.75 709 VAL A O 1
ATOM 5117 N N . GLY A 1 710 ? -4.935 14.787 9.751 1.00 87.81 710 GLY A N 1
ATOM 5118 C CA . GLY A 1 710 ? -5.446 14.985 11.110 1.00 87.81 710 GLY A CA 1
ATOM 5119 C C . GLY A 1 710 ? -5.578 16.471 11.433 1.00 87.81 710 GLY A C 1
ATOM 5120 O O . GLY A 1 710 ? -4.906 17.287 10.813 1.00 87.81 710 GLY A O 1
ATOM 5121 N N . ASP A 1 711 ? -6.450 16.843 12.366 1.00 90.19 711 ASP A N 1
ATOM 5122 C CA . ASP A 1 711 ? -6.585 18.234 12.818 1.00 90.19 711 ASP A CA 1
ATOM 5123 C C . ASP A 1 711 ? -5.376 18.643 13.669 1.00 90.19 711 ASP A C 1
ATOM 5125 O O . ASP A 1 711 ? -5.339 18.416 14.877 1.00 90.19 711 ASP A O 1
ATOM 5129 N N . PHE A 1 712 ? -4.347 19.219 13.048 1.00 88.19 712 PHE A N 1
ATOM 5130 C CA . PHE A 1 712 ? -3.110 19.578 13.741 1.00 88.19 712 PHE A CA 1
ATOM 5131 C C . PHE A 1 712 ? -3.219 20.912 14.491 1.00 88.19 712 PHE A C 1
ATOM 5133 O O . PHE A 1 712 ? -2.272 21.285 15.193 1.00 88.19 712 PHE A O 1
ATOM 5140 N N . ASN A 1 713 ? -4.322 21.654 14.355 1.00 87.44 713 ASN A N 1
ATOM 5141 C CA . ASN A 1 713 ? -4.442 23.013 14.885 1.00 87.44 713 ASN A CA 1
ATOM 5142 C C . ASN A 1 713 ? -5.559 23.186 15.939 1.00 87.44 713 ASN A C 1
ATOM 5144 O O . ASN A 1 713 ? -5.398 24.011 16.853 1.00 87.44 713 ASN A O 1
ATOM 5148 N N . GLY A 1 714 ? -6.580 22.331 15.903 1.00 89.00 714 GLY A N 1
ATOM 5149 C CA . GLY A 1 714 ? -7.728 22.267 16.807 1.00 89.00 714 GLY A CA 1
ATOM 5150 C C . GLY A 1 714 ? -8.946 23.055 16.310 1.00 89.00 714 GLY A C 1
ATOM 5151 O O . GLY A 1 714 ? -9.667 23.614 17.142 1.00 89.00 714 GLY A O 1
ATOM 5152 N N . ASP A 1 715 ? -9.148 23.189 14.993 1.00 88.94 715 ASP A N 1
ATOM 5153 C CA . ASP A 1 715 ? -10.296 23.906 14.403 1.00 88.94 715 ASP A CA 1
ATOM 5154 C C . ASP A 1 715 ? -11.428 22.998 13.889 1.00 88.94 715 ASP A C 1
ATOM 5156 O O . ASP A 1 715 ? -12.427 23.497 13.356 1.00 88.94 715 ASP A O 1
ATOM 5160 N N . GLY A 1 716 ? -11.314 21.686 14.107 1.00 88.69 716 GLY A N 1
ATOM 5161 C CA . GLY A 1 716 ? -12.280 20.671 13.694 1.00 88.69 716 GLY A CA 1
ATOM 5162 C C . GLY A 1 716 ? -12.156 20.260 12.227 1.00 88.69 716 GLY A C 1
ATOM 5163 O O . GLY A 1 716 ? -13.115 19.718 11.682 1.00 88.69 716 GLY A O 1
ATOM 5164 N N . ARG A 1 717 ? -11.023 20.546 11.573 1.00 90.62 717 ARG A N 1
ATOM 5165 C CA . ARG A 1 717 ? -10.745 20.219 10.165 1.00 90.62 717 ARG A CA 1
ATOM 5166 C C . ARG A 1 717 ? -9.482 19.386 10.064 1.00 90.62 717 ARG A C 1
ATOM 5168 O O . ARG A 1 717 ? -8.487 19.690 10.711 1.00 90.62 717 ARG A O 1
ATOM 5175 N N . ALA A 1 718 ? -9.473 18.367 9.214 1.00 90.88 718 ALA A N 1
ATOM 5176 C CA . ALA A 1 718 ? -8.247 17.638 8.941 1.00 90.88 718 ALA A CA 1
ATOM 5177 C C . ALA A 1 718 ? -7.274 18.480 8.094 1.00 90.88 718 ALA A C 1
ATOM 5179 O O . ALA A 1 718 ? -7.562 18.907 6.974 1.00 90.88 718 ALA A O 1
ATOM 5180 N N . ASP A 1 719 ? -6.076 18.654 8.634 1.00 88.12 719 ASP A N 1
ATOM 5181 C CA . ASP A 1 719 ? -4.926 19.263 7.986 1.00 88.12 719 ASP A CA 1
ATOM 5182 C C . ASP A 1 719 ? -4.042 18.185 7.326 1.00 88.12 719 ASP A C 1
ATOM 5184 O O . ASP A 1 719 ? -4.215 16.981 7.542 1.00 88.12 719 ASP A O 1
ATOM 5188 N N . LEU A 1 720 ? -3.051 18.611 6.535 1.00 82.38 720 LEU A N 1
ATOM 5189 C CA . LEU A 1 720 ? -2.035 17.724 5.956 1.00 82.38 720 LEU A CA 1
ATOM 5190 C C . LEU A 1 720 ? -0.665 17.932 6.602 1.00 82.38 720 LEU A C 1
ATOM 5192 O O . LEU A 1 720 ? -0.219 19.059 6.804 1.00 82.38 720 LEU A O 1
ATOM 5196 N N . MET A 1 721 ? 0.057 16.838 6.823 1.00 76.56 721 MET A N 1
ATOM 5197 C CA . MET A 1 721 ? 1.429 16.835 7.331 1.00 76.56 721 MET A CA 1
ATOM 5198 C C . MET A 1 721 ? 2.314 15.894 6.510 1.00 76.56 721 MET A C 1
ATOM 5200 O O . MET A 1 721 ? 1.867 14.837 6.067 1.00 76.56 721 MET A O 1
ATOM 5204 N N . GLN A 1 722 ? 3.584 16.252 6.322 1.00 67.81 722 GLN A N 1
ATOM 5205 C CA . GLN A 1 722 ? 4.594 15.380 5.709 1.00 67.81 722 GLN A CA 1
ATOM 5206 C C . GLN A 1 722 ? 5.911 15.462 6.477 1.00 67.81 722 GLN A C 1
ATOM 5208 O O . GLN A 1 722 ? 6.304 16.537 6.920 1.00 67.81 722 GLN A O 1
ATOM 5213 N N . PHE A 1 723 ? 6.628 14.343 6.586 1.00 56.09 723 PHE A N 1
ATOM 5214 C CA . PHE A 1 723 ? 8.013 14.371 7.058 1.00 56.09 723 PHE A CA 1
ATOM 5215 C C . PHE A 1 723 ? 8.939 14.799 5.930 1.00 56.09 723 PHE A C 1
ATOM 5217 O O . PHE A 1 723 ? 8.788 14.364 4.783 1.00 56.09 723 PHE A O 1
ATOM 5224 N N . GLN A 1 724 ? 9.935 15.612 6.267 1.00 49.56 724 GLN A N 1
ATOM 5225 C CA . GLN A 1 724 ? 11.115 15.696 5.432 1.00 49.56 724 GLN A CA 1
ATOM 5226 C C . GLN A 1 724 ? 12.066 14.574 5.828 1.00 49.56 724 GLN A C 1
ATOM 5228 O O . GLN A 1 724 ? 12.201 14.217 6.990 1.00 49.56 724 GLN A O 1
ATOM 5233 N N . SER A 1 725 ? 12.720 14.023 4.823 1.00 40.59 725 SER A N 1
ATOM 5234 C CA . SER A 1 725 ? 13.624 12.902 4.974 1.00 40.59 725 SER A CA 1
ATOM 5235 C C . SER A 1 725 ? 14.976 13.341 5.579 1.00 40.59 725 SER A C 1
ATOM 5237 O O . SER A 1 725 ? 15.593 12.617 6.351 1.00 40.59 725 SER A O 1
ATOM 5239 N N . GLN A 1 726 ? 15.408 14.569 5.270 1.00 42.28 726 GLN A N 1
ATOM 5240 C CA . GLN A 1 726 ? 16.615 15.199 5.807 1.00 42.28 726 GLN A CA 1
ATOM 5241 C C . GLN A 1 726 ? 16.378 15.543 7.287 1.00 42.28 726 GLN A C 1
ATOM 5243 O O . GLN A 1 726 ? 15.532 16.391 7.566 1.00 42.28 726 GLN A O 1
ATOM 5248 N N . GLY A 1 727 ? 17.124 14.930 8.212 1.00 42.91 727 GLY A N 1
ATOM 5249 C CA . GLY A 1 727 ? 16.907 15.052 9.662 1.00 42.91 727 GLY A CA 1
ATOM 5250 C C . GLY A 1 727 ? 17.105 16.462 10.240 1.00 42.91 727 GLY A C 1
ATOM 5251 O O . GLY A 1 727 ? 18.175 16.777 10.763 1.00 42.91 727 GLY A O 1
ATOM 5252 N N . TRP A 1 728 ? 16.053 17.277 10.186 1.00 44.78 728 TRP A N 1
ATOM 5253 C CA . TRP A 1 728 ? 15.938 18.602 10.801 1.00 44.78 728 TRP A CA 1
ATOM 5254 C C . TRP A 1 728 ? 14.745 18.636 11.761 1.00 44.78 728 TRP A C 1
ATOM 5256 O O . TRP A 1 728 ? 13.767 17.917 11.576 1.00 44.78 728 TRP A O 1
ATOM 5266 N N . ASP A 1 729 ? 14.787 19.531 12.746 1.00 51.44 729 ASP A N 1
ATOM 5267 C CA . ASP A 1 729 ? 13.738 19.713 13.763 1.00 51.44 729 ASP A CA 1
ATOM 5268 C C . ASP A 1 729 ? 12.493 20.457 13.215 1.00 51.44 729 ASP A C 1
ATOM 5270 O O . ASP A 1 729 ? 11.895 21.286 13.898 1.00 51.44 729 ASP A O 1
ATOM 5274 N N . LEU A 1 730 ? 12.127 20.224 11.950 1.00 55.88 730 LEU A N 1
ATOM 5275 C CA . LEU A 1 730 ? 11.056 20.920 11.235 1.00 55.88 730 LEU A CA 1
ATOM 5276 C C . LEU A 1 730 ? 10.080 19.918 10.612 1.00 55.88 730 LEU A C 1
ATOM 5278 O O . LEU A 1 730 ? 10.448 19.139 9.736 1.00 55.88 730 LEU A O 1
ATOM 5282 N N . ILE A 1 731 ? 8.814 20.003 11.019 1.00 64.75 731 ILE A N 1
ATOM 5283 C CA . ILE A 1 731 ? 7.694 19.236 10.470 1.00 64.75 731 ILE A CA 1
ATOM 5284 C C . ILE A 1 731 ? 6.821 20.166 9.614 1.00 64.75 731 ILE A C 1
ATOM 5286 O O . ILE A 1 731 ? 6.144 21.042 10.161 1.00 64.75 731 ILE A O 1
ATOM 5290 N N . PRO A 1 732 ? 6.789 20.003 8.283 1.00 67.56 732 PRO A N 1
ATOM 5291 C CA . PRO A 1 732 ? 5.852 20.728 7.433 1.00 67.56 732 PRO A CA 1
ATOM 5292 C C . PRO A 1 732 ? 4.398 20.306 7.647 1.00 67.56 732 PRO A C 1
ATOM 5294 O O . PRO A 1 732 ? 4.025 19.143 7.476 1.00 67.56 732 PRO A O 1
ATOM 5297 N N . VAL A 1 733 ? 3.581 21.302 7.992 1.00 74.31 733 VAL A N 1
ATOM 5298 C CA . VAL A 1 733 ? 2.132 21.185 8.167 1.00 74.31 733 VAL A CA 1
ATOM 5299 C C . VAL A 1 733 ? 1.445 22.205 7.261 1.00 74.31 733 VAL A C 1
ATOM 5301 O O . VAL A 1 733 ? 1.781 23.393 7.261 1.00 74.31 733 VAL A O 1
ATOM 5304 N N . CYS A 1 734 ? 0.482 21.725 6.487 1.00 78.56 734 CYS A N 1
ATOM 5305 C CA . CYS A 1 734 ? -0.379 22.476 5.591 1.00 78.56 734 CYS A CA 1
ATOM 5306 C C . CYS A 1 734 ? -1.790 22.497 6.171 1.00 78.56 734 CYS A C 1
ATOM 5308 O O . CYS A 1 734 ? -2.496 21.493 6.111 1.00 78.56 734 CYS A O 1
ATOM 5310 N N . LEU A 1 735 ? -2.189 23.649 6.712 1.00 84.00 735 LEU A N 1
ATOM 5311 C CA . LEU A 1 735 ? -3.513 23.818 7.307 1.00 84.00 735 LEU A CA 1
ATOM 5312 C C . LEU A 1 735 ? -4.582 24.006 6.227 1.00 84.00 735 LEU A C 1
ATOM 5314 O O . LEU A 1 735 ? -4.328 24.738 5.258 1.00 84.00 735 LEU A O 1
ATOM 5318 N N . TYR A 1 736 ? -5.755 23.392 6.375 1.00 83.50 736 TYR A N 1
ATOM 5319 C CA . TYR A 1 736 ? -6.827 23.507 5.383 1.00 83.50 736 TYR A CA 1
ATOM 5320 C C . TYR A 1 736 ? -7.693 24.757 5.598 1.00 83.50 736 TYR A C 1
ATOM 5322 O O . TYR A 1 736 ? -8.308 24.948 6.640 1.00 83.50 736 TYR A O 1
ATOM 5330 N N . LEU A 1 737 ? -7.801 25.615 4.578 1.00 80.44 737 LEU A N 1
ATOM 5331 C CA . LEU A 1 737 ? -8.542 26.886 4.656 1.00 80.44 737 LEU A CA 1
ATOM 5332 C C . LEU A 1 737 ? -9.873 26.886 3.872 1.00 80.44 737 LEU A C 1
ATOM 5334 O O . LEU A 1 737 ? -10.320 27.943 3.416 1.00 80.44 737 LEU A O 1
ATOM 5338 N N . GLY A 1 738 ? -10.472 25.724 3.584 1.00 74.31 738 GLY A N 1
ATOM 5339 C CA . GLY A 1 738 ? -11.730 25.609 2.810 1.00 74.31 738 GLY A CA 1
ATOM 5340 C C . GLY A 1 738 ? -11.623 25.930 1.307 1.00 74.31 738 GLY A C 1
ATOM 5341 O O . GLY A 1 738 ? -12.510 25.618 0.514 1.00 74.31 738 GLY A O 1
ATOM 5342 N N . SER A 1 739 ? -10.542 26.584 0.880 1.00 73.81 739 SER A N 1
ATOM 5343 C CA . SER A 1 739 ? -10.312 26.996 -0.515 1.00 73.81 739 SER A CA 1
ATOM 5344 C C . SER A 1 739 ? -8.870 26.809 -0.994 1.00 73.81 739 SER A C 1
ATOM 5346 O O . SER A 1 739 ? -8.563 27.105 -2.149 1.00 73.81 739 SER A O 1
ATOM 5348 N N . GLY A 1 740 ? -7.996 26.303 -0.126 1.00 77.12 740 GLY A N 1
ATOM 5349 C CA . GLY A 1 740 ? -6.563 26.160 -0.346 1.00 77.12 740 GLY A CA 1
ATOM 5350 C C . GLY A 1 740 ? -5.858 25.771 0.949 1.00 77.12 740 GLY A C 1
ATOM 5351 O O . GLY A 1 740 ? -6.508 25.538 1.968 1.00 77.12 740 GLY A O 1
ATOM 5352 N N . TRP A 1 741 ? -4.531 25.730 0.897 1.00 79.06 741 TRP A N 1
ATOM 5353 C CA . TRP A 1 741 ? -3.671 25.327 2.006 1.00 79.06 741 TRP A CA 1
ATOM 5354 C C . TRP A 1 741 ? -2.878 26.514 2.559 1.00 79.06 741 TRP A C 1
ATOM 5356 O O . TRP A 1 741 ? -2.556 27.448 1.824 1.00 79.06 741 TRP A O 1
ATOM 5366 N N . SER A 1 742 ? -2.531 26.458 3.844 1.00 78.62 742 SER A N 1
ATOM 5367 C CA . SER A 1 742 ? -1.547 27.342 4.475 1.00 78.62 742 SER A CA 1
ATOM 5368 C C . SER A 1 742 ? -0.403 26.506 5.037 1.00 78.62 742 SER A C 1
ATOM 5370 O O . SER A 1 742 ? -0.498 25.953 6.132 1.00 78.62 742 SER A O 1
ATOM 5372 N N . CYS A 1 743 ? 0.665 26.367 4.253 1.00 73.56 743 CYS A N 1
ATOM 5373 C CA . CYS A 1 743 ? 1.810 25.531 4.600 1.00 73.56 743 CYS A CA 1
ATOM 5374 C C . CYS A 1 743 ? 2.907 26.306 5.335 1.00 73.56 743 CYS A C 1
ATOM 5376 O O . CYS A 1 743 ? 3.341 27.374 4.890 1.00 73.56 743 CYS A O 1
ATOM 5378 N N . ARG A 1 744 ? 3.399 25.721 6.428 1.00 70.00 744 ARG A N 1
ATOM 5379 C CA . ARG A 1 744 ? 4.528 26.214 7.229 1.00 70.00 744 ARG A CA 1
ATOM 5380 C C . ARG A 1 744 ? 5.346 25.044 7.773 1.00 70.00 744 ARG A C 1
ATOM 5382 O O . ARG A 1 744 ? 4.791 23.999 8.107 1.00 70.00 744 ARG A O 1
ATOM 5389 N N . SER A 1 745 ? 6.651 25.242 7.908 1.00 67.56 745 SER A N 1
ATOM 5390 C CA . SER A 1 745 ? 7.520 24.324 8.642 1.00 67.56 745 SER A CA 1
ATOM 5391 C C . SER A 1 745 ? 7.399 24.629 10.133 1.00 67.56 745 SER A C 1
ATOM 5393 O O . SER A 1 745 ? 7.691 25.741 10.567 1.00 67.56 745 SER A O 1
ATOM 5395 N N . LEU A 1 746 ? 6.917 23.670 10.921 1.00 67.25 746 LEU A N 1
ATOM 5396 C CA . LEU A 1 746 ? 6.748 23.820 12.364 1.00 67.25 746 LEU A CA 1
ATOM 5397 C C . LEU A 1 746 ? 7.933 23.228 13.117 1.00 67.25 746 LEU A C 1
ATOM 5399 O O . LEU A 1 746 ? 8.292 22.075 12.896 1.00 67.25 746 LEU A O 1
ATOM 5403 N N . TYR A 1 747 ? 8.509 24.010 14.029 1.00 66.00 747 TYR A N 1
ATOM 5404 C CA . TYR A 1 747 ? 9.624 23.560 14.857 1.00 66.00 747 TYR A CA 1
ATOM 5405 C C . TYR A 1 747 ? 9.187 22.492 15.864 1.00 66.00 747 TYR A C 1
ATOM 5407 O O . TYR A 1 747 ? 8.147 22.639 16.512 1.00 66.00 747 TYR A O 1
ATOM 5415 N N . ALA A 1 748 ? 10.003 21.451 15.995 1.00 63.62 748 ALA A N 1
ATOM 5416 C CA . ALA A 1 748 ? 9.870 20.358 16.944 1.00 63.62 748 ALA A CA 1
ATOM 5417 C C . ALA A 1 748 ? 10.877 20.528 18.088 1.00 63.62 748 ALA A C 1
ATOM 5419 O O . ALA A 1 748 ? 12.071 20.289 17.920 1.00 63.62 748 ALA A O 1
ATOM 5420 N N . ASP A 1 749 ? 10.402 20.946 19.262 1.00 65.19 749 ASP A N 1
ATOM 5421 C CA . ASP A 1 749 ? 11.259 21.082 20.440 1.00 65.19 749 ASP A CA 1
ATOM 5422 C C . ASP A 1 749 ? 11.426 19.730 21.145 1.00 65.19 749 ASP A C 1
ATOM 5424 O O . ASP A 1 749 ? 10.447 19.121 21.582 1.00 65.19 749 ASP A O 1
ATOM 5428 N N . TYR A 1 750 ? 12.668 19.253 21.238 1.00 58.16 750 TYR A N 1
ATOM 5429 C CA . TYR A 1 750 ? 13.023 17.952 21.798 1.00 58.16 750 TYR A CA 1
ATOM 5430 C C . TYR A 1 750 ? 13.525 18.071 23.242 1.00 58.16 750 TYR A C 1
ATOM 5432 O O . TYR A 1 750 ? 14.713 18.278 23.514 1.00 58.16 750 TYR A O 1
ATOM 5440 N N . ALA A 1 751 ? 12.624 17.858 24.200 1.00 48.78 751 ALA A N 1
ATOM 5441 C CA . ALA A 1 751 ? 12.973 17.854 25.617 1.00 48.78 751 ALA A CA 1
ATOM 5442 C C . ALA A 1 751 ? 13.650 16.525 26.020 1.00 48.78 751 ALA A C 1
ATOM 5444 O O . ALA A 1 751 ? 12.983 15.500 26.164 1.00 48.78 751 ALA A O 1
ATOM 5445 N N . GLY A 1 752 ? 14.973 16.527 26.245 1.00 43.84 752 GLY A N 1
ATOM 5446 C CA . GLY A 1 752 ? 15.669 15.319 26.730 1.00 43.84 752 GLY A CA 1
ATOM 5447 C C . GLY A 1 752 ? 17.193 15.376 26.890 1.00 43.84 752 GLY A C 1
ATOM 5448 O O . GLY A 1 752 ? 17.737 14.624 27.691 1.00 43.84 752 GLY A O 1
ATOM 5449 N N . GLY A 1 753 ? 17.900 16.270 26.193 1.00 35.69 753 GLY A N 1
ATOM 5450 C CA . GLY A 1 753 ? 19.335 16.501 26.430 1.00 35.69 753 GLY A CA 1
ATOM 5451 C C . GLY A 1 753 ? 20.317 15.489 25.819 1.00 35.69 753 GLY A C 1
ATOM 5452 O O . GLY A 1 753 ? 21.524 15.687 25.959 1.00 35.69 753 GLY A O 1
ATOM 5453 N N . GLU A 1 754 ? 19.862 14.472 25.079 1.00 37.78 754 GLU A N 1
ATOM 5454 C CA . GLU A 1 754 ? 20.752 13.657 24.236 1.00 37.78 754 GLU A CA 1
ATOM 5455 C C . GLU A 1 754 ? 21.092 14.369 22.915 1.00 37.78 754 GLU A C 1
ATOM 5457 O O . GLU A 1 754 ? 20.618 14.028 21.838 1.00 37.78 754 GLU A O 1
ATOM 5462 N N . GLY A 1 755 ? 21.987 15.354 23.026 1.00 32.00 755 GLY A N 1
ATOM 5463 C CA . GLY A 1 755 ? 22.968 15.631 21.977 1.00 32.00 755 GLY A CA 1
ATOM 5464 C C . GLY A 1 755 ? 22.533 16.506 20.801 1.00 32.00 755 GLY A C 1
ATOM 5465 O O . GLY A 1 755 ? 22.460 16.039 19.667 1.00 32.00 755 GLY A O 1
ATOM 5466 N N . ALA A 1 756 ? 22.485 17.823 21.020 1.00 29.72 756 ALA A N 1
ATOM 5467 C CA . ALA A 1 756 ? 22.822 18.775 19.960 1.00 29.72 756 ALA A CA 1
ATOM 5468 C C . ALA A 1 756 ? 24.306 18.586 19.565 1.00 29.72 756 ALA A C 1
ATOM 5470 O O . ALA A 1 756 ? 25.202 19.211 20.134 1.00 29.72 756 ALA A O 1
ATOM 5471 N N . GLY A 1 757 ? 24.576 17.660 18.639 1.00 29.05 757 GLY A N 1
ATOM 5472 C CA . GLY A 1 757 ? 25.937 17.246 18.291 1.00 29.05 757 GLY A CA 1
ATOM 5473 C C . GLY A 1 757 ? 26.002 16.243 17.139 1.00 29.05 757 GLY A C 1
ATOM 5474 O O . GLY A 1 757 ? 26.200 15.059 17.370 1.00 29.05 757 GLY A O 1
ATOM 5475 N N . ASN A 1 758 ? 25.919 16.752 15.906 1.00 30.16 758 ASN A N 1
ATOM 5476 C CA . ASN A 1 758 ? 26.163 16.044 14.640 1.00 30.16 758 ASN A CA 1
ATOM 5477 C C . ASN A 1 758 ? 25.347 14.755 14.387 1.00 30.16 758 ASN A C 1
ATOM 5479 O O . ASN A 1 758 ? 25.837 13.646 14.582 1.00 30.16 758 ASN A O 1
ATOM 5483 N N . GLY A 1 759 ? 24.186 14.922 13.741 1.00 33.22 759 GLY A N 1
ATOM 5484 C CA . GLY A 1 759 ? 23.754 13.980 12.698 1.00 33.22 759 GLY A CA 1
ATOM 5485 C C . GLY A 1 759 ? 22.681 12.947 13.043 1.00 33.22 759 GLY A C 1
ATOM 5486 O O . GLY A 1 759 ? 22.656 11.921 12.373 1.00 33.22 759 GLY A O 1
ATOM 5487 N N . GLY A 1 760 ? 21.808 13.169 14.038 1.00 35.94 760 GLY A N 1
ATOM 5488 C CA . GLY A 1 760 ? 20.774 12.163 14.327 1.00 35.94 760 GLY A CA 1
ATOM 5489 C C . GLY A 1 760 ? 19.572 12.517 15.222 1.00 35.94 760 GLY A C 1
ATOM 5490 O O . GLY A 1 760 ? 18.991 11.598 15.810 1.00 35.94 760 GLY A O 1
ATOM 5491 N N . SER A 1 761 ? 19.188 13.792 15.357 1.00 35.25 761 SER A N 1
ATOM 5492 C CA . SER A 1 761 ? 18.214 14.252 16.372 1.00 35.25 761 SER A CA 1
ATOM 5493 C C . SER A 1 761 ? 16.762 14.474 15.913 1.00 35.25 761 SER A C 1
ATOM 5495 O O . SER A 1 761 ? 15.916 14.672 16.776 1.00 35.25 761 SER A O 1
ATOM 5497 N N . GLY A 1 762 ? 16.459 14.440 14.611 1.00 38.94 762 GLY A N 1
ATOM 5498 C CA . GLY A 1 762 ? 15.145 14.853 14.090 1.00 38.94 762 GLY A CA 1
ATOM 5499 C C . GLY A 1 762 ? 13.985 13.865 14.301 1.00 38.94 762 GLY A C 1
ATOM 5500 O O . GLY A 1 762 ? 14.175 12.709 14.693 1.00 38.94 762 GLY A O 1
ATOM 5501 N N . VAL A 1 763 ? 12.777 14.332 13.963 1.00 39.09 763 VAL A N 1
ATOM 5502 C CA . VAL A 1 763 ? 11.626 13.470 13.635 1.00 39.09 763 VAL A CA 1
ATOM 5503 C C . VAL A 1 763 ? 11.891 12.923 12.231 1.00 39.09 763 VAL A C 1
ATOM 5505 O O . VAL A 1 763 ? 12.274 13.696 11.354 1.00 39.09 763 VAL A O 1
ATOM 5508 N N . TYR A 1 764 ? 11.767 11.612 12.028 1.00 40.28 764 TYR A N 1
ATOM 5509 C CA . TYR A 1 764 ? 12.400 10.919 10.896 1.00 40.28 764 TYR A CA 1
ATOM 5510 C C . TYR A 1 764 ? 11.516 10.689 9.678 1.00 40.28 764 TYR A C 1
ATOM 5512 O O . TYR A 1 764 ? 10.284 10.530 9.798 1.00 40.28 764 TYR A O 1
#

Sequence (764 aa):
MNTFRWSVFVAVASLAGCSADQESVEEVNPSASDAIRAGMPACGTPLGSFDGTTAYSNGANTGTGVSCRGSGAYGLQFQCVELVMRHFQTHWGMRWWGNARDLLNNAPRSRVDVYGNGDGAHPPVPGDLIVWQTGQWGHTALVTGVRSGAVDILEQNVGGGGRASLPYNGRTIGSRWGGWAPQGWAHARANTATAAPPPPPPPPTCPAHCEGNVFVAGNCARTDCGSAAAQCREDGGARCVALPRGALDAAQCDEIRGWAQDPVTPTAPIDVDLYFDGPAGSGAPTLRVRANGRREDLCSAIGSCDHAFAVDTPLSLRDGREHPIYAYARAADGRAQPALANAPRALRCTAARVADFNGDGRSDLVQYRSDRTTLPVCLSLGSGWSCRNLAAATDGWSGGNGGSAVLEAATPLLGRFNDDALPDVFQFRADVDRLPVCLSLGSGWSCRGLVAGYSGGLGEGNQGAGVYAGSTPLVGDFNGDHRDDVIQYRDAATTLPVCLSLGSGWSCRNLAASHTGDEGAGNGGSGVYRGGTALAGDFDGDGRTDLIQYRADWQSIPVCLSLGSGWSCRNLAASYAGGEGVGNEGSGVYAGSAPLVGDFNGDGRSDVIQYRAGAATVPVCLSLGSGWSCRNLAVTLPAASGATAVVADLDGDGRSDLVQYDPHGQTLPVCLSLATGWSCRDLSAGLAGPERTTGNGGSGVFRGGMPLVGDFNGDGRADLMQFQSQGWDLIPVCLYLGSGWSCRSLYADYAGGEGAGNGGSGVY

pLDDT: mean 71.36, std 19.52, range [23.88, 97.25]

Solvent-accessible surface area (backbone atoms only — not comparable to full-atom values): 42553 Å² total; per-residue (Å²): 133,91,83,86,88,87,89,86,88,88,88,82,88,82,90,84,83,88,76,78,86,79,78,83,86,73,72,73,77,54,50,55,54,76,71,58,30,72,61,30,51,56,64,68,38,75,34,41,73,51,95,94,43,66,26,24,22,15,13,72,32,28,47,68,90,53,34,70,78,38,76,50,99,55,35,45,35,35,36,26,53,21,49,48,32,40,42,39,35,71,80,69,72,36,77,78,69,70,48,28,44,38,41,73,77,51,45,57,70,92,54,29,49,71,47,53,57,57,44,53,89,66,64,83,36,50,76,20,36,38,27,24,59,56,67,95,44,16,38,32,32,29,29,64,40,61,54,94,57,27,39,29,34,40,32,29,53,54,57,76,52,21,62,52,72,26,46,21,79,70,33,42,60,40,46,80,32,90,80,47,42,46,58,24,40,36,40,50,74,83,63,81,55,67,82,76,89,88,91,90,88,87,87,90,86,89,86,92,80,90,76,90,87,84,89,83,84,85,91,77,95,72,72,75,55,84,45,100,52,31,39,67,44,68,86,93,49,85,41,73,40,59,35,39,47,44,34,47,74,43,54,45,60,50,38,35,29,32,35,31,42,28,70,81,47,55,84,50,57,30,42,33,44,34,20,43,73,31,55,92,90,68,79,38,59,72,49,78,47,63,9,58,39,77,37,78,74,35,32,78,73,67,71,33,32,42,23,23,28,75,44,49,34,57,46,70,59,20,78,45,51,80,37,42,38,27,37,27,30,41,50,95,84,74,59,74,60,45,69,21,43,67,48,62,35,72,27,62,18,46,59,63,47,68,46,38,41,57,74,82,65,26,28,16,38,42,39,73,50,79,86,54,58,42,36,37,35,33,43,49,67,54,77,31,32,49,26,35,74,37,77,47,65,76,83,72,85,89,75,90,69,102,64,78,80,72,80,88,68,59,49,78,41,69,38,23,40,35,95,84,77,38,45,16,42,38,48,70,65,55,85,41,68,43,54,37,36,34,38,50,63,46,87,50,74,54,43,42,67,29,52,52,47,76,49,90,67,72,63,99,86,39,90,79,34,85,35,60,72,91,42,49,79,47,64,38,21,40,57,64,79,77,30,20,20,41,33,48,44,47,73,54,30,69,48,54,34,34,34,37,51,65,62,74,32,31,48,30,34,66,31,55,47,45,68,52,68,86,84,73,95,80,58,93,68,18,68,38,59,80,77,40,50,76,50,68,42,28,37,63,55,82,76,32,27,20,38,38,37,45,46,37,86,40,51,40,52,32,37,31,41,52,68,48,75,31,32,50,19,36,55,41,64,22,39,46,71,82,61,68,54,93,91,46,91,46,40,47,42,54,75,83,36,48,79,49,74,39,26,42,62,58,84,74,29,29,20,37,35,42,46,42,54,50,38,61,44,44,35,36,31,41,51,68,52,81,49,45,50,16,40,80,31,57,37,85,54,52,44,54,78,79,22,51,74,51,72,45,33,45,81,51,81,72,30,31,19,41,45,31,42,27,47,84,60,85,52,34,27,36,28,42,55,65,54,82,44,50,56,47,44,75,40,50,78,28,28,58,23,87,72,71,73,87,88,61,96,17,48,48,64,56,67,38,39,58,72,46,70,38,23,44,64,50,83,64,29,30,19,41,32,32,66,45,52,70,70,42,51,51,44,25,36,30,41,58,65,90,81,41,41,53,22,46,72,27,48,46,48,68,70,76,82,85,57,99,70,87,90,83,80,37,67,95

Radius of gyration: 31.64 Å; Cα contacts (8 Å, |Δi|>4): 1875; chains: 1; bounding box: 80×72×104 Å

Nearest PDB structures (foldseek):
  8h1i-assembly1_A  TM=4.338E-01  e=5.722E-05  Staphylococcus phage GRCS
  7l0f-assembly4_M  TM=4.470E-01  e=3.304E-01  Homo sapiens
  4je4-assembly1_B  TM=4.487E-01  e=5.028E-01  Homo sapiens
  7q60-assembly1_A  TM=1.674E-01  e=2.394E-02  Homo sapiens
  7pjj-assembly1_A  TM=3.999E-01  e=2.304E+00  Streptomyces scabiei 87.22

Foldseek 3Di:
DDDDDDDDDDDDDDDDDDDDDDDPDDFDDDQDDQVQLVQWDDQQCFQDDAPPQTAGEQRSCQRVLARVVQADDQGRPNAQSSRLSVLCCVPPVDDFDAFLLCCLVGPPVVFKDWDFFQALVDDDEFSKKFWFNPDDRTGIWTFRADDAQWTKTAGGSGGHRRIDIFGDHSGGTFDPHDGGGTGTIMGGPPPPDDGDDDDDDDDDDDDDDDDDDDDDDDDDPDFDPPDPQWTWDQPPHTDIAGHKAKAQPDDFQQKGKIFIARLVCRADKFKKKKFKQDDPPPPTDIDIWIQQCADPVCCVVRVYGGTMTMDFHFQLQQPLDKMFIWMWTDDPVRDDTDTYHPHRDIYGHHDWDWDLQQPPQFIWIWGDGRVRFWIWTWAFPLFFTAIETDGADPPDPPDDDPDDDDDDRGYWDWWQLADPPGIKTWDDDQQDQFTWIWRRPSVGTDIDRAGEDEDDDDPPQCPSRLAHPPFDWDWWQLQQPRTIKIWRHDFLALFTWIFRRPNRHTYIYTAHEQEDDDPDPDNPRRLHHGPWDKDWWAQQQPRHIWIWTDDLPDLFIWTWRGPSRHTYIYTDGLAEPPDDDPPDRRRLHHHPWDWDWWALQQPNHIWIWTDAAPDQWIWTWRGPSHHTHIDTAGDPDGHHHVWDWDWDAAPLPRHIWIWTGDLQLDWTWTWRRPNRHTDIDTQSVQQQEPDPPPDDNRGLDHRSWDWDWIRSNNPNGIWTWTDDSQFDQWTWIWRRDVRHTHIDTHGHHYPDPPDPDDDDDHDD

Mean predicted aligned error: 20.38 Å

Secondary structure (DSSP, 8-state):
--------------------PPP------SS--HHHHHSSPPTT-EEEEETTEEEE--GGGTTSS--TT-EETTEETTSHHHHHHHHHHHHHS----S-GGGHHHHS-TTTEEEEETT-SSS---TTPEEEE--TTT-EEEEEEEEETEEEEEE-SSSSTTSEEEEEE-SS-B--SBTTB---EEEEETT----S----------------S-----S-------SSTTEEEE-SSS-EEEEPPEEEEEEE-SSEEEEEEE-TTSTTSBEEEEEEESS-TTSS--EEEEEE-B--HHHHHHTS-S--EEEEEPPGGG-EEEEEEEEEEEE-TT----PBPBTPSEEEEEE--EEE-SSSSSS-EEE---TTSSEEEEEEE-SSSEEEEEEEP--SS---S----SS-SSPPPEEE--STT---EEE---TT-SEEEEEEE-SSSEEEEEEEEEEES---TT-SS-SS-TTPEEEEE-SSSSSS-EEEEE-TT-SSEEEEEE-SSSEEEEEE-EEEE--SSTT-TT-S--TTPEEEEE-SSSSSS-EEEEE-TT-SB--EEEE-SSSEEEE--B-EETTS--TTSTTBSS-TT-EEEEE-SSSSSS-EEEEE-TT-SEEEEEEE-SSSEEEEEEEPSSPPPTT-EEEEE-SSSSSSPEEEEE-TTSS--EEEEE-SSSEEEEE-GGGGB-S---SSSTTBSS-TT-PPEEE-SSSSSS-EEE---SS--SEEEEEEE-SSSEEEEEEEEEETT-S-SSSS--S--